Protein AF-A0A0N0V1V0-F1 (afdb_monomer)

Sequence (811 aa):
MKNLFIVLCIFFNFVTFIEAGSESVPLTETTQGQFPNLLEAMMISNRNMGEEIRNDLLNPNKITVVVCGSNSPFPSVSDAENTPAQACTAVFVNGQFLLFDAGDGAERSLERLNFPMSDLSAVFITHFHNDHFADLGEVIDRSWTFERRHKLSVYGGVGITQIINGIKSSYEFDYAYRNEHHGKDFLPLEYVDVIPYPIEIGDGESIVVYEKEGVVVTAFDVNHPPVEPALGFTVTFGGKKIVISGDTTFTETLLQQSKDADVLVSDAMNKEMVAQMEAISSKNGWSYNETIFHDIQEYHIGVNELGQLAHSAGVKTLLLMHMIPSGNPNQMQTSFVDPISKYFDGEIIIAHDGSRVTIPTNPSYQYEIVKDYYKSGALRSEVSYVNGIKDGISRTWYENGTLKNETAWIMGSGRAKNYNENGIFIPFVIHPEYTGKEYCLKKARALIITTSVSTLGEDGAATGVFASEMTTPYYEFFDAGMDVDIASIEGGKIPIDPMSFAPGLISSYDQRYLADEVFLKKTNNSLKIDNIDFTDYDIVFLSGGWGAAYDLGFSEVLGKKITAAYRESIPLGAVCHGSLGFLRAKDKNGNPLVTGKRITGVTDKQVRELGIEITPQHPETELKAAGAIYESNTATLDILANYIVADGIIITGQNQNAGAEVAHELMALVAGNQGYTSIDNCNQSSSSFDFDNDQKLSLGDIIHGLKILSTQDNTPSDSQLLPVTPDGTGKQCKTDNDCSGNIANKCLKNGGEFGFCTHEGCKANECQEPYVCCHDCSNFVSSMLPFEGSACLPGGQVGQLTASPVSCTCD

pLDDT: mean 76.27, std 26.18, range [21.98, 98.88]

Radius of gyration: 34.16 Å; Cα contacts (8 Å, |Δi|>4): 1533; chains: 1; bounding box: 86×91×83 Å

Structure (mmCIF, N/CA/C/O backbone):
data_AF-A0A0N0V1V0-F1
#
_entry.id   AF-A0A0N0V1V0-F1
#
loop_
_atom_site.group_PDB
_atom_site.id
_atom_site.type_symbol
_atom_site.label_atom_id
_atom_site.label_alt_id
_atom_site.label_comp_id
_atom_site.label_asym_id
_atom_site.label_entity_id
_atom_site.label_seq_id
_atom_site.pdbx_PDB_ins_code
_atom_site.Cartn_x
_atom_site.Cartn_y
_atom_site.Cartn_z
_atom_site.occupancy
_atom_site.B_iso_or_equiv
_atom_site.auth_seq_id
_atom_site.auth_comp_id
_atom_site.auth_asym_id
_atom_site.auth_atom_id
_atom_site.pdbx_PDB_model_num
ATOM 1 N N . MET A 1 1 ? 28.784 3.336 23.263 1.00 31.80 1 MET A N 1
ATOM 2 C CA . MET A 1 1 ? 27.361 3.633 23.547 1.00 31.80 1 MET A CA 1
ATOM 3 C C . MET A 1 1 ? 26.853 4.851 22.778 1.00 31.80 1 MET A C 1
ATOM 5 O O . MET A 1 1 ? 25.903 4.666 22.040 1.00 31.80 1 MET A O 1
ATOM 9 N N . LYS A 1 2 ? 27.499 6.033 22.810 1.00 21.98 2 LYS A N 1
ATOM 10 C CA . LYS A 1 2 ? 27.081 7.180 21.963 1.00 21.98 2 LYS A CA 1
ATOM 11 C C . LYS A 1 2 ? 27.167 6.934 20.441 1.00 21.98 2 LYS A C 1
ATOM 13 O O . LYS A 1 2 ? 26.282 7.367 19.724 1.00 21.98 2 LYS A O 1
ATOM 18 N N . ASN A 1 3 ? 28.136 6.146 19.966 1.00 25.52 3 ASN A N 1
ATOM 19 C CA . ASN A 1 3 ? 28.248 5.808 18.533 1.00 25.52 3 ASN A CA 1
ATOM 20 C C . ASN A 1 3 ? 27.304 4.678 18.075 1.00 25.52 3 ASN A C 1
ATOM 22 O O . ASN A 1 3 ? 27.173 4.449 16.883 1.00 25.52 3 ASN A O 1
ATOM 26 N N . LEU A 1 4 ? 26.643 3.975 19.006 1.00 27.98 4 LEU A N 1
ATOM 27 C CA . LEU A 1 4 ? 25.669 2.925 18.674 1.00 27.98 4 LEU A CA 1
ATOM 28 C C . LEU A 1 4 ? 24.274 3.525 18.419 1.00 27.98 4 LEU A C 1
ATOM 30 O O . LEU A 1 4 ? 23.496 2.973 17.658 1.00 27.98 4 LEU A O 1
ATOM 34 N N . PHE A 1 5 ? 23.992 4.690 19.011 1.00 27.06 5 PHE A N 1
ATOM 35 C CA . PHE A 1 5 ? 22.710 5.389 18.893 1.00 27.06 5 PHE A CA 1
ATOM 36 C C . PHE A 1 5 ? 22.488 6.008 17.503 1.00 27.06 5 PHE A C 1
ATOM 38 O O . PHE A 1 5 ? 21.362 6.055 17.033 1.00 27.06 5 PHE A O 1
ATOM 45 N N . ILE A 1 6 ? 23.560 6.425 16.818 1.00 28.97 6 ILE A N 1
ATOM 46 C CA . ILE A 1 6 ? 23.475 7.071 15.495 1.00 28.97 6 ILE A CA 1
ATOM 47 C C . ILE A 1 6 ? 23.241 6.040 14.377 1.00 28.97 6 ILE A C 1
ATOM 49 O O . ILE A 1 6 ? 22.536 6.323 13.416 1.00 28.97 6 ILE A O 1
ATOM 53 N N . VAL A 1 7 ? 23.754 4.814 14.532 1.00 29.20 7 VAL A N 1
ATOM 54 C CA . VAL A 1 7 ? 23.528 3.711 13.576 1.00 29.20 7 VAL A CA 1
ATOM 55 C C . VAL A 1 7 ? 22.092 3.169 13.668 1.00 29.20 7 VAL A C 1
ATOM 57 O O . VAL A 1 7 ? 21.550 2.689 12.679 1.00 29.20 7 VAL A O 1
ATOM 60 N N . LEU A 1 8 ? 21.440 3.296 14.830 1.00 31.81 8 LEU A N 1
ATOM 61 C CA . LEU A 1 8 ? 20.068 2.828 15.057 1.00 31.81 8 LEU A CA 1
ATOM 62 C C . LEU A 1 8 ? 18.990 3.720 14.413 1.00 31.81 8 LEU A C 1
ATOM 64 O O . LEU A 1 8 ? 17.932 3.206 14.067 1.00 31.81 8 LEU A O 1
ATOM 68 N N . CYS A 1 9 ? 19.255 5.009 14.177 1.00 28.30 9 CYS A N 1
ATOM 69 C CA . CYS A 1 9 ? 18.288 5.906 13.526 1.00 28.30 9 CYS A CA 1
ATOM 70 C C . CYS A 1 9 ? 18.110 5.638 12.018 1.00 28.30 9 CYS A C 1
ATOM 72 O O . CYS A 1 9 ? 17.142 6.108 11.436 1.00 28.30 9 CYS A O 1
ATOM 74 N N . ILE A 1 10 ? 19.007 4.870 11.388 1.00 31.11 10 ILE A N 1
ATOM 75 C CA . ILE A 1 10 ? 18.964 4.562 9.944 1.00 31.11 10 ILE A CA 1
ATOM 76 C C . ILE A 1 10 ? 18.096 3.317 9.646 1.00 31.11 10 ILE A C 1
ATOM 78 O O . ILE A 1 10 ? 17.679 3.110 8.510 1.00 31.11 10 ILE A O 1
ATOM 82 N N . PHE A 1 11 ? 17.785 2.500 10.662 1.00 29.25 11 PHE A N 1
ATOM 83 C CA . PHE A 1 11 ? 17.059 1.229 10.505 1.00 29.25 11 PHE A CA 1
ATOM 84 C C . PHE A 1 11 ? 15.559 1.295 10.827 1.00 29.25 11 PHE A C 1
ATOM 86 O O . PHE A 1 11 ? 14.840 0.336 10.560 1.00 29.25 11 PHE A O 1
ATOM 93 N N . PHE A 1 12 ? 15.067 2.398 11.395 1.00 33.34 12 PHE A N 1
ATOM 94 C CA . PHE A 1 12 ? 13.674 2.524 11.819 1.00 33.34 12 PHE A CA 1
ATOM 95 C C . PHE A 1 12 ? 13.024 3.736 11.156 1.00 33.34 12 PHE A C 1
ATOM 97 O O . PHE A 1 12 ? 13.184 4.867 11.605 1.00 33.34 12 PHE A O 1
ATOM 104 N N . ASN A 1 13 ? 12.233 3.483 10.115 1.00 30.12 13 ASN A N 1
ATOM 105 C CA . ASN A 1 13 ? 11.350 4.462 9.477 1.00 30.12 13 ASN A CA 1
ATOM 106 C C . ASN A 1 13 ? 10.132 4.791 10.372 1.00 30.12 13 ASN A C 1
ATOM 108 O O . ASN A 1 13 ? 8.994 4.652 9.946 1.00 30.12 13 ASN A O 1
ATOM 112 N N . PHE A 1 14 ? 10.360 5.150 11.643 1.00 29.98 14 PHE A N 1
ATOM 113 C CA . PHE A 1 14 ? 9.331 5.626 12.580 1.00 29.98 14 PHE A CA 1
ATOM 114 C C . PHE A 1 14 ? 9.945 6.328 13.809 1.00 29.98 14 PHE A C 1
ATOM 116 O O . PHE A 1 14 ? 9.695 5.915 14.931 1.00 29.98 14 PHE A O 1
ATOM 123 N N . VAL A 1 15 ? 10.742 7.392 13.631 1.00 33.09 15 VAL A N 1
ATOM 124 C CA . VAL A 1 15 ? 10.851 8.486 14.627 1.00 33.09 15 VAL A CA 1
ATOM 125 C C . VAL A 1 15 ? 11.260 9.793 13.927 1.00 33.09 15 VAL A C 1
ATOM 127 O O . VAL A 1 15 ? 12.440 10.063 13.730 1.00 33.09 15 VAL A O 1
ATOM 130 N N . THR A 1 16 ? 10.288 10.651 13.633 1.00 27.08 16 THR A N 1
ATOM 131 C CA . THR A 1 16 ? 10.452 12.112 13.519 1.00 27.08 16 THR A CA 1
ATOM 132 C C . THR A 1 16 ? 9.241 12.703 14.245 1.00 27.08 16 THR A C 1
ATOM 134 O O . THR A 1 16 ? 8.107 12.516 13.835 1.00 27.08 16 THR A O 1
ATOM 137 N N . PHE A 1 17 ? 9.372 13.135 15.497 1.00 24.38 17 PHE A N 1
ATOM 138 C CA . PHE A 1 17 ? 9.679 14.515 15.866 1.00 24.38 17 PHE A CA 1
ATOM 139 C C . PHE A 1 17 ? 10.266 14.540 17.283 1.00 24.38 17 PHE A C 1
ATOM 141 O O . PHE A 1 17 ? 9.507 14.437 18.238 1.00 24.38 17 PHE A O 1
ATOM 148 N N . ILE A 1 18 ? 11.577 14.741 17.433 1.00 26.84 18 ILE A N 1
ATOM 149 C CA . ILE A 1 18 ? 12.144 15.586 18.497 1.00 26.84 18 ILE A CA 1
ATOM 150 C C . ILE A 1 18 ? 13.444 16.169 17.942 1.00 26.84 18 ILE A C 1
ATOM 152 O O . ILE A 1 18 ? 14.447 15.471 17.903 1.00 26.84 18 ILE A O 1
ATOM 156 N N . GLU A 1 19 ? 13.432 17.441 17.545 1.00 26.34 19 GLU A N 1
ATOM 157 C CA . GLU A 1 19 ? 14.526 18.367 17.863 1.00 26.34 19 GLU A CA 1
ATOM 158 C C . GLU A 1 19 ? 14.122 19.810 17.533 1.00 26.34 19 GLU A C 1
ATOM 160 O O . GLU A 1 19 ? 13.996 20.188 16.374 1.00 26.34 19 GLU A O 1
ATOM 165 N N . ALA A 1 20 ? 13.912 20.618 18.576 1.00 26.30 20 ALA A N 1
ATOM 166 C CA . ALA A 1 20 ? 14.753 21.786 18.844 1.00 26.30 20 ALA A CA 1
ATOM 167 C C . ALA A 1 20 ? 14.295 22.484 20.140 1.00 26.30 20 ALA A C 1
ATOM 169 O O . ALA A 1 20 ? 13.324 23.234 20.151 1.00 26.30 20 ALA A O 1
ATOM 170 N N . GLY A 1 21 ? 15.056 22.280 21.222 1.00 29.81 21 GLY A N 1
ATOM 171 C CA . GLY A 1 21 ? 15.175 23.270 22.296 1.00 29.81 21 GLY A CA 1
ATOM 172 C C . GLY A 1 21 ? 14.466 22.985 23.621 1.00 29.81 21 GLY A C 1
ATOM 173 O O . GLY A 1 21 ? 13.589 23.745 24.004 1.00 29.81 21 GLY A O 1
ATOM 174 N N . SER A 1 22 ? 14.921 21.993 24.389 1.00 28.89 22 SER A N 1
ATOM 175 C CA . SER A 1 22 ? 14.994 22.092 25.859 1.00 28.89 22 SER A CA 1
ATOM 176 C C . SER A 1 22 ? 15.827 20.944 26.438 1.00 28.89 22 SER A C 1
ATOM 178 O O . SER A 1 22 ? 16.035 19.913 25.803 1.00 28.89 22 SER A O 1
ATOM 180 N N . GLU A 1 23 ? 16.419 21.196 27.601 1.00 31.42 23 GLU A N 1
ATOM 181 C CA . GLU A 1 23 ? 17.442 20.387 28.262 1.00 31.42 23 GLU A CA 1
ATOM 182 C C . GLU A 1 23 ? 17.053 18.910 28.442 1.00 31.42 23 GLU A C 1
ATOM 184 O O . GLU A 1 23 ? 15.920 18.565 28.768 1.00 31.42 23 GLU A O 1
ATOM 189 N N . SER A 1 24 ? 18.037 18.024 28.269 1.00 27.94 24 SER A N 1
ATOM 190 C CA . SER A 1 24 ? 17.903 16.578 28.450 1.00 27.94 24 SER A CA 1
ATOM 191 C C . SER A 1 24 ? 17.368 16.220 29.843 1.00 27.94 24 SER A C 1
ATOM 193 O O . SER A 1 24 ? 18.102 16.314 30.831 1.00 27.94 24 SER A O 1
ATOM 195 N N . VAL A 1 25 ? 16.125 15.744 29.918 1.00 30.06 25 VAL A N 1
ATOM 196 C CA . VAL A 1 25 ? 15.572 15.105 31.119 1.00 30.06 25 VAL A CA 1
ATOM 197 C C . VAL A 1 25 ? 16.159 13.689 31.229 1.00 30.06 25 VAL A C 1
ATOM 199 O O . VAL A 1 25 ? 16.039 12.908 30.282 1.00 30.06 25 VAL A O 1
ATOM 202 N N . PRO A 1 26 ? 16.827 13.316 32.335 1.00 31.70 26 PRO A N 1
ATOM 203 C CA . PRO A 1 26 ? 17.353 11.967 32.497 1.00 31.70 26 PRO A CA 1
ATOM 204 C C . PRO A 1 26 ? 16.211 10.973 32.767 1.00 31.70 26 PRO A C 1
ATOM 206 O O . PRO A 1 26 ? 15.382 11.191 33.649 1.00 31.70 26 PRO A O 1
ATOM 209 N N . LEU A 1 27 ? 16.196 9.863 32.023 1.00 28.80 27 LEU A N 1
ATOM 210 C CA . LEU A 1 27 ? 15.314 8.715 32.263 1.00 28.80 27 LEU A CA 1
ATOM 211 C C . LEU A 1 27 ? 15.539 8.161 33.685 1.00 28.80 27 LEU A C 1
ATOM 213 O O . LEU A 1 27 ? 16.681 7.955 34.100 1.00 28.80 27 LEU A O 1
ATOM 217 N N . THR A 1 28 ? 14.462 7.923 34.435 1.00 34.09 28 THR A N 1
ATOM 218 C CA . THR A 1 28 ? 14.504 7.391 35.808 1.00 34.09 28 THR A CA 1
ATOM 219 C C . THR A 1 28 ? 14.836 5.888 35.841 1.00 34.09 28 THR A C 1
ATOM 221 O O . THR A 1 28 ? 14.487 5.133 34.930 1.00 34.09 28 THR A O 1
ATOM 224 N N . GLU A 1 29 ? 15.504 5.440 36.916 1.00 36.19 29 GLU A N 1
ATOM 225 C CA . GLU A 1 29 ? 16.127 4.106 37.088 1.00 36.19 29 GLU A CA 1
ATOM 226 C C . GLU A 1 29 ? 15.201 2.884 36.879 1.00 36.19 29 GLU A C 1
ATOM 228 O O . GLU A 1 29 ? 15.689 1.775 36.666 1.00 36.19 29 GLU A O 1
ATOM 233 N N . THR A 1 30 ? 13.874 3.035 36.888 1.00 36.06 30 THR A N 1
ATOM 234 C CA . THR A 1 30 ? 12.922 1.919 36.719 1.00 36.06 30 THR A CA 1
ATOM 235 C C . THR A 1 30 ? 12.726 1.469 35.266 1.00 36.06 30 THR A C 1
ATOM 237 O O . THR A 1 30 ? 12.376 0.313 35.035 1.00 36.06 30 THR A O 1
ATOM 240 N N . THR A 1 31 ? 13.011 2.320 34.274 1.00 38.12 31 THR A N 1
ATOM 241 C CA . THR A 1 31 ? 12.883 1.985 32.834 1.00 38.12 31 THR A CA 1
ATOM 242 C C . THR A 1 31 ? 14.128 1.308 32.246 1.00 38.12 31 THR A C 1
ATOM 244 O O . THR A 1 31 ? 14.079 0.706 31.172 1.00 38.12 31 THR A O 1
ATOM 247 N N . GLN A 1 32 ? 15.245 1.321 32.980 1.00 40.12 32 GLN A N 1
ATOM 248 C CA . GLN A 1 32 ? 16.546 0.834 32.512 1.00 40.12 32 GLN A CA 1
ATOM 249 C C . GLN A 1 32 ? 16.633 -0.702 32.389 1.00 40.12 32 GLN A C 1
ATOM 251 O O . GLN A 1 32 ? 17.491 -1.210 31.670 1.00 40.12 32 GLN A O 1
ATOM 256 N N . GLY A 1 33 ? 15.747 -1.449 33.062 1.00 37.31 33 GLY A N 1
ATOM 257 C CA . GLY A 1 33 ? 15.777 -2.919 33.101 1.00 37.31 33 GLY A CA 1
ATOM 258 C C . GLY A 1 33 ? 14.891 -3.647 32.080 1.00 37.31 33 GLY A C 1
ATOM 259 O O . GLY A 1 33 ? 15.087 -4.841 31.870 1.00 37.31 33 GLY A O 1
ATOM 260 N N . GLN A 1 34 ? 13.919 -2.971 31.455 1.00 41.69 34 GLN A N 1
ATOM 261 C CA . GLN A 1 34 ? 12.941 -3.607 30.549 1.00 41.69 34 GLN A CA 1
ATOM 262 C C . GLN A 1 34 ? 13.136 -3.237 29.074 1.00 41.69 34 GLN A C 1
ATOM 264 O O . GLN A 1 34 ? 12.875 -4.067 28.203 1.00 41.69 34 GLN A O 1
ATOM 269 N N . PHE A 1 35 ? 13.652 -2.039 28.788 1.00 41.44 35 PHE A N 1
ATOM 270 C CA . PHE A 1 35 ? 13.894 -1.575 27.420 1.00 41.44 35 PHE A CA 1
ATOM 271 C C . PHE A 1 35 ? 14.866 -2.469 26.621 1.00 41.44 35 PHE A C 1
ATOM 273 O O . PHE A 1 35 ? 14.550 -2.785 25.475 1.00 41.44 35 PHE A O 1
ATOM 280 N N . PRO A 1 36 ? 15.988 -2.966 27.192 1.00 46.78 36 PRO A N 1
ATOM 281 C CA . PRO A 1 36 ? 16.894 -3.852 26.457 1.00 46.78 36 PRO A CA 1
ATOM 282 C C . PRO A 1 36 ? 16.240 -5.173 26.033 1.00 46.78 36 PRO A C 1
ATOM 284 O O . PRO A 1 36 ? 16.492 -5.637 24.929 1.00 46.78 36 PRO A O 1
ATOM 287 N N . ASN A 1 37 ? 15.360 -5.739 26.866 1.00 45.31 37 ASN A N 1
ATOM 288 C CA . ASN A 1 37 ? 14.702 -7.020 26.585 1.00 45.31 37 ASN A CA 1
ATOM 289 C C . ASN A 1 37 ? 13.596 -6.881 25.528 1.00 45.31 37 ASN A C 1
ATOM 291 O O . ASN A 1 37 ? 13.435 -7.762 24.688 1.00 45.31 37 ASN A O 1
ATOM 295 N N . LEU A 1 38 ? 12.835 -5.778 25.558 1.00 41.00 38 LEU A N 1
ATOM 296 C CA . LEU A 1 38 ? 11.829 -5.485 24.533 1.00 41.00 38 LEU A CA 1
ATOM 297 C C . LEU A 1 38 ? 12.495 -5.185 23.186 1.00 41.00 38 LEU A C 1
ATOM 299 O O . LEU A 1 38 ? 12.068 -5.713 22.164 1.00 41.00 38 LEU A O 1
ATOM 303 N N . LEU A 1 39 ? 13.572 -4.395 23.199 1.00 44.38 39 LEU A N 1
ATOM 304 C CA . LEU A 1 39 ? 14.356 -4.094 22.006 1.00 44.38 39 LEU A CA 1
ATOM 305 C C . LEU A 1 39 ? 14.999 -5.360 21.424 1.00 44.38 39 LEU A C 1
ATOM 307 O O . LEU A 1 39 ? 14.907 -5.583 20.223 1.00 44.38 39 LEU A O 1
ATOM 311 N N . GLU A 1 40 ? 15.586 -6.225 22.256 1.00 49.75 40 GLU A N 1
ATOM 312 C CA . GLU A 1 40 ? 16.129 -7.517 21.820 1.00 49.75 40 GLU A CA 1
ATOM 313 C C . GLU A 1 40 ? 15.041 -8.407 21.204 1.00 49.75 40 GLU A C 1
ATOM 315 O O . GLU A 1 40 ? 15.234 -8.944 20.113 1.00 49.75 40 GLU A O 1
ATOM 320 N N . ALA A 1 41 ? 13.870 -8.513 21.840 1.00 45.47 41 ALA A N 1
ATOM 321 C CA . ALA A 1 41 ? 12.746 -9.278 21.305 1.00 45.47 41 ALA A CA 1
ATOM 322 C C . ALA A 1 41 ? 12.248 -8.720 19.960 1.00 45.47 41 ALA A C 1
ATOM 324 O O . ALA A 1 41 ? 12.008 -9.493 19.033 1.00 45.47 41 ALA A O 1
ATOM 325 N N . MET A 1 42 ? 12.146 -7.394 19.823 1.00 47.34 42 MET A N 1
ATOM 326 C CA . MET A 1 42 ? 11.789 -6.730 18.564 1.00 47.34 42 MET A CA 1
ATOM 327 C C . MET A 1 42 ? 12.838 -6.976 17.476 1.00 47.34 42 MET A C 1
ATOM 329 O O . MET A 1 42 ? 12.483 -7.322 16.353 1.00 47.34 42 MET A O 1
ATOM 333 N N . MET A 1 43 ? 14.129 -6.866 17.801 1.00 55.09 43 MET A N 1
ATOM 334 C CA . MET A 1 43 ? 15.220 -7.124 16.857 1.00 55.09 43 MET A CA 1
ATOM 335 C C . MET A 1 43 ? 15.242 -8.583 16.390 1.00 55.09 43 MET A C 1
ATOM 337 O O . MET A 1 43 ? 15.401 -8.840 15.198 1.00 55.09 43 MET A O 1
ATOM 341 N N . ILE A 1 44 ? 15.049 -9.542 17.302 1.00 59.56 44 ILE A N 1
ATOM 342 C CA . ILE A 1 44 ? 14.951 -10.968 16.961 1.00 59.56 44 ILE A CA 1
ATOM 343 C C . ILE A 1 44 ? 13.712 -11.223 16.099 1.00 59.56 44 ILE A C 1
ATOM 345 O O . ILE A 1 44 ? 13.813 -11.913 15.089 1.00 59.56 44 ILE A O 1
ATOM 349 N N . SER A 1 45 ? 12.562 -10.649 16.460 1.00 51.41 45 SER A N 1
ATOM 350 C CA . SER A 1 45 ? 11.318 -10.799 15.701 1.00 51.41 45 SER A CA 1
ATOM 351 C C . SER A 1 45 ? 11.451 -10.248 14.282 1.00 51.41 45 SER A C 1
ATOM 353 O O . SER A 1 45 ? 11.128 -10.950 13.328 1.00 51.41 45 SER A O 1
ATOM 355 N N . ASN A 1 46 ? 11.980 -9.032 14.126 1.00 56.94 46 ASN A N 1
ATOM 356 C CA . ASN A 1 46 ? 12.181 -8.408 12.817 1.00 56.94 46 ASN A CA 1
ATOM 357 C C . ASN A 1 46 ? 13.172 -9.203 11.964 1.00 56.94 46 ASN A C 1
ATOM 359 O O . ASN A 1 46 ? 12.922 -9.426 10.782 1.00 56.94 46 ASN A O 1
ATOM 363 N N . ARG A 1 47 ? 14.264 -9.692 12.566 1.00 69.81 47 ARG A N 1
ATOM 364 C CA . ARG A 1 47 ? 15.226 -10.555 11.873 1.00 69.81 47 ARG A CA 1
ATOM 365 C C . ARG A 1 47 ? 14.585 -11.862 11.410 1.00 69.81 47 ARG A C 1
ATOM 367 O O . ARG A 1 47 ? 14.776 -12.247 10.263 1.00 69.81 47 ARG A O 1
ATOM 374 N N . ASN A 1 48 ? 13.837 -12.535 12.283 1.00 64.50 48 ASN A N 1
ATOM 375 C CA . ASN A 1 48 ? 13.166 -13.790 11.941 1.00 64.50 48 ASN A CA 1
ATOM 376 C C . ASN A 1 48 ? 12.136 -13.576 10.826 1.00 64.50 48 ASN A C 1
ATOM 378 O O . ASN A 1 48 ? 12.116 -14.345 9.873 1.00 64.50 48 ASN A O 1
ATOM 382 N N . MET A 1 49 ? 11.348 -12.499 10.901 1.00 64.56 49 MET A N 1
ATOM 383 C CA . MET A 1 49 ? 10.391 -12.132 9.857 1.00 64.56 49 MET A CA 1
ATOM 384 C C . MET A 1 49 ? 11.088 -11.867 8.515 1.00 64.56 49 MET A C 1
ATOM 386 O O . MET A 1 49 ? 10.644 -12.373 7.488 1.00 64.56 49 MET A O 1
ATOM 390 N N . GLY A 1 50 ? 12.203 -11.128 8.515 1.00 69.00 50 GLY A N 1
ATOM 391 C CA . GLY A 1 50 ? 13.004 -10.894 7.311 1.00 69.00 50 GLY A CA 1
ATOM 392 C C . GLY A 1 50 ? 13.539 -12.191 6.693 1.00 69.00 50 GLY A C 1
ATOM 393 O O . GLY A 1 50 ? 13.438 -12.381 5.485 1.00 69.00 50 GLY A O 1
ATOM 394 N N . GLU A 1 51 ? 14.040 -13.120 7.513 1.00 76.38 51 GLU A N 1
ATOM 395 C CA . GLU A 1 51 ? 14.498 -14.440 7.055 1.00 76.38 51 GLU A CA 1
ATOM 396 C C . GLU A 1 51 ? 13.355 -15.302 6.503 1.00 76.38 51 GLU A C 1
ATOM 398 O O . GLU A 1 51 ? 13.524 -15.974 5.488 1.00 76.38 51 GLU A O 1
ATOM 403 N N . GLU A 1 52 ? 12.180 -15.293 7.133 1.00 71.19 52 GLU A N 1
ATOM 404 C CA . GLU A 1 52 ? 11.008 -16.013 6.629 1.00 71.19 52 GLU A CA 1
ATOM 405 C C . GLU A 1 52 ? 10.571 -15.464 5.264 1.00 71.19 52 GLU A C 1
ATOM 407 O O . GLU A 1 52 ? 10.403 -16.242 4.324 1.00 71.19 52 GLU A O 1
ATOM 412 N N . ILE A 1 53 ? 10.449 -14.136 5.127 1.00 76.50 53 ILE A N 1
ATOM 413 C CA . ILE A 1 53 ? 10.067 -13.480 3.865 1.00 76.50 53 ILE A CA 1
ATOM 414 C C . ILE A 1 53 ? 11.100 -13.783 2.779 1.00 76.50 53 ILE A C 1
ATOM 416 O O . ILE A 1 53 ? 10.737 -14.170 1.669 1.00 76.50 53 ILE A O 1
ATOM 420 N N . ARG A 1 54 ? 12.390 -13.674 3.109 1.00 87.19 54 ARG A N 1
ATOM 421 C CA . ARG A 1 54 ? 13.494 -14.035 2.218 1.00 87.19 54 ARG A CA 1
ATOM 422 C C . ARG A 1 54 ? 13.384 -15.485 1.740 1.00 87.19 54 ARG A C 1
ATOM 424 O O . ARG A 1 54 ? 13.476 -15.736 0.541 1.00 87.19 54 ARG A O 1
ATOM 431 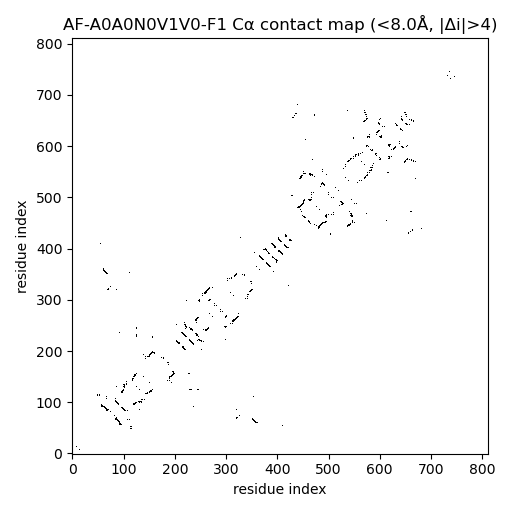N N . ASN A 1 55 ? 13.181 -16.433 2.655 1.00 82.69 55 ASN A N 1
ATOM 432 C CA . ASN A 1 55 ? 13.089 -17.860 2.332 1.00 82.69 55 ASN A CA 1
ATOM 433 C C . ASN A 1 55 ? 11.867 -18.193 1.468 1.00 82.69 55 ASN A C 1
ATOM 435 O O . ASN A 1 55 ? 11.940 -19.086 0.623 1.00 82.69 55 ASN A O 1
ATOM 439 N N . ASP A 1 56 ? 10.755 -17.489 1.667 1.00 83.50 56 ASP A N 1
ATOM 440 C CA . ASP A 1 56 ? 9.562 -17.646 0.845 1.00 83.50 56 ASP A CA 1
ATOM 441 C C . ASP A 1 56 ? 9.738 -17.055 -0.553 1.00 83.50 56 ASP A C 1
ATOM 443 O O . ASP A 1 56 ? 9.513 -17.760 -1.539 1.00 83.50 56 ASP A O 1
ATOM 447 N N . LEU A 1 57 ? 10.189 -15.803 -0.659 1.00 88.44 57 LEU A N 1
ATOM 448 C CA . LEU A 1 57 ? 10.398 -15.146 -1.949 1.00 88.44 57 LEU A CA 1
ATOM 449 C C . LEU A 1 57 ? 11.422 -15.914 -2.794 1.00 88.44 57 LEU A C 1
ATOM 451 O O . LEU A 1 57 ? 11.165 -16.190 -3.962 1.00 88.44 57 LEU A O 1
ATOM 455 N N . LEU A 1 58 ? 12.529 -16.356 -2.193 1.00 93.06 58 LEU A N 1
ATOM 456 C CA . LEU A 1 58 ? 13.589 -17.109 -2.874 1.00 93.06 58 LEU A CA 1
ATOM 457 C C . LEU A 1 58 ? 13.308 -18.621 -2.980 1.00 93.06 58 LEU A C 1
ATOM 459 O O . LEU A 1 58 ? 14.197 -19.391 -3.348 1.00 93.06 58 LEU A O 1
ATOM 463 N N . ASN A 1 59 ? 12.090 -19.086 -2.684 1.00 88.06 59 ASN A N 1
ATOM 464 C CA . ASN A 1 59 ? 11.757 -20.506 -2.764 1.00 88.06 59 ASN A CA 1
ATOM 465 C C . ASN A 1 59 ? 11.822 -21.015 -4.221 1.00 88.06 59 ASN A C 1
ATOM 467 O O . ASN A 1 59 ? 11.052 -20.558 -5.067 1.00 88.06 59 ASN A O 1
ATOM 471 N N . PRO A 1 60 ? 12.656 -22.024 -4.540 1.00 88.19 60 PRO A N 1
ATOM 472 C CA . PRO A 1 60 ? 12.848 -22.481 -5.918 1.00 88.19 60 PRO A CA 1
ATOM 473 C C . PRO A 1 60 ? 11.638 -23.223 -6.517 1.00 88.19 60 PRO A C 1
ATOM 475 O O . PRO A 1 60 ? 11.591 -23.462 -7.724 1.00 88.19 60 PRO A O 1
ATOM 478 N N . ASN A 1 61 ? 10.649 -23.595 -5.696 1.00 86.19 61 ASN A N 1
ATOM 479 C CA . ASN A 1 61 ? 9.444 -24.313 -6.133 1.00 86.19 61 ASN A CA 1
ATOM 480 C C . ASN A 1 61 ? 8.323 -23.397 -6.652 1.00 86.19 61 ASN A C 1
ATOM 482 O O . ASN A 1 61 ? 7.244 -23.887 -7.009 1.00 86.19 61 ASN A O 1
ATOM 486 N N . LYS A 1 62 ? 8.559 -22.084 -6.695 1.00 88.56 62 LYS A N 1
ATOM 487 C CA . LYS A 1 62 ? 7.632 -21.098 -7.244 1.00 88.56 62 LYS A CA 1
ATOM 488 C C . LYS A 1 62 ? 8.378 -19.978 -7.965 1.00 88.56 62 LYS A C 1
ATOM 490 O O . LYS A 1 62 ? 9.581 -19.801 -7.795 1.00 88.56 62 LYS A O 1
ATOM 495 N N . ILE A 1 63 ? 7.638 -19.239 -8.777 1.00 95.19 63 ILE A N 1
ATOM 496 C CA . ILE A 1 63 ? 8.015 -17.922 -9.275 1.00 95.19 63 ILE A CA 1
ATOM 497 C C . ILE A 1 63 ? 7.071 -16.924 -8.626 1.00 95.19 63 ILE A C 1
ATOM 499 O O . ILE A 1 63 ? 5.863 -17.155 -8.618 1.00 95.19 63 ILE A O 1
ATOM 503 N N . THR A 1 64 ? 7.605 -15.830 -8.100 1.00 95.06 64 THR A N 1
ATOM 504 C CA . THR A 1 64 ? 6.795 -14.742 -7.545 1.00 95.06 64 THR A CA 1
ATOM 505 C C . THR A 1 64 ? 7.087 -13.476 -8.333 1.00 95.06 64 THR A C 1
ATOM 507 O O . THR A 1 64 ? 8.218 -12.997 -8.321 1.00 95.06 64 THR A O 1
ATOM 510 N N . VAL A 1 65 ? 6.081 -12.947 -9.023 1.00 97.62 65 VAL A N 1
ATOM 511 C CA . VAL A 1 65 ? 6.135 -11.633 -9.676 1.00 97.62 65 VAL A CA 1
ATOM 512 C C . VAL A 1 65 ? 5.505 -10.636 -8.720 1.00 97.62 65 VAL A C 1
ATOM 514 O O . VAL A 1 65 ? 4.387 -10.874 -8.275 1.00 97.62 65 VAL A O 1
ATOM 517 N N . VAL A 1 66 ? 6.195 -9.550 -8.383 1.00 95.31 66 VAL A N 1
ATOM 518 C CA . VAL A 1 66 ? 5.690 -8.508 -7.483 1.00 95.31 66 VAL A CA 1
ATOM 519 C C . VAL A 1 66 ? 5.868 -7.146 -8.132 1.00 95.31 66 VAL A C 1
ATOM 521 O O . VAL A 1 66 ? 6.978 -6.794 -8.512 1.00 95.31 66 VAL A O 1
ATOM 524 N N . VAL A 1 67 ? 4.809 -6.349 -8.205 1.00 94.38 67 VAL A N 1
ATOM 525 C CA . VAL A 1 67 ? 4.925 -4.931 -8.558 1.00 94.38 67 VAL A CA 1
ATOM 526 C C . VAL A 1 67 ? 5.350 -4.176 -7.313 1.00 94.38 67 VAL A C 1
ATOM 528 O O . VAL A 1 67 ? 4.585 -4.049 -6.360 1.00 94.38 67 VAL A O 1
ATOM 531 N N . CYS A 1 68 ? 6.598 -3.722 -7.294 1.00 92.12 68 CYS A N 1
ATOM 532 C CA . CYS A 1 68 ? 7.136 -2.861 -6.245 1.00 92.12 68 CYS A CA 1
ATOM 533 C C . CYS A 1 68 ? 6.813 -1.389 -6.501 1.00 92.12 68 CYS A C 1
ATOM 535 O O . CYS A 1 68 ? 6.855 -0.606 -5.561 1.00 92.12 68 CYS A O 1
ATOM 537 N N . GLY A 1 69 ? 6.407 -1.021 -7.711 1.00 91.19 69 GLY A N 1
ATOM 538 C CA . GLY A 1 69 ? 5.994 0.333 -8.032 1.00 91.19 69 GLY A CA 1
ATOM 539 C C . GLY A 1 69 ? 5.092 0.346 -9.255 1.00 91.19 69 GLY A C 1
ATOM 540 O O . GLY A 1 69 ? 5.405 -0.241 -10.289 1.00 91.19 69 GLY A O 1
ATOM 541 N N . SER A 1 70 ? 3.911 0.921 -9.069 1.00 88.12 70 SER A N 1
ATOM 542 C CA . SER A 1 70 ? 2.768 0.809 -9.981 1.00 88.12 70 SER A CA 1
ATOM 543 C C . SER A 1 70 ? 2.430 2.104 -10.718 1.00 88.12 70 SER A C 1
ATOM 545 O O . SER A 1 70 ? 1.581 2.093 -11.611 1.00 88.12 70 SER A O 1
ATOM 547 N N . ASN A 1 71 ? 3.047 3.218 -10.327 1.00 86.62 71 ASN A N 1
ATOM 548 C CA . ASN A 1 71 ? 2.667 4.552 -10.766 1.00 86.62 71 ASN A CA 1
ATOM 549 C C . ASN A 1 71 ? 3.323 4.955 -12.092 1.00 86.62 71 ASN A C 1
ATOM 551 O O . ASN A 1 71 ? 4.367 4.433 -12.467 1.00 86.62 71 ASN A O 1
ATOM 555 N N . SER A 1 72 ? 2.702 5.932 -12.746 1.00 83.38 72 SER A N 1
ATOM 556 C CA . SER A 1 72 ? 3.214 6.626 -13.936 1.00 83.38 72 SER A CA 1
ATOM 557 C C . SER A 1 72 ? 4.047 7.865 -13.522 1.00 83.38 72 SER A C 1
ATOM 559 O O . SER A 1 72 ? 4.093 8.184 -12.323 1.00 83.38 72 SER A O 1
ATOM 561 N N . PRO A 1 73 ? 4.645 8.645 -14.449 1.00 79.44 73 PRO A N 1
ATOM 562 C CA . PRO A 1 73 ? 5.407 9.841 -14.086 1.00 79.44 73 PRO A CA 1
ATOM 563 C C . PRO A 1 73 ? 4.526 10.946 -13.480 1.00 79.44 73 PRO A C 1
ATOM 565 O O . PRO A 1 73 ? 5.034 11.851 -12.817 1.00 79.44 73 PRO A O 1
ATOM 568 N N . PHE A 1 74 ? 3.201 10.862 -13.650 1.00 68.12 74 PHE A N 1
ATOM 569 C CA . PHE A 1 74 ? 2.233 11.766 -13.034 1.00 68.12 74 PHE A CA 1
ATOM 570 C C . PHE A 1 74 ? 1.656 11.149 -11.750 1.00 68.12 74 PHE A C 1
ATOM 572 O O . PHE A 1 74 ? 0.816 10.242 -11.826 1.00 68.12 74 PHE A O 1
ATOM 579 N N . PRO A 1 75 ? 2.053 11.627 -10.556 1.00 54.38 75 PRO A N 1
ATOM 580 C CA . PRO A 1 75 ? 1.572 11.055 -9.309 1.00 54.38 75 PRO A CA 1
ATOM 581 C C . PRO A 1 75 ? 0.075 11.337 -9.120 1.00 54.38 75 PRO A C 1
ATOM 583 O O . PRO A 1 75 ? -0.326 12.486 -8.936 1.00 54.38 75 PRO A O 1
ATOM 586 N N . SER A 1 76 ? -0.770 10.298 -9.100 1.00 52.06 76 SER A N 1
ATOM 587 C CA . SER A 1 76 ? -2.131 10.428 -8.562 1.00 52.06 76 SER A CA 1
ATOM 588 C C . SER A 1 76 ? -2.127 10.199 -7.056 1.00 52.06 76 SER A C 1
ATOM 590 O O . SER A 1 76 ? -2.301 9.066 -6.627 1.00 52.06 76 SER A O 1
ATOM 592 N N . VAL A 1 77 ? -1.944 11.245 -6.253 1.00 50.00 77 VAL A N 1
ATOM 593 C CA . VAL A 1 77 ? -2.634 11.447 -4.961 1.00 50.00 77 VAL A CA 1
ATOM 594 C C . VAL A 1 77 ? -2.166 12.752 -4.313 1.00 50.00 77 VAL A C 1
ATOM 596 O O . VAL A 1 77 ? -1.031 13.181 -4.477 1.00 50.00 77 VAL A O 1
ATOM 599 N N . SER A 1 78 ? -3.056 13.364 -3.532 1.00 38.81 78 SER A N 1
ATOM 600 C CA . SER A 1 78 ? -2.812 14.549 -2.699 1.00 38.81 78 SER A CA 1
ATOM 601 C C . SER A 1 78 ? -2.071 14.254 -1.381 1.00 38.81 78 SER A C 1
ATOM 603 O O . SER A 1 78 ? -2.006 15.131 -0.524 1.00 38.81 78 SER A O 1
ATOM 605 N N . ASP A 1 79 ? -1.573 13.029 -1.186 1.00 44.47 79 ASP A N 1
ATOM 606 C CA . ASP A 1 79 ? -0.932 12.566 0.051 1.00 44.47 79 ASP A CA 1
ATOM 607 C C . ASP A 1 79 ? 0.514 12.131 -0.233 1.00 44.47 79 ASP A C 1
ATOM 609 O O . ASP A 1 79 ? 0.763 11.027 -0.719 1.00 44.47 79 ASP A O 1
ATOM 613 N N . ALA A 1 80 ? 1.462 13.023 0.067 1.00 42.09 80 ALA A N 1
ATOM 614 C CA . ALA A 1 80 ? 2.889 12.830 -0.179 1.00 42.09 80 ALA A CA 1
ATOM 615 C C . ALA A 1 80 ? 3.500 11.646 0.599 1.00 42.09 80 ALA A C 1
ATOM 617 O O . ALA A 1 80 ? 4.560 11.157 0.209 1.00 42.09 80 ALA A O 1
ATOM 618 N N . GLU A 1 81 ? 2.854 11.161 1.667 1.00 41.22 81 GLU A N 1
ATOM 619 C CA . GLU A 1 81 ? 3.368 10.058 2.491 1.00 41.22 81 GLU A CA 1
ATOM 620 C C . GLU A 1 81 ? 2.962 8.668 1.963 1.00 41.22 81 GLU A C 1
ATOM 622 O O . GLU A 1 81 ? 3.603 7.668 2.295 1.00 41.22 81 GLU A O 1
ATOM 627 N N . ASN A 1 82 ? 1.947 8.586 1.091 1.00 55.31 82 ASN A N 1
ATOM 628 C CA . ASN A 1 82 ? 1.432 7.331 0.521 1.00 55.31 82 ASN A CA 1
ATOM 629 C C . ASN A 1 82 ? 1.492 7.266 -1.015 1.00 55.31 82 ASN A C 1
ATOM 631 O O . ASN A 1 82 ? 0.853 6.393 -1.610 1.00 55.31 82 ASN A O 1
ATOM 635 N N . THR A 1 83 ? 2.261 8.145 -1.664 1.00 68.38 83 THR A N 1
ATOM 636 C CA . THR A 1 83 ? 2.469 8.104 -3.118 1.00 68.38 83 THR A CA 1
ATOM 637 C C . THR A 1 83 ? 3.056 6.745 -3.530 1.00 68.38 83 THR A C 1
ATOM 639 O O . THR A 1 83 ? 4.138 6.385 -3.044 1.00 68.38 83 THR A O 1
ATOM 642 N N . PRO A 1 84 ? 2.367 5.974 -4.397 1.00 77.44 84 PRO A N 1
ATOM 643 C CA . PRO A 1 84 ? 2.908 4.731 -4.934 1.00 77.44 84 PRO A CA 1
ATOM 644 C C . PRO A 1 84 ? 4.200 5.001 -5.705 1.00 77.44 84 PRO A C 1
ATOM 646 O O . PRO A 1 84 ? 4.306 6.024 -6.389 1.00 77.44 84 PRO A O 1
ATOM 649 N N . ALA A 1 85 ? 5.159 4.087 -5.591 1.00 88.81 85 ALA A N 1
ATOM 650 C CA . ALA A 1 85 ? 6.393 4.138 -6.358 1.00 88.81 85 ALA A CA 1
ATOM 651 C C . ALA A 1 85 ? 6.095 4.040 -7.860 1.00 88.81 85 ALA A C 1
ATOM 653 O O . ALA A 1 85 ? 5.094 3.444 -8.273 1.00 88.81 85 ALA A O 1
ATOM 654 N N . GLN A 1 86 ? 6.963 4.638 -8.667 1.00 92.94 86 GLN A N 1
ATOM 655 C CA . GLN A 1 86 ? 6.921 4.538 -10.126 1.00 92.94 86 GLN A CA 1
ATOM 656 C C . GLN A 1 86 ? 7.408 3.160 -10.602 1.00 92.94 86 GLN A C 1
ATOM 658 O O . GLN A 1 86 ? 7.710 2.307 -9.769 1.00 92.94 86 GLN A O 1
ATOM 663 N N . ALA A 1 87 ? 7.437 2.909 -11.913 1.00 95.56 87 ALA A N 1
ATOM 664 C CA . ALA A 1 87 ? 7.621 1.580 -12.493 1.00 95.56 87 ALA A CA 1
ATOM 665 C C . ALA A 1 87 ? 8.736 0.759 -11.813 1.00 95.56 87 ALA A C 1
ATOM 667 O O . ALA A 1 87 ? 9.916 1.120 -11.794 1.00 95.56 87 ALA A O 1
ATOM 668 N N . CYS A 1 88 ? 8.324 -0.357 -11.209 1.00 97.62 88 CYS A N 1
ATOM 669 C CA . CYS A 1 88 ? 9.207 -1.305 -10.543 1.00 97.62 88 CYS A CA 1
ATOM 670 C C . CYS A 1 88 ? 8.513 -2.667 -10.462 1.00 97.62 88 CYS A C 1
ATOM 672 O O . CYS A 1 88 ? 7.442 -2.810 -9.861 1.00 97.62 88 CYS A O 1
ATOM 674 N N . THR A 1 89 ? 9.146 -3.694 -11.023 1.00 98.62 89 THR A N 1
ATOM 675 C CA . THR A 1 89 ? 8.687 -5.085 -10.965 1.00 98.62 89 THR A CA 1
ATOM 676 C C . THR A 1 89 ? 9.813 -5.999 -10.497 1.00 98.62 89 THR A C 1
ATOM 678 O O . THR A 1 89 ? 10.873 -6.072 -11.103 1.00 98.62 89 THR A O 1
ATOM 681 N N . ALA A 1 90 ? 9.580 -6.765 -9.439 1.00 98.62 90 ALA A N 1
ATOM 682 C CA . ALA A 1 90 ? 10.482 -7.806 -8.972 1.00 98.62 90 ALA A CA 1
ATOM 683 C C . ALA A 1 90 ? 10.010 -9.187 -9.431 1.00 98.62 90 ALA A C 1
ATOM 685 O O . ALA A 1 90 ? 8.836 -9.534 -9.304 1.00 98.62 90 ALA A O 1
ATOM 686 N N . VAL A 1 91 ? 10.941 -10.010 -9.903 1.00 98.69 91 VAL A N 1
ATOM 687 C CA . VAL A 1 91 ? 10.712 -11.422 -10.208 1.00 98.69 91 VAL A CA 1
ATOM 688 C C . VAL A 1 91 ? 11.650 -12.261 -9.355 1.00 98.69 91 VAL A C 1
ATOM 690 O O . VAL A 1 91 ? 12.871 -12.230 -9.521 1.00 98.69 91 VAL A O 1
ATOM 693 N N . PHE A 1 92 ? 11.063 -13.044 -8.457 1.00 98.31 92 PHE A N 1
ATOM 694 C CA . PHE A 1 92 ? 11.775 -14.050 -7.687 1.00 98.31 92 PHE A CA 1
ATOM 695 C C . PHE A 1 92 ? 11.611 -15.411 -8.347 1.00 98.31 92 PHE A C 1
ATOM 697 O O . PHE A 1 92 ? 10.490 -15.898 -8.504 1.00 98.31 92 PHE A O 1
ATOM 704 N N . VAL A 1 93 ? 12.717 -16.024 -8.758 1.00 97.69 93 VAL A N 1
ATOM 705 C CA . VAL A 1 93 ? 12.704 -17.263 -9.541 1.00 97.69 93 VAL A CA 1
ATOM 706 C C . VAL A 1 93 ? 13.943 -18.096 -9.246 1.00 97.69 93 VAL A C 1
ATOM 708 O O . VAL A 1 93 ? 15.064 -17.610 -9.334 1.00 97.69 93 VAL A O 1
ATOM 711 N N . ASN A 1 94 ? 13.743 -19.369 -8.897 1.00 95.25 94 ASN A N 1
ATOM 712 C CA . ASN A 1 94 ? 14.824 -20.328 -8.644 1.00 95.25 94 ASN A CA 1
ATOM 713 C C . ASN A 1 94 ? 15.915 -19.816 -7.673 1.00 95.25 94 ASN A C 1
ATOM 715 O O . ASN A 1 94 ? 17.104 -19.995 -7.919 1.00 95.25 94 ASN A O 1
ATOM 719 N N . GLY A 1 95 ? 15.516 -19.140 -6.589 1.00 94.69 95 GLY A N 1
ATOM 720 C CA . GLY A 1 95 ? 16.451 -18.563 -5.614 1.00 94.69 95 GLY A CA 1
ATOM 721 C C . GLY A 1 95 ? 17.125 -17.255 -6.039 1.00 94.69 95 GLY A C 1
ATOM 722 O O . GLY A 1 95 ? 18.005 -16.780 -5.329 1.00 94.69 95 GLY A O 1
ATOM 723 N N . GLN A 1 96 ? 16.726 -16.668 -7.168 1.00 97.88 96 GLN A N 1
ATOM 724 C CA . GLN A 1 96 ? 17.249 -15.399 -7.674 1.00 97.88 96 GLN A CA 1
ATOM 725 C C . GLN A 1 96 ? 16.219 -14.286 -7.484 1.00 97.88 96 GLN A C 1
ATOM 727 O O . GLN A 1 96 ? 15.021 -14.516 -7.650 1.00 97.88 96 GLN A O 1
ATOM 732 N N . PHE A 1 97 ? 16.698 -13.079 -7.186 1.00 98.38 97 PHE A N 1
ATOM 733 C CA . PHE A 1 97 ? 15.908 -11.847 -7.167 1.00 98.38 97 PHE A CA 1
ATOM 734 C C . PHE A 1 97 ? 16.323 -10.972 -8.358 1.00 98.38 97 PHE A C 1
ATOM 736 O O . PHE A 1 97 ? 17.430 -10.431 -8.380 1.00 98.38 97 PHE A O 1
ATOM 743 N N . LEU A 1 98 ? 15.447 -10.864 -9.359 1.00 98.88 98 LEU A N 1
ATOM 744 C CA . LEU A 1 98 ? 15.625 -10.025 -10.544 1.00 98.88 98 LEU A CA 1
ATOM 745 C C . LEU A 1 98 ? 14.714 -8.799 -10.438 1.00 98.88 98 LEU A C 1
ATOM 747 O O . LEU A 1 98 ? 13.522 -8.952 -10.174 1.00 98.88 98 LEU A O 1
ATOM 751 N N . LEU A 1 99 ? 15.258 -7.602 -10.644 1.00 98.81 99 LEU A N 1
ATOM 752 C CA . LEU A 1 99 ? 14.495 -6.354 -10.609 1.00 98.81 99 LEU A CA 1
ATOM 753 C C . LEU A 1 99 ? 14.375 -5.767 -12.019 1.00 98.81 99 LEU A C 1
ATOM 755 O O . LEU A 1 99 ? 15.370 -5.690 -12.733 1.00 98.81 99 LEU A O 1
ATOM 759 N N . PHE A 1 100 ? 13.175 -5.361 -12.408 1.00 98.88 100 PHE A N 1
ATOM 760 C CA . PHE A 1 100 ? 12.855 -4.716 -13.676 1.00 98.88 100 PHE A CA 1
ATOM 761 C C . PHE A 1 100 ? 12.363 -3.306 -13.372 1.00 98.88 100 PHE A C 1
ATOM 763 O O . PHE A 1 100 ? 11.338 -3.153 -12.708 1.00 98.88 100 PHE A O 1
ATOM 770 N N . ASP A 1 101 ? 13.114 -2.319 -13.847 1.00 98.75 101 ASP A N 1
ATOM 771 C CA . ASP A 1 101 ? 12.980 -0.898 -13.534 1.00 98.75 101 ASP A CA 1
ATOM 772 C C . ASP A 1 101 ? 13.177 -0.542 -12.046 1.00 98.75 101 ASP A C 1
ATOM 774 O O . ASP A 1 101 ? 13.117 -1.375 -11.138 1.00 98.75 101 ASP A O 1
ATOM 778 N N . ALA A 1 102 ? 13.514 0.723 -11.815 1.00 98.06 102 ALA A N 1
ATOM 779 C CA . ALA A 1 102 ? 13.749 1.342 -10.517 1.00 98.06 102 ALA A CA 1
ATOM 780 C C . ALA A 1 102 ? 13.319 2.819 -10.574 1.00 98.06 102 ALA A C 1
ATOM 782 O O . ALA A 1 102 ? 14.144 3.726 -10.438 1.00 98.06 102 ALA A O 1
ATOM 783 N N . GLY A 1 103 ? 12.036 3.056 -10.858 1.00 96.56 103 GLY A N 1
ATOM 784 C CA . GLY A 1 103 ? 11.427 4.389 -10.847 1.00 96.56 103 GLY A CA 1
ATOM 785 C C . GLY A 1 103 ? 11.466 5.082 -9.484 1.00 96.56 103 GLY A C 1
ATOM 786 O O . GLY A 1 103 ? 11.802 4.458 -8.479 1.00 96.56 103 GLY A O 1
ATOM 787 N N . ASP A 1 104 ? 11.095 6.366 -9.426 1.00 93.31 104 ASP A N 1
ATOM 788 C CA . ASP A 1 104 ? 11.074 7.133 -8.170 1.00 93.31 104 ASP A CA 1
ATOM 789 C C . ASP A 1 104 ? 10.299 6.408 -7.054 1.00 93.31 104 ASP A C 1
ATOM 791 O O . ASP A 1 104 ? 9.157 5.965 -7.229 1.00 93.31 104 ASP A O 1
ATOM 795 N N . GLY A 1 105 ? 10.937 6.284 -5.889 1.00 91.75 105 GLY A N 1
ATOM 796 C CA . GLY A 1 105 ? 10.402 5.599 -4.715 1.00 91.75 105 GLY A CA 1
ATOM 797 C C . GLY A 1 105 ? 10.458 4.067 -4.755 1.00 91.75 105 GLY A C 1
ATOM 798 O O . GLY A 1 105 ? 9.930 3.441 -3.827 1.00 91.75 105 GLY A O 1
ATOM 799 N N . ALA A 1 106 ? 11.062 3.455 -5.779 1.00 94.75 106 ALA A N 1
ATOM 800 C CA . ALA A 1 106 ? 11.218 2.007 -5.878 1.00 94.75 106 ALA A CA 1
ATOM 801 C C . ALA A 1 106 ? 11.959 1.421 -4.668 1.00 94.75 106 ALA A C 1
ATOM 803 O O . ALA A 1 106 ? 11.447 0.484 -4.058 1.00 94.75 106 ALA A O 1
ATOM 804 N N . GLU A 1 107 ? 13.102 1.982 -4.264 1.00 95.00 107 GLU A N 1
ATOM 805 C CA . GLU A 1 107 ? 13.881 1.526 -3.105 1.00 95.00 107 GLU A CA 1
ATOM 806 C C . GLU A 1 107 ? 13.031 1.545 -1.832 1.00 95.00 107 GLU A C 1
ATOM 808 O O . GLU A 1 107 ? 12.865 0.506 -1.184 1.00 95.00 107 GLU A O 1
ATOM 813 N N . ARG A 1 108 ? 12.368 2.674 -1.554 1.00 88.94 108 ARG A N 1
ATOM 814 C CA . ARG A 1 108 ? 11.489 2.828 -0.385 1.00 88.94 108 ARG A CA 1
ATOM 815 C C . ARG A 1 108 ? 10.383 1.776 -0.375 1.00 88.94 108 ARG A C 1
ATOM 817 O O . ARG A 1 108 ? 9.989 1.277 0.683 1.00 88.94 108 ARG A O 1
ATOM 824 N N . SER A 1 109 ? 9.849 1.446 -1.548 1.00 86.50 109 SER A N 1
ATOM 825 C CA . SER A 1 109 ? 8.831 0.410 -1.677 1.00 86.50 109 SER A CA 1
ATOM 826 C C . SER A 1 109 ? 9.394 -0.993 -1.434 1.00 86.50 109 SER A C 1
ATOM 828 O O . SER A 1 109 ? 8.773 -1.768 -0.705 1.00 86.50 109 SER A O 1
ATOM 830 N N . LEU A 1 110 ? 10.579 -1.309 -1.967 1.00 90.88 110 LEU A N 1
ATOM 831 C CA . LEU A 1 110 ? 11.272 -2.581 -1.732 1.00 90.88 110 LEU A CA 1
ATOM 832 C C . LEU A 1 110 ? 11.541 -2.802 -0.233 1.00 90.88 110 LEU A C 1
ATOM 834 O O . LEU A 1 110 ? 11.266 -3.888 0.286 1.00 90.88 110 LEU A O 1
ATOM 838 N N . GLU A 1 111 ? 11.994 -1.768 0.484 1.00 84.75 111 GLU A N 1
ATOM 839 C CA . GLU A 1 111 ? 12.198 -1.826 1.938 1.00 84.75 111 GLU A CA 1
ATOM 840 C C . GLU A 1 111 ? 10.894 -2.039 2.703 1.00 84.75 111 GLU A C 1
ATOM 842 O O . GLU A 1 111 ? 10.798 -2.917 3.561 1.00 84.75 111 GLU A O 1
ATOM 847 N N . ARG A 1 112 ? 9.855 -1.264 2.370 1.00 79.94 112 ARG A N 1
ATOM 848 C CA . ARG A 1 112 ? 8.526 -1.372 2.990 1.00 79.94 112 ARG A CA 1
ATOM 849 C C . ARG A 1 112 ? 7.920 -2.765 2.805 1.00 79.94 112 ARG A C 1
ATOM 851 O O . ARG A 1 112 ? 7.157 -3.221 3.656 1.00 79.94 112 ARG A O 1
ATOM 858 N N . LEU A 1 113 ? 8.252 -3.435 1.703 1.00 77.81 113 LEU A N 1
ATOM 859 C CA . LEU A 1 113 ? 7.839 -4.805 1.402 1.00 77.81 113 LEU A CA 1
ATOM 860 C C . LEU A 1 113 ? 8.775 -5.873 2.005 1.00 77.81 113 LEU A C 1
ATOM 862 O O . LEU A 1 113 ? 8.512 -7.062 1.827 1.00 77.81 113 LEU A O 1
ATOM 866 N N . ASN A 1 114 ? 9.813 -5.471 2.752 1.00 78.88 114 ASN A N 1
ATOM 867 C CA . ASN A 1 114 ? 10.838 -6.328 3.360 1.00 78.88 114 ASN A CA 1
ATOM 868 C C . ASN A 1 114 ? 11.542 -7.246 2.349 1.00 78.88 114 ASN A C 1
ATOM 870 O O . ASN A 1 114 ? 11.757 -8.432 2.613 1.00 78.88 114 ASN A O 1
ATOM 874 N N . PHE A 1 115 ? 11.879 -6.728 1.166 1.00 90.88 115 PHE A N 1
ATOM 875 C CA . PHE A 1 115 ? 12.580 -7.533 0.171 1.00 90.88 115 PHE A CA 1
ATOM 876 C C . PHE A 1 115 ? 14.022 -7.836 0.604 1.00 90.88 115 PHE A C 1
ATOM 878 O O . PHE A 1 115 ? 14.675 -6.999 1.234 1.00 90.88 115 PHE A O 1
ATOM 885 N N . PRO A 1 116 ? 14.559 -9.019 0.250 1.00 93.06 116 PRO A N 1
ATOM 886 C CA . PRO A 1 116 ? 15.917 -9.408 0.602 1.00 93.06 116 PRO A CA 1
ATOM 887 C C . PRO A 1 116 ? 16.938 -8.698 -0.302 1.00 93.06 116 PRO A C 1
ATOM 889 O O . PRO A 1 116 ? 17.493 -9.283 -1.230 1.00 93.06 116 PRO A O 1
ATOM 892 N N . MET A 1 117 ? 17.176 -7.409 -0.045 1.00 94.31 117 MET A N 1
ATOM 893 C CA . MET A 1 117 ? 18.007 -6.540 -0.895 1.00 94.31 117 MET A CA 1
ATOM 894 C C . MET A 1 117 ? 19.440 -7.059 -1.091 1.00 94.31 117 MET A C 1
ATOM 896 O O . MET A 1 117 ? 20.042 -6.832 -2.140 1.00 94.31 117 MET A O 1
ATOM 900 N N . SER A 1 118 ? 19.980 -7.801 -0.123 1.00 93.81 118 SER A N 1
ATOM 901 C CA . SER A 1 118 ? 21.304 -8.429 -0.205 1.00 93.81 118 SER A CA 1
ATOM 902 C C . SER A 1 118 ? 21.403 -9.537 -1.263 1.00 93.81 118 SER A C 1
ATOM 904 O O . SER A 1 118 ? 22.494 -9.790 -1.781 1.00 93.81 118 SER A O 1
ATOM 906 N N . ASP A 1 119 ? 20.276 -10.159 -1.627 1.00 96.44 119 ASP A N 1
ATOM 907 C CA . ASP A 1 119 ? 20.172 -11.236 -2.620 1.00 96.44 119 ASP A CA 1
ATOM 908 C C . ASP A 1 119 ? 19.855 -10.724 -4.040 1.00 96.44 119 ASP A C 1
ATOM 910 O O . ASP A 1 119 ? 19.703 -11.524 -4.973 1.00 96.44 119 ASP A O 1
ATOM 914 N N . LEU A 1 120 ? 19.782 -9.399 -4.239 1.00 97.88 120 LEU A N 1
ATOM 915 C CA . LEU A 1 120 ? 19.530 -8.791 -5.547 1.00 97.88 120 LEU A CA 1
ATOM 916 C C . LEU A 1 120 ? 20.566 -9.275 -6.572 1.00 97.88 120 LEU A C 1
ATOM 918 O O . LEU A 1 120 ? 21.766 -9.004 -6.473 1.00 97.88 120 LEU A O 1
ATOM 922 N N . SER A 1 121 ? 20.093 -10.029 -7.562 1.00 97.56 121 SER A N 1
ATOM 923 C CA . SER A 1 121 ? 20.933 -10.786 -8.489 1.00 97.56 121 SER A CA 1
ATOM 924 C C . SER A 1 121 ? 21.276 -9.990 -9.748 1.00 97.56 121 SER A C 1
ATOM 926 O O . SER A 1 121 ? 22.418 -10.047 -10.210 1.00 97.56 121 SER A O 1
ATOM 928 N N . ALA A 1 122 ? 20.310 -9.249 -10.295 1.00 98.50 122 ALA A N 1
ATOM 929 C CA . ALA A 1 122 ? 20.480 -8.367 -11.449 1.00 98.50 122 ALA A CA 1
ATOM 930 C C . ALA A 1 122 ? 19.342 -7.337 -11.526 1.00 98.50 122 ALA A C 1
ATOM 932 O O . ALA A 1 122 ? 18.249 -7.589 -11.014 1.00 98.50 122 ALA A O 1
ATOM 933 N N . VAL A 1 123 ? 19.603 -6.212 -12.196 1.00 98.81 123 VAL A N 1
ATOM 934 C CA . VAL A 1 123 ? 18.592 -5.197 -12.537 1.00 98.81 123 VAL A CA 1
ATOM 935 C C . VAL A 1 123 ? 18.507 -5.054 -14.055 1.00 98.81 123 VAL A C 1
ATOM 937 O O . VAL A 1 123 ? 19.534 -5.076 -14.733 1.00 98.81 123 VAL A O 1
ATOM 940 N N . PHE A 1 124 ? 17.302 -4.898 -14.583 1.00 98.88 124 PHE A N 1
ATOM 941 C CA . PHE A 1 124 ? 17.003 -4.721 -16.000 1.00 98.88 124 PHE A CA 1
ATOM 942 C C . PHE A 1 124 ? 16.193 -3.436 -16.161 1.00 98.88 124 PHE A C 1
ATOM 944 O O . PHE A 1 124 ? 15.157 -3.296 -15.527 1.00 98.88 124 PHE A O 1
ATOM 951 N N . ILE A 1 125 ? 16.665 -2.500 -16.975 1.00 98.81 125 ILE A N 1
ATOM 952 C CA . ILE A 1 125 ? 16.001 -1.219 -17.223 1.00 98.81 125 ILE A CA 1
ATOM 953 C C . ILE A 1 125 ? 15.374 -1.263 -18.613 1.00 98.81 125 ILE A C 1
ATOM 955 O O . ILE A 1 125 ? 16.080 -1.509 -19.596 1.00 98.81 125 ILE A O 1
ATOM 959 N N . THR A 1 126 ? 14.062 -1.048 -18.684 1.00 98.56 126 THR A N 1
ATOM 960 C CA . THR A 1 126 ? 13.276 -1.062 -19.926 1.00 98.56 126 THR A CA 1
ATOM 961 C C . THR A 1 126 ? 13.651 0.116 -20.808 1.00 98.56 126 THR A C 1
ATOM 963 O O . THR A 1 126 ? 13.948 -0.064 -21.988 1.00 98.56 126 THR A O 1
ATOM 966 N N . HIS A 1 127 ? 13.718 1.317 -20.234 1.00 98.00 127 HIS A N 1
ATOM 967 C CA . HIS A 1 127 ? 14.103 2.531 -20.939 1.00 98.00 127 HIS A CA 1
ATOM 968 C C . HIS A 1 127 ? 14.506 3.660 -19.969 1.00 98.00 127 HIS A C 1
ATOM 970 O O . HIS A 1 127 ? 14.503 3.484 -18.753 1.00 98.00 127 HIS A O 1
ATOM 976 N N . PHE A 1 128 ? 14.915 4.821 -20.496 1.00 96.50 128 PHE A N 1
ATOM 977 C CA . PHE A 1 128 ? 15.516 5.906 -19.702 1.00 96.50 128 PHE A CA 1
ATOM 978 C C . PHE A 1 128 ? 14.604 7.123 -19.484 1.00 96.50 128 PHE A C 1
ATOM 980 O O . PHE A 1 128 ? 15.084 8.259 -19.497 1.00 96.50 128 PHE A O 1
ATOM 987 N N . HIS A 1 129 ? 13.313 6.905 -19.226 1.00 96.00 129 HIS A N 1
ATOM 988 C CA . HIS A 1 129 ? 12.507 7.900 -18.515 1.00 96.00 129 HIS A CA 1
ATOM 989 C C . HIS A 1 129 ? 12.720 7.786 -17.004 1.00 96.00 129 HIS A C 1
ATOM 991 O O . HIS A 1 129 ? 13.001 6.710 -16.480 1.00 96.00 129 HIS A O 1
ATOM 997 N N . ASN A 1 130 ? 12.651 8.913 -16.293 1.00 93.44 130 ASN A N 1
ATOM 998 C CA . ASN A 1 130 ? 13.001 8.969 -14.871 1.00 93.44 130 ASN A CA 1
ATOM 999 C C . ASN A 1 130 ? 12.149 8.014 -14.024 1.00 93.44 130 ASN A C 1
ATOM 1001 O O . ASN A 1 130 ? 12.663 7.400 -13.095 1.00 93.44 130 ASN A O 1
ATOM 1005 N N . ASP A 1 131 ? 10.893 7.812 -14.392 1.00 94.00 131 ASP A N 1
ATOM 1006 C CA . ASP A 1 131 ? 9.968 6.890 -13.747 1.00 94.00 131 ASP A CA 1
ATOM 1007 C C . ASP A 1 131 ? 10.286 5.402 -13.935 1.00 94.00 131 ASP A C 1
ATOM 1009 O O . ASP A 1 131 ? 9.625 4.572 -13.321 1.00 94.00 131 ASP A O 1
ATOM 1013 N N . HIS A 1 132 ? 11.360 5.066 -14.656 1.00 97.62 132 HIS A N 1
ATOM 1014 C CA . HIS A 1 132 ? 11.878 3.702 -14.795 1.00 97.62 132 HIS A CA 1
ATOM 1015 C C . HIS A 1 132 ? 13.289 3.503 -14.220 1.00 97.62 132 HIS A C 1
ATOM 1017 O O . HIS A 1 132 ? 13.723 2.362 -14.067 1.00 97.62 132 HIS A O 1
ATOM 1023 N N . PHE A 1 133 ? 14.040 4.561 -13.880 1.00 97.25 133 PHE A N 1
ATOM 1024 C CA . PHE A 1 133 ? 15.417 4.394 -13.371 1.00 97.25 133 PHE A CA 1
ATOM 1025 C C . PHE A 1 133 ? 15.888 5.409 -12.320 1.00 97.25 133 PHE A C 1
ATOM 1027 O O . PHE A 1 133 ? 17.024 5.284 -11.856 1.00 97.25 133 PHE A O 1
ATOM 1034 N N . ALA A 1 134 ? 15.087 6.418 -11.957 1.00 96.62 134 ALA A N 1
ATOM 1035 C CA . ALA A 1 134 ? 15.527 7.509 -11.079 1.00 96.62 134 ALA A CA 1
ATOM 1036 C C . ALA A 1 134 ? 16.104 7.025 -9.741 1.00 96.62 134 ALA A C 1
ATOM 1038 O O . ALA A 1 134 ? 17.048 7.630 -9.236 1.00 96.62 134 ALA A O 1
ATOM 1039 N N . ASP A 1 135 ? 15.589 5.917 -9.210 1.00 96.81 135 ASP A N 1
ATOM 1040 C CA . ASP A 1 135 ? 15.952 5.374 -7.900 1.00 96.81 135 ASP A CA 1
ATOM 1041 C C . ASP A 1 135 ? 16.989 4.237 -7.991 1.00 96.81 135 ASP A C 1
ATOM 1043 O O . ASP A 1 135 ? 17.330 3.586 -7.004 1.00 96.81 135 ASP A O 1
ATOM 1047 N N . LEU A 1 136 ? 17.548 3.990 -9.184 1.00 98.00 136 LEU A N 1
ATOM 1048 C CA . LEU A 1 136 ? 18.559 2.952 -9.410 1.00 98.00 136 LEU A CA 1
ATOM 1049 C C . LEU A 1 136 ? 19.800 3.142 -8.521 1.00 98.00 136 LEU A C 1
ATOM 1051 O O . LEU A 1 136 ? 20.399 2.158 -8.085 1.00 98.00 136 LEU A O 1
ATOM 1055 N N . GLY A 1 137 ? 20.191 4.391 -8.248 1.00 96.81 137 GLY A N 1
ATOM 1056 C CA . GLY A 1 137 ? 21.311 4.706 -7.357 1.00 96.81 137 GLY A CA 1
ATOM 1057 C C . GLY A 1 137 ? 21.073 4.240 -5.924 1.00 96.81 137 GLY A C 1
ATOM 1058 O O . GLY A 1 137 ? 21.929 3.551 -5.364 1.00 96.81 137 GLY A O 1
ATOM 1059 N N . GLU A 1 138 ? 19.885 4.521 -5.386 1.00 96.38 138 GLU A N 1
ATOM 1060 C CA . GLU A 1 138 ? 19.466 4.072 -4.057 1.00 96.38 138 GLU A CA 1
ATOM 1061 C C . GLU A 1 138 ? 19.338 2.547 -4.003 1.00 96.38 138 GLU A C 1
ATOM 1063 O O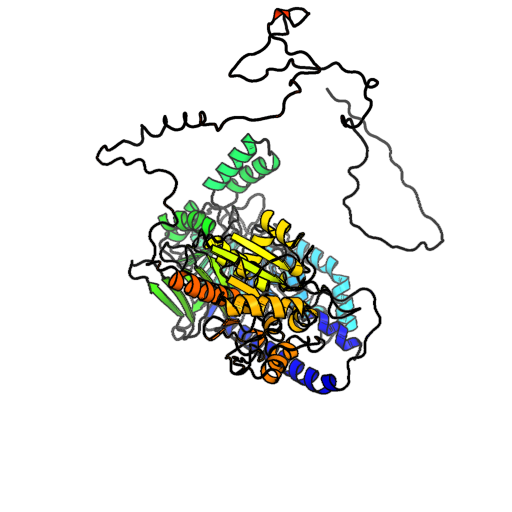 . GLU A 1 138 ? 19.847 1.925 -3.079 1.00 96.38 138 GLU A O 1
ATOM 1068 N N . VAL A 1 139 ? 18.790 1.886 -5.029 1.00 97.38 139 VAL A N 1
ATOM 1069 C CA . VAL A 1 139 ? 18.749 0.409 -5.083 1.00 97.38 139 VAL A CA 1
ATOM 1070 C C . VAL A 1 139 ? 20.161 -0.209 -5.034 1.00 97.38 139 VAL A C 1
ATOM 1072 O O . VAL A 1 139 ? 20.398 -1.213 -4.343 1.00 97.38 139 VAL A O 1
ATOM 1075 N N . ILE A 1 140 ? 21.124 0.374 -5.758 1.00 96.62 140 ILE A N 1
ATOM 1076 C CA . ILE A 1 140 ? 22.524 -0.081 -5.764 1.00 96.62 140 ILE A CA 1
ATOM 1077 C C . ILE A 1 140 ? 23.163 0.115 -4.387 1.00 96.62 140 ILE A C 1
ATOM 1079 O O . ILE A 1 140 ? 23.769 -0.835 -3.870 1.00 96.62 140 ILE A O 1
ATOM 1083 N N . ASP A 1 141 ? 23.033 1.313 -3.811 1.00 95.19 141 ASP A N 1
ATOM 1084 C CA . ASP A 1 141 ? 23.596 1.644 -2.501 1.00 95.19 141 ASP A CA 1
ATOM 1085 C C . ASP A 1 141 ? 22.955 0.802 -1.399 1.00 95.19 141 ASP A C 1
ATOM 1087 O O . ASP A 1 141 ? 23.652 0.146 -0.621 1.00 95.19 141 ASP A O 1
ATOM 1091 N N . ARG A 1 142 ? 21.625 0.719 -1.380 1.00 94.19 142 ARG A N 1
ATOM 1092 C CA . ARG A 1 142 ? 20.892 0.013 -0.338 1.00 94.19 142 ARG A CA 1
ATOM 1093 C C . ARG A 1 142 ? 21.165 -1.477 -0.332 1.00 94.19 142 ARG A C 1
ATOM 1095 O O . ARG A 1 142 ? 21.430 -2.052 0.720 1.00 94.19 142 ARG A O 1
ATOM 1102 N N . SER A 1 143 ? 21.201 -2.114 -1.502 1.00 95.44 143 SER A N 1
ATOM 1103 C CA . SER A 1 143 ? 21.599 -3.525 -1.579 1.00 95.44 143 SER A CA 1
ATOM 1104 C C . SER A 1 143 ? 23.023 -3.756 -1.054 1.00 95.44 143 SER A C 1
ATOM 1106 O O . SER A 1 143 ? 23.272 -4.752 -0.375 1.00 95.44 143 SER A O 1
ATOM 1108 N N . TRP A 1 144 ? 23.962 -2.837 -1.309 1.00 95.44 144 TRP A N 1
ATOM 1109 C CA . TRP A 1 144 ? 25.329 -2.919 -0.784 1.00 95.44 144 TRP A CA 1
ATOM 1110 C C . TRP A 1 144 ? 25.398 -2.697 0.730 1.00 95.44 144 TRP A C 1
ATOM 1112 O O . TRP A 1 144 ? 26.036 -3.487 1.433 1.00 95.44 144 TRP A O 1
ATOM 1122 N N . THR A 1 145 ? 24.724 -1.665 1.240 1.00 93.69 145 THR A N 1
ATOM 1123 C CA . THR A 1 145 ? 24.686 -1.365 2.677 1.00 93.69 145 THR A CA 1
ATOM 1124 C C . THR A 1 145 ? 23.964 -2.447 3.474 1.00 93.69 145 THR A C 1
ATOM 1126 O O . THR A 1 145 ? 24.287 -2.655 4.643 1.00 93.69 145 THR A O 1
ATOM 1129 N N . PHE A 1 146 ? 23.077 -3.210 2.829 1.00 89.56 146 PHE A N 1
ATOM 1130 C CA . PHE A 1 146 ? 22.432 -4.402 3.383 1.00 89.56 146 PHE A CA 1
ATOM 1131 C C . PHE A 1 146 ? 23.236 -5.687 3.139 1.00 89.56 146 PHE A C 1
ATOM 1133 O O . PHE A 1 146 ? 22.705 -6.786 3.221 1.00 89.56 146 PHE A O 1
ATOM 1140 N N . GLU A 1 147 ? 24.544 -5.568 2.905 1.00 89.88 147 GLU A N 1
ATOM 1141 C CA . GLU A 1 147 ? 25.496 -6.676 2.817 1.00 89.88 147 GLU A CA 1
ATOM 1142 C C . GLU A 1 147 ? 25.427 -7.542 1.549 1.00 89.88 147 GLU A C 1
ATOM 1144 O O . GLU A 1 147 ? 25.825 -8.708 1.579 1.00 89.88 147 GLU A O 1
ATOM 1149 N N . ARG A 1 148 ? 25.032 -6.999 0.392 1.00 94.25 148 ARG A N 1
ATOM 1150 C CA . ARG A 1 148 ? 25.280 -7.684 -0.891 1.00 94.25 148 ARG A CA 1
ATOM 1151 C C . ARG A 1 148 ? 26.778 -7.993 -1.056 1.00 94.25 148 ARG A C 1
ATOM 1153 O O . ARG A 1 148 ? 27.627 -7.102 -0.950 1.00 94.25 148 ARG A O 1
ATOM 1160 N N . ARG A 1 149 ? 27.118 -9.265 -1.323 1.00 93.25 149 ARG A N 1
ATOM 1161 C CA . ARG A 1 149 ? 28.509 -9.780 -1.407 1.00 93.25 149 ARG A CA 1
ATOM 1162 C C . ARG A 1 149 ? 28.951 -10.203 -2.812 1.00 93.25 149 ARG A C 1
ATOM 1164 O O . ARG A 1 149 ? 29.807 -11.069 -2.977 1.00 93.25 149 ARG A O 1
ATOM 1171 N N . HIS A 1 150 ? 28.370 -9.596 -3.837 1.00 93.38 150 HIS A N 1
ATOM 1172 C CA . HIS A 1 150 ? 28.724 -9.818 -5.239 1.00 93.38 150 HIS A CA 1
ATOM 1173 C C . HIS A 1 150 ? 28.547 -8.534 -6.039 1.00 93.38 150 HIS A C 1
ATOM 1175 O O . HIS A 1 150 ? 27.782 -7.655 -5.648 1.00 93.38 150 HIS A O 1
ATOM 1181 N N . LYS A 1 151 ? 29.225 -8.431 -7.185 1.00 94.25 151 LYS A N 1
ATOM 1182 C CA . LYS A 1 151 ? 29.011 -7.324 -8.124 1.00 94.25 151 LYS A CA 1
ATOM 1183 C C . LYS A 1 151 ? 27.628 -7.428 -8.751 1.00 94.25 151 LYS A C 1
ATOM 1185 O O . LYS A 1 151 ? 27.268 -8.486 -9.268 1.00 94.25 151 LYS A O 1
ATOM 1190 N N . LEU A 1 152 ? 26.880 -6.331 -8.722 1.00 97.19 152 LEU A N 1
ATOM 1191 C CA . LEU A 1 152 ? 25.565 -6.269 -9.344 1.00 97.19 152 LEU A CA 1
ATOM 1192 C C . LEU A 1 152 ? 25.718 -6.101 -10.858 1.00 97.19 152 LEU A C 1
ATOM 1194 O O . LEU A 1 152 ? 26.565 -5.338 -11.318 1.00 97.19 152 LEU A O 1
ATOM 1198 N N . SER A 1 153 ? 24.913 -6.829 -11.625 1.00 98.00 153 SER A N 1
ATOM 1199 C CA . SER A 1 153 ? 24.820 -6.670 -13.079 1.00 98.00 153 SER A CA 1
ATOM 1200 C C . SER A 1 153 ? 23.592 -5.830 -13.403 1.00 98.00 153 SER A C 1
ATOM 1202 O O . SER A 1 153 ? 22.509 -6.139 -12.905 1.00 98.00 153 SER A O 1
ATOM 1204 N N . VAL A 1 154 ? 23.761 -4.781 -14.208 1.00 98.62 154 VAL A N 1
ATOM 1205 C CA . VAL A 1 154 ? 22.658 -3.910 -14.633 1.00 98.62 154 VAL A CA 1
ATOM 1206 C C . VAL A 1 154 ? 22.585 -3.893 -16.151 1.00 98.62 154 VAL A C 1
ATOM 1208 O O . VAL A 1 154 ? 23.547 -3.525 -16.822 1.00 98.62 154 VAL A O 1
ATOM 1211 N N . TYR A 1 155 ? 21.439 -4.299 -16.675 1.00 98.75 155 TYR A N 1
ATOM 1212 C CA . TYR A 1 155 ? 21.143 -4.417 -18.094 1.00 98.75 155 TYR A CA 1
ATOM 1213 C C . TYR A 1 155 ? 20.223 -3.276 -18.516 1.00 98.75 155 TYR A C 1
ATOM 1215 O O . TYR A 1 155 ? 19.305 -2.927 -17.783 1.00 98.75 155 TYR A O 1
ATOM 1223 N N . GLY A 1 156 ? 20.442 -2.700 -19.691 1.00 98.25 156 GLY A N 1
ATOM 1224 C CA . GLY A 1 156 ? 19.571 -1.658 -20.236 1.00 98.25 156 GLY A CA 1
ATOM 1225 C C . GLY A 1 156 ? 20.027 -1.232 -21.622 1.00 98.25 156 GLY A C 1
ATOM 1226 O O . GLY A 1 156 ? 21.071 -1.689 -22.087 1.00 98.25 156 GLY A O 1
ATOM 1227 N N . GLY A 1 157 ? 19.264 -0.359 -22.276 1.00 97.31 157 GLY A N 1
ATOM 1228 C CA . GLY A 1 157 ? 19.579 0.131 -23.619 1.00 97.31 157 GLY A CA 1
ATOM 1229 C C . GLY A 1 157 ? 20.939 0.833 -23.737 1.00 97.31 157 GLY A C 1
ATOM 1230 O O . GLY A 1 157 ? 21.658 1.075 -22.755 1.00 97.31 157 GLY A O 1
ATOM 1231 N N . VAL A 1 158 ? 21.299 1.187 -24.972 1.00 93.69 158 VAL A N 1
ATOM 1232 C CA . VAL A 1 158 ? 22.511 1.960 -25.281 1.00 93.69 158 VAL A CA 1
ATOM 1233 C C . VAL A 1 158 ? 22.494 3.273 -24.491 1.00 93.69 158 VAL A C 1
ATOM 1235 O O . VAL A 1 158 ? 21.709 4.171 -24.762 1.00 93.69 158 VAL A O 1
ATOM 1238 N N . GLY A 1 159 ? 23.347 3.368 -23.468 1.00 94.94 159 GLY A N 1
ATOM 1239 C CA . GLY A 1 159 ? 23.361 4.488 -22.517 1.00 94.94 159 GLY A CA 1
ATOM 1240 C C . GLY A 1 159 ? 23.487 4.061 -21.054 1.00 94.94 159 GLY A C 1
ATOM 1241 O O . GLY A 1 159 ? 23.969 4.844 -20.235 1.00 94.94 159 GLY A O 1
ATOM 1242 N N . ILE A 1 160 ? 23.187 2.797 -20.722 1.00 97.75 160 ILE A N 1
ATOM 1243 C CA . ILE A 1 160 ? 23.250 2.311 -19.332 1.00 97.75 160 ILE A CA 1
ATOM 1244 C C . ILE A 1 160 ? 24.629 2.515 -18.684 1.00 97.75 160 ILE A C 1
ATOM 1246 O O . ILE A 1 160 ? 24.728 2.915 -17.527 1.00 97.75 160 ILE A O 1
ATOM 1250 N N . THR A 1 161 ? 25.717 2.347 -19.443 1.00 97.81 161 THR A N 1
ATOM 1251 C CA . THR A 1 161 ? 27.084 2.609 -18.964 1.00 97.81 161 THR A CA 1
ATOM 1252 C C . THR A 1 161 ? 27.277 4.063 -18.524 1.00 97.81 161 THR A C 1
ATOM 1254 O O . THR A 1 161 ? 27.953 4.321 -17.529 1.00 97.81 161 THR A O 1
ATOM 1257 N N . GLN A 1 162 ? 26.687 5.025 -19.240 1.00 97.56 162 GLN A N 1
ATOM 1258 C CA . GLN A 1 162 ? 26.759 6.441 -18.879 1.00 97.56 162 GLN A CA 1
ATOM 1259 C C . GLN A 1 162 ? 25.977 6.719 -17.591 1.00 97.56 162 GLN A C 1
ATOM 1261 O O . GLN A 1 162 ? 26.501 7.405 -16.715 1.00 97.56 162 GLN A O 1
ATOM 1266 N N . ILE A 1 163 ? 24.774 6.154 -17.456 1.00 96.94 163 ILE A N 1
ATOM 1267 C CA . ILE A 1 163 ? 23.941 6.287 -16.252 1.00 96.94 163 ILE A CA 1
ATOM 1268 C C . ILE A 1 163 ? 24.671 5.722 -15.030 1.00 96.94 163 ILE A C 1
ATOM 1270 O O . ILE A 1 163 ? 24.834 6.429 -14.039 1.00 96.94 163 ILE A O 1
ATOM 1274 N N . ILE A 1 164 ? 25.201 4.497 -15.119 1.00 97.50 164 ILE A N 1
ATOM 1275 C CA . ILE A 1 164 ? 25.941 3.862 -14.018 1.00 97.50 164 ILE A CA 1
ATOM 1276 C C . ILE A 1 164 ? 27.179 4.675 -13.620 1.00 97.50 164 ILE A C 1
ATOM 1278 O O . ILE A 1 164 ? 27.440 4.854 -12.432 1.00 97.50 164 ILE A O 1
ATOM 1282 N N . ASN A 1 165 ? 27.923 5.225 -14.584 1.00 97.00 165 ASN A N 1
ATOM 1283 C CA . ASN A 1 165 ? 29.062 6.095 -14.281 1.00 97.00 165 ASN A CA 1
ATOM 1284 C C . ASN A 1 165 ? 28.629 7.399 -13.590 1.00 97.00 165 ASN A C 1
ATOM 1286 O O . ASN A 1 165 ? 29.325 7.868 -12.686 1.00 97.00 165 ASN A O 1
ATOM 1290 N N . GLY A 1 166 ? 27.492 7.972 -13.994 1.00 97.00 166 GLY A N 1
ATOM 1291 C CA . GLY A 1 166 ? 26.897 9.146 -13.356 1.00 97.00 166 GLY A CA 1
ATOM 1292 C C . GLY A 1 166 ? 26.500 8.870 -11.905 1.00 97.00 166 GLY A C 1
ATOM 1293 O O . GLY A 1 166 ? 26.961 9.576 -11.010 1.00 97.00 166 GLY A O 1
ATOM 1294 N N . ILE A 1 167 ? 25.748 7.789 -11.670 1.00 96.06 167 ILE A N 1
ATOM 1295 C CA . ILE A 1 167 ? 25.358 7.322 -10.330 1.00 96.06 167 ILE A CA 1
ATOM 1296 C C . ILE A 1 167 ? 26.600 7.110 -9.464 1.00 96.06 167 ILE A C 1
ATOM 1298 O O . ILE A 1 167 ? 26.728 7.712 -8.400 1.00 96.06 167 ILE A O 1
ATOM 1302 N N . LYS A 1 168 ? 27.577 6.339 -9.952 1.00 94.12 168 LYS A N 1
ATOM 1303 C CA . LYS A 1 168 ? 28.820 6.082 -9.216 1.00 94.12 168 LYS A CA 1
ATOM 1304 C C . LYS A 1 168 ? 29.533 7.375 -8.811 1.00 94.12 168 LYS A C 1
ATOM 1306 O O . LYS A 1 168 ? 30.014 7.474 -7.688 1.00 94.12 168 LYS A O 1
ATOM 1311 N N . SER A 1 169 ? 29.584 8.358 -9.709 1.00 95.81 169 SER A N 1
ATOM 1312 C CA . SER A 1 169 ? 30.202 9.657 -9.424 1.00 95.81 169 SER A CA 1
ATOM 1313 C C . SER A 1 169 ? 29.411 10.453 -8.379 1.00 95.81 169 SER A C 1
ATOM 1315 O O . SER A 1 169 ? 30.009 11.129 -7.550 1.00 95.81 169 SER A O 1
ATOM 1317 N N . SER A 1 170 ? 28.076 10.368 -8.387 1.00 95.81 170 SER A N 1
ATOM 1318 C CA . SER A 1 170 ? 27.233 11.068 -7.407 1.00 95.81 170 SER A CA 1
ATOM 1319 C C . SER A 1 170 ? 27.317 10.493 -5.985 1.00 95.81 170 SER A C 1
ATOM 1321 O O . SER A 1 170 ? 27.256 11.265 -5.032 1.00 95.81 170 SER A O 1
ATOM 1323 N N . TYR A 1 171 ? 27.535 9.181 -5.832 1.00 94.56 171 TYR A N 1
ATOM 1324 C CA . TYR A 1 171 ? 27.609 8.508 -4.523 1.00 94.56 171 TYR A CA 1
ATOM 1325 C C . TYR A 1 171 ? 29.046 8.262 -4.027 1.00 94.56 171 TYR A C 1
ATOM 1327 O O . TYR A 1 171 ? 29.235 7.742 -2.929 1.00 94.56 171 TYR A O 1
ATOM 1335 N N . GLU A 1 172 ? 30.081 8.652 -4.786 1.00 93.94 172 GLU A N 1
ATOM 1336 C CA . GLU A 1 172 ? 31.489 8.344 -4.472 1.00 93.94 172 GLU A CA 1
ATOM 1337 C C . GLU A 1 172 ? 31.892 8.730 -3.037 1.00 93.94 172 GLU A C 1
ATOM 1339 O O . GLU A 1 172 ? 32.590 7.973 -2.356 1.00 93.94 172 GLU A O 1
ATOM 1344 N N . PHE A 1 173 ? 31.422 9.885 -2.557 1.00 95.19 173 PHE A N 1
ATOM 1345 C CA . PHE A 1 173 ? 31.689 10.337 -1.193 1.00 95.19 173 PHE A CA 1
ATOM 1346 C C . PHE A 1 173 ? 31.006 9.466 -0.136 1.00 95.19 173 PHE A C 1
ATOM 1348 O O . PHE A 1 173 ? 31.657 9.098 0.839 1.00 95.19 173 PHE A O 1
ATOM 1355 N N . ASP A 1 174 ? 29.734 9.107 -0.327 1.00 94.00 174 ASP A N 1
ATOM 1356 C CA . ASP A 1 174 ? 29.002 8.258 0.618 1.00 94.00 174 ASP A CA 1
ATOM 1357 C C . ASP A 1 174 ? 29.667 6.878 0.737 1.00 94.00 174 ASP A C 1
ATOM 1359 O O . ASP A 1 174 ? 29.993 6.436 1.845 1.00 94.00 174 ASP A O 1
ATOM 1363 N N . TYR A 1 175 ? 30.020 6.272 -0.400 1.00 93.19 175 TYR A N 1
ATOM 1364 C CA . TYR A 1 175 ? 30.734 4.999 -0.438 1.00 93.19 175 TYR A CA 1
ATOM 1365 C C . TYR A 1 175 ? 32.043 5.050 0.358 1.00 93.19 175 TYR A C 1
ATOM 1367 O O . TYR A 1 175 ? 32.331 4.152 1.159 1.00 93.19 175 TYR A O 1
ATOM 1375 N N . ALA A 1 176 ? 32.831 6.115 0.174 1.00 92.25 176 ALA A N 1
ATOM 1376 C CA . ALA A 1 176 ? 34.078 6.316 0.901 1.00 92.25 176 ALA A CA 1
ATOM 1377 C C . ALA A 1 176 ? 33.839 6.494 2.408 1.00 92.25 176 ALA A C 1
ATOM 1379 O O . ALA A 1 176 ? 34.491 5.823 3.211 1.00 92.25 176 ALA A O 1
ATOM 1380 N N . TYR A 1 177 ? 32.883 7.342 2.799 1.00 94.25 177 TYR A N 1
ATOM 1381 C CA . TYR A 1 177 ? 32.586 7.624 4.204 1.00 94.25 177 TYR A CA 1
ATOM 1382 C C . TYR A 1 177 ? 32.100 6.381 4.947 1.00 94.25 177 TYR A C 1
ATOM 1384 O O . TYR A 1 177 ? 32.582 6.090 6.044 1.00 94.25 177 TYR A O 1
ATOM 1392 N N . ARG A 1 178 ? 31.196 5.602 4.346 1.00 93.00 178 ARG A N 1
ATOM 1393 C CA . ARG A 1 178 ? 30.697 4.361 4.948 1.00 93.00 178 ARG A CA 1
ATOM 1394 C C . ARG A 1 178 ? 31.787 3.304 5.058 1.00 93.00 178 ARG A C 1
ATOM 1396 O O . ARG A 1 178 ? 31.906 2.667 6.105 1.00 93.00 178 ARG A O 1
ATOM 1403 N N . ASN A 1 179 ? 32.605 3.133 4.018 1.00 92.62 179 ASN A N 1
ATOM 1404 C CA . ASN A 1 179 ? 33.721 2.191 4.053 1.00 92.62 179 ASN A CA 1
ATOM 1405 C C . ASN A 1 179 ? 34.764 2.568 5.118 1.00 92.62 179 ASN A C 1
ATOM 1407 O O . ASN A 1 179 ? 35.199 1.695 5.868 1.00 92.62 179 ASN A O 1
ATOM 1411 N N . GLU A 1 180 ? 35.140 3.845 5.220 1.00 93.25 180 GLU A N 1
ATOM 1412 C CA . GLU A 1 180 ? 36.095 4.324 6.227 1.00 93.25 180 GLU A CA 1
ATOM 1413 C C . GLU A 1 180 ? 35.540 4.163 7.650 1.00 93.25 180 GLU A C 1
ATOM 1415 O O . GLU A 1 180 ? 36.268 3.757 8.557 1.00 93.25 180 GLU A O 1
ATOM 1420 N N . HIS A 1 181 ? 34.241 4.416 7.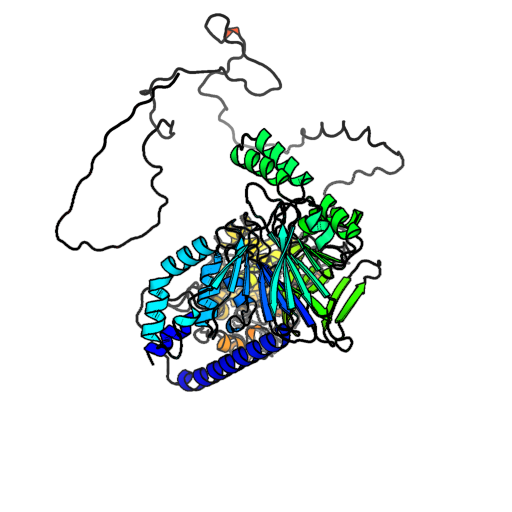841 1.00 92.62 181 HIS A N 1
ATOM 1421 C CA . HIS A 1 181 ? 33.596 4.327 9.149 1.00 92.62 181 HIS A CA 1
ATOM 1422 C C . HIS A 1 181 ? 33.365 2.883 9.621 1.00 92.62 181 HIS A C 1
ATOM 1424 O O . HIS A 1 181 ? 33.633 2.562 10.780 1.00 92.62 181 HIS A O 1
ATOM 1430 N N . HIS A 1 182 ? 32.862 2.007 8.745 1.00 89.69 182 HIS A N 1
ATOM 1431 C CA . HIS A 1 182 ? 32.466 0.638 9.104 1.00 89.69 182 HIS A CA 1
ATOM 1432 C C . HIS A 1 182 ? 33.529 -0.423 8.785 1.00 89.69 182 HIS A C 1
ATOM 1434 O O . HIS A 1 182 ? 33.471 -1.537 9.305 1.00 89.69 182 HIS A O 1
ATOM 1440 N N . GLY A 1 183 ? 34.526 -0.077 7.972 1.00 89.06 183 GLY A N 1
ATOM 1441 C CA . GLY A 1 183 ? 35.623 -0.949 7.584 1.00 89.06 183 GLY A CA 1
ATOM 1442 C C . GLY A 1 183 ? 35.340 -1.783 6.332 1.00 89.06 183 GLY A C 1
ATOM 1443 O O . GLY A 1 183 ? 34.215 -2.182 6.027 1.00 89.06 183 GLY A O 1
ATOM 1444 N N . LYS A 1 184 ? 36.427 -2.106 5.624 1.00 88.06 184 LYS A N 1
ATOM 1445 C CA . LYS A 1 184 ? 36.425 -2.856 4.358 1.00 88.06 184 LYS A CA 1
ATOM 1446 C C . LYS A 1 184 ? 35.846 -4.269 4.429 1.00 88.06 184 LYS A C 1
ATOM 1448 O O . LYS A 1 184 ? 35.462 -4.790 3.393 1.00 88.06 184 LYS A O 1
ATOM 1453 N N . ASP A 1 185 ? 35.806 -4.880 5.610 1.00 85.81 185 ASP A N 1
ATOM 1454 C CA . ASP A 1 185 ? 35.265 -6.232 5.772 1.00 85.81 185 ASP A CA 1
ATOM 1455 C C . ASP A 1 185 ? 33.728 -6.204 5.858 1.00 85.81 185 ASP A C 1
ATOM 1457 O O . ASP A 1 185 ? 33.073 -7.159 5.452 1.00 85.81 185 ASP A O 1
ATOM 1461 N N . PHE A 1 186 ? 33.150 -5.098 6.350 1.00 84.62 186 PHE A N 1
ATOM 1462 C CA . PHE A 1 186 ? 31.702 -4.928 6.484 1.00 84.62 186 PHE A CA 1
ATOM 1463 C C . PHE A 1 186 ? 31.074 -4.311 5.229 1.00 84.62 186 PHE A C 1
ATOM 1465 O O . PHE A 1 186 ? 30.045 -4.791 4.757 1.00 84.62 186 PHE A O 1
ATOM 1472 N N . LEU A 1 187 ? 31.716 -3.293 4.647 1.00 89.38 187 LEU A N 1
ATOM 1473 C CA . LEU A 1 187 ? 31.251 -2.594 3.443 1.00 89.38 187 LEU A CA 1
ATOM 1474 C C . LEU A 1 187 ? 32.361 -2.519 2.389 1.00 89.38 187 LEU A C 1
ATOM 1476 O O . LEU A 1 187 ? 32.926 -1.452 2.154 1.00 89.38 187 LEU A O 1
ATOM 1480 N N . PRO A 1 188 ? 32.737 -3.643 1.761 1.00 91.56 188 PRO A N 1
ATOM 1481 C CA . PRO A 1 188 ? 33.801 -3.666 0.767 1.00 91.56 188 PRO A CA 1
ATOM 1482 C C . PRO A 1 188 ? 33.395 -2.873 -0.484 1.00 91.56 188 PRO A C 1
ATOM 1484 O O . PRO A 1 188 ? 32.350 -3.126 -1.085 1.00 91.56 188 PRO A O 1
ATOM 1487 N N . LEU A 1 189 ? 34.251 -1.937 -0.907 1.00 91.75 189 LEU A N 1
ATOM 1488 C CA . LEU A 1 189 ? 34.007 -1.087 -2.082 1.00 91.75 189 LEU A CA 1
ATOM 1489 C C . LEU A 1 189 ? 33.919 -1.880 -3.396 1.00 91.75 189 LEU A C 1
ATOM 1491 O O . LEU A 1 189 ? 33.333 -1.408 -4.363 1.00 91.75 189 LEU A O 1
ATOM 1495 N N . GLU A 1 190 ? 34.458 -3.103 -3.449 1.00 90.31 190 GLU A N 1
ATOM 1496 C CA . GLU A 1 190 ? 34.412 -3.928 -4.664 1.00 90.31 190 GLU A CA 1
ATOM 1497 C C . GLU A 1 190 ? 32.993 -4.345 -5.086 1.00 90.31 190 GLU A C 1
ATOM 1499 O O . GLU A 1 190 ? 32.806 -4.712 -6.246 1.00 90.31 190 GLU A O 1
ATOM 1504 N N . TYR A 1 191 ? 32.010 -4.293 -4.175 1.00 91.06 191 TYR A N 1
ATOM 1505 C CA . TYR A 1 191 ? 30.604 -4.614 -4.464 1.00 91.06 191 TYR A CA 1
ATOM 1506 C C . TYR A 1 191 ? 29.733 -3.378 -4.703 1.00 91.06 191 TYR A C 1
ATOM 1508 O O . TYR A 1 191 ? 28.594 -3.524 -5.146 1.00 91.06 191 TYR A O 1
ATOM 1516 N N . VAL A 1 192 ? 30.263 -2.176 -4.474 1.00 88.12 192 VAL A N 1
ATOM 1517 C CA . VAL A 1 192 ? 29.644 -0.931 -4.946 1.00 88.12 192 VAL A CA 1
ATOM 1518 C C . VAL A 1 192 ? 29.738 -0.839 -6.467 1.00 88.12 192 VAL A C 1
ATOM 1520 O O . VAL A 1 192 ? 28.813 -0.384 -7.130 1.00 88.12 192 VAL A O 1
ATOM 1523 N N . ASP A 1 193 ? 30.852 -1.315 -7.030 1.00 86.12 193 ASP A N 1
ATOM 1524 C CA . ASP A 1 193 ? 31.041 -1.359 -8.474 1.00 86.12 193 ASP A CA 1
ATOM 1525 C C . ASP A 1 193 ? 30.021 -2.291 -9.143 1.00 86.12 193 ASP A C 1
ATOM 1527 O O . ASP A 1 193 ? 29.992 -3.507 -8.923 1.00 86.12 193 ASP A O 1
ATOM 1531 N N . VAL A 1 194 ? 29.220 -1.694 -10.021 1.00 91.88 194 VAL A N 1
ATOM 1532 C CA . VAL A 1 194 ? 28.219 -2.357 -10.856 1.00 91.88 194 VAL A CA 1
ATOM 1533 C C . VAL A 1 194 ? 28.804 -2.667 -12.233 1.00 91.88 194 VAL A C 1
ATOM 1535 O O . VAL A 1 194 ? 29.638 -1.923 -12.750 1.00 91.88 194 VAL A O 1
ATOM 1538 N N . ILE A 1 195 ? 28.368 -3.768 -12.842 1.00 96.81 195 ILE A N 1
ATOM 1539 C CA . ILE A 1 195 ? 28.733 -4.154 -14.207 1.00 96.81 195 ILE A CA 1
ATOM 1540 C C . ILE A 1 195 ? 27.582 -3.759 -15.147 1.00 96.81 195 ILE A C 1
ATOM 1542 O O . ILE A 1 195 ? 26.549 -4.434 -15.129 1.00 96.81 195 ILE A O 1
ATOM 1546 N N . PRO A 1 196 ? 27.721 -2.682 -15.948 1.00 98.00 196 PRO A N 1
ATOM 1547 C CA . PRO A 1 196 ? 26.718 -2.316 -16.939 1.00 98.00 196 PRO A CA 1
ATOM 1548 C C . PRO A 1 196 ? 26.799 -3.232 -18.169 1.00 98.00 196 PRO A C 1
ATOM 1550 O O . PRO A 1 196 ? 27.885 -3.482 -18.697 1.00 98.00 196 PRO A O 1
ATOM 1553 N N . TYR A 1 197 ? 25.643 -3.672 -18.655 1.00 98.31 197 TYR A N 1
ATOM 1554 C CA . TYR A 1 197 ? 25.474 -4.452 -19.878 1.00 98.31 197 TYR A CA 1
ATOM 1555 C C . TYR A 1 197 ? 24.566 -3.683 -20.847 1.00 98.31 197 TYR A C 1
ATOM 1557 O O . TYR A 1 197 ? 23.341 -3.782 -20.737 1.00 98.31 197 TYR A O 1
ATOM 1565 N N . PRO A 1 198 ? 25.140 -2.886 -21.769 1.00 98.12 198 PRO A N 1
ATOM 1566 C CA . PRO A 1 198 ? 24.361 -2.210 -22.796 1.00 98.12 198 PRO A CA 1
ATOM 1567 C C . PRO A 1 198 ? 23.754 -3.229 -23.762 1.00 98.12 198 PRO A C 1
ATOM 1569 O O . PRO A 1 198 ? 24.432 -4.146 -24.227 1.00 98.12 198 PRO A O 1
ATOM 1572 N N . ILE A 1 199 ? 22.473 -3.044 -24.054 1.00 98.06 199 ILE A N 1
ATOM 1573 C CA . ILE A 1 199 ? 21.684 -3.849 -24.977 1.00 98.06 199 ILE A CA 1
ATOM 1574 C C . ILE A 1 199 ? 21.519 -3.045 -26.262 1.00 98.06 199 ILE A C 1
ATOM 1576 O O . ILE A 1 199 ? 20.906 -1.978 -26.272 1.00 98.06 199 ILE A O 1
ATOM 1580 N N . GLU A 1 200 ? 22.083 -3.580 -27.337 1.00 95.12 200 GLU A N 1
ATOM 1581 C CA . GLU A 1 200 ? 21.849 -3.136 -28.707 1.00 95.12 200 GLU A CA 1
ATOM 1582 C C . GLU A 1 200 ? 20.920 -4.151 -29.365 1.00 95.12 200 GLU A C 1
ATOM 1584 O O . GLU A 1 200 ? 21.229 -5.345 -29.395 1.00 95.12 200 GLU A O 1
ATOM 1589 N N . ILE A 1 201 ? 19.775 -3.684 -29.852 1.00 93.94 201 ILE A N 1
ATOM 1590 C CA . ILE A 1 201 ? 18.756 -4.519 -30.480 1.00 93.94 201 ILE A CA 1
ATOM 1591 C C . ILE A 1 201 ? 18.094 -3.736 -31.611 1.00 93.94 201 ILE A C 1
ATOM 1593 O O . ILE A 1 201 ? 17.924 -2.524 -31.485 1.00 93.94 201 ILE A O 1
ATOM 1597 N N . GLY A 1 202 ? 17.804 -4.399 -32.731 1.00 90.44 202 GLY A N 1
ATOM 1598 C CA . GLY A 1 202 ? 17.068 -3.794 -33.840 1.00 90.44 202 GLY A CA 1
ATOM 1599 C C . GLY A 1 202 ? 15.560 -4.025 -33.753 1.00 90.44 202 GLY A C 1
ATOM 1600 O O . GLY A 1 202 ? 15.092 -4.895 -33.015 1.00 90.44 202 GLY A O 1
ATOM 1601 N N . ASP A 1 203 ? 14.814 -3.284 -34.570 1.00 89.88 203 ASP A N 1
ATOM 1602 C CA . ASP A 1 203 ? 13.361 -3.401 -34.696 1.00 89.88 203 ASP A CA 1
ATOM 1603 C C . ASP A 1 203 ? 12.929 -4.857 -34.913 1.00 89.88 203 ASP A C 1
ATOM 1605 O O . ASP A 1 203 ? 13.393 -5.542 -35.835 1.00 89.88 203 ASP A O 1
ATOM 1609 N N . GLY A 1 204 ? 11.996 -5.335 -34.092 1.00 91.00 204 GLY A N 1
ATOM 1610 C CA . GLY A 1 204 ? 11.474 -6.697 -34.231 1.00 91.00 204 GLY A CA 1
ATOM 1611 C C . GLY A 1 204 ? 12.382 -7.812 -33.701 1.00 91.00 204 GLY A C 1
ATOM 1612 O O . GLY A 1 204 ? 12.044 -8.989 -33.857 1.00 91.00 204 GLY A O 1
ATOM 1613 N N . GLU A 1 205 ? 13.531 -7.489 -33.103 1.00 94.50 205 GLU A N 1
ATOM 1614 C CA . GLU A 1 205 ? 14.477 -8.484 -32.599 1.00 94.50 205 GLU A CA 1
ATOM 1615 C C . GLU A 1 205 ? 14.255 -8.829 -31.113 1.00 94.50 205 GLU A C 1
ATOM 1617 O O . GLU A 1 205 ? 13.609 -8.118 -30.341 1.00 94.50 205 GLU A O 1
ATOM 1622 N N . SER A 1 206 ? 14.822 -9.966 -30.698 1.00 97.31 206 SER A N 1
ATOM 1623 C CA . SER A 1 206 ? 14.902 -10.403 -29.299 1.00 97.31 206 SER A CA 1
ATOM 1624 C C . SER A 1 206 ? 16.240 -11.099 -29.048 1.00 97.31 206 SER A C 1
ATOM 1626 O O . SER A 1 206 ? 16.643 -11.932 -29.866 1.00 97.31 206 SER A O 1
ATOM 1628 N N . ILE A 1 207 ? 16.907 -10.820 -27.927 1.00 97.69 207 ILE A N 1
ATOM 1629 C CA . ILE A 1 207 ? 18.208 -11.401 -27.571 1.00 97.69 207 ILE A CA 1
ATOM 1630 C C . ILE A 1 207 ? 18.236 -11.882 -26.116 1.00 97.69 207 ILE A C 1
ATOM 1632 O O . ILE A 1 207 ? 17.689 -11.245 -25.219 1.00 97.69 207 ILE A O 1
ATOM 1636 N N . VAL A 1 208 ? 18.903 -13.008 -25.856 1.00 98.44 208 VAL A N 1
ATOM 1637 C CA . VAL A 1 208 ? 19.143 -13.481 -24.484 1.00 98.44 208 VAL A CA 1
ATOM 1638 C C . VAL A 1 208 ? 20.228 -12.616 -23.846 1.00 98.44 208 VAL A C 1
ATOM 1640 O O . VAL A 1 208 ? 21.349 -12.565 -24.347 1.00 98.44 208 VAL A O 1
ATOM 1643 N N . VAL A 1 209 ? 19.898 -11.954 -22.736 1.00 98.38 209 VAL A N 1
ATOM 1644 C CA . VAL A 1 209 ? 20.804 -11.036 -22.020 1.00 98.38 209 VAL A CA 1
ATOM 1645 C C . VAL A 1 209 ? 21.294 -11.608 -20.692 1.00 98.38 209 VAL A C 1
ATOM 1647 O O . VAL A 1 209 ? 22.353 -11.227 -20.200 1.00 98.38 209 VAL A O 1
ATOM 1650 N N . TYR A 1 210 ? 20.556 -12.563 -20.130 1.00 98.44 210 TYR A N 1
ATOM 1651 C CA . TYR A 1 210 ? 20.889 -13.218 -18.872 1.00 98.44 210 TYR A CA 1
ATOM 1652 C C . TYR A 1 210 ? 20.540 -14.699 -18.948 1.00 98.44 210 TYR A C 1
ATOM 1654 O O . TYR A 1 210 ? 19.423 -15.059 -19.312 1.00 98.44 210 TYR A O 1
ATOM 1662 N N . GLU A 1 211 ? 21.479 -15.555 -18.557 1.00 97.88 211 GLU A N 1
ATOM 1663 C CA . GLU A 1 211 ? 21.244 -16.985 -18.392 1.00 97.88 211 GLU A CA 1
ATOM 1664 C C . GLU A 1 211 ? 22.036 -17.491 -17.187 1.00 97.88 211 GLU A C 1
ATOM 1666 O O . GLU A 1 211 ? 23.270 -17.490 -17.183 1.00 97.88 211 GLU A O 1
ATOM 1671 N N . LYS A 1 212 ? 21.325 -17.914 -16.140 1.00 95.56 212 LYS A N 1
ATOM 1672 C CA . LYS A 1 212 ? 21.942 -18.445 -14.923 1.00 95.56 212 LYS A CA 1
ATOM 1673 C C . LYS A 1 212 ? 21.034 -19.471 -14.266 1.00 95.56 212 LYS A C 1
ATOM 1675 O O . LYS A 1 212 ? 19.869 -19.201 -13.997 1.00 95.56 212 LYS A O 1
ATOM 1680 N N . GLU A 1 213 ? 21.583 -20.655 -13.990 1.00 94.50 213 GLU A N 1
ATOM 1681 C CA . GLU A 1 213 ? 20.883 -21.736 -13.271 1.00 94.50 213 GLU A CA 1
ATOM 1682 C C . GLU A 1 213 ? 19.515 -22.085 -13.892 1.00 94.50 213 GLU A C 1
ATOM 1684 O O . GLU A 1 213 ? 18.541 -22.363 -13.197 1.00 94.50 213 GLU A O 1
ATOM 1689 N N . GLY A 1 214 ? 19.441 -22.057 -15.227 1.00 94.06 214 GLY A N 1
ATOM 1690 C CA . GLY A 1 214 ? 18.229 -22.354 -15.994 1.00 94.06 214 GLY A CA 1
ATOM 1691 C C . GLY A 1 214 ? 17.204 -21.217 -16.063 1.00 94.06 214 GLY A C 1
ATOM 1692 O O . GLY A 1 214 ? 16.205 -21.375 -16.760 1.00 94.06 214 GLY A O 1
ATOM 1693 N N . VAL A 1 215 ? 17.434 -20.094 -15.374 1.00 98.25 215 VAL A N 1
ATOM 1694 C CA . VAL A 1 215 ? 16.665 -18.855 -15.546 1.00 98.25 215 VAL A CA 1
ATOM 1695 C C . VAL A 1 215 ? 17.225 -18.106 -16.746 1.00 98.25 215 VAL A C 1
ATOM 1697 O O . VAL A 1 215 ? 18.426 -17.836 -16.793 1.00 98.25 215 VAL A O 1
ATOM 1700 N N . VAL A 1 216 ? 16.359 -17.772 -17.702 1.00 98.75 216 VAL A N 1
ATOM 1701 C CA . VAL A 1 216 ? 16.730 -17.051 -18.926 1.00 98.75 216 VAL A CA 1
ATOM 1702 C C . VAL A 1 216 ? 15.934 -15.754 -19.009 1.00 98.75 216 VAL A C 1
ATOM 1704 O O . VAL A 1 216 ? 14.703 -15.803 -18.980 1.00 98.75 216 VAL A O 1
ATOM 1707 N N . VAL A 1 217 ? 16.623 -14.617 -19.153 1.00 98.88 217 VAL A N 1
ATOM 1708 C CA . VAL A 1 217 ? 16.013 -13.318 -19.480 1.00 98.88 217 VAL A CA 1
ATOM 1709 C C . VAL A 1 217 ? 16.361 -12.944 -20.915 1.00 98.88 217 VAL A C 1
ATOM 1711 O O . VAL A 1 217 ? 17.534 -12.879 -21.291 1.00 98.88 217 VAL A O 1
ATOM 1714 N N . THR A 1 218 ? 15.327 -12.702 -21.711 1.00 98.88 218 THR A N 1
ATOM 1715 C CA . THR A 1 218 ? 15.418 -12.256 -23.105 1.00 98.88 218 THR A CA 1
ATOM 1716 C C . THR A 1 218 ? 14.927 -10.819 -23.190 1.00 98.88 218 THR A C 1
ATOM 1718 O O . THR A 1 218 ? 13.783 -10.563 -22.828 1.00 98.88 218 THR A O 1
ATOM 1721 N N . ALA A 1 219 ? 15.772 -9.900 -23.648 1.00 98.81 219 ALA A N 1
ATOM 1722 C CA . ALA A 1 219 ? 15.362 -8.545 -24.001 1.00 98.81 219 ALA A CA 1
ATOM 1723 C C . ALA A 1 219 ? 14.769 -8.546 -25.413 1.00 98.81 219 ALA A C 1
ATOM 1725 O O . ALA A 1 219 ? 15.235 -9.298 -26.272 1.00 98.81 219 ALA A O 1
ATOM 1726 N N . PHE A 1 220 ? 13.759 -7.726 -25.665 1.00 98.62 220 PHE A N 1
ATOM 1727 C CA . PHE A 1 220 ? 13.148 -7.582 -26.981 1.00 98.62 220 PHE A CA 1
ATOM 1728 C C . PHE A 1 220 ? 12.749 -6.136 -27.248 1.00 98.62 220 PHE A C 1
ATOM 1730 O O . PHE A 1 220 ? 12.495 -5.377 -26.317 1.00 98.62 220 PHE A O 1
ATOM 1737 N N . ASP A 1 221 ? 12.716 -5.780 -28.525 1.00 97.50 221 ASP A N 1
ATOM 1738 C CA . ASP A 1 221 ? 12.340 -4.448 -28.985 1.00 97.50 221 ASP A CA 1
ATOM 1739 C C . ASP A 1 221 ? 10.848 -4.159 -28.741 1.00 97.50 221 ASP A C 1
ATOM 1741 O O . ASP A 1 221 ? 9.975 -4.989 -29.032 1.00 97.50 221 ASP A O 1
ATOM 1745 N N . VAL A 1 222 ? 10.565 -2.971 -28.207 1.00 97.12 222 VAL A N 1
ATOM 1746 C CA . VAL A 1 222 ? 9.218 -2.414 -28.051 1.00 97.12 222 VAL A CA 1
ATOM 1747 C C . VAL A 1 222 ? 9.199 -0.966 -28.545 1.00 97.12 222 VAL A C 1
ATOM 1749 O O . VAL A 1 222 ? 10.225 -0.300 -28.601 1.00 97.12 222 VAL A O 1
ATOM 1752 N N . ASN A 1 223 ? 8.023 -0.455 -28.912 1.00 96.12 223 ASN A N 1
ATOM 1753 C CA . ASN A 1 223 ? 7.901 0.865 -29.531 1.00 96.12 223 ASN A CA 1
ATOM 1754 C C . ASN A 1 223 ? 7.408 1.916 -28.525 1.00 96.12 223 ASN A C 1
ATOM 1756 O O . ASN A 1 223 ? 6.238 1.865 -28.130 1.00 96.12 223 ASN A O 1
ATOM 1760 N N . HIS A 1 224 ? 8.285 2.851 -28.146 1.00 95.88 224 HIS A N 1
ATOM 1761 C CA . HIS A 1 224 ? 8.005 3.978 -27.243 1.00 95.88 224 HIS A CA 1
ATOM 1762 C C . HIS A 1 224 ? 8.820 5.230 -27.642 1.00 95.88 224 HIS A C 1
ATOM 1764 O O . HIS A 1 224 ? 9.775 5.617 -26.963 1.00 95.88 224 HIS A O 1
ATOM 1770 N N . PRO A 1 225 ? 8.511 5.851 -28.795 1.00 92.94 225 PRO A N 1
ATOM 1771 C CA . PRO A 1 225 ? 9.265 6.995 -29.293 1.00 92.94 225 PRO A CA 1
ATOM 1772 C C . PRO A 1 225 ? 9.148 8.207 -28.350 1.00 92.94 225 PRO A C 1
ATOM 1774 O O . PRO A 1 225 ? 8.102 8.407 -27.738 1.00 92.94 225 PRO A O 1
ATOM 1777 N N . PRO A 1 226 ? 10.189 9.055 -28.257 1.00 92.56 226 PRO A N 1
ATOM 1778 C CA . PRO A 1 226 ? 11.441 9.017 -29.019 1.00 92.56 226 PRO A CA 1
ATOM 1779 C C . PRO A 1 226 ? 12.529 8.124 -28.390 1.00 92.56 226 PRO A C 1
ATOM 1781 O O . PRO A 1 226 ? 13.707 8.282 -28.716 1.00 92.56 226 PRO A O 1
ATOM 1784 N N . VAL A 1 227 ? 12.182 7.244 -27.445 1.00 91.69 227 VAL A N 1
ATOM 1785 C CA . VAL A 1 227 ? 13.164 6.422 -26.737 1.00 91.69 227 VAL A CA 1
ATOM 1786 C C . VAL A 1 227 ? 13.591 5.234 -27.597 1.00 91.69 227 VAL A C 1
ATOM 1788 O O . VAL A 1 227 ? 12.785 4.367 -27.918 1.00 91.69 227 VAL A O 1
ATOM 1791 N N . GLU A 1 228 ? 14.879 5.185 -27.948 1.00 89.38 228 GLU A N 1
ATOM 1792 C CA . GLU A 1 228 ? 15.465 4.122 -28.770 1.00 89.38 228 GLU A CA 1
ATOM 1793 C C . GLU A 1 228 ? 16.817 3.642 -28.189 1.00 89.38 228 GLU A C 1
ATOM 1795 O O . GLU A 1 228 ? 17.743 4.449 -28.041 1.00 89.38 228 GLU A O 1
ATOM 1800 N N . PRO A 1 229 ? 16.981 2.339 -27.881 1.00 91.94 229 PRO A N 1
ATOM 1801 C CA . PRO A 1 229 ? 15.932 1.320 -27.857 1.00 91.94 229 PRO A CA 1
ATOM 1802 C C . PRO A 1 229 ? 15.041 1.462 -26.610 1.00 91.94 229 PRO A C 1
ATOM 1804 O O . PRO A 1 229 ? 15.542 1.734 -25.515 1.00 91.94 229 PRO A O 1
ATOM 1807 N N . ALA A 1 230 ? 13.742 1.206 -26.765 1.00 96.56 230 ALA A N 1
ATOM 1808 C CA . ALA A 1 230 ? 12.867 0.839 -25.657 1.00 96.56 230 ALA A CA 1
ATOM 1809 C C . ALA A 1 230 ? 12.778 -0.693 -25.597 1.00 96.56 230 ALA A C 1
ATOM 1811 O O . ALA A 1 230 ? 12.707 -1.365 -26.629 1.00 96.56 230 ALA A O 1
ATOM 1812 N N . LEU A 1 231 ? 12.853 -1.262 -24.393 1.00 98.56 231 LEU A N 1
ATOM 1813 C CA . LEU A 1 231 ? 13.009 -2.703 -24.198 1.00 98.56 231 LEU A CA 1
ATOM 1814 C C . LEU A 1 231 ? 11.858 -3.297 -23.390 1.00 98.56 231 LEU A C 1
ATOM 1816 O O . LEU A 1 231 ? 11.538 -2.822 -22.304 1.00 98.56 231 LEU A O 1
ATOM 1820 N N . GLY A 1 232 ? 11.338 -4.422 -23.870 1.00 98.62 232 GLY A N 1
ATOM 1821 C CA . GLY A 1 232 ? 10.612 -5.387 -23.056 1.00 98.62 232 GLY A CA 1
ATOM 1822 C C . GLY A 1 232 ? 11.524 -6.540 -22.625 1.00 98.62 232 GLY A C 1
ATOM 1823 O O . GLY A 1 232 ? 12.569 -6.800 -23.229 1.00 98.62 232 GLY A O 1
ATOM 1824 N N . PHE A 1 233 ? 11.123 -7.276 -21.588 1.00 98.88 233 PHE A N 1
ATOM 1825 C CA . PHE A 1 233 ? 11.851 -8.445 -21.094 1.00 98.88 233 PHE A CA 1
ATOM 1826 C C . PHE A 1 233 ? 10.948 -9.658 -20.906 1.00 98.88 233 PHE A C 1
ATOM 1828 O O . PHE A 1 233 ? 9.840 -9.569 -20.389 1.00 98.88 233 PHE A O 1
ATOM 1835 N N . THR A 1 234 ? 11.450 -10.829 -21.286 1.00 98.81 234 THR A N 1
ATOM 1836 C CA . THR A 1 234 ? 10.821 -12.120 -21.002 1.00 98.81 234 THR A CA 1
ATOM 1837 C C . THR A 1 234 ? 11.698 -12.921 -20.053 1.00 98.81 234 THR A C 1
ATOM 1839 O O . THR A 1 234 ? 12.861 -13.170 -20.363 1.00 98.81 234 THR A O 1
ATOM 1842 N N . VAL A 1 235 ? 11.132 -13.392 -18.942 1.00 98.88 235 VAL A N 1
ATOM 1843 C CA . VAL A 1 235 ? 11.765 -14.335 -18.012 1.00 98.88 235 VAL A CA 1
ATOM 1844 C C . VAL A 1 235 ? 11.174 -15.723 -18.229 1.00 98.88 235 VAL A C 1
ATOM 1846 O O . VAL A 1 235 ? 9.957 -15.901 -18.164 1.00 98.88 235 VAL A O 1
ATOM 1849 N N . THR A 1 236 ? 12.023 -16.727 -18.454 1.00 98.38 236 THR A N 1
ATOM 1850 C CA . THR A 1 236 ? 11.592 -18.128 -18.555 1.00 98.38 236 THR A CA 1
ATOM 1851 C C . THR A 1 236 ? 12.327 -19.028 -17.574 1.00 98.38 236 THR A C 1
ATOM 1853 O O . THR A 1 236 ? 13.537 -18.911 -17.378 1.00 98.38 236 THR A O 1
ATOM 1856 N N . PHE A 1 237 ? 11.576 -19.938 -16.952 1.00 96.69 237 PHE A N 1
ATOM 1857 C CA . PHE A 1 237 ? 12.104 -20.970 -16.062 1.00 96.69 237 PHE A CA 1
ATOM 1858 C C . PHE A 1 237 ? 11.079 -22.094 -15.884 1.00 96.69 237 PHE A C 1
ATOM 1860 O O . PHE A 1 237 ? 9.892 -21.833 -15.712 1.00 96.69 237 PHE A O 1
ATOM 1867 N N . GLY A 1 238 ? 11.507 -23.361 -15.916 1.00 90.69 238 GLY A N 1
ATOM 1868 C CA . GLY A 1 238 ? 10.620 -24.497 -15.609 1.00 90.69 238 GLY A CA 1
ATOM 1869 C C . GLY A 1 238 ? 9.366 -24.593 -16.496 1.00 90.69 238 GLY A C 1
ATOM 1870 O O . GLY A 1 238 ? 8.304 -25.012 -16.030 1.00 90.69 238 GLY A O 1
ATOM 1871 N N . GLY A 1 239 ? 9.463 -24.157 -17.759 1.00 91.75 239 GLY A N 1
ATOM 1872 C CA . GLY A 1 239 ? 8.330 -24.088 -18.690 1.00 91.75 239 GLY A CA 1
ATOM 1873 C C . GLY A 1 239 ? 7.289 -23.018 -18.340 1.00 91.75 239 GLY A C 1
ATOM 1874 O O . GLY A 1 239 ? 6.167 -23.098 -18.832 1.00 91.75 239 GLY A O 1
ATOM 1875 N N . LYS A 1 240 ? 7.638 -22.069 -17.466 1.00 96.12 240 LYS A N 1
ATOM 1876 C CA . LYS A 1 240 ? 6.859 -20.870 -17.152 1.00 96.12 240 LYS A CA 1
ATOM 1877 C C . LYS A 1 240 ? 7.464 -19.647 -17.822 1.00 96.12 240 LYS A C 1
ATOM 1879 O O . LYS A 1 240 ? 8.669 -19.631 -18.093 1.00 96.12 240 LYS A O 1
ATOM 1884 N N . LYS A 1 241 ? 6.625 -18.647 -18.079 1.00 98.38 241 LYS A N 1
ATOM 1885 C CA . LYS A 1 241 ? 6.982 -17.450 -18.839 1.00 98.38 241 LYS A CA 1
ATOM 1886 C C . LYS A 1 241 ? 6.322 -16.199 -18.261 1.00 98.38 241 LYS A C 1
ATOM 1888 O O . LYS A 1 241 ? 5.100 -16.143 -18.150 1.00 98.38 241 LYS A O 1
ATOM 1893 N N . ILE A 1 242 ? 7.144 -15.207 -17.932 1.00 98.81 242 ILE A N 1
ATOM 1894 C CA . ILE A 1 242 ? 6.740 -13.875 -17.467 1.00 98.81 242 ILE A CA 1
ATOM 1895 C C . ILE A 1 242 ? 7.221 -12.862 -18.495 1.00 98.81 242 ILE A C 1
ATOM 1897 O O . ILE A 1 242 ? 8.370 -12.945 -18.927 1.00 98.81 242 ILE A O 1
ATOM 1901 N N . VAL A 1 243 ? 6.368 -11.921 -18.873 1.00 98.88 243 VAL A N 1
ATOM 1902 C CA . VAL A 1 243 ? 6.703 -10.837 -19.798 1.00 98.88 243 VAL A CA 1
ATOM 1903 C C . VAL A 1 243 ? 6.497 -9.507 -19.088 1.00 98.88 243 VAL A C 1
ATOM 1905 O O . VAL A 1 243 ? 5.461 -9.306 -18.465 1.00 98.88 243 VAL A O 1
ATOM 1908 N N . ILE A 1 244 ? 7.487 -8.625 -19.171 1.00 98.88 244 ILE A N 1
ATOM 1909 C CA . ILE A 1 244 ? 7.433 -7.232 -18.731 1.00 98.88 244 ILE A CA 1
ATOM 1910 C C . ILE A 1 244 ? 7.560 -6.382 -19.994 1.00 98.88 244 ILE A C 1
ATOM 1912 O O . ILE A 1 244 ? 8.585 -6.465 -20.669 1.00 98.88 244 ILE A O 1
ATOM 1916 N N . SER A 1 245 ? 6.530 -5.616 -20.352 1.00 98.44 245 SER A N 1
ATOM 1917 C CA . SER A 1 245 ? 6.544 -4.837 -21.599 1.00 98.44 245 SER A CA 1
ATOM 1918 C C . SER A 1 245 ? 7.391 -3.569 -21.523 1.00 98.44 245 SER A C 1
ATOM 1920 O O . SER A 1 245 ? 7.856 -3.115 -22.562 1.00 98.44 245 SER A O 1
ATOM 1922 N N . GLY A 1 246 ? 7.567 -3.002 -20.323 1.00 97.06 246 GLY A N 1
ATOM 1923 C CA . GLY A 1 246 ? 7.889 -1.580 -20.188 1.00 97.06 246 GLY A CA 1
ATOM 1924 C C . GLY A 1 246 ? 6.714 -0.723 -20.665 1.00 97.06 246 GLY A C 1
ATOM 1925 O O . GLY A 1 246 ? 5.578 -1.203 -20.703 1.00 97.06 246 GLY A O 1
ATOM 1926 N N . ASP A 1 247 ? 7.001 0.504 -21.075 1.00 97.31 247 ASP A N 1
ATOM 1927 C CA . ASP A 1 247 ? 6.019 1.374 -21.718 1.00 97.31 247 ASP A CA 1
ATOM 1928 C C . ASP A 1 247 ? 6.077 1.154 -23.219 1.00 97.31 247 ASP A C 1
ATOM 1930 O O . ASP A 1 247 ? 7.161 1.173 -23.807 1.00 97.31 247 ASP A O 1
ATOM 1934 N N . THR A 1 248 ? 4.935 0.907 -23.860 1.00 97.50 248 THR A N 1
ATOM 1935 C CA . THR A 1 248 ? 4.939 0.676 -25.303 1.00 97.50 248 THR A CA 1
ATOM 1936 C C . THR A 1 248 ? 3.568 0.791 -25.947 1.00 97.50 248 THR A C 1
ATOM 1938 O O . THR A 1 248 ? 2.539 0.753 -25.293 1.00 97.50 248 THR A O 1
ATOM 1941 N N . THR A 1 249 ? 3.545 0.877 -27.274 1.00 96.94 249 THR A N 1
ATOM 1942 C CA . THR A 1 249 ? 2.371 0.607 -28.113 1.00 96.94 249 THR A CA 1
ATOM 1943 C C . THR A 1 249 ? 2.239 -0.882 -28.445 1.00 96.94 249 THR A C 1
ATOM 1945 O O . THR A 1 249 ? 3.104 -1.702 -28.148 1.00 96.94 249 THR A O 1
ATOM 1948 N N . PHE A 1 250 ? 1.155 -1.262 -29.126 1.00 96.69 250 PHE A N 1
ATOM 1949 C CA . PHE A 1 250 ? 1.085 -2.592 -29.724 1.00 96.69 250 PHE A CA 1
ATOM 1950 C C . PHE A 1 250 ? 2.243 -2.799 -30.718 1.00 96.69 250 PHE A C 1
ATOM 1952 O O . PHE A 1 250 ? 2.371 -2.059 -31.694 1.00 96.69 250 PHE A O 1
ATOM 1959 N N . THR A 1 251 ? 3.023 -3.864 -30.524 1.00 96.00 251 THR A N 1
ATOM 1960 C CA . THR A 1 251 ? 4.012 -4.338 -31.498 1.00 96.00 251 THR A CA 1
ATOM 1961 C C . THR A 1 251 ? 3.843 -5.831 -31.762 1.00 96.00 251 THR A C 1
ATOM 1963 O O . THR A 1 251 ? 3.406 -6.603 -30.904 1.00 96.00 251 THR A O 1
ATOM 1966 N N . GLU A 1 252 ? 4.223 -6.263 -32.965 1.00 96.75 252 GLU A N 1
ATOM 1967 C CA . GLU A 1 252 ? 4.248 -7.687 -33.312 1.00 96.75 252 GLU A CA 1
ATOM 1968 C C . GLU A 1 252 ? 5.250 -8.453 -32.428 1.00 96.75 252 GLU A C 1
ATOM 1970 O O . GLU A 1 252 ? 4.983 -9.584 -32.023 1.00 96.75 252 GLU A O 1
ATOM 1975 N N . THR A 1 253 ? 6.366 -7.819 -32.052 1.00 97.38 253 THR A N 1
ATOM 1976 C CA . THR A 1 253 ? 7.348 -8.374 -31.110 1.00 97.38 253 THR A CA 1
ATOM 1977 C C . THR A 1 253 ? 6.717 -8.641 -29.751 1.00 97.38 253 THR A C 1
ATOM 1979 O O . THR A 1 253 ? 6.841 -9.751 -29.237 1.00 97.38 253 THR A O 1
ATOM 1982 N N . LEU A 1 254 ? 5.981 -7.674 -29.187 1.00 98.50 254 LEU A N 1
ATOM 1983 C CA . LEU A 1 254 ? 5.294 -7.848 -27.908 1.00 98.50 254 LEU A CA 1
ATOM 1984 C C . LEU A 1 254 ? 4.268 -8.981 -27.983 1.00 98.50 254 LEU A C 1
ATOM 1986 O O . LEU A 1 254 ? 4.211 -9.804 -27.070 1.00 98.50 254 LEU A O 1
ATOM 1990 N N . LEU A 1 255 ? 3.499 -9.082 -29.072 1.00 98.50 255 LEU A N 1
ATOM 1991 C CA . LEU A 1 255 ? 2.556 -10.185 -29.281 1.00 98.50 255 LEU A CA 1
ATOM 1992 C C . LEU A 1 255 ? 3.274 -11.547 -29.301 1.00 98.50 255 LEU A C 1
ATOM 1994 O O . LEU A 1 255 ? 2.862 -12.484 -28.613 1.00 98.50 255 LEU A O 1
ATOM 1998 N N . GLN A 1 256 ? 4.370 -11.664 -30.053 1.00 98.12 256 GLN A N 1
ATOM 1999 C CA . GLN A 1 256 ? 5.150 -12.901 -30.157 1.00 98.12 256 GLN A CA 1
ATOM 2000 C C . GLN A 1 256 ? 5.796 -13.289 -28.825 1.00 98.12 256 GLN A C 1
ATOM 2002 O O . GLN A 1 256 ? 5.735 -14.453 -28.410 1.00 98.12 256 GLN A O 1
ATOM 2007 N N . GLN A 1 257 ? 6.374 -12.316 -28.124 1.00 98.38 257 GLN A N 1
ATOM 2008 C CA . GLN A 1 257 ? 6.982 -12.525 -26.816 1.00 98.38 257 GLN A CA 1
ATOM 2009 C C . GLN A 1 257 ? 5.930 -12.787 -25.739 1.00 98.38 257 GLN A C 1
ATOM 2011 O O . GLN A 1 257 ? 6.205 -13.559 -24.833 1.00 98.38 257 GLN A O 1
ATOM 2016 N N . SER A 1 258 ? 4.695 -12.309 -25.881 1.00 98.69 258 SER A N 1
ATOM 2017 C CA . SER A 1 258 ? 3.593 -12.597 -24.946 1.00 98.69 258 SER A CA 1
ATOM 2018 C C . SER A 1 258 ? 2.920 -13.950 -25.165 1.00 98.69 258 SER A C 1
ATOM 2020 O O . SER A 1 258 ? 2.094 -14.366 -24.352 1.00 98.69 258 SER A O 1
ATOM 2022 N N . LYS A 1 259 ? 3.277 -14.676 -26.233 1.00 98.50 259 LYS A N 1
ATOM 2023 C CA . LYS A 1 259 ? 2.649 -15.959 -26.549 1.00 98.50 259 LYS A CA 1
ATOM 2024 C C . LYS A 1 259 ? 2.793 -16.972 -25.407 1.00 98.50 259 LYS A C 1
ATOM 2026 O O . LYS A 1 259 ? 3.918 -17.256 -24.977 1.00 98.50 259 LYS A O 1
ATOM 2031 N N . ASP A 1 260 ? 1.652 -17.514 -24.980 1.00 97.88 260 ASP A N 1
ATOM 2032 C CA . ASP A 1 260 ? 1.444 -18.475 -23.894 1.00 97.88 260 ASP A CA 1
ATOM 2033 C C . ASP A 1 260 ? 2.040 -18.024 -22.542 1.00 97.88 260 ASP A C 1
ATOM 2035 O O . ASP A 1 260 ? 2.407 -18.860 -21.710 1.00 97.88 260 ASP A O 1
ATOM 2039 N N . ALA A 1 261 ? 2.178 -16.710 -22.321 1.00 98.50 261 ALA A N 1
ATOM 2040 C CA . ALA A 1 261 ? 2.721 -16.172 -21.078 1.00 98.50 261 ALA A CA 1
ATOM 2041 C C . ALA A 1 261 ? 1.815 -16.504 -19.881 1.00 98.50 261 ALA A C 1
ATOM 2043 O O . ALA A 1 261 ? 0.590 -16.362 -19.934 1.00 98.50 261 ALA A O 1
ATOM 2044 N N . ASP A 1 262 ? 2.426 -16.925 -18.773 1.00 98.12 262 ASP A N 1
ATOM 2045 C CA . ASP A 1 262 ? 1.711 -17.087 -17.510 1.00 98.12 262 ASP A CA 1
ATOM 2046 C C . ASP A 1 262 ? 1.321 -15.719 -16.943 1.00 98.12 262 ASP A C 1
ATOM 2048 O O . ASP A 1 262 ? 0.202 -15.554 -16.464 1.00 98.12 262 ASP A O 1
ATOM 2052 N N . VAL A 1 263 ? 2.223 -14.738 -17.039 1.00 98.31 263 VAL A N 1
ATOM 2053 C CA . VAL A 1 263 ? 1.986 -13.355 -16.609 1.00 98.31 263 VAL A CA 1
ATOM 2054 C C . VAL A 1 263 ? 2.517 -12.386 -17.660 1.00 98.31 263 VAL A C 1
ATOM 2056 O O . VAL A 1 263 ? 3.667 -12.511 -18.081 1.00 98.31 263 VAL A O 1
ATOM 2059 N N . LEU A 1 264 ? 1.697 -11.408 -18.042 1.00 98.75 264 LEU A N 1
ATOM 2060 C CA . LEU A 1 264 ? 2.112 -10.207 -18.769 1.00 98.75 264 LEU A CA 1
ATOM 2061 C C . LEU A 1 264 ? 1.938 -8.997 -17.845 1.00 98.75 264 LEU A C 1
ATOM 2063 O O . LEU A 1 264 ? 0.818 -8.699 -17.440 1.00 98.75 264 LEU A O 1
ATOM 2067 N N . VAL A 1 265 ? 3.035 -8.323 -17.506 1.00 98.62 265 VAL A N 1
ATOM 2068 C CA . VAL A 1 265 ? 3.050 -7.038 -16.797 1.00 98.62 265 VAL A CA 1
ATOM 2069 C C . VAL A 1 265 ? 3.126 -5.936 -17.846 1.00 98.62 265 VAL A C 1
ATOM 2071 O O . VAL A 1 265 ? 4.092 -5.911 -18.612 1.00 98.62 265 VAL A O 1
ATOM 2074 N N . SER A 1 266 ? 2.107 -5.077 -17.904 1.00 98.06 266 SER A N 1
ATOM 2075 C CA . SER A 1 266 ? 1.951 -4.088 -18.976 1.00 98.06 266 SER A CA 1
ATOM 2076 C C . SER A 1 266 ? 1.557 -2.710 -18.468 1.00 98.06 266 SER A C 1
ATOM 2078 O O . SER A 1 266 ? 0.777 -2.612 -17.513 1.00 98.06 266 SER A O 1
ATOM 2080 N N . ASP A 1 267 ? 2.040 -1.671 -19.156 1.00 95.56 267 ASP A N 1
ATOM 2081 C CA . ASP A 1 267 ? 1.406 -0.354 -19.137 1.00 95.56 267 ASP A CA 1
ATOM 2082 C C . ASP A 1 267 ? 0.006 -0.434 -19.766 1.00 95.56 267 ASP A C 1
ATOM 2084 O O . ASP A 1 267 ? -0.325 -1.381 -20.494 1.00 95.56 267 ASP A O 1
ATOM 2088 N N . ALA A 1 268 ? -0.853 0.533 -19.448 1.00 94.81 268 ALA A N 1
ATOM 2089 C CA . ALA A 1 268 ? -2.184 0.602 -20.034 1.00 94.81 268 ALA A CA 1
ATOM 2090 C C . ALA A 1 268 ? -2.684 2.041 -20.120 1.00 94.81 268 ALA A C 1
ATOM 2092 O O . ALA A 1 268 ? -2.680 2.775 -19.133 1.00 94.81 268 ALA A O 1
ATOM 2093 N N . MET A 1 269 ? -3.226 2.418 -21.279 1.00 94.69 269 MET A N 1
ATOM 2094 C CA . MET A 1 269 ? -3.838 3.726 -21.488 1.00 94.69 269 MET A CA 1
ATOM 2095 C C . MET A 1 269 ? -5.315 3.623 -21.866 1.00 94.69 269 MET A C 1
ATOM 2097 O O . MET A 1 269 ? -5.695 2.967 -22.842 1.00 94.69 269 MET A O 1
ATOM 2101 N N . ASN A 1 270 ? -6.172 4.365 -21.169 1.00 93.94 270 ASN A N 1
ATOM 2102 C CA . ASN A 1 270 ? -7.512 4.651 -21.664 1.00 93.94 270 ASN A CA 1
ATOM 2103 C C . ASN A 1 270 ? -7.462 5.831 -22.651 1.00 93.94 270 ASN A C 1
ATOM 2105 O O . ASN A 1 270 ? -7.679 6.988 -22.287 1.00 93.94 270 ASN A O 1
ATOM 2109 N N . LYS A 1 271 ? -7.193 5.518 -23.926 1.00 94.12 271 LYS A N 1
ATOM 2110 C CA . LYS A 1 271 ? -7.096 6.511 -25.012 1.00 94.12 271 LYS A CA 1
ATOM 2111 C C . LYS A 1 271 ? -8.377 7.339 -25.186 1.00 94.12 271 LYS A C 1
ATOM 2113 O O . LYS A 1 271 ? -8.296 8.519 -25.504 1.00 94.12 271 LYS A O 1
ATOM 2118 N N . GLU A 1 272 ? -9.556 6.766 -24.926 1.00 92.31 272 GLU A N 1
ATOM 2119 C CA . GLU A 1 272 ? -10.827 7.504 -25.015 1.00 92.31 272 GLU A CA 1
ATOM 2120 C C . GLU A 1 272 ? -10.920 8.609 -23.953 1.00 92.31 272 GLU A C 1
ATOM 2122 O O . GLU A 1 272 ? -11.360 9.719 -24.253 1.00 92.31 272 GLU A O 1
ATOM 2127 N N . MET A 1 273 ? -10.485 8.330 -22.721 1.00 90.75 273 MET A N 1
ATOM 2128 C CA . MET A 1 273 ? -10.429 9.330 -21.653 1.00 90.75 273 MET A CA 1
ATOM 2129 C C . MET A 1 273 ? -9.358 10.383 -21.919 1.00 90.75 273 MET A C 1
ATOM 2131 O O . MET A 1 273 ? -9.634 11.571 -21.763 1.00 90.75 273 MET A O 1
ATOM 2135 N N . VAL A 1 274 ? -8.164 9.974 -22.353 1.00 92.06 274 VAL A N 1
ATOM 2136 C CA . VAL A 1 274 ? -7.073 10.910 -22.668 1.00 92.06 274 VAL A CA 1
ATOM 2137 C C . VAL A 1 274 ? -7.485 11.878 -23.783 1.00 92.06 274 VAL A C 1
ATOM 2139 O O . VAL A 1 274 ? -7.331 13.086 -23.617 1.00 92.06 274 VAL A O 1
ATOM 2142 N N . ALA A 1 275 ? -8.134 11.395 -24.847 1.00 94.44 275 ALA A N 1
ATOM 2143 C CA . ALA A 1 275 ? -8.666 12.251 -25.909 1.00 94.44 275 ALA A CA 1
ATOM 2144 C C . ALA A 1 275 ? -9.720 13.259 -25.398 1.00 94.44 275 ALA A C 1
ATOM 2146 O O . ALA A 1 275 ? -9.816 14.389 -25.884 1.00 94.44 275 ALA A O 1
ATOM 2147 N N . GLN A 1 276 ? -10.515 12.893 -24.384 1.00 92.88 276 GLN A N 1
ATOM 2148 C CA . GLN A 1 276 ? -11.427 13.841 -23.731 1.00 92.88 276 GLN A CA 1
ATOM 2149 C C . GLN A 1 276 ? -10.668 14.888 -22.905 1.00 92.88 276 GLN A C 1
ATOM 2151 O O . GLN A 1 276 ? -11.040 16.063 -22.930 1.00 92.88 276 GLN A O 1
ATOM 2156 N N . MET A 1 277 ? -9.608 14.491 -22.196 1.00 91.56 277 MET A N 1
ATOM 2157 C CA . MET A 1 277 ? -8.753 15.407 -21.432 1.00 91.56 277 MET A CA 1
ATOM 2158 C C . MET A 1 277 ? -8.020 16.397 -22.349 1.00 91.56 277 MET A C 1
ATOM 2160 O O . MET A 1 277 ? -7.957 17.587 -22.027 1.00 91.56 277 MET A O 1
ATOM 2164 N N . GLU A 1 278 ? -7.551 15.945 -23.514 1.00 94.12 278 GLU A N 1
ATOM 2165 C CA . GLU A 1 278 ? -7.003 16.786 -24.587 1.00 94.12 278 GLU A CA 1
ATOM 2166 C C . GLU A 1 278 ? -8.040 17.822 -25.047 1.00 94.12 278 GLU A C 1
ATOM 2168 O O . GLU A 1 278 ? -7.802 19.028 -24.962 1.00 94.12 278 GLU A O 1
ATOM 2173 N N . ALA A 1 279 ? -9.241 17.376 -25.434 1.00 95.31 279 ALA A N 1
ATOM 2174 C CA . ALA A 1 279 ? -10.305 18.260 -25.913 1.00 95.31 279 ALA A CA 1
ATOM 2175 C C . ALA A 1 279 ? -10.749 19.293 -24.857 1.00 95.31 279 ALA A C 1
ATOM 2177 O O . ALA A 1 279 ? -11.026 20.454 -25.183 1.00 95.31 279 ALA A O 1
ATOM 2178 N N . ILE A 1 280 ? -10.811 18.895 -23.581 1.00 92.88 280 ILE A N 1
ATOM 2179 C CA . ILE A 1 280 ? -11.102 19.799 -22.460 1.00 92.88 280 ILE A CA 1
ATOM 2180 C C . ILE A 1 280 ? -9.971 20.816 -22.282 1.00 92.88 280 ILE A C 1
ATOM 2182 O O . ILE A 1 280 ? -10.25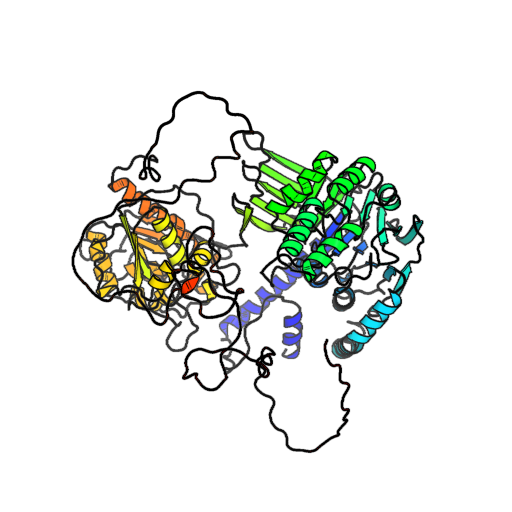2 22.002 -22.103 1.00 92.88 280 ILE A O 1
ATOM 2186 N N . SER A 1 281 ? -8.713 20.382 -22.351 1.00 93.62 281 SER A N 1
ATOM 2187 C CA . SER A 1 281 ? -7.547 21.260 -22.206 1.00 93.62 281 SER A CA 1
ATOM 2188 C C . SER A 1 281 ? -7.491 22.299 -23.324 1.00 93.62 281 SER A C 1
ATOM 2190 O O . SER A 1 281 ? -7.383 23.492 -23.037 1.00 93.62 281 SER A O 1
ATOM 2192 N N . SER A 1 282 ? -7.707 21.870 -24.571 1.00 94.38 282 SER A N 1
ATOM 2193 C CA . SER A 1 282 ? -7.791 22.741 -25.748 1.00 94.38 282 SER A CA 1
ATOM 2194 C C . SER A 1 282 ? -8.890 23.799 -25.592 1.00 94.38 282 SER A C 1
ATOM 2196 O O . SER A 1 282 ? -8.654 25.002 -25.723 1.00 94.38 282 SER A O 1
ATOM 2198 N N . LYS A 1 283 ? -10.096 23.383 -25.174 1.00 96.12 283 LYS A N 1
ATOM 2199 C CA . LYS A 1 283 ? -11.236 24.289 -24.947 1.00 96.12 283 LYS A CA 1
ATOM 2200 C C . LYS A 1 283 ? -10.961 25.365 -23.886 1.00 96.12 283 LYS A C 1
ATOM 2202 O O . LYS A 1 283 ? -11.540 26.448 -23.966 1.00 96.12 283 LYS A O 1
ATOM 2207 N N . ASN A 1 284 ? -10.124 25.068 -22.894 1.00 94.44 284 ASN A N 1
ATOM 2208 C CA . ASN A 1 284 ? -9.787 25.985 -21.801 1.00 94.44 284 ASN A CA 1
ATOM 2209 C C . ASN A 1 284 ? -8.466 26.744 -22.022 1.00 94.44 284 ASN A C 1
ATOM 2211 O O . ASN A 1 284 ? -8.071 27.529 -21.160 1.00 94.44 284 ASN A O 1
ATOM 2215 N N . GLY A 1 285 ? -7.788 26.543 -23.159 1.00 94.19 285 GLY A N 1
ATOM 2216 C CA . GLY A 1 285 ? -6.505 27.184 -23.458 1.00 94.19 285 GLY A CA 1
ATOM 2217 C C . GLY A 1 285 ? -5.338 26.672 -22.604 1.00 94.19 285 GLY A C 1
ATOM 2218 O O . GLY A 1 285 ? -4.365 27.395 -22.400 1.00 94.19 285 GLY A O 1
ATOM 2219 N N . TRP A 1 286 ? -5.423 25.446 -22.079 1.00 94.44 286 TRP A N 1
ATOM 2220 C CA . TRP A 1 286 ? -4.360 24.808 -21.296 1.00 94.44 286 TRP A CA 1
ATOM 2221 C C . TRP A 1 286 ? -3.356 24.111 -22.217 1.00 94.44 286 TRP A C 1
ATOM 2223 O O . TRP A 1 286 ? -3.279 22.884 -22.251 1.00 94.44 286 TRP A O 1
ATOM 2233 N N . SER A 1 287 ? -2.584 24.904 -22.958 1.00 92.25 287 SER A N 1
ATOM 2234 C CA . SER A 1 287 ? -1.703 24.417 -24.031 1.00 92.25 287 SER A CA 1
ATOM 2235 C C . SER A 1 287 ? -0.693 23.350 -23.590 1.00 92.25 287 SER A C 1
ATOM 2237 O O . SER A 1 287 ? -0.426 22.419 -24.345 1.00 92.25 287 SER A O 1
ATOM 2239 N N . TYR A 1 288 ? -0.155 23.440 -22.366 1.00 90.00 288 TYR A N 1
ATOM 2240 C CA . TYR A 1 288 ? 0.748 22.418 -21.818 1.00 90.00 288 TYR A CA 1
ATOM 2241 C C . TYR A 1 288 ? 0.057 21.052 -21.698 1.00 90.00 288 TYR A C 1
ATOM 2243 O O . TYR A 1 288 ? 0.553 20.063 -22.226 1.00 90.00 288 TYR A O 1
ATOM 2251 N N . ASN A 1 289 ? -1.115 21.013 -21.059 1.00 88.81 289 ASN A N 1
ATOM 2252 C CA . ASN A 1 289 ? -1.878 19.779 -20.868 1.00 88.81 289 ASN A CA 1
ATOM 2253 C C . ASN A 1 289 ? -2.384 19.219 -22.202 1.00 88.81 289 ASN A C 1
ATOM 2255 O O . ASN A 1 289 ? -2.323 18.017 -22.418 1.00 88.81 289 ASN A O 1
ATOM 2259 N N . GLU A 1 290 ? -2.857 20.088 -23.100 1.00 92.25 290 GLU A N 1
ATOM 2260 C CA . GLU A 1 290 ? -3.269 19.708 -24.457 1.00 92.25 290 GLU A CA 1
ATOM 2261 C C . GLU A 1 290 ? -2.138 18.989 -25.198 1.00 92.25 290 GLU A C 1
ATOM 2263 O O . GLU A 1 290 ? -2.358 17.898 -25.710 1.00 92.25 290 GLU A O 1
ATOM 2268 N N . THR A 1 291 ? -0.927 19.554 -25.181 1.00 92.56 291 THR A N 1
ATOM 2269 C CA . THR A 1 291 ? 0.245 18.954 -25.841 1.00 92.56 291 THR A CA 1
ATOM 2270 C C . THR A 1 291 ? 0.587 17.593 -25.233 1.00 92.56 291 THR A C 1
ATOM 2272 O O . THR A 1 291 ? 0.703 16.612 -25.956 1.00 92.56 291 THR A O 1
ATOM 2275 N N . ILE A 1 292 ? 0.665 17.498 -23.900 1.00 89.94 292 ILE A N 1
ATOM 2276 C CA . ILE A 1 292 ? 0.975 16.229 -23.223 1.00 89.94 292 ILE A CA 1
ATOM 2277 C C . ILE A 1 292 ? -0.071 15.153 -23.536 1.00 89.94 292 ILE A C 1
ATOM 2279 O O . ILE A 1 292 ? 0.297 14.026 -23.853 1.00 89.94 292 ILE A O 1
ATOM 2283 N N . PHE A 1 293 ? -1.367 15.473 -23.460 1.00 92.75 293 PHE A N 1
ATOM 2284 C CA . PHE A 1 293 ? -2.422 14.497 -23.749 1.00 92.75 293 PHE A CA 1
ATOM 2285 C C . PHE A 1 293 ? -2.469 14.097 -25.223 1.00 92.75 293 PHE A C 1
ATOM 2287 O O . PHE A 1 293 ? -2.844 12.964 -25.514 1.00 92.75 293 PHE A O 1
ATOM 2294 N N . HIS A 1 294 ? -2.080 14.987 -26.135 1.00 92.94 294 HIS A N 1
ATOM 2295 C CA . HIS A 1 294 ? -1.926 14.661 -27.546 1.00 92.94 294 HIS A CA 1
ATOM 2296 C C . HIS A 1 294 ? -0.801 13.638 -27.754 1.00 92.94 294 HIS A C 1
ATOM 2298 O O . HIS A 1 294 ? -1.046 12.550 -28.274 1.00 92.94 294 HIS A O 1
ATOM 2304 N N . ASP A 1 295 ? 0.400 13.954 -27.267 1.00 92.44 295 ASP A N 1
ATOM 2305 C CA . ASP A 1 295 ? 1.614 13.189 -27.554 1.00 92.44 295 ASP A CA 1
ATOM 2306 C C . ASP A 1 295 ? 1.557 11.769 -26.959 1.00 92.44 295 ASP A C 1
ATOM 2308 O O . ASP A 1 295 ? 1.844 10.792 -27.651 1.00 92.44 295 ASP A O 1
ATOM 2312 N N . ILE A 1 296 ? 1.105 11.618 -25.703 1.00 91.12 296 ILE A N 1
ATOM 2313 C CA . ILE A 1 296 ? 1.108 10.315 -25.003 1.00 91.12 296 ILE A CA 1
ATOM 2314 C C . ILE A 1 296 ? 0.276 9.235 -25.710 1.00 91.12 296 ILE A C 1
ATOM 2316 O O . ILE A 1 296 ? 0.553 8.044 -25.567 1.00 91.12 296 ILE A O 1
ATOM 2320 N N . GLN A 1 297 ? -0.728 9.617 -26.504 1.00 92.06 297 GLN A N 1
ATOM 2321 C CA . GLN A 1 297 ? -1.567 8.662 -27.234 1.00 92.06 297 GLN A CA 1
ATOM 2322 C C . GLN A 1 297 ? -0.794 7.887 -28.316 1.00 92.06 297 GLN A C 1
ATOM 2324 O O . GLN A 1 297 ? -1.244 6.808 -28.722 1.00 92.06 297 GLN A O 1
ATOM 2329 N N . GLU A 1 298 ? 0.351 8.408 -28.771 1.00 91.44 298 GLU A N 1
ATOM 2330 C CA . GLU A 1 298 ? 1.154 7.832 -29.853 1.00 91.44 298 GLU A CA 1
ATOM 2331 C C . GLU A 1 298 ? 2.140 6.753 -29.386 1.00 91.44 298 GLU A C 1
ATOM 2333 O O . GLU A 1 298 ? 2.593 5.957 -30.209 1.00 91.44 298 GLU A O 1
ATOM 2338 N N . TYR A 1 299 ? 2.458 6.692 -28.088 1.00 92.75 299 TYR A N 1
ATOM 2339 C CA . TYR A 1 299 ? 3.535 5.843 -27.562 1.00 92.75 299 TYR A CA 1
ATOM 2340 C C . TYR A 1 299 ? 3.151 4.958 -26.359 1.00 92.75 299 TYR A C 1
ATOM 2342 O O . TYR A 1 299 ? 4.028 4.346 -25.751 1.00 92.75 299 TYR A O 1
ATOM 2350 N N . HIS A 1 300 ? 1.849 4.813 -26.081 1.00 96.44 300 HIS A N 1
ATOM 2351 C CA . HIS A 1 300 ? 1.295 3.872 -25.095 1.00 96.44 300 HIS A CA 1
ATOM 2352 C C . HIS A 1 300 ? 0.191 2.977 -25.679 1.00 96.44 300 HIS A C 1
ATOM 2354 O O . HIS A 1 300 ? -0.548 3.354 -26.604 1.00 96.44 300 HIS A O 1
ATOM 2360 N N . ILE A 1 301 ? 0.039 1.775 -25.123 1.00 97.25 301 ILE A N 1
ATOM 2361 C CA . ILE A 1 301 ? -0.919 0.776 -25.589 1.00 97.25 301 ILE A CA 1
ATOM 2362 C C . ILE A 1 301 ? -2.313 1.081 -25.040 1.00 97.25 301 ILE A C 1
ATOM 2364 O O . ILE A 1 301 ? -2.523 1.299 -23.845 1.00 97.25 301 ILE A O 1
ATOM 2368 N N . GLY A 1 302 ? -3.312 1.111 -25.925 1.00 97.25 302 GLY A N 1
ATOM 2369 C CA . GLY A 1 302 ? -4.694 1.326 -25.518 1.00 97.25 302 GLY A CA 1
ATOM 2370 C C . GLY A 1 302 ? -5.278 0.096 -24.819 1.00 97.25 302 GLY A C 1
ATOM 2371 O O . GLY A 1 302 ? -5.040 -1.028 -25.249 1.00 97.25 302 GLY A O 1
ATOM 2372 N N . VAL A 1 303 ? -6.140 0.286 -23.817 1.00 96.81 303 VAL A N 1
ATOM 2373 C CA . VAL A 1 303 ? -6.831 -0.808 -23.094 1.00 96.81 303 VAL A CA 1
ATOM 2374 C C . VAL A 1 303 ? -7.546 -1.813 -24.016 1.00 96.81 303 VAL A C 1
ATOM 2376 O O . VAL A 1 303 ? -7.540 -3.014 -23.759 1.00 96.81 303 VAL A O 1
ATOM 2379 N N . ASN A 1 304 ? -8.115 -1.360 -25.138 1.00 96.06 304 ASN A N 1
ATOM 2380 C CA . ASN A 1 304 ? -8.732 -2.256 -26.125 1.00 96.06 304 ASN A CA 1
ATOM 2381 C C . ASN A 1 304 ? -7.682 -3.091 -26.886 1.00 96.06 304 ASN A C 1
ATOM 2383 O O . ASN A 1 304 ? -7.875 -4.288 -27.091 1.00 96.06 304 ASN A O 1
ATOM 2387 N N . GLU A 1 305 ? -6.578 -2.462 -27.300 1.00 97.81 305 GLU A N 1
ATOM 2388 C CA . GLU A 1 305 ? -5.474 -3.102 -28.031 1.00 97.81 305 GLU A CA 1
ATOM 2389 C C . GLU A 1 305 ? -4.760 -4.121 -27.136 1.00 97.81 305 GLU A C 1
ATOM 2391 O O . GLU A 1 305 ? -4.476 -5.238 -27.567 1.00 97.81 305 GLU A O 1
ATOM 2396 N N . LEU A 1 306 ? -4.558 -3.773 -25.863 1.00 98.38 306 LEU A N 1
ATOM 2397 C CA . LEU A 1 306 ? -3.973 -4.650 -24.857 1.00 98.38 306 LEU A CA 1
ATOM 2398 C C . LEU A 1 306 ? -4.834 -5.897 -24.618 1.00 98.38 306 LEU A C 1
ATOM 2400 O O . LEU A 1 306 ? -4.307 -7.008 -24.606 1.00 98.38 306 LEU A O 1
ATOM 2404 N N . GLY A 1 307 ? -6.159 -5.747 -24.498 1.00 98.12 307 GLY A N 1
ATOM 2405 C CA . GLY A 1 307 ? -7.070 -6.890 -24.375 1.00 98.12 307 GLY A CA 1
ATOM 2406 C C . GLY A 1 307 ? -7.019 -7.825 -25.589 1.00 98.12 307 GLY A C 1
ATOM 2407 O O . GLY A 1 307 ? -6.988 -9.047 -25.437 1.00 98.12 307 GLY A O 1
ATOM 2408 N N . GLN A 1 308 ? -6.942 -7.269 -26.801 1.00 98.44 308 GLN A N 1
ATOM 2409 C CA . GLN A 1 308 ? -6.795 -8.055 -28.031 1.00 98.44 308 GLN A CA 1
ATOM 2410 C C . GLN A 1 308 ? -5.444 -8.771 -28.109 1.00 98.44 308 GLN A C 1
ATOM 2412 O O . GLN A 1 308 ? -5.400 -9.938 -28.511 1.00 98.44 308 GLN A O 1
ATOM 2417 N N . LEU A 1 309 ? -4.357 -8.105 -27.710 1.00 98.62 309 LEU A N 1
ATOM 2418 C CA . LEU A 1 309 ? -3.022 -8.695 -27.642 1.00 98.62 309 LEU A CA 1
ATOM 2419 C C . LEU A 1 309 ? -2.995 -9.846 -26.636 1.00 98.62 309 LEU A C 1
ATOM 2421 O O . LEU A 1 309 ? -2.609 -10.953 -27.005 1.00 98.62 309 LEU A O 1
ATOM 2425 N N . ALA A 1 310 ? -3.462 -9.620 -25.405 1.00 98.50 310 ALA A N 1
ATOM 2426 C CA . ALA A 1 310 ? -3.477 -10.629 -24.347 1.00 98.50 310 ALA A CA 1
ATOM 2427 C C . ALA A 1 310 ? -4.296 -11.867 -24.747 1.00 98.50 310 ALA A C 1
ATOM 2429 O O . ALA A 1 310 ? -3.842 -13.000 -24.569 1.00 98.50 310 ALA A O 1
ATOM 2430 N N . HIS A 1 311 ? -5.463 -11.657 -25.367 1.00 98.31 311 HIS A N 1
ATOM 2431 C CA . HIS A 1 311 ? -6.279 -12.734 -25.927 1.00 98.31 311 HIS A CA 1
ATOM 2432 C C . HIS A 1 311 ? -5.541 -13.504 -27.025 1.00 98.31 311 HIS A C 1
ATOM 2434 O O . HIS A 1 311 ? -5.434 -14.728 -26.968 1.00 98.31 311 HIS A O 1
ATOM 2440 N N . SER A 1 312 ? -5.004 -12.789 -28.016 1.00 98.25 312 SER A N 1
ATOM 2441 C CA . SER A 1 312 ? -4.352 -13.395 -29.183 1.00 98.25 312 SER A CA 1
ATOM 2442 C C . SER A 1 312 ? -3.082 -14.157 -28.809 1.00 98.25 312 SER A C 1
ATOM 2444 O O . SER A 1 312 ? -2.767 -15.171 -29.432 1.00 98.25 312 SER A O 1
ATOM 2446 N N . ALA A 1 313 ? -2.367 -13.691 -27.784 1.00 98.38 313 ALA A N 1
ATOM 2447 C CA . ALA A 1 313 ? -1.176 -14.354 -27.278 1.00 98.38 313 ALA A CA 1
ATOM 2448 C C . ALA A 1 313 ? -1.499 -15.526 -26.335 1.00 98.38 313 ALA A C 1
ATOM 2450 O O . ALA A 1 313 ? -0.611 -16.324 -26.058 1.00 98.38 313 ALA A O 1
ATOM 2451 N N . GLY A 1 314 ? -2.738 -15.672 -25.851 1.00 97.81 314 GLY A N 1
ATOM 2452 C CA . GLY A 1 314 ? -3.092 -16.710 -24.879 1.00 97.81 314 GLY A CA 1
ATOM 2453 C C . GLY A 1 314 ? -2.484 -16.468 -23.493 1.00 97.81 314 GLY A C 1
ATOM 2454 O O . GLY A 1 314 ? -2.078 -17.420 -22.825 1.00 97.81 314 GLY A O 1
ATOM 2455 N N . VAL A 1 315 ? -2.390 -15.200 -23.075 1.00 98.56 315 VAL A N 1
ATOM 2456 C CA . VAL A 1 315 ? -1.928 -14.813 -21.732 1.00 98.56 315 VAL A CA 1
ATOM 2457 C C . VAL A 1 315 ? -2.872 -15.389 -20.670 1.00 98.56 315 VAL A C 1
ATOM 2459 O O . VAL A 1 315 ? -4.084 -15.427 -20.870 1.00 98.56 315 VAL A O 1
ATOM 2462 N N . LYS A 1 316 ? -2.344 -15.836 -19.524 1.00 96.56 316 LYS A N 1
ATOM 2463 C CA . LYS A 1 316 ? -3.183 -16.334 -18.414 1.00 96.56 316 LYS A CA 1
ATOM 2464 C C . LYS A 1 316 ? -3.593 -15.224 -17.451 1.00 96.56 316 LYS A C 1
ATOM 2466 O O . LYS A 1 316 ? -4.784 -15.077 -17.178 1.00 96.56 316 LYS A O 1
ATOM 2471 N N . THR A 1 317 ? -2.617 -14.441 -16.993 1.00 96.69 317 THR A N 1
ATOM 2472 C CA . THR A 1 317 ? -2.824 -13.308 -16.087 1.00 96.69 317 THR A CA 1
ATOM 2473 C C . THR A 1 317 ? -2.201 -12.043 -16.680 1.00 96.69 317 THR A C 1
ATOM 2475 O O . THR A 1 317 ? -1.014 -12.010 -17.003 1.00 96.69 317 THR A O 1
ATOM 2478 N N . LEU A 1 318 ? -3.005 -10.994 -16.823 1.00 97.62 318 LEU A N 1
ATOM 2479 C CA . LEU A 1 318 ? -2.595 -9.659 -17.242 1.00 97.62 318 LEU A CA 1
ATOM 2480 C C . LEU A 1 318 ? -2.536 -8.748 -16.014 1.00 97.62 318 LEU A C 1
ATOM 2482 O O . LEU A 1 318 ? -3.533 -8.568 -15.316 1.00 97.62 318 LEU A O 1
ATOM 2486 N N . LEU A 1 319 ? -1.369 -8.171 -15.753 1.00 95.25 319 LEU A N 1
ATOM 2487 C CA . LEU A 1 319 ? -1.103 -7.344 -14.587 1.00 95.25 319 LEU A CA 1
ATOM 2488 C C . LEU A 1 319 ? -0.814 -5.906 -15.033 1.00 95.25 319 LEU A C 1
ATOM 2490 O O . LEU A 1 319 ? 0.196 -5.637 -15.677 1.00 95.25 319 LEU A O 1
ATOM 2494 N N . LEU A 1 320 ? -1.745 -5.003 -14.729 1.00 93.75 320 LEU A N 1
ATOM 2495 C CA . LEU A 1 320 ? -1.762 -3.622 -15.204 1.00 93.75 320 LEU A CA 1
ATOM 2496 C C . LEU A 1 320 ? -1.026 -2.716 -14.222 1.00 93.75 320 LEU A C 1
ATOM 2498 O O . LEU A 1 320 ? -1.446 -2.591 -13.073 1.00 93.75 320 LEU A O 1
ATOM 2502 N N . MET A 1 321 ? 0.026 -2.055 -14.679 1.00 90.75 321 MET A N 1
ATOM 2503 C CA . MET A 1 321 ? 0.701 -0.964 -13.970 1.00 90.75 321 MET A CA 1
ATOM 2504 C C . MET A 1 321 ? 0.775 0.258 -14.890 1.00 90.75 321 MET A C 1
ATOM 2506 O O . MET A 1 321 ? 0.237 0.201 -15.991 1.00 90.75 321 MET A O 1
ATOM 2510 N N . HIS A 1 322 ? 1.393 1.357 -14.442 1.00 90.94 322 HIS A N 1
ATOM 2511 C CA . HIS A 1 322 ? 1.646 2.539 -15.283 1.00 90.94 322 HIS A CA 1
ATOM 2512 C C . HIS A 1 322 ? 0.392 2.976 -16.062 1.00 90.94 322 HIS A C 1
ATOM 2514 O O . HIS A 1 322 ? 0.328 3.014 -17.289 1.00 90.94 322 HIS A O 1
ATOM 2520 N N . MET A 1 323 ? -0.696 3.162 -15.312 1.00 88.56 323 MET A N 1
ATOM 2521 C CA . MET A 1 323 ? -2.015 3.364 -15.903 1.00 88.56 323 MET A CA 1
ATOM 2522 C C . MET A 1 323 ? -2.266 4.840 -16.200 1.00 88.56 323 MET A C 1
ATOM 2524 O O . MET A 1 323 ? -2.102 5.691 -15.321 1.00 88.56 323 MET A O 1
ATOM 2528 N N . ILE A 1 324 ? -2.732 5.127 -17.417 1.00 88.88 324 ILE A N 1
ATOM 2529 C CA . ILE A 1 324 ? -2.932 6.492 -17.911 1.00 88.88 324 ILE A CA 1
ATOM 2530 C C . ILE A 1 324 ? -4.388 6.700 -18.378 1.00 88.88 324 ILE A C 1
ATOM 2532 O O . ILE A 1 324 ? -4.840 6.011 -19.296 1.00 88.88 324 ILE A O 1
ATOM 2536 N N . PRO A 1 325 ? -5.146 7.654 -17.803 1.00 84.50 325 PRO A N 1
ATOM 2537 C CA . PRO A 1 325 ? -4.784 8.489 -16.658 1.00 84.50 325 PRO A CA 1
ATOM 2538 C C . PRO A 1 325 ? -4.761 7.690 -15.347 1.00 84.50 325 PRO A C 1
ATOM 2540 O O . PRO A 1 325 ? -5.458 6.685 -15.198 1.00 84.50 325 PRO A O 1
ATOM 2543 N N . SER A 1 326 ? -3.998 8.184 -14.379 1.00 75.06 326 SER A N 1
ATOM 2544 C CA . SER A 1 326 ? -3.985 7.668 -13.014 1.00 75.06 326 SER A CA 1
ATOM 2545 C C . SER A 1 326 ? -5.229 8.151 -12.238 1.00 75.06 326 SER A C 1
ATOM 2547 O O . SER A 1 326 ? -5.758 9.236 -12.496 1.00 75.06 326 SER A O 1
ATOM 2549 N N . GLY A 1 327 ? -5.763 7.343 -11.311 1.00 64.00 327 GLY A N 1
ATOM 2550 C CA . GLY A 1 327 ? -7.053 7.636 -10.667 1.00 64.00 327 GLY A CA 1
ATOM 2551 C C . GLY A 1 327 ? -7.427 6.719 -9.496 1.00 64.00 327 GLY A C 1
ATOM 2552 O O . GLY A 1 327 ? -6.700 5.790 -9.147 1.00 64.00 327 GLY A O 1
ATOM 2553 N N . ASN A 1 328 ? -8.579 6.985 -8.860 1.00 58.56 328 ASN A N 1
ATOM 2554 C CA . ASN A 1 328 ? -9.100 6.148 -7.766 1.00 58.56 328 ASN A CA 1
ATOM 2555 C C . ASN A 1 328 ? -9.409 4.723 -8.292 1.00 58.56 328 ASN A C 1
ATOM 2557 O O . ASN A 1 328 ? -10.045 4.617 -9.343 1.00 58.56 328 ASN A O 1
ATOM 2561 N N . PRO A 1 329 ? -9.056 3.642 -7.560 1.00 53.12 329 PRO A N 1
ATOM 2562 C CA . PRO A 1 329 ? -9.375 2.245 -7.891 1.00 53.12 329 PRO A CA 1
ATOM 2563 C C . PRO A 1 329 ? -10.762 1.972 -8.505 1.00 53.12 329 PRO A C 1
ATOM 2565 O O . PRO A 1 329 ? -10.868 1.190 -9.447 1.00 53.12 329 PRO A O 1
ATOM 2568 N N . ASN A 1 330 ? -11.821 2.648 -8.050 1.00 49.62 330 ASN A N 1
ATOM 2569 C CA . ASN A 1 330 ? -13.168 2.492 -8.613 1.00 49.62 330 ASN A CA 1
ATOM 2570 C C . ASN A 1 330 ? -13.316 3.024 -10.046 1.00 49.62 330 ASN A C 1
ATOM 2572 O O . ASN A 1 330 ? -14.025 2.435 -10.862 1.00 49.62 330 ASN A O 1
ATOM 2576 N N . GLN A 1 331 ? -12.657 4.141 -10.356 1.00 63.72 331 GLN A N 1
ATOM 2577 C CA . GLN A 1 331 ? -12.585 4.656 -11.724 1.00 63.72 331 GLN A CA 1
ATOM 2578 C C . GLN A 1 331 ? -11.690 3.759 -12.580 1.00 63.72 331 GLN A C 1
ATOM 2580 O O . GLN A 1 331 ? -11.986 3.552 -13.754 1.00 63.72 331 GLN A O 1
ATOM 2585 N N . MET A 1 332 ? -10.643 3.176 -11.987 1.00 72.00 332 MET A N 1
ATOM 2586 C CA . MET A 1 332 ? -9.721 2.288 -12.696 1.00 72.00 332 MET A CA 1
ATOM 2587 C C . MET A 1 332 ? -10.396 0.984 -13.133 1.00 72.00 332 MET A C 1
ATOM 2589 O O . MET A 1 332 ? -10.183 0.536 -14.257 1.00 72.00 332 MET A O 1
ATOM 2593 N N . GLN A 1 333 ? -11.271 0.409 -12.303 1.00 74.38 333 GLN A N 1
ATOM 2594 C CA . GLN A 1 333 ? -12.008 -0.806 -12.662 1.00 74.38 333 GLN A CA 1
ATOM 2595 C C . GLN A 1 333 ? -12.833 -0.614 -13.946 1.00 74.38 333 GLN A C 1
ATOM 2597 O O . GLN A 1 333 ? -12.651 -1.346 -14.918 1.00 74.38 333 GLN A O 1
ATOM 2602 N N . THR A 1 334 ? -13.695 0.405 -13.987 1.00 77.62 334 THR A N 1
ATOM 2603 C CA . THR A 1 334 ? -14.573 0.657 -15.144 1.00 77.62 334 THR A CA 1
ATOM 2604 C C . THR A 1 334 ? -13.822 1.196 -16.359 1.00 77.62 334 THR A C 1
ATOM 2606 O O . THR A 1 334 ? -14.207 0.933 -17.496 1.00 77.62 334 THR A O 1
ATOM 2609 N N . SER A 1 335 ? -12.732 1.934 -16.142 1.00 83.38 335 SER A N 1
ATOM 2610 C CA . SER A 1 335 ? -11.991 2.586 -17.226 1.00 83.38 335 SER A CA 1
ATOM 2611 C C . SER A 1 335 ? -10.915 1.699 -17.852 1.00 83.38 335 SER A C 1
ATOM 2613 O O . SER A 1 335 ? -10.517 1.961 -18.983 1.00 83.38 335 SER A O 1
ATOM 2615 N N . PHE A 1 336 ? -10.446 0.655 -17.165 1.00 90.06 336 PHE A N 1
ATOM 2616 C CA . PHE A 1 336 ? -9.374 -0.213 -17.667 1.00 90.06 336 PHE A CA 1
ATOM 2617 C C . PHE A 1 336 ? -9.823 -1.662 -17.799 1.00 90.06 336 PHE A C 1
ATOM 2619 O O . PHE A 1 336 ? -9.724 -2.236 -18.884 1.00 90.06 336 PHE A O 1
ATOM 2626 N N . VAL A 1 337 ? -10.373 -2.248 -16.733 1.00 89.25 337 VAL A N 1
ATOM 2627 C CA . VAL A 1 337 ? -10.708 -3.678 -16.720 1.00 89.25 337 VAL A CA 1
ATOM 2628 C C . VAL A 1 337 ? -11.902 -3.977 -17.620 1.00 89.25 337 VAL A C 1
ATOM 2630 O O . VAL A 1 337 ? -11.824 -4.912 -18.417 1.00 89.25 337 VAL A O 1
ATOM 2633 N N . ASP A 1 338 ? -12.976 -3.186 -17.561 1.00 88.06 338 ASP A N 1
ATOM 2634 C CA . ASP A 1 338 ? -14.171 -3.443 -18.379 1.00 88.06 338 ASP A CA 1
ATOM 2635 C C . ASP A 1 338 ? -13.881 -3.387 -19.896 1.00 88.06 338 ASP A C 1
ATOM 2637 O O . ASP A 1 338 ? -14.335 -4.280 -20.617 1.00 88.06 338 ASP A O 1
ATOM 2641 N N . PRO A 1 339 ? -13.114 -2.410 -20.432 1.00 92.62 339 PRO A N 1
ATOM 2642 C CA . PRO A 1 339 ? -12.695 -2.424 -21.834 1.00 92.62 339 PRO A CA 1
ATOM 2643 C C . PRO A 1 339 ? -11.835 -3.634 -22.219 1.00 92.62 339 PRO A C 1
ATOM 2645 O O . PRO A 1 339 ? -12.096 -4.242 -23.257 1.00 92.62 339 PRO A O 1
ATOM 2648 N N . ILE A 1 340 ? -10.856 -4.011 -21.388 1.00 96.12 340 ILE A N 1
ATOM 2649 C CA . ILE A 1 340 ? -9.979 -5.170 -21.636 1.00 96.12 340 ILE A CA 1
ATOM 2650 C C . ILE A 1 340 ? -10.802 -6.468 -21.659 1.00 96.12 340 ILE A C 1
ATOM 2652 O O . ILE A 1 340 ? -10.649 -7.290 -22.567 1.00 96.12 340 ILE A O 1
ATOM 2656 N N . SER A 1 341 ? -11.735 -6.615 -20.714 1.00 93.69 341 SER A N 1
ATOM 2657 C CA . SER A 1 341 ? -12.577 -7.809 -20.535 1.00 93.69 341 SER A CA 1
ATOM 2658 C C . SER A 1 341 ? -13.526 -8.079 -21.708 1.00 93.69 341 SER A C 1
ATOM 2660 O O . SER A 1 341 ? -14.098 -9.158 -21.809 1.00 93.69 341 SER A O 1
ATOM 2662 N N . LYS A 1 342 ? -13.709 -7.121 -22.629 1.00 94.69 342 LYS A N 1
ATOM 2663 C CA . LYS A 1 342 ? -14.462 -7.348 -23.878 1.00 94.69 342 LYS A CA 1
ATOM 2664 C C . LYS A 1 342 ? -13.741 -8.294 -24.839 1.00 94.69 342 LYS A C 1
ATOM 2666 O O . LYS A 1 342 ? -14.386 -8.850 -25.726 1.00 94.69 342 LYS A O 1
ATOM 2671 N N . TYR A 1 343 ? -12.421 -8.419 -24.703 1.00 96.88 343 TYR A N 1
ATOM 2672 C CA . TYR A 1 343 ? -11.568 -9.210 -25.590 1.00 96.88 343 TYR A CA 1
ATOM 2673 C C . TYR A 1 343 ? -10.837 -10.328 -24.845 1.00 96.88 343 TYR A C 1
ATOM 2675 O O . TYR A 1 343 ? -10.592 -11.383 -25.425 1.00 96.88 343 TYR A O 1
ATOM 2683 N N . PHE A 1 344 ? -10.481 -10.104 -23.580 1.00 96.62 344 PHE A N 1
ATOM 2684 C CA . PHE A 1 344 ? -9.659 -11.009 -22.791 1.00 96.62 344 PHE A CA 1
ATOM 2685 C C . PHE A 1 344 ? -10.448 -11.635 -21.639 1.00 96.62 344 PHE A C 1
ATOM 2687 O O . PHE A 1 344 ? -10.919 -10.929 -20.753 1.00 96.62 344 PHE A O 1
ATOM 2694 N N . ASP A 1 345 ? -10.534 -12.967 -21.637 1.00 91.62 345 ASP A N 1
ATOM 2695 C CA . ASP A 1 345 ? -11.256 -13.744 -20.617 1.00 91.62 345 ASP A CA 1
ATOM 2696 C C . ASP A 1 345 ? -10.341 -14.248 -19.480 1.00 91.62 345 ASP A C 1
ATOM 2698 O O . ASP A 1 345 ? -10.795 -14.963 -18.583 1.00 91.62 345 ASP A O 1
ATOM 2702 N N . GLY A 1 346 ? -9.037 -13.951 -19.549 1.00 90.12 346 GLY A N 1
ATOM 2703 C CA . GLY A 1 346 ? -8.075 -14.327 -18.516 1.00 90.12 346 GLY A CA 1
ATOM 2704 C C . GLY A 1 346 ? -8.156 -13.428 -17.282 1.00 90.12 346 GLY A C 1
ATOM 2705 O O . GLY A 1 346 ? -8.985 -12.526 -17.180 1.00 90.12 346 GLY A O 1
ATOM 2706 N N . GLU A 1 347 ? -7.288 -13.686 -16.310 1.00 90.75 347 GLU A N 1
ATOM 2707 C CA . GLU A 1 347 ? -7.265 -12.906 -15.075 1.00 90.75 347 GLU A CA 1
ATOM 2708 C C . GLU A 1 347 ? -6.669 -11.517 -15.331 1.00 90.75 347 GLU A C 1
ATOM 2710 O O . GLU A 1 347 ? -5.583 -11.408 -15.895 1.00 90.75 347 GLU A O 1
ATOM 2715 N N . ILE A 1 348 ? -7.357 -10.455 -14.905 1.00 91.38 348 ILE A N 1
ATOM 2716 C CA . ILE A 1 348 ? -6.879 -9.071 -15.014 1.00 91.38 348 ILE A CA 1
ATOM 2717 C C . ILE A 1 348 ? -6.683 -8.520 -13.605 1.00 91.38 348 ILE A C 1
ATOM 2719 O O . ILE A 1 348 ? -7.607 -8.519 -12.791 1.00 91.38 348 ILE A O 1
ATOM 2723 N N . ILE A 1 349 ? -5.481 -8.034 -13.320 1.00 84.62 349 ILE A N 1
ATOM 2724 C CA . ILE A 1 349 ? -5.100 -7.481 -12.024 1.00 84.62 349 ILE A CA 1
ATOM 2725 C C . ILE A 1 349 ? -4.683 -6.031 -12.234 1.00 84.62 349 ILE A C 1
ATOM 2727 O O . ILE A 1 349 ? -3.665 -5.774 -12.865 1.00 84.62 349 ILE A O 1
ATOM 2731 N N . ILE A 1 350 ? -5.429 -5.085 -11.662 1.00 85.31 350 ILE A N 1
ATOM 2732 C CA . ILE A 1 350 ? -4.917 -3.725 -11.459 1.00 85.31 350 ILE A CA 1
ATOM 2733 C C . ILE A 1 350 ? -3.856 -3.799 -10.361 1.00 85.31 350 ILE A C 1
ATOM 2735 O O . ILE A 1 350 ? -4.156 -4.214 -9.239 1.00 85.31 350 ILE A O 1
ATOM 2739 N N . ALA A 1 351 ? -2.618 -3.448 -10.690 1.00 84.81 351 ALA A N 1
ATOM 2740 C CA . ALA A 1 351 ? -1.507 -3.515 -9.764 1.00 84.81 351 ALA A CA 1
ATOM 2741 C C . ALA A 1 351 ? -1.404 -2.249 -8.911 1.00 84.81 351 ALA A C 1
ATOM 2743 O O . ALA A 1 351 ? -1.550 -1.116 -9.365 1.00 84.81 351 ALA A O 1
ATOM 2744 N N . HIS A 1 352 ? -1.071 -2.482 -7.654 1.00 81.31 352 HIS A N 1
ATOM 2745 C CA . HIS A 1 352 ? -0.574 -1.508 -6.695 1.00 81.31 352 HIS A CA 1
ATOM 2746 C C . HIS A 1 352 ? 0.767 -1.994 -6.148 1.00 81.31 352 HIS A C 1
ATOM 2748 O O . HIS A 1 352 ? 1.039 -3.195 -6.191 1.00 81.31 352 HIS A O 1
ATOM 2754 N N . ASP A 1 353 ? 1.557 -1.112 -5.543 1.00 83.00 353 ASP A N 1
ATOM 2755 C CA . ASP A 1 353 ? 2.772 -1.509 -4.829 1.00 83.00 353 ASP A CA 1
ATOM 2756 C C . ASP A 1 353 ? 2.482 -2.664 -3.846 1.00 83.00 353 ASP A C 1
ATOM 2758 O O . ASP A 1 353 ? 1.593 -2.575 -2.993 1.00 83.00 353 ASP A O 1
ATOM 2762 N N . GLY A 1 354 ? 3.221 -3.765 -3.982 1.00 78.88 354 GLY A N 1
ATOM 2763 C CA . GLY A 1 354 ? 3.054 -5.011 -3.229 1.00 78.88 354 GLY A CA 1
ATOM 2764 C C . GLY A 1 354 ? 2.140 -6.057 -3.878 1.00 78.88 354 GLY A C 1
ATOM 2765 O O . GLY A 1 354 ? 2.083 -7.190 -3.388 1.00 78.88 354 GLY A O 1
ATOM 2766 N N . SER A 1 355 ? 1.452 -5.722 -4.974 1.00 80.25 355 SER A N 1
ATOM 2767 C CA . SER A 1 355 ? 0.655 -6.677 -5.758 1.00 80.25 355 SER A CA 1
ATOM 2768 C C . SER A 1 355 ? 1.547 -7.789 -6.278 1.00 80.25 355 SER A C 1
ATOM 2770 O O . SER A 1 355 ? 2.594 -7.509 -6.855 1.00 80.25 355 SER A O 1
ATOM 2772 N N . ARG A 1 356 ? 1.144 -9.048 -6.084 1.00 86.56 356 ARG A N 1
ATOM 2773 C CA . ARG A 1 356 ? 1.949 -10.203 -6.488 1.00 86.56 356 ARG A CA 1
ATOM 2774 C C . ARG A 1 356 ? 1.136 -11.294 -7.167 1.00 86.56 356 ARG A C 1
ATOM 2776 O O . ARG A 1 356 ? -0.014 -11.524 -6.794 1.00 86.56 356 ARG A O 1
ATOM 2783 N N . VAL A 1 357 ? 1.790 -12.018 -8.069 1.00 87.69 357 VAL A N 1
ATOM 2784 C CA . VAL A 1 357 ? 1.306 -13.261 -8.676 1.00 87.69 357 VAL A CA 1
ATOM 2785 C C . VAL A 1 357 ? 2.315 -14.366 -8.392 1.00 87.69 357 VAL A C 1
ATOM 2787 O O . VAL A 1 357 ? 3.508 -14.217 -8.664 1.00 87.69 357 VAL A O 1
ATOM 2790 N N . THR A 1 358 ? 1.829 -15.484 -7.854 1.00 87.44 358 THR A N 1
ATOM 2791 C CA . THR A 1 358 ? 2.645 -16.654 -7.517 1.00 87.44 358 THR A CA 1
ATOM 2792 C C . THR A 1 358 ? 2.345 -17.793 -8.485 1.00 87.44 358 THR A C 1
ATOM 2794 O O . THR A 1 358 ? 1.217 -18.265 -8.579 1.00 87.44 358 THR A O 1
ATOM 2797 N N . ILE A 1 359 ? 3.376 -18.277 -9.173 1.00 90.38 359 ILE A N 1
ATOM 2798 C CA . ILE A 1 359 ? 3.283 -19.336 -10.176 1.00 90.38 359 ILE A CA 1
ATOM 2799 C C . ILE A 1 359 ? 4.049 -20.562 -9.660 1.00 90.38 359 ILE A C 1
ATOM 2801 O O . ILE A 1 359 ? 5.276 -20.511 -9.542 1.00 90.38 359 ILE A O 1
ATOM 2805 N N . PRO A 1 360 ? 3.390 -21.691 -9.358 1.00 84.06 360 PRO A N 1
ATOM 2806 C CA . PRO A 1 360 ? 4.091 -22.891 -8.912 1.00 84.06 360 PRO A CA 1
ATOM 2807 C C . PRO A 1 360 ? 4.949 -23.486 -10.043 1.00 84.06 360 PRO A C 1
ATOM 2809 O O . PRO A 1 360 ? 4.478 -23.699 -11.165 1.00 84.06 360 PRO A O 1
ATOM 2812 N N . THR A 1 361 ? 6.214 -23.798 -9.745 1.00 82.25 361 THR A N 1
ATOM 2813 C CA . THR A 1 361 ? 7.122 -24.528 -10.657 1.00 82.25 361 THR A CA 1
ATOM 2814 C C . THR A 1 361 ? 7.148 -26.027 -10.348 1.00 82.25 361 THR A C 1
ATOM 2816 O O . THR A 1 361 ? 7.512 -26.826 -11.210 1.00 82.25 361 THR A O 1
ATOM 2819 N N . ASN A 1 362 ? 6.686 -26.423 -9.155 1.00 70.12 362 ASN A N 1
ATOM 2820 C CA . ASN A 1 362 ? 6.529 -27.808 -8.714 1.00 70.12 362 ASN A CA 1
ATOM 2821 C C . ASN A 1 362 ? 5.036 -28.157 -8.491 1.00 70.12 362 ASN A C 1
ATOM 2823 O O . ASN A 1 362 ? 4.373 -27.458 -7.724 1.00 70.12 362 ASN A O 1
ATOM 2827 N N . PRO A 1 363 ? 4.497 -29.252 -9.075 1.00 57.62 363 PRO A N 1
ATOM 2828 C CA . PRO A 1 363 ? 3.097 -29.665 -8.901 1.00 57.62 363 PRO A CA 1
ATOM 2829 C C . PRO A 1 363 ? 2.660 -29.941 -7.453 1.00 57.62 363 PRO A C 1
ATOM 2831 O O . PRO A 1 363 ? 1.464 -29.944 -7.169 1.00 57.62 363 PRO A O 1
ATOM 2834 N N . SER A 1 364 ? 3.594 -30.205 -6.530 1.00 55.31 364 SER A N 1
ATOM 2835 C CA . SER A 1 364 ? 3.265 -30.396 -5.109 1.00 55.31 364 SER A CA 1
ATOM 2836 C C . SER A 1 364 ? 2.949 -29.089 -4.374 1.00 55.31 364 SER A C 1
ATOM 2838 O O . SER A 1 364 ? 2.499 -29.140 -3.234 1.00 55.31 364 SER A O 1
ATOM 2840 N N . TYR A 1 365 ? 3.200 -27.936 -4.999 1.00 56.66 365 TYR A N 1
ATOM 2841 C CA . TYR A 1 365 ? 2.916 -26.613 -4.454 1.00 56.66 365 TYR A CA 1
ATOM 2842 C C . TYR A 1 365 ? 1.473 -26.228 -4.815 1.00 56.66 365 TYR A C 1
ATOM 2844 O O . TYR A 1 365 ? 1.151 -26.058 -5.991 1.00 56.66 365 TYR A O 1
ATOM 2852 N N . GLN A 1 366 ? 0.583 -26.172 -3.822 1.00 62.16 366 GLN A N 1
ATOM 2853 C CA . GLN A 1 366 ? -0.846 -25.940 -4.049 1.00 62.16 366 GLN A CA 1
ATOM 2854 C C . GLN A 1 366 ? -1.131 -24.438 -4.011 1.00 62.16 366 GLN A C 1
ATOM 2856 O O . GLN A 1 366 ? -1.108 -23.834 -2.940 1.00 62.16 366 GLN A O 1
ATOM 2861 N N . TYR A 1 367 ? -1.374 -23.843 -5.178 1.00 66.31 367 TYR A N 1
ATOM 2862 C CA . TYR A 1 367 ? -1.951 -22.506 -5.290 1.00 66.31 367 TYR A CA 1
ATOM 2863 C C . TYR A 1 367 ? -3.458 -22.643 -5.497 1.00 66.31 367 TYR A C 1
ATOM 2865 O O . TYR A 1 367 ? -3.892 -23.363 -6.399 1.00 66.31 367 TYR A O 1
ATOM 2873 N N . GLU A 1 368 ? -4.247 -21.972 -4.667 1.00 77.38 368 GLU A N 1
ATOM 2874 C CA . GLU A 1 368 ? -5.701 -21.938 -4.801 1.00 77.38 368 GLU A CA 1
ATOM 2875 C C . GLU A 1 368 ? -6.218 -20.511 -4.631 1.00 77.38 368 GLU A C 1
ATOM 2877 O O . GLU A 1 368 ? -5.762 -19.764 -3.768 1.00 77.38 368 GLU A O 1
ATOM 2882 N N . ILE A 1 369 ? -7.196 -20.141 -5.455 1.00 76.38 369 ILE A N 1
ATOM 2883 C CA . ILE A 1 369 ? -7.994 -18.934 -5.260 1.00 76.38 369 ILE A CA 1
ATOM 2884 C C . ILE A 1 369 ? -9.368 -19.390 -4.788 1.00 76.38 369 ILE A C 1
ATOM 2886 O O . ILE A 1 369 ? -10.095 -20.068 -5.518 1.00 76.38 369 ILE A O 1
ATOM 2890 N N . VAL A 1 370 ? -9.730 -19.016 -3.566 1.00 82.25 370 VAL A N 1
ATOM 2891 C CA . VAL A 1 370 ? -11.043 -19.317 -2.995 1.00 82.25 370 VAL A CA 1
ATOM 2892 C C . VAL A 1 370 ? -11.956 -18.123 -3.229 1.00 82.25 370 VAL A C 1
ATOM 2894 O O . VAL A 1 370 ? -11.647 -17.014 -2.789 1.00 82.25 370 VAL A O 1
ATOM 2897 N N . LYS A 1 371 ? -13.077 -18.349 -3.922 1.00 88.62 371 LYS A N 1
ATOM 2898 C CA . LYS A 1 371 ? -14.097 -17.331 -4.194 1.00 88.62 371 LYS A CA 1
ATOM 2899 C C . LYS A 1 371 ? -15.378 -17.626 -3.419 1.00 88.62 371 LYS A C 1
ATOM 2901 O O . LYS A 1 371 ? -15.890 -18.740 -3.495 1.00 88.62 371 LYS A O 1
ATOM 2906 N N . ASP A 1 372 ? -15.918 -16.611 -2.753 1.00 85.94 372 ASP A N 1
ATOM 2907 C CA . ASP A 1 372 ? -17.239 -16.648 -2.119 1.00 85.94 372 ASP A CA 1
ATOM 2908 C C . ASP A 1 372 ? -18.182 -15.662 -2.806 1.00 85.94 372 ASP A C 1
ATOM 2910 O O . ASP A 1 372 ? -17.758 -14.607 -3.279 1.00 85.94 372 ASP A O 1
ATOM 2914 N N . TYR A 1 373 ? -19.478 -15.978 -2.816 1.00 88.94 373 TYR A N 1
ATOM 2915 C CA . TYR A 1 373 ? -20.512 -15.201 -3.503 1.00 88.94 373 TYR A CA 1
ATOM 2916 C C . TYR A 1 373 ? -21.665 -14.832 -2.562 1.00 88.94 373 TYR A C 1
ATOM 2918 O O . TYR A 1 373 ? -21.986 -15.556 -1.614 1.00 88.94 373 TYR A O 1
ATOM 2926 N N . TYR A 1 374 ? -22.314 -13.702 -2.834 1.00 78.25 374 TYR A N 1
ATOM 2927 C CA . TYR A 1 374 ? -23.579 -13.308 -2.221 1.00 78.25 374 TYR A CA 1
ATOM 2928 C C . TYR A 1 374 ? -24.736 -14.193 -2.703 1.00 78.25 374 TYR A C 1
ATOM 2930 O O . TYR A 1 374 ? -24.640 -14.887 -3.716 1.00 78.25 374 TYR A O 1
ATOM 2938 N N . LYS A 1 375 ? -25.883 -14.138 -2.008 1.00 83.12 375 LYS A N 1
ATOM 2939 C CA . LYS A 1 375 ? -27.100 -14.856 -2.438 1.00 83.12 375 LYS A CA 1
ATOM 2940 C C . LYS A 1 375 ? -27.604 -14.396 -3.809 1.00 83.12 375 LYS A C 1
ATOM 2942 O O . LYS A 1 375 ? -28.230 -15.189 -4.505 1.00 83.12 375 LYS A O 1
ATOM 2947 N N . SER A 1 376 ? -27.333 -13.147 -4.182 1.00 79.75 376 SER A N 1
ATOM 2948 C CA . SER A 1 376 ? -27.601 -12.599 -5.516 1.00 79.75 376 SER A CA 1
ATOM 2949 C C . SER A 1 376 ? -26.746 -13.220 -6.624 1.00 79.75 376 SER A C 1
ATOM 2951 O O . SER A 1 376 ? -27.089 -13.079 -7.794 1.00 79.75 376 SER A O 1
ATOM 2953 N N . GLY A 1 377 ? -25.652 -13.907 -6.279 1.00 80.06 377 GLY A N 1
ATOM 2954 C CA . GLY A 1 377 ? -24.647 -14.398 -7.222 1.00 80.06 377 GLY A CA 1
ATOM 2955 C C . GLY A 1 377 ? -23.492 -13.422 -7.472 1.00 80.06 377 GLY A C 1
ATOM 2956 O O . GLY A 1 377 ? -22.549 -13.792 -8.165 1.00 80.06 377 GLY A O 1
ATOM 2957 N N . ALA A 1 378 ? -23.523 -12.212 -6.898 1.00 74.25 378 ALA A N 1
ATOM 2958 C CA . ALA A 1 378 ? -22.400 -11.275 -6.956 1.00 74.25 378 ALA A CA 1
ATOM 2959 C C . ALA A 1 378 ? -21.173 -11.822 -6.201 1.00 74.25 378 ALA A C 1
ATOM 2961 O O . ALA A 1 378 ? -21.320 -12.473 -5.162 1.00 74.25 378 ALA A O 1
ATOM 2962 N N . LEU A 1 379 ? -19.962 -11.566 -6.710 1.00 77.06 379 LEU A N 1
ATOM 2963 C CA . LEU A 1 379 ? -18.715 -11.970 -6.052 1.00 77.06 379 LEU A CA 1
ATOM 2964 C C . LEU A 1 379 ? -18.568 -11.209 -4.727 1.00 77.06 379 LEU A C 1
ATOM 2966 O O . LEU A 1 379 ? -18.653 -9.988 -4.698 1.00 77.06 379 LEU A O 1
ATOM 2970 N N . ARG A 1 380 ? -18.375 -11.935 -3.625 1.00 79.62 380 ARG A N 1
ATOM 2971 C CA . ARG A 1 380 ? -18.240 -11.380 -2.272 1.00 79.62 380 ARG A CA 1
ATOM 2972 C C . ARG A 1 380 ? -16.787 -11.282 -1.845 1.00 79.62 380 ARG A C 1
ATOM 2974 O O . ARG A 1 380 ? -16.387 -10.281 -1.256 1.00 79.62 380 ARG A O 1
ATOM 2981 N N . SER A 1 381 ? -16.004 -12.319 -2.106 1.00 85.81 381 SER A N 1
ATOM 2982 C CA . SER A 1 381 ? -14.581 -12.319 -1.790 1.00 85.81 381 SER A CA 1
ATOM 2983 C C . SER A 1 381 ? -13.796 -13.273 -2.662 1.00 85.81 381 SER A C 1
ATOM 2985 O O . SER A 1 381 ? -14.331 -14.248 -3.177 1.00 85.81 381 SER A O 1
ATOM 2987 N N . GLU A 1 382 ? -12.514 -12.978 -2.785 1.00 87.06 382 GLU A N 1
ATOM 2988 C CA . GLU A 1 382 ? -11.510 -13.748 -3.491 1.00 87.06 382 GLU A CA 1
ATOM 2989 C C . GLU A 1 382 ? -10.255 -13.731 -2.629 1.00 87.06 382 GLU A C 1
ATOM 2991 O O . GLU A 1 382 ? -9.783 -12.664 -2.239 1.00 87.06 382 GLU A O 1
ATOM 2996 N N . VAL A 1 383 ? -9.738 -14.898 -2.269 1.00 80.88 383 VAL A N 1
ATOM 2997 C CA . VAL A 1 383 ? -8.557 -15.005 -1.414 1.00 80.88 383 VAL A CA 1
ATOM 2998 C C . VAL A 1 383 ? -7.589 -15.984 -2.049 1.00 80.88 383 VAL A C 1
ATOM 3000 O O . VAL A 1 383 ? -7.938 -17.141 -2.280 1.00 80.88 383 VAL A O 1
ATOM 3003 N N . SER A 1 384 ? -6.377 -15.508 -2.313 1.00 77.00 384 SER A N 1
ATOM 3004 C CA . SER A 1 384 ? -5.278 -16.341 -2.788 1.00 77.00 384 SER A CA 1
ATOM 3005 C C . SER A 1 384 ? -4.608 -17.068 -1.623 1.00 77.00 384 SER A C 1
ATOM 3007 O O . SER A 1 384 ? -4.304 -16.462 -0.589 1.00 77.00 384 SER A O 1
ATOM 3009 N N . TYR A 1 385 ? -4.357 -18.361 -1.801 1.00 73.06 385 TYR A N 1
ATOM 3010 C CA . TYR A 1 385 ? -3.620 -19.194 -0.865 1.00 73.06 385 TYR A CA 1
ATOM 3011 C C . TYR A 1 385 ? -2.488 -19.932 -1.562 1.00 73.06 385 TYR A C 1
ATOM 3013 O O . TYR A 1 385 ? -2.598 -20.396 -2.697 1.00 73.06 385 TYR A O 1
ATOM 3021 N N . VAL A 1 386 ? -1.417 -20.119 -0.806 1.00 68.06 386 VAL A N 1
ATOM 3022 C CA . VAL A 1 386 ? -0.285 -20.966 -1.140 1.00 68.06 386 VAL A CA 1
ATOM 3023 C C . VAL A 1 386 ? -0.106 -21.966 -0.003 1.00 68.06 386 VAL A C 1
ATOM 3025 O O . VAL A 1 386 ? 0.144 -21.586 1.139 1.00 68.06 386 VAL A O 1
ATOM 3028 N N . ASN A 1 387 ? -0.260 -23.259 -0.298 1.00 71.38 387 ASN A N 1
ATOM 3029 C CA . ASN A 1 387 ? -0.220 -24.355 0.680 1.00 71.38 387 ASN A CA 1
ATOM 3030 C C . ASN A 1 387 ? -1.131 -24.115 1.907 1.00 71.38 387 ASN A C 1
ATOM 3032 O O . ASN A 1 387 ? -0.767 -24.442 3.036 1.00 71.38 387 ASN A O 1
ATOM 3036 N N . GLY A 1 388 ? -2.312 -23.525 1.687 1.00 70.62 388 GLY A N 1
ATOM 3037 C CA . GLY A 1 388 ? -3.297 -23.222 2.733 1.00 70.62 388 GLY A CA 1
ATOM 3038 C C . GLY A 1 388 ? -3.003 -21.971 3.574 1.00 70.62 388 GLY A C 1
ATOM 3039 O O . GLY A 1 388 ? -3.780 -21.649 4.471 1.00 70.62 388 GLY A O 1
ATOM 3040 N N . ILE A 1 389 ? -1.921 -21.239 3.292 1.00 67.50 389 ILE A N 1
ATOM 3041 C CA . ILE A 1 389 ? -1.600 -19.945 3.912 1.00 67.50 389 ILE A CA 1
ATOM 3042 C C . ILE A 1 389 ? -1.998 -18.833 2.939 1.00 67.50 389 ILE A C 1
ATOM 3044 O O . ILE A 1 389 ? -1.732 -18.955 1.747 1.00 67.50 389 ILE A O 1
ATOM 3048 N N . LYS A 1 390 ? -2.633 -17.753 3.420 1.00 68.25 390 LYS A N 1
ATOM 3049 C CA . LYS A 1 390 ? -2.971 -16.606 2.560 1.00 68.25 390 LYS A CA 1
ATOM 3050 C C . LYS A 1 390 ? -1.696 -16.001 1.979 1.00 68.25 390 LYS A C 1
ATOM 3052 O O . LYS A 1 390 ? -0.830 -15.567 2.734 1.00 68.25 390 LYS A O 1
ATOM 3057 N N . ASP A 1 391 ? -1.593 -15.957 0.662 1.00 64.38 391 ASP A N 1
ATOM 3058 C CA . ASP A 1 391 ? -0.423 -15.442 -0.044 1.00 64.38 391 ASP A CA 1
ATOM 3059 C C . ASP A 1 391 ? -0.861 -14.973 -1.431 1.00 64.38 391 ASP A C 1
ATOM 3061 O O . ASP A 1 391 ? -1.540 -15.713 -2.145 1.00 64.38 391 ASP A O 1
ATOM 3065 N N . GLY A 1 392 ? -0.537 -13.729 -1.788 1.00 69.56 392 GLY A N 1
ATOM 3066 C CA . GLY A 1 392 ? -1.114 -13.066 -2.959 1.00 69.56 392 GLY A CA 1
ATOM 3067 C C . GLY A 1 392 ? -2.131 -11.992 -2.589 1.00 69.56 392 GLY A C 1
ATOM 3068 O O . GLY A 1 392 ? -2.180 -11.518 -1.454 1.00 69.56 392 GLY A O 1
ATOM 3069 N N . ILE A 1 393 ? -2.948 -11.580 -3.554 1.00 68.88 393 ILE A N 1
ATOM 3070 C CA . ILE A 1 393 ? -3.996 -10.588 -3.308 1.00 68.88 393 ILE A CA 1
ATOM 3071 C C . ILE A 1 393 ? -5.247 -11.296 -2.782 1.00 68.88 393 ILE A C 1
ATOM 3073 O O . ILE A 1 393 ? -5.652 -12.347 -3.288 1.00 68.88 393 ILE A O 1
ATOM 3077 N N . SER A 1 394 ? -5.869 -10.713 -1.758 1.00 79.25 394 SER A N 1
ATOM 3078 C CA . SER A 1 394 ? -7.265 -10.987 -1.438 1.00 79.25 394 SER A CA 1
ATOM 3079 C C . SER A 1 394 ? -8.107 -9.745 -1.621 1.00 79.25 394 SER A C 1
ATOM 3081 O O . SER A 1 394 ? -7.709 -8.670 -1.172 1.00 79.25 394 SER A O 1
ATOM 3083 N N . ARG A 1 395 ? -9.304 -9.914 -2.158 1.00 84.19 395 ARG A N 1
ATOM 3084 C CA . ARG A 1 395 ? -10.285 -8.852 -2.318 1.00 84.19 395 ARG A CA 1
ATOM 3085 C C . ARG A 1 395 ? -11.609 -9.263 -1.711 1.00 84.19 395 ARG A C 1
ATOM 3087 O O . ARG A 1 395 ? -11.976 -10.435 -1.695 1.00 84.19 395 ARG A O 1
ATOM 3094 N N . THR A 1 396 ? -12.338 -8.283 -1.212 1.00 82.25 396 THR A N 1
ATOM 3095 C CA . THR A 1 396 ? -13.756 -8.426 -0.901 1.00 82.25 396 THR A CA 1
ATOM 3096 C C . THR A 1 396 ? -14.508 -7.288 -1.557 1.00 82.25 396 THR A C 1
ATOM 3098 O O . THR A 1 396 ? -13.952 -6.201 -1.704 1.00 82.25 396 THR A O 1
ATOM 3101 N N . TRP A 1 397 ? -15.754 -7.531 -1.934 1.00 85.69 397 TRP A N 1
ATOM 3102 C CA . TRP A 1 397 ? -16.611 -6.567 -2.614 1.00 85.69 397 TRP A CA 1
ATOM 3103 C C . TRP A 1 397 ? -17.934 -6.431 -1.873 1.00 85.69 397 TRP A C 1
ATOM 3105 O O . TRP A 1 397 ? -18.366 -7.356 -1.184 1.00 85.69 397 TRP A O 1
ATOM 3115 N N . TYR A 1 398 ? -18.570 -5.276 -2.015 1.00 79.75 398 TYR A N 1
ATOM 3116 C CA . TYR A 1 398 ? -19.974 -5.079 -1.680 1.00 79.75 398 TYR A CA 1
ATOM 3117 C C . TYR A 1 398 ? -20.868 -5.772 -2.714 1.00 79.75 398 TYR A C 1
ATOM 3119 O O . TYR A 1 398 ? -20.439 -6.095 -3.821 1.00 79.75 398 TYR A O 1
ATOM 3127 N N . GLU A 1 399 ? -22.141 -5.988 -2.376 1.00 83.75 399 GLU A N 1
ATOM 3128 C CA . GLU A 1 399 ? -23.081 -6.678 -3.273 1.00 83.75 399 GLU A CA 1
ATOM 3129 C C . GLU A 1 399 ? -23.358 -5.890 -4.569 1.00 83.75 399 GLU A C 1
ATOM 3131 O O . GLU A 1 399 ? -23.700 -6.483 -5.589 1.00 83.75 399 GLU A O 1
ATOM 3136 N N . ASN A 1 400 ? -23.134 -4.570 -4.558 1.00 75.94 400 ASN A N 1
ATOM 3137 C CA . ASN A 1 400 ? -23.186 -3.712 -5.746 1.00 75.94 400 ASN A CA 1
ATOM 3138 C C . ASN A 1 400 ? -21.955 -3.850 -6.673 1.00 75.94 400 ASN A C 1
ATOM 3140 O O . ASN A 1 400 ? -21.919 -3.206 -7.718 1.00 75.94 400 ASN A O 1
ATOM 3144 N N . GLY A 1 401 ? -20.964 -4.673 -6.310 1.00 73.56 401 GLY A N 1
ATOM 3145 C CA . GLY A 1 401 ? -19.737 -4.899 -7.077 1.00 73.56 401 GLY A CA 1
ATOM 3146 C C . GLY A 1 401 ? -18.580 -3.951 -6.743 1.00 73.56 401 GLY A C 1
ATOM 3147 O O . GLY A 1 401 ? -17.482 -4.151 -7.256 1.00 73.56 401 GLY A O 1
ATOM 3148 N N . THR A 1 402 ? -18.777 -2.956 -5.871 1.00 74.56 402 THR A N 1
ATOM 3149 C CA . THR A 1 402 ? -17.706 -2.049 -5.432 1.00 74.56 402 THR A CA 1
ATOM 3150 C C . THR A 1 402 ? -16.687 -2.790 -4.563 1.00 74.56 402 THR A C 1
ATOM 3152 O O . THR A 1 402 ? -17.070 -3.543 -3.664 1.00 74.56 402 THR A O 1
ATOM 3155 N N . LEU A 1 403 ? -15.386 -2.571 -4.790 1.00 68.88 403 LEU A N 1
ATOM 3156 C CA . LEU A 1 403 ? -14.323 -3.135 -3.952 1.00 68.88 403 LEU A CA 1
ATOM 3157 C C . LEU A 1 403 ? -14.474 -2.613 -2.517 1.00 68.88 403 LEU A C 1
ATOM 3159 O O . LEU A 1 403 ? -14.569 -1.412 -2.301 1.00 68.88 403 LEU A O 1
ATOM 3163 N N . LYS A 1 404 ? -14.513 -3.521 -1.543 1.00 74.62 404 LYS A N 1
ATOM 3164 C CA . LYS A 1 404 ? -14.672 -3.236 -0.110 1.00 74.62 404 LYS A CA 1
ATOM 3165 C C . LYS A 1 404 ? -13.347 -3.273 0.635 1.00 74.62 404 LYS A C 1
ATOM 3167 O O . LYS A 1 404 ? -13.073 -2.443 1.495 1.00 74.62 404 LYS A O 1
ATOM 3172 N N . ASN A 1 405 ? -12.532 -4.271 0.334 1.00 77.94 405 ASN A N 1
ATOM 3173 C CA . ASN A 1 405 ? -11.232 -4.454 0.956 1.00 77.94 405 ASN A CA 1
ATOM 3174 C C . ASN A 1 405 ? -10.296 -5.116 -0.042 1.00 77.94 405 ASN A C 1
ATOM 3176 O O . ASN A 1 405 ? -10.709 -6.038 -0.741 1.00 77.94 405 ASN A O 1
ATOM 3180 N N . GLU A 1 406 ? -9.044 -4.686 -0.052 1.00 77.31 406 GLU A N 1
ATOM 3181 C CA . GLU A 1 406 ? -7.955 -5.393 -0.705 1.00 77.31 406 GLU A CA 1
ATOM 3182 C C . GLU A 1 406 ? -6.808 -5.573 0.283 1.00 77.31 406 GLU A C 1
ATOM 3184 O O . GLU A 1 406 ? -6.426 -4.641 0.982 1.00 77.31 406 GLU A O 1
ATOM 3189 N N . THR A 1 407 ? -6.246 -6.771 0.353 1.00 66.94 407 THR A N 1
ATOM 3190 C CA . THR A 1 407 ? -5.078 -7.056 1.185 1.00 66.94 407 THR A CA 1
ATOM 3191 C C . THR A 1 407 ? -4.041 -7.784 0.345 1.00 66.94 407 THR A C 1
ATOM 3193 O O . THR A 1 407 ? -4.332 -8.841 -0.217 1.00 66.94 407 THR A O 1
ATOM 3196 N N . ALA A 1 408 ? -2.829 -7.235 0.279 1.00 57.91 408 ALA A N 1
ATOM 3197 C CA . ALA A 1 408 ? -1.668 -7.936 -0.258 1.00 57.91 408 ALA A CA 1
ATOM 3198 C C . ALA A 1 408 ? -1.051 -8.787 0.862 1.00 57.91 408 ALA A C 1
ATOM 3200 O O . ALA A 1 408 ? -0.507 -8.245 1.826 1.00 57.91 408 ALA A O 1
ATOM 3201 N N . TRP A 1 409 ? -1.181 -10.111 0.763 1.00 59.22 409 TRP A N 1
ATOM 3202 C CA . TRP A 1 409 ? -0.673 -11.069 1.742 1.00 59.22 409 TRP A CA 1
ATOM 3203 C C . TRP A 1 409 ? 0.724 -11.571 1.376 1.00 59.22 409 TRP A C 1
ATOM 3205 O O . TRP A 1 409 ? 1.005 -11.918 0.227 1.00 59.22 409 TRP A O 1
ATOM 3215 N N . ILE A 1 410 ? 1.562 -11.670 2.401 1.00 54.84 410 ILE A N 1
ATOM 3216 C CA . ILE A 1 410 ? 2.891 -12.273 2.437 1.00 54.84 410 ILE A CA 1
ATOM 3217 C C . ILE A 1 410 ? 2.845 -13.320 3.549 1.00 54.84 410 ILE A C 1
ATOM 3219 O O . ILE A 1 410 ? 2.832 -12.951 4.724 1.00 54.84 410 ILE A O 1
ATOM 3223 N N . MET A 1 411 ? 2.754 -14.609 3.209 1.00 56.81 411 MET A N 1
ATOM 3224 C CA . MET A 1 411 ? 2.722 -15.699 4.199 1.00 56.81 411 MET A CA 1
ATOM 3225 C C . MET A 1 411 ? 1.759 -15.464 5.384 1.00 56.81 411 MET A C 1
ATOM 3227 O O . MET A 1 411 ? 2.110 -15.613 6.554 1.00 56.81 411 MET A O 1
ATOM 3231 N N . GLY A 1 412 ? 0.523 -15.059 5.103 1.00 49.41 412 GLY A N 1
ATOM 3232 C CA . GLY A 1 412 ? -0.499 -14.828 6.126 1.00 49.41 412 GLY A CA 1
ATOM 3233 C C . GLY A 1 412 ? -0.419 -13.474 6.833 1.00 49.41 412 GLY A C 1
ATOM 3234 O O . GLY A 1 412 ? -1.316 -13.165 7.615 1.00 49.41 412 GLY A O 1
ATOM 3235 N N . SER A 1 413 ? 0.572 -12.638 6.515 1.00 45.09 413 SER A N 1
ATOM 3236 C CA . SER A 1 413 ? 0.661 -11.245 6.963 1.00 45.09 413 SER A CA 1
ATOM 3237 C C . SER A 1 413 ? 0.340 -10.305 5.810 1.00 45.09 413 SER A C 1
ATOM 3239 O O . SER A 1 413 ? 0.933 -10.410 4.745 1.00 45.09 413 SER A O 1
ATOM 3241 N N . GLY A 1 414 ? -0.598 -9.381 5.980 1.00 46.34 414 GLY A N 1
ATOM 3242 C CA . GLY A 1 414 ? -0.963 -8.453 4.914 1.00 46.34 414 GLY A CA 1
ATOM 3243 C C . GLY A 1 414 ? -1.509 -7.148 5.461 1.00 46.34 414 GLY A C 1
ATOM 3244 O O . GLY A 1 414 ? -2.100 -7.120 6.541 1.00 46.34 414 GLY A O 1
ATOM 3245 N N . ARG A 1 415 ? -1.301 -6.057 4.718 1.00 47.44 415 ARG A N 1
ATOM 3246 C CA . ARG A 1 415 ? -1.870 -4.747 5.049 1.00 47.44 415 ARG A CA 1
ATOM 3247 C C . ARG A 1 415 ? -3.108 -4.514 4.196 1.00 47.44 415 ARG A C 1
ATOM 3249 O O . ARG A 1 415 ? -3.035 -4.506 2.970 1.00 47.44 415 ARG A O 1
ATOM 3256 N N . ALA A 1 416 ? -4.235 -4.351 4.873 1.00 54.75 416 ALA A N 1
ATOM 3257 C CA . ALA A 1 416 ? -5.521 -4.095 4.252 1.00 54.75 416 ALA A CA 1
ATOM 3258 C C . ALA A 1 416 ? -5.645 -2.631 3.806 1.00 54.75 416 ALA A C 1
ATOM 3260 O O . ALA A 1 416 ? -5.371 -1.713 4.581 1.00 54.75 416 ALA A O 1
ATOM 3261 N N . LYS A 1 417 ? -6.129 -2.430 2.583 1.00 55.03 417 LYS A N 1
ATOM 3262 C CA . LYS A 1 417 ? -6.755 -1.201 2.103 1.00 55.03 417 LYS A CA 1
ATOM 3263 C C . LYS A 1 417 ? -8.263 -1.392 2.178 1.00 55.03 417 LYS A C 1
ATOM 3265 O O . LYS A 1 417 ? -8.784 -2.373 1.650 1.00 55.03 417 LYS A O 1
ATOM 3270 N N . ASN A 1 418 ? -8.956 -0.485 2.852 1.00 62.34 418 ASN A N 1
ATOM 3271 C CA . ASN A 1 418 ? -10.408 -0.540 2.991 1.00 62.34 418 ASN A CA 1
ATOM 3272 C C . ASN A 1 418 ? -11.052 0.530 2.118 1.00 62.34 418 ASN A C 1
ATOM 3274 O O . ASN A 1 418 ? -10.433 1.549 1.824 1.00 62.34 418 ASN A O 1
ATOM 3278 N N . TYR A 1 419 ? -12.290 0.289 1.708 1.00 62.00 419 TYR A N 1
ATOM 3279 C CA . TYR A 1 419 ? -13.055 1.165 0.836 1.00 62.00 419 TYR A CA 1
ATOM 3280 C C . TYR A 1 419 ? -14.530 1.145 1.265 1.00 62.00 419 TYR A C 1
ATOM 3282 O O . TYR A 1 419 ? -15.061 0.094 1.640 1.00 62.00 419 TYR A O 1
ATOM 3290 N N . ASN A 1 420 ? -15.213 2.290 1.214 1.00 63.22 420 ASN A N 1
ATOM 3291 C CA . ASN A 1 420 ? -16.660 2.349 1.470 1.00 63.22 420 ASN A CA 1
ATOM 3292 C C . ASN A 1 420 ? -17.481 1.884 0.244 1.00 63.22 420 ASN A C 1
ATOM 3294 O O . ASN A 1 420 ? -16.916 1.573 -0.800 1.00 63.22 420 ASN A O 1
ATOM 3298 N N . GLU A 1 421 ? -18.816 1.842 0.335 1.00 68.25 421 GLU A N 1
ATOM 3299 C CA . GLU A 1 421 ? -19.697 1.380 -0.764 1.00 68.25 421 GLU A CA 1
ATOM 3300 C C . GLU A 1 421 ? -19.613 2.219 -2.050 1.00 68.25 421 GLU A C 1
ATOM 3302 O O . GLU A 1 421 ? -19.954 1.735 -3.134 1.00 68.25 421 GLU A O 1
ATOM 3307 N N . ASN A 1 422 ? -19.102 3.449 -1.935 1.00 55.44 422 ASN A N 1
ATOM 3308 C CA . ASN A 1 422 ? -18.813 4.359 -3.046 1.00 55.44 422 ASN A CA 1
ATOM 3309 C C . ASN A 1 422 ? -17.360 4.218 -3.562 1.00 55.44 422 ASN A C 1
ATOM 3311 O O . ASN A 1 422 ? -16.949 4.936 -4.473 1.00 55.44 422 ASN A O 1
ATOM 3315 N N . GLY A 1 423 ? -16.586 3.305 -2.961 1.00 46.59 423 GLY A N 1
ATOM 3316 C CA . GLY A 1 423 ? -15.164 2.996 -3.151 1.00 46.59 423 GLY A CA 1
ATOM 3317 C C . GLY A 1 423 ? -14.214 4.167 -2.965 1.00 46.59 423 GLY A C 1
ATOM 3318 O O . GLY A 1 423 ? -13.231 4.338 -3.684 1.00 46.59 423 GLY A O 1
ATOM 3319 N N . ILE A 1 424 ? -14.502 4.977 -1.955 1.00 48.59 424 ILE A N 1
ATOM 3320 C CA . ILE A 1 424 ? -13.542 5.919 -1.388 1.00 48.59 424 ILE A CA 1
ATOM 3321 C C . ILE A 1 424 ? -12.653 5.139 -0.418 1.00 48.59 424 ILE A C 1
ATOM 3323 O O . ILE A 1 424 ? -13.169 4.411 0.432 1.00 48.59 424 ILE A O 1
ATOM 3327 N N . PHE A 1 425 ? -11.331 5.280 -0.564 1.00 47.09 425 PHE A N 1
ATOM 3328 C CA . PHE A 1 425 ? -10.344 4.655 0.317 1.00 47.09 425 PHE A CA 1
ATOM 3329 C C . PHE A 1 425 ? -10.515 5.134 1.760 1.00 47.09 425 PHE A C 1
ATOM 3331 O O . PHE A 1 425 ? -10.595 6.332 2.029 1.00 47.09 425 PHE A O 1
ATOM 3338 N N . ILE A 1 426 ? -10.527 4.175 2.676 1.00 50.19 426 ILE A N 1
ATOM 3339 C CA . ILE A 1 426 ? -10.546 4.373 4.115 1.00 50.19 426 ILE A CA 1
ATOM 3340 C C . ILE A 1 426 ? -9.140 3.993 4.606 1.00 50.19 426 ILE A C 1
ATOM 3342 O O . ILE A 1 426 ? -8.803 2.799 4.603 1.00 50.19 426 ILE A O 1
ATOM 3346 N N . PRO A 1 427 ? -8.282 4.964 4.977 1.00 42.78 427 PRO A N 1
ATOM 3347 C CA . PRO A 1 427 ? -6.974 4.660 5.553 1.00 42.78 427 PRO A CA 1
ATOM 3348 C C . PRO A 1 427 ? -7.128 3.779 6.796 1.00 42.78 427 PRO A C 1
ATOM 3350 O O . PRO A 1 427 ? -8.195 3.719 7.389 1.00 42.78 427 PRO A O 1
ATOM 3353 N N . PHE A 1 428 ? -6.086 3.040 7.178 1.00 43.22 428 PHE A N 1
ATOM 3354 C CA . PHE A 1 428 ? -6.120 2.206 8.384 1.00 43.22 428 PHE A CA 1
ATOM 3355 C C . PHE A 1 428 ? -6.459 3.083 9.598 1.00 43.22 428 PHE A C 1
ATOM 3357 O O . PHE A 1 428 ? -5.619 3.861 10.039 1.00 43.22 428 PHE A O 1
ATOM 3364 N N . VAL A 1 429 ? -7.693 2.985 10.090 1.00 47.06 429 VAL A N 1
ATOM 3365 C CA . VAL A 1 429 ? -8.206 3.756 11.221 1.00 47.06 429 VAL A CA 1
ATOM 3366 C C . VAL A 1 429 ? -8.366 2.793 12.400 1.00 47.06 429 VAL A C 1
ATOM 3368 O O . VAL A 1 429 ? -8.951 1.723 12.244 1.00 47.06 429 VAL A O 1
ATOM 3371 N N . ILE A 1 430 ? -7.835 3.144 13.578 1.00 56.41 430 ILE A N 1
ATOM 3372 C CA . ILE A 1 430 ? -8.006 2.342 14.813 1.00 56.41 430 ILE A CA 1
ATOM 3373 C C . ILE A 1 430 ? -9.476 2.340 15.291 1.00 56.41 430 ILE A C 1
ATOM 3375 O O . ILE A 1 430 ? -9.877 1.478 16.072 1.00 56.41 430 ILE A O 1
ATOM 3379 N N . HIS A 1 431 ? -10.288 3.261 14.768 1.00 61.28 431 HIS A N 1
ATOM 3380 C CA . HIS A 1 431 ? -11.727 3.358 14.998 1.00 61.28 431 HIS A CA 1
ATOM 3381 C C . HIS A 1 431 ? -12.478 2.249 14.250 1.00 61.28 431 HIS A C 1
ATOM 3383 O O . HIS A 1 431 ? -12.474 2.238 13.016 1.00 61.28 431 HIS A O 1
ATOM 3389 N N . PRO A 1 432 ? -13.140 1.319 14.957 1.00 65.62 432 PRO A N 1
ATOM 3390 C CA . PRO A 1 432 ? -14.013 0.350 14.315 1.00 65.62 432 PRO A CA 1
ATOM 3391 C C . PRO A 1 432 ? -15.226 1.064 13.701 1.00 65.62 432 PRO A C 1
ATOM 3393 O O . PRO A 1 432 ? -15.817 1.941 14.329 1.00 65.62 432 PRO A O 1
ATOM 3396 N N . GLU A 1 433 ? -15.639 0.662 12.498 1.00 58.66 433 GLU A N 1
ATOM 3397 C CA . GLU A 1 433 ? -16.944 1.074 11.973 1.00 58.66 433 GLU A CA 1
ATOM 3398 C C . GLU A 1 433 ? -18.059 0.411 12.788 1.00 58.66 433 GLU A C 1
ATOM 3400 O O . GLU A 1 433 ? -18.105 -0.817 12.930 1.00 58.66 433 GLU A O 1
ATOM 3405 N N . TYR A 1 434 ? -18.982 1.220 13.307 1.00 66.81 434 TYR A N 1
ATOM 3406 C CA . TYR A 1 434 ? -20.186 0.724 13.957 1.00 66.81 434 TYR A CA 1
ATOM 3407 C C . TYR A 1 434 ? -21.317 0.612 12.930 1.00 66.81 434 TYR A C 1
ATOM 3409 O O . TYR A 1 434 ? -21.680 1.583 12.279 1.00 66.81 434 TYR A O 1
ATOM 3417 N N . THR A 1 435 ? -21.881 -0.587 12.778 1.00 57.69 435 THR A N 1
ATOM 3418 C CA . THR A 1 435 ? -22.936 -0.900 11.788 1.00 57.69 435 THR A CA 1
ATOM 3419 C C . THR A 1 435 ? -24.294 -1.135 12.456 1.00 57.69 435 THR A C 1
ATOM 3421 O O . THR A 1 435 ? -25.063 -2.014 12.060 1.00 57.69 435 THR A O 1
ATOM 3424 N N . GLY A 1 436 ? -24.567 -0.403 13.540 1.00 62.09 436 GLY A N 1
ATOM 3425 C CA . GLY A 1 436 ? -25.813 -0.526 14.292 1.00 62.09 436 GLY A CA 1
ATOM 3426 C C . GLY A 1 436 ? -27.025 0.096 13.600 1.00 62.09 436 GLY A C 1
ATOM 3427 O O . GLY A 1 436 ? -27.012 0.430 12.419 1.00 62.09 436 GLY A O 1
ATOM 3428 N N . LYS A 1 437 ? -28.128 0.194 14.346 1.00 68.12 437 LYS A N 1
ATOM 3429 C CA . LYS A 1 437 ? -29.409 0.677 13.818 1.00 68.12 437 LYS A CA 1
ATOM 3430 C C . LYS A 1 437 ? -29.376 2.184 13.608 1.00 68.12 437 LYS A C 1
ATOM 3432 O O . LYS A 1 437 ? -29.110 2.921 14.542 1.00 68.12 437 LYS A O 1
ATOM 3437 N N . GLU A 1 438 ? -29.781 2.642 12.436 1.00 72.44 438 GLU A N 1
ATOM 3438 C CA . GLU A 1 438 ? -30.017 4.066 12.206 1.00 72.44 438 GLU A CA 1
ATOM 3439 C C . GLU A 1 438 ? -31.290 4.544 12.925 1.00 72.44 438 GLU A C 1
ATOM 3441 O O . GLU A 1 438 ? -32.304 3.837 12.987 1.00 72.44 438 GLU A O 1
ATOM 3446 N N . TYR A 1 439 ? -31.245 5.769 13.451 1.00 77.81 439 TYR A N 1
ATOM 3447 C CA . TYR A 1 439 ? -32.361 6.419 14.137 1.00 77.81 439 TYR A CA 1
ATOM 3448 C C . TYR A 1 439 ? -32.803 7.681 13.391 1.00 77.81 439 TYR A C 1
ATOM 3450 O O . TYR A 1 439 ? -32.030 8.298 12.671 1.00 77.81 439 TYR A O 1
ATOM 3458 N N . CYS A 1 440 ? -34.062 8.081 13.580 1.00 82.88 440 CYS A N 1
ATOM 3459 C CA . CYS A 1 440 ? -34.605 9.337 13.063 1.00 82.88 440 CYS A CA 1
ATOM 3460 C C . CYS A 1 440 ? -35.305 10.088 14.207 1.00 82.88 440 CYS A C 1
ATOM 3462 O O . CYS A 1 440 ? -36.441 9.782 14.566 1.00 82.88 440 CYS A O 1
ATOM 3464 N N . LEU A 1 441 ? -34.615 11.061 14.796 1.00 86.69 441 LEU A N 1
ATOM 3465 C CA . LEU A 1 441 ? -34.959 11.781 16.022 1.00 86.69 441 LEU A CA 1
ATOM 3466 C C . LEU A 1 441 ? -35.028 13.305 15.788 1.00 86.69 441 LEU A C 1
ATOM 3468 O O . LEU A 1 441 ? -34.549 14.087 16.602 1.00 86.69 441 LEU A O 1
ATOM 3472 N N . LYS A 1 442 ? -35.690 13.744 14.703 1.00 78.88 442 LYS A N 1
ATOM 3473 C CA . LYS A 1 442 ? -35.769 15.151 14.221 1.00 78.88 442 LYS A CA 1
ATOM 3474 C C . LYS A 1 442 ? -36.228 16.230 15.220 1.00 78.88 442 LYS A C 1
ATOM 3476 O O . LYS A 1 442 ? -36.229 17.413 14.891 1.00 78.88 442 LYS A O 1
ATOM 3481 N N . LYS A 1 443 ? -36.727 15.840 16.391 1.00 82.19 443 LYS A N 1
ATOM 3482 C CA . LYS A 1 443 ? -37.222 16.750 17.439 1.00 82.19 443 LYS A CA 1
ATOM 3483 C C . LYS A 1 443 ? -36.428 16.662 18.737 1.00 82.19 443 LYS A C 1
ATOM 3485 O O . LYS A 1 443 ? -36.761 17.387 19.668 1.00 82.19 443 LYS A O 1
ATOM 3490 N N . ALA A 1 444 ? -35.454 15.763 18.807 1.00 93.12 444 ALA A N 1
ATOM 3491 C CA . ALA A 1 444 ? -34.678 15.549 20.009 1.00 93.12 444 ALA A CA 1
ATOM 3492 C C . ALA A 1 444 ? -33.424 16.429 20.009 1.00 93.12 444 ALA A C 1
ATOM 3494 O O . ALA A 1 444 ? -32.907 16.800 18.950 1.00 93.12 444 ALA A O 1
ATOM 3495 N N . ARG A 1 445 ? -32.944 16.761 21.205 1.00 97.69 445 ARG A N 1
ATOM 3496 C CA . ARG A 1 445 ? -31.750 17.578 21.423 1.00 97.69 445 ARG A CA 1
ATOM 3497 C C . ARG A 1 445 ? -30.674 16.770 22.133 1.00 97.69 445 ARG A C 1
ATOM 3499 O O . ARG A 1 445 ? -30.955 16.119 23.138 1.00 97.69 445 ARG A O 1
ATOM 3506 N N . ALA A 1 446 ? -29.440 16.857 21.654 1.00 98.44 446 ALA A N 1
ATOM 3507 C CA . ALA A 1 446 ? -28.276 16.272 22.309 1.00 98.44 446 ALA A CA 1
ATOM 3508 C C . ALA A 1 446 ? -27.313 17.370 22.778 1.00 98.44 446 ALA A C 1
ATOM 3510 O O . ALA A 1 446 ? -27.098 18.360 22.080 1.00 98.44 446 ALA A O 1
ATOM 3511 N N . LEU A 1 447 ? -26.721 17.182 23.955 1.00 98.75 447 LEU A N 1
ATOM 3512 C CA . LEU A 1 447 ? -25.662 18.032 24.490 1.00 98.75 447 LEU A CA 1
ATOM 3513 C C . LEU A 1 447 ? -24.374 17.223 24.616 1.00 98.75 447 LEU A C 1
ATOM 3515 O O . LEU A 1 447 ? -24.334 16.252 25.369 1.00 98.75 447 LEU A O 1
ATOM 3519 N N . ILE A 1 448 ? -23.312 17.649 23.936 1.00 98.88 448 ILE A N 1
ATOM 3520 C CA . ILE A 1 448 ? -21.970 17.074 24.088 1.00 98.88 448 ILE A CA 1
ATOM 3521 C C . ILE A 1 448 ? -21.112 18.028 24.915 1.00 98.88 448 ILE A C 1
ATOM 3523 O O . ILE A 1 448 ? -21.020 19.219 24.616 1.00 98.88 448 ILE A O 1
ATOM 3527 N N . ILE A 1 449 ? -20.481 17.494 25.958 1.00 98.81 449 ILE A N 1
ATOM 3528 C CA . ILE A 1 449 ? -19.665 18.244 26.914 1.00 98.81 449 ILE A CA 1
ATOM 3529 C C . ILE A 1 449 ? -18.212 17.801 26.795 1.00 98.81 449 ILE A C 1
ATOM 3531 O O . ILE A 1 449 ? -17.923 16.602 26.812 1.00 98.81 449 ILE A O 1
ATOM 3535 N N . THR A 1 450 ? -17.301 18.769 26.726 1.00 98.75 450 THR A N 1
ATOM 3536 C CA . THR A 1 450 ? -15.854 18.546 26.646 1.00 98.75 450 THR A CA 1
ATOM 3537 C C . THR A 1 450 ? -15.103 19.233 27.789 1.00 98.75 450 THR A C 1
ATOM 3539 O O . THR A 1 450 ? -15.632 20.094 28.497 1.00 98.75 450 THR A O 1
ATOM 3542 N N . THR A 1 451 ? -13.827 18.883 27.931 1.00 98.62 451 THR A N 1
ATOM 3543 C CA . THR A 1 451 ? -12.860 19.627 28.749 1.00 98.62 451 THR A CA 1
ATOM 3544 C C . THR A 1 451 ? -12.616 21.046 28.209 1.00 98.62 451 THR A C 1
ATOM 3546 O O . THR A 1 451 ? -12.878 21.332 27.034 1.00 98.62 451 THR A O 1
ATOM 3549 N N . SER A 1 452 ? -12.092 21.924 29.066 1.00 98.44 452 SER A N 1
ATOM 3550 C CA . SER A 1 452 ? -11.512 23.228 28.710 1.00 98.44 452 SER A CA 1
ATOM 3551 C C . SER A 1 452 ? -10.004 23.309 29.003 1.00 98.44 452 SER A C 1
ATOM 3553 O O . SER A 1 452 ? -9.414 24.379 28.859 1.00 98.44 452 SER A O 1
ATOM 3555 N N . VAL A 1 453 ? -9.364 22.203 29.400 1.00 97.44 453 VAL A N 1
ATOM 3556 C CA . VAL A 1 453 ? -7.925 22.141 29.707 1.00 97.44 453 VAL A CA 1
ATOM 3557 C C . VAL A 1 453 ? -7.119 21.811 28.453 1.00 97.44 453 VAL A C 1
ATOM 3559 O O . VAL A 1 453 ? -7.415 20.844 27.758 1.00 97.44 453 VAL A O 1
ATOM 3562 N N . SER A 1 454 ? -6.089 22.613 28.170 1.00 94.88 454 SER A N 1
ATOM 3563 C CA . SER A 1 454 ? -5.301 22.534 26.932 1.00 94.88 454 SER A CA 1
ATOM 3564 C C . SER A 1 454 ? -3.883 21.979 27.092 1.00 94.88 454 SER A C 1
ATOM 3566 O O . SER A 1 454 ? -3.155 21.898 26.105 1.00 94.88 454 SER A O 1
ATOM 3568 N N . THR A 1 455 ? -3.451 21.649 28.311 1.00 91.94 455 THR A N 1
ATOM 3569 C CA . THR A 1 455 ? -2.084 21.182 28.611 1.00 91.94 455 THR A CA 1
ATOM 3570 C C . THR A 1 455 ? -2.082 20.095 29.687 1.00 91.94 455 THR A C 1
ATOM 3572 O O . THR A 1 455 ? -2.923 20.095 30.587 1.00 91.94 455 THR A O 1
ATOM 3575 N N . LEU A 1 456 ? -1.124 19.164 29.618 1.00 87.06 456 LEU A N 1
ATOM 3576 C CA . LEU A 1 456 ? -0.899 18.135 30.644 1.00 87.06 456 LEU A CA 1
ATOM 3577 C C . LEU A 1 456 ? -0.220 18.721 31.899 1.00 87.06 456 LEU A C 1
ATOM 3579 O O . LEU A 1 456 ? 0.959 18.487 32.158 1.00 87.06 456 LEU A O 1
ATOM 3583 N N . GLY A 1 457 ? -0.963 19.502 32.684 1.00 83.12 457 GLY A N 1
ATOM 3584 C CA . GLY A 1 457 ? -0.424 20.287 33.802 1.00 83.12 457 GLY A CA 1
ATOM 3585 C C . GLY A 1 457 ? 0.055 21.678 33.369 1.00 83.12 457 GLY A C 1
ATOM 3586 O O . GLY A 1 457 ? -0.165 22.084 32.228 1.00 83.12 457 GLY A O 1
ATOM 3587 N N . GLU A 1 458 ? 0.679 22.427 34.285 1.00 74.62 458 GLU A N 1
ATOM 3588 C CA . GLU A 1 458 ? 1.023 23.847 34.063 1.00 74.62 458 GLU A CA 1
ATOM 3589 C C . GLU A 1 458 ? 2.042 24.063 32.924 1.00 74.62 458 GLU A C 1
ATOM 3591 O O . GLU A 1 458 ? 1.897 25.025 32.178 1.00 74.62 458 GLU A O 1
ATOM 3596 N N . ASP A 1 459 ? 2.982 23.128 32.721 1.00 76.19 459 ASP A N 1
ATOM 3597 C CA . ASP A 1 459 ? 4.048 23.205 31.698 1.00 76.19 459 ASP A CA 1
ATOM 3598 C C . ASP A 1 459 ? 4.091 21.969 30.764 1.00 76.19 459 ASP A C 1
ATOM 3600 O O . ASP A 1 459 ? 5.123 21.643 30.173 1.00 76.19 459 ASP A O 1
ATOM 3604 N N . GLY A 1 460 ? 2.992 21.214 30.674 1.00 80.50 460 GLY A N 1
ATOM 3605 C CA . GLY A 1 460 ? 2.934 19.958 29.917 1.00 80.50 460 GLY A CA 1
ATOM 3606 C C . GLY A 1 460 ? 2.687 20.115 28.414 1.00 80.50 460 GLY A C 1
ATOM 3607 O O . GLY A 1 460 ? 2.405 21.201 27.910 1.00 80.50 460 GLY A O 1
ATOM 3608 N N . ALA A 1 461 ? 2.734 18.991 27.692 1.00 82.88 461 ALA A N 1
ATOM 3609 C CA . ALA A 1 461 ? 2.375 18.940 26.275 1.00 82.88 461 ALA A CA 1
ATOM 3610 C C . ALA A 1 461 ? 0.923 19.395 26.037 1.00 82.88 461 ALA A C 1
ATOM 3612 O O . ALA A 1 461 ? 0.061 19.236 26.909 1.00 82.88 461 ALA A O 1
ATOM 3613 N N . ALA A 1 462 ? 0.661 19.944 24.846 1.00 88.75 462 ALA A N 1
ATOM 3614 C CA . ALA A 1 462 ? -0.684 20.321 24.428 1.00 88.75 462 ALA A CA 1
ATOM 3615 C C . ALA A 1 462 ? -1.608 19.095 24.423 1.00 88.75 462 ALA A C 1
ATOM 3617 O O . ALA A 1 462 ? -1.231 18.031 23.939 1.00 88.75 462 ALA A O 1
ATOM 3618 N N . THR A 1 463 ? -2.815 19.259 24.949 1.00 93.06 463 THR A N 1
ATOM 3619 C CA . THR A 1 463 ? -3.847 18.219 24.997 1.00 93.06 463 THR A CA 1
ATOM 3620 C C . THR A 1 463 ? -5.235 18.864 24.943 1.00 93.06 463 THR A C 1
ATOM 3622 O O . THR A 1 463 ? -5.366 20.066 24.706 1.00 93.06 463 THR A O 1
ATOM 3625 N N . GLY A 1 464 ? -6.279 18.073 25.149 1.00 97.12 464 GLY A N 1
ATOM 3626 C CA . GLY A 1 464 ? -7.654 18.532 25.213 1.00 97.12 464 GLY A CA 1
ATOM 3627 C C . GLY A 1 464 ? -8.624 17.367 25.137 1.00 97.12 464 GLY A C 1
ATOM 3628 O O . GLY A 1 464 ? -8.345 16.277 25.646 1.00 97.12 464 GLY A O 1
ATOM 3629 N N . VAL A 1 465 ? -9.759 17.599 24.480 1.00 98.19 465 VAL A N 1
ATOM 3630 C CA . VAL A 1 465 ? -10.640 16.513 24.047 1.00 98.19 465 VAL A CA 1
ATOM 3631 C C . VAL A 1 465 ? -9.957 15.723 22.931 1.00 98.19 465 VAL A C 1
ATOM 3633 O O . VAL A 1 465 ? -9.331 16.311 22.050 1.00 98.19 465 VAL A O 1
ATOM 3636 N N . PHE A 1 466 ? -10.063 14.396 22.944 1.00 97.25 466 PHE A N 1
ATOM 3637 C CA . PHE A 1 466 ? -9.617 13.585 21.811 1.00 97.25 466 PHE A CA 1
ATOM 3638 C C . PHE A 1 466 ? -10.683 13.685 20.711 1.00 97.25 466 PHE A C 1
ATOM 3640 O O . PHE A 1 466 ? -11.839 13.372 20.984 1.00 97.25 466 PHE A O 1
ATOM 3647 N N . ALA A 1 467 ? -10.343 14.163 19.505 1.00 97.00 467 ALA A N 1
ATOM 3648 C CA . ALA A 1 467 ? -11.332 14.619 18.516 1.00 97.00 467 ALA A CA 1
ATOM 3649 C C . ALA A 1 467 ? -12.474 13.618 18.270 1.00 97.00 467 ALA A C 1
ATOM 3651 O O . ALA A 1 467 ? -13.636 13.973 18.467 1.00 97.00 467 ALA A O 1
ATOM 3652 N N . SER A 1 468 ? -12.149 12.356 17.978 1.00 95.19 468 SER A N 1
ATOM 3653 C CA . SER A 1 468 ? -13.132 11.285 17.735 1.00 95.19 468 SER A CA 1
ATOM 3654 C C . SER A 1 468 ? -14.089 11.010 18.899 1.00 95.19 468 SER A C 1
ATOM 3656 O O . SER A 1 468 ? -15.205 10.554 18.658 1.00 95.19 468 SER A O 1
ATOM 3658 N N . GLU A 1 469 ? -13.723 11.329 20.143 1.00 97.56 469 GLU A N 1
ATOM 3659 C CA . GLU A 1 469 ? -14.612 11.192 21.307 1.00 97.56 469 GLU A CA 1
ATOM 3660 C C . GLU A 1 469 ? -15.707 12.265 21.352 1.00 97.56 469 GLU A C 1
ATOM 3662 O O . GLU A 1 469 ? -16.696 12.093 22.059 1.00 97.56 469 GLU A O 1
ATOM 3667 N N . MET A 1 470 ? -15.547 13.347 20.586 1.00 98.12 470 MET A N 1
ATOM 3668 C CA . MET A 1 470 ? -16.519 14.429 20.414 1.00 98.12 470 MET A CA 1
ATOM 3669 C C . MET A 1 470 ? -17.185 14.375 19.032 1.00 98.12 470 MET A C 1
ATOM 3671 O O . MET A 1 470 ? -18.400 14.534 18.928 1.00 98.12 470 MET A O 1
ATOM 3675 N N . THR A 1 471 ? -16.412 14.174 17.962 1.00 97.69 471 THR A N 1
ATOM 3676 C CA . THR A 1 471 ? -16.908 14.236 16.578 1.00 97.69 471 THR A CA 1
ATOM 3677 C C . THR A 1 471 ? -17.792 13.044 16.234 1.00 97.69 471 THR A C 1
ATOM 3679 O O . THR A 1 471 ? -18.843 13.237 15.628 1.00 97.69 471 THR A O 1
ATOM 3682 N N . THR A 1 472 ? -17.427 11.837 16.677 1.00 95.50 472 THR A N 1
ATOM 3683 C CA . THR A 1 472 ? -18.222 10.621 16.463 1.00 95.50 472 THR A CA 1
ATOM 3684 C C . THR A 1 472 ? -19.631 10.766 17.044 1.00 95.50 472 THR A C 1
ATOM 3686 O O . THR A 1 472 ? -20.580 10.769 16.265 1.00 95.50 472 THR A O 1
ATOM 3689 N N . PRO A 1 473 ? -19.828 10.973 18.365 1.00 96.62 473 PRO A N 1
ATOM 3690 C CA . PRO A 1 473 ? -21.177 11.130 18.907 1.00 96.62 473 PRO A CA 1
ATOM 3691 C C . PRO A 1 473 ? -21.913 12.344 18.322 1.00 96.62 473 PRO A C 1
ATOM 3693 O O . PRO A 1 473 ? -23.127 12.276 18.151 1.00 96.62 473 PRO A O 1
ATOM 3696 N N . TYR A 1 474 ? -21.214 13.433 17.964 1.00 98.19 474 TYR A N 1
ATOM 3697 C CA . TYR A 1 474 ? -21.849 14.581 17.309 1.00 98.19 474 TYR A CA 1
ATOM 3698 C C . TYR A 1 474 ? -22.536 14.179 16.012 1.00 98.19 474 TYR A C 1
ATOM 3700 O O . TYR A 1 474 ? -23.716 14.479 15.838 1.00 98.19 474 TYR A O 1
ATOM 3708 N N . TYR A 1 475 ? -21.817 13.501 15.118 1.00 95.81 475 TYR A N 1
ATOM 3709 C CA . TYR A 1 475 ? -22.376 13.122 13.829 1.00 95.81 475 TYR A CA 1
ATOM 3710 C C . TYR A 1 475 ? -23.394 11.996 13.938 1.00 95.81 475 TYR A C 1
ATOM 3712 O O . TYR A 1 475 ? -24.388 12.055 13.230 1.00 95.81 475 TYR A O 1
ATOM 3720 N N . GLU A 1 476 ? -23.243 11.061 14.877 1.00 93.62 476 GLU A N 1
ATOM 3721 C CA . GLU A 1 476 ? -24.277 10.047 15.126 1.00 93.62 476 GLU A CA 1
ATOM 3722 C C . GLU A 1 476 ? -25.616 10.686 15.536 1.00 93.62 476 GLU A C 1
ATOM 3724 O O . GLU A 1 476 ? -26.670 10.345 14.999 1.00 93.62 476 GLU A O 1
ATOM 3729 N N . PHE A 1 477 ? -25.597 11.673 16.440 1.00 96.06 477 PHE A N 1
ATOM 3730 C CA . PHE A 1 477 ? -26.812 12.402 16.823 1.00 96.06 477 PHE A CA 1
ATOM 3731 C C . PHE A 1 477 ? -27.323 13.313 15.700 1.00 96.06 477 PHE A C 1
ATOM 3733 O O . PHE A 1 477 ? -28.528 13.379 15.441 1.00 96.06 477 PHE A O 1
ATOM 3740 N N . PHE A 1 478 ? -26.416 14.026 15.031 1.00 94.50 478 PHE A N 1
ATOM 3741 C CA . PHE A 1 478 ? -26.753 14.970 13.971 1.00 94.50 478 PHE A CA 1
ATOM 3742 C C . PHE A 1 478 ? -27.367 14.268 12.755 1.00 94.50 478 PHE A C 1
ATOM 3744 O O . PHE A 1 478 ? -28.388 14.720 12.239 1.00 94.50 478 PHE A O 1
ATOM 3751 N N . ASP A 1 479 ? -26.800 13.140 12.327 1.00 89.12 479 ASP A N 1
ATOM 3752 C CA . ASP A 1 479 ? -27.290 12.365 11.184 1.00 89.12 479 ASP A CA 1
ATOM 3753 C C . ASP A 1 479 ? -28.602 11.640 11.517 1.00 89.12 479 ASP A C 1
ATOM 3755 O O . ASP A 1 479 ? -29.457 11.478 10.644 1.00 89.12 479 ASP A O 1
ATOM 3759 N N . ALA A 1 480 ? -28.850 11.336 12.798 1.00 86.44 480 ALA A N 1
ATOM 3760 C CA . ALA A 1 480 ? -30.177 10.948 13.271 1.00 86.44 480 ALA A CA 1
ATOM 3761 C C . ALA A 1 480 ? -31.196 12.108 13.249 1.00 86.44 480 ALA A C 1
ATOM 3763 O O . ALA A 1 480 ? -32.379 11.910 13.528 1.00 86.44 480 ALA A O 1
ATOM 3764 N N . GLY A 1 481 ? -30.784 13.329 12.904 1.00 84.44 481 GLY A N 1
ATOM 3765 C CA . GLY A 1 481 ? -31.633 14.512 12.785 1.00 84.44 481 GLY A CA 1
ATOM 3766 C C . GLY A 1 481 ? -31.809 15.309 14.078 1.00 84.44 481 GLY A C 1
ATOM 3767 O O . GLY A 1 481 ? -32.665 16.192 14.113 1.00 84.44 481 GLY A O 1
ATOM 3768 N N . MET A 1 482 ? -31.053 15.012 15.137 1.00 95.38 482 MET A N 1
ATOM 3769 C CA . MET A 1 482 ? -31.122 15.764 16.392 1.00 95.38 482 MET A CA 1
ATOM 3770 C C . MET A 1 482 ? -30.500 17.160 16.250 1.00 95.38 482 MET A C 1
ATOM 3772 O O . MET A 1 482 ? -29.580 17.373 15.459 1.00 95.38 482 MET A O 1
ATOM 3776 N N . ASP A 1 483 ? -30.953 18.106 17.074 1.00 95.94 483 ASP A N 1
ATOM 3777 C CA . ASP A 1 483 ? -30.224 19.360 17.289 1.00 95.94 483 ASP A CA 1
ATOM 3778 C C . ASP A 1 483 ? -29.118 19.125 18.327 1.00 95.94 483 ASP A C 1
ATOM 3780 O O . ASP A 1 483 ? -29.400 18.698 19.450 1.00 95.94 483 ASP A O 1
ATOM 3784 N N . VAL A 1 484 ? -27.858 19.351 17.949 1.00 98.25 484 VAL A N 1
ATOM 3785 C CA . VAL A 1 484 ? -26.695 18.987 18.773 1.00 98.25 484 VAL A CA 1
ATOM 3786 C C . VAL A 1 484 ? -25.943 20.232 19.226 1.00 98.25 484 VAL A C 1
ATOM 3788 O O . VAL A 1 484 ? -25.316 20.918 18.413 1.00 98.25 484 VAL A O 1
ATOM 3791 N N . ASP A 1 485 ? -25.956 20.503 20.527 1.00 98.50 485 ASP A N 1
ATOM 3792 C CA . ASP A 1 485 ? -25.167 21.567 21.145 1.00 98.50 485 ASP A CA 1
ATOM 3793 C C . ASP A 1 485 ? -23.829 21.039 21.668 1.00 98.50 485 ASP A C 1
ATOM 3795 O O . ASP A 1 485 ? -23.712 19.903 22.132 1.00 98.50 485 ASP A O 1
ATOM 3799 N N . ILE A 1 486 ? -22.817 21.906 21.624 1.00 98.38 486 ILE A N 1
ATOM 3800 C CA . ILE A 1 486 ? -21.468 21.627 22.114 1.00 98.38 486 ILE A CA 1
ATOM 3801 C C . ILE A 1 486 ? -21.133 22.607 23.236 1.00 98.38 486 ILE A C 1
ATOM 3803 O O . ILE A 1 486 ? -21.197 23.830 23.055 1.00 98.38 486 ILE A O 1
ATOM 3807 N N . ALA A 1 487 ? -20.746 22.067 24.385 1.00 98.62 487 ALA A N 1
ATOM 3808 C CA . ALA A 1 487 ? -20.380 22.827 25.567 1.00 98.62 487 ALA A CA 1
ATOM 3809 C C . ALA A 1 487 ? -19.037 22.377 26.141 1.00 98.62 487 ALA A C 1
ATOM 3811 O O . ALA A 1 487 ? -18.616 21.237 25.970 1.00 98.62 487 ALA A O 1
ATOM 3812 N N . SER A 1 488 ? -18.387 23.266 26.881 1.00 98.75 488 SER A N 1
ATOM 3813 C CA . SER A 1 488 ? -17.199 22.940 27.669 1.00 98.75 488 SER A CA 1
ATOM 3814 C C . SER A 1 488 ? -17.282 23.559 29.061 1.00 98.75 488 SER A C 1
ATOM 3816 O O . SER A 1 488 ? -18.145 24.408 29.322 1.00 98.75 488 SER A O 1
ATOM 3818 N N . ILE A 1 489 ? -16.410 23.117 29.971 1.00 98.38 489 ILE A N 1
ATOM 3819 C CA . ILE A 1 489 ? -16.406 23.562 31.373 1.00 98.38 489 ILE A CA 1
ATOM 3820 C C . ILE A 1 489 ? -16.382 25.095 31.479 1.00 98.38 489 ILE A C 1
ATOM 3822 O O . ILE A 1 489 ? -17.209 25.684 32.172 1.00 98.38 489 ILE A O 1
ATOM 3826 N N . GLU A 1 490 ? -15.496 25.754 30.735 1.00 98.19 490 GLU A N 1
ATOM 3827 C CA . GLU A 1 490 ? -15.340 27.212 30.755 1.00 98.19 490 GLU A CA 1
ATOM 3828 C C . GLU A 1 490 ? -15.999 27.930 29.565 1.00 98.19 490 GLU A C 1
ATOM 3830 O O . GLU A 1 490 ? -16.132 29.158 29.592 1.00 98.19 490 GLU A O 1
ATOM 3835 N N . GLY A 1 491 ? -16.485 27.189 28.563 1.00 97.19 491 GLY A N 1
ATOM 3836 C CA . GLY A 1 491 ? -16.973 27.737 27.296 1.00 97.19 491 GLY A CA 1
ATOM 3837 C C . GLY A 1 491 ? -15.848 28.301 26.419 1.00 97.19 491 GLY A C 1
ATOM 3838 O O . GLY A 1 491 ? -14.668 28.257 26.762 1.00 97.19 491 GLY A O 1
ATOM 3839 N N . GLY A 1 492 ? -16.208 28.859 25.262 1.00 97.69 492 GLY A N 1
ATOM 3840 C CA . GLY A 1 492 ? -15.231 29.402 24.312 1.00 97.69 492 GLY A CA 1
ATOM 3841 C C . GLY A 1 492 ? -14.562 28.313 23.472 1.00 97.69 492 GLY A C 1
ATOM 3842 O O . GLY A 1 492 ? -15.209 27.329 23.111 1.00 97.69 492 GLY A O 1
ATOM 3843 N N . LYS A 1 493 ? -13.290 28.496 23.107 1.00 98.06 493 LYS A N 1
ATOM 3844 C CA . LYS A 1 493 ? -12.590 27.563 22.216 1.00 98.06 493 LYS A CA 1
ATOM 3845 C C . LYS A 1 493 ? -12.266 26.260 22.942 1.00 98.06 493 LYS A C 1
ATOM 3847 O O . LYS A 1 493 ? -11.505 26.267 23.905 1.00 98.06 493 LYS A O 1
ATOM 3852 N N . ILE A 1 494 ? -12.789 25.151 22.431 1.00 98.44 494 ILE A N 1
ATOM 3853 C CA . ILE A 1 494 ? -12.469 23.812 22.923 1.00 98.44 494 ILE A CA 1
ATOM 3854 C C . ILE A 1 494 ? -11.028 23.462 22.529 1.00 98.44 494 ILE A C 1
ATOM 3856 O O . ILE A 1 494 ? -10.702 23.498 21.336 1.00 98.44 494 ILE A O 1
ATOM 3860 N N . PRO A 1 495 ? -10.155 23.119 23.492 1.00 97.88 495 PRO A N 1
ATOM 3861 C CA . PRO A 1 495 ? -8.860 22.543 23.178 1.00 97.88 495 PRO A CA 1
ATOM 3862 C C . PRO A 1 495 ? -9.045 21.104 22.694 1.00 97.88 495 PRO A C 1
ATOM 3864 O O . PRO A 1 495 ? -9.716 20.305 23.347 1.00 97.88 495 PRO A O 1
ATOM 3867 N N . ILE A 1 496 ? -8.448 20.781 21.550 1.00 97.62 496 ILE A N 1
ATOM 3868 C CA . ILE A 1 496 ? -8.458 19.439 20.964 1.00 97.62 496 ILE A CA 1
ATOM 3869 C C . ILE A 1 496 ? -7.034 18.903 21.023 1.00 97.62 496 ILE A C 1
ATOM 3871 O O . ILE A 1 496 ? -6.097 19.618 20.664 1.00 97.62 496 ILE A O 1
ATOM 3875 N N . ASP A 1 497 ? -6.882 17.660 21.469 1.00 94.75 497 ASP A N 1
ATOM 3876 C CA . ASP A 1 497 ? -5.589 16.993 21.518 1.00 94.75 497 ASP A CA 1
ATOM 3877 C C . ASP A 1 497 ? -5.021 16.835 20.094 1.00 94.75 497 ASP A C 1
ATOM 3879 O O . ASP A 1 497 ? -5.642 16.147 19.275 1.00 94.75 497 ASP A O 1
ATOM 3883 N N . PRO A 1 498 ? -3.863 17.437 19.759 1.00 86.31 498 PRO A N 1
ATOM 3884 C CA . PRO A 1 498 ? -3.311 17.376 18.405 1.00 86.31 498 PRO A CA 1
ATOM 3885 C C . PRO A 1 498 ? -3.049 15.948 17.913 1.00 86.31 498 PRO A C 1
ATOM 3887 O O . PRO A 1 498 ? -3.165 15.686 16.716 1.00 86.31 498 PRO A O 1
ATOM 3890 N N . MET A 1 499 ? -2.749 15.013 18.825 1.00 82.50 499 MET A N 1
ATOM 3891 C CA . MET A 1 499 ? -2.497 13.609 18.491 1.00 82.50 499 MET A CA 1
ATOM 3892 C C . MET A 1 499 ? -3.729 12.939 17.872 1.00 82.50 499 MET A C 1
ATOM 3894 O O . MET A 1 499 ? -3.597 12.015 17.073 1.00 82.50 499 MET A O 1
ATOM 3898 N N . SER A 1 500 ? -4.934 13.424 18.183 1.00 86.38 500 SER A N 1
ATOM 3899 C CA . SER A 1 500 ? -6.175 12.862 17.637 1.00 86.38 500 SER A CA 1
ATOM 3900 C C . SER A 1 500 ? -6.328 13.029 16.121 1.00 86.38 500 SER A C 1
ATOM 3902 O O . SER A 1 500 ? -7.111 12.305 15.513 1.00 86.38 500 SER A O 1
ATOM 3904 N N . PHE A 1 501 ? -5.544 13.915 15.495 1.00 83.50 501 PHE A N 1
ATOM 3905 C CA . PHE A 1 501 ? -5.514 14.094 14.041 1.00 83.50 501 PHE A CA 1
ATOM 3906 C C . PHE A 1 501 ? -4.321 13.414 13.358 1.00 83.50 501 PHE A C 1
ATOM 3908 O O . PHE A 1 501 ? -4.167 13.538 12.143 1.00 83.50 501 PHE A O 1
ATOM 3915 N N . ALA A 1 502 ? -3.470 12.704 14.106 1.00 71.50 502 ALA A N 1
ATOM 3916 C CA . ALA A 1 502 ? -2.325 12.020 13.522 1.00 71.50 502 ALA A CA 1
ATOM 3917 C C . ALA A 1 502 ? -2.773 10.912 12.542 1.00 71.50 502 ALA A C 1
ATOM 3919 O O . ALA A 1 502 ? -3.820 10.279 12.756 1.00 71.50 502 ALA A O 1
ATOM 3920 N N . PRO A 1 503 ? -1.990 10.631 11.482 1.00 61.72 503 PRO A N 1
ATOM 3921 C CA . PRO A 1 503 ? -2.261 9.522 10.574 1.00 61.72 503 PRO A CA 1
ATOM 3922 C C . PRO A 1 503 ? -2.460 8.202 11.332 1.00 61.72 503 PRO A C 1
ATOM 3924 O O . PRO A 1 503 ? -1.644 7.811 12.164 1.00 61.72 503 PRO A O 1
ATOM 3927 N N . GLY A 1 504 ? -3.575 7.521 11.063 1.00 63.94 504 GLY A N 1
ATOM 3928 C CA . GLY A 1 504 ? -3.979 6.290 11.753 1.00 63.94 504 GLY A CA 1
ATOM 3929 C C . GLY A 1 504 ? -4.854 6.484 13.001 1.00 63.94 504 GLY A C 1
ATOM 3930 O O . GLY A 1 504 ? -5.528 5.538 13.413 1.00 63.94 504 GLY A O 1
ATOM 3931 N N . LEU A 1 505 ? -4.900 7.696 13.568 1.00 72.19 505 LEU A N 1
ATOM 3932 C CA . LEU A 1 505 ? -5.771 8.069 14.694 1.00 72.19 505 LEU A CA 1
ATOM 3933 C C . LEU A 1 505 ? -6.957 8.941 14.274 1.00 72.19 505 LEU A C 1
ATOM 3935 O O . LEU A 1 505 ? -8.009 8.869 14.907 1.00 72.19 505 LEU A O 1
ATOM 3939 N N . ILE A 1 506 ? -6.804 9.724 13.206 1.00 82.44 506 ILE A N 1
ATOM 3940 C CA . ILE A 1 506 ? -7.888 10.529 12.642 1.00 82.44 506 ILE A CA 1
ATOM 3941 C C . ILE A 1 506 ? -9.017 9.636 12.097 1.00 82.44 506 ILE A C 1
ATOM 3943 O O . ILE A 1 506 ? -8.775 8.729 11.300 1.00 82.44 506 ILE A O 1
ATOM 3947 N N . SER A 1 507 ? -10.258 9.885 12.520 1.00 80.75 507 SER A N 1
ATOM 3948 C CA . SER A 1 507 ? -11.451 9.182 12.021 1.00 80.75 507 SER A CA 1
ATOM 3949 C C . SER A 1 507 ? -12.069 9.855 10.788 1.00 80.75 507 SER A C 1
ATOM 3951 O O . SER A 1 507 ? -11.777 11.009 10.467 1.00 80.75 507 SER A O 1
ATOM 3953 N N . SER A 1 508 ? -12.992 9.163 10.113 1.00 79.56 508 SER A N 1
ATOM 3954 C CA . SER A 1 508 ? -13.837 9.764 9.067 1.00 79.56 508 SER A CA 1
ATOM 3955 C C . SER A 1 508 ? -14.708 10.908 9.611 1.00 79.56 508 SER A C 1
ATOM 3957 O O . SER A 1 508 ? -14.905 11.916 8.930 1.00 79.56 508 SER A O 1
ATOM 3959 N N . TYR A 1 509 ? -15.175 10.800 10.858 1.00 85.19 509 TYR A N 1
ATOM 3960 C CA . TYR A 1 509 ? -15.900 11.863 11.555 1.00 85.19 509 TYR A CA 1
ATOM 3961 C C . TYR A 1 509 ? -15.012 13.084 11.825 1.00 85.19 509 TYR A C 1
ATOM 3963 O O . TYR A 1 509 ? -15.452 14.218 11.637 1.00 85.19 509 TYR A O 1
ATOM 3971 N N . ASP A 1 510 ? -13.743 12.880 12.173 1.00 89.88 510 ASP A N 1
ATOM 3972 C CA . ASP A 1 510 ? -12.777 13.969 12.353 1.00 89.88 510 ASP A CA 1
ATOM 3973 C C . ASP A 1 510 ? -12.490 14.691 11.034 1.00 89.88 510 ASP A C 1
ATOM 3975 O O . ASP A 1 510 ? -12.469 15.919 10.992 1.00 89.88 510 ASP A O 1
ATOM 3979 N N . GLN A 1 511 ? -12.346 13.949 9.934 1.00 77.88 511 GLN A N 1
ATOM 3980 C CA . GLN A 1 511 ? -12.193 14.537 8.600 1.00 77.88 511 GLN A CA 1
ATOM 3981 C C . GLN A 1 511 ? -13.420 15.364 8.201 1.00 77.88 511 GLN A C 1
ATOM 3983 O O . GLN A 1 511 ? -13.273 16.482 7.709 1.00 77.88 511 GLN A O 1
ATOM 3988 N N . ARG A 1 512 ? -14.633 14.858 8.469 1.00 87.38 512 ARG A N 1
ATOM 3989 C CA . ARG A 1 512 ? -15.876 15.613 8.252 1.00 87.38 512 ARG A CA 1
ATOM 3990 C C . ARG A 1 512 ? -15.900 16.886 9.097 1.00 87.38 512 ARG A C 1
ATOM 3992 O O . ARG A 1 512 ? -16.237 17.942 8.581 1.00 87.38 512 ARG A O 1
ATOM 3999 N N . TYR A 1 513 ? -15.501 16.807 10.368 1.00 93.81 513 TYR A N 1
ATOM 4000 C CA . TYR A 1 513 ? -15.362 17.966 11.256 1.00 93.81 513 TYR A CA 1
ATOM 4001 C C . TYR A 1 513 ? -14.405 19.029 10.709 1.00 93.81 513 TYR A C 1
ATOM 4003 O O . TYR A 1 513 ? -14.756 20.206 10.717 1.00 93.81 513 TYR A O 1
ATOM 4011 N N . LEU A 1 514 ? -13.245 18.641 10.176 1.00 82.81 514 LEU A N 1
ATOM 4012 C CA . LEU A 1 514 ? -12.286 19.588 9.593 1.00 82.81 514 LEU A CA 1
ATOM 4013 C C . LEU A 1 514 ? -12.838 20.340 8.368 1.00 82.81 514 LEU A C 1
ATOM 4015 O O . LEU A 1 514 ? -12.331 21.412 8.043 1.00 82.81 514 LEU A O 1
ATOM 4019 N N . ALA A 1 515 ? -13.877 19.809 7.718 1.00 78.12 515 ALA A N 1
ATOM 4020 C CA . ALA A 1 515 ? -14.567 20.434 6.591 1.00 78.12 515 ALA A CA 1
ATOM 4021 C C . ALA A 1 515 ? -15.918 21.092 6.961 1.00 78.12 515 ALA A C 1
ATOM 4023 O O . ALA A 1 515 ? -16.520 21.754 6.117 1.00 78.12 515 ALA A O 1
ATOM 4024 N N . ASP A 1 516 ? -16.413 20.926 8.193 1.00 87.25 516 ASP A N 1
ATOM 4025 C CA . ASP A 1 516 ? -17.715 21.434 8.644 1.00 87.25 516 ASP A CA 1
ATOM 4026 C C . ASP A 1 516 ? -17.558 22.787 9.358 1.00 87.25 516 ASP A C 1
ATOM 4028 O O . ASP A 1 516 ? -17.280 22.867 10.557 1.00 87.25 516 ASP A O 1
ATOM 4032 N N . GLU A 1 517 ? -17.780 23.881 8.625 1.00 90.75 517 GLU A N 1
ATOM 4033 C CA . GLU A 1 517 ? -17.698 25.244 9.169 1.00 90.75 517 GLU A CA 1
ATOM 4034 C C . GLU A 1 517 ? -18.665 25.498 10.340 1.00 90.75 517 GLU A C 1
ATOM 4036 O O . GLU A 1 517 ? -18.366 26.299 11.234 1.00 90.75 517 GLU A O 1
ATOM 4041 N N . VAL A 1 518 ? -19.823 24.830 10.366 1.00 94.00 518 VAL A N 1
ATOM 4042 C CA . VAL A 1 518 ? -20.820 24.999 11.431 1.00 94.00 518 VAL A CA 1
ATOM 4043 C C . VAL A 1 518 ? -20.303 24.369 12.713 1.00 94.00 518 VAL A C 1
ATOM 4045 O O . VAL A 1 518 ? -20.324 25.013 13.769 1.00 94.00 518 VAL A O 1
ATOM 4048 N N . PHE A 1 519 ? -19.806 23.138 12.633 1.00 97.38 519 PHE A N 1
ATOM 4049 C CA . PHE A 1 519 ? -19.262 22.453 13.795 1.00 97.38 519 PHE A CA 1
ATOM 4050 C C . PHE A 1 519 ? -17.951 23.107 14.263 1.00 97.38 519 PHE A C 1
ATOM 4052 O O . PHE A 1 519 ? -17.804 23.373 15.456 1.00 97.38 519 PHE A O 1
ATOM 4059 N N . LEU A 1 520 ? -17.066 23.524 13.350 1.00 94.88 520 LEU A N 1
ATOM 4060 C CA . LEU A 1 520 ? -15.880 24.327 13.682 1.00 94.88 520 LEU A CA 1
ATOM 4061 C C . LEU A 1 520 ? -16.242 25.624 14.419 1.00 94.88 520 LEU A C 1
ATOM 4063 O O . LEU A 1 520 ? -15.546 26.046 15.345 1.00 94.88 520 LEU A O 1
ATOM 4067 N N . LYS A 1 521 ? -17.340 26.288 14.046 1.00 97.06 521 LYS A N 1
ATOM 4068 C CA . LYS A 1 521 ? -17.801 27.485 14.760 1.00 97.06 521 LYS A CA 1
ATOM 4069 C C . LYS A 1 521 ? -18.304 27.152 16.164 1.00 97.06 521 LYS A C 1
ATOM 4071 O O . LYS A 1 521 ? -18.006 27.918 17.086 1.00 97.06 521 LYS A O 1
ATOM 4076 N N . LYS A 1 522 ? -19.029 26.038 16.330 1.00 97.44 522 LYS A N 1
ATOM 4077 C CA . LYS A 1 522 ? -19.489 25.542 17.639 1.00 97.44 522 LYS A CA 1
ATOM 4078 C C . LYS A 1 522 ? -18.310 25.193 18.550 1.00 97.44 522 LYS A C 1
ATOM 4080 O O . LYS A 1 522 ? -18.322 25.600 19.704 1.00 97.44 522 LYS A O 1
ATOM 4085 N N . THR A 1 523 ? -17.265 24.529 18.053 1.00 97.62 523 THR A N 1
ATOM 4086 C CA . THR A 1 523 ? -16.083 24.187 18.868 1.00 97.62 523 THR A CA 1
ATOM 4087 C C . THR A 1 523 ? -15.210 25.400 19.188 1.00 97.62 523 THR A C 1
ATOM 4089 O O . THR A 1 523 ? -14.667 25.490 20.286 1.00 97.62 523 THR A O 1
ATOM 4092 N N . ASN A 1 524 ? -15.118 26.384 18.287 1.00 97.38 524 ASN A N 1
ATOM 4093 C CA . ASN A 1 524 ? -14.426 27.648 18.565 1.00 97.38 524 ASN A CA 1
ATOM 4094 C C . ASN A 1 524 ? -15.185 28.563 19.542 1.00 97.38 524 ASN A C 1
ATOM 4096 O O . ASN A 1 524 ? -14.574 29.436 20.156 1.00 97.38 524 ASN A O 1
ATOM 4100 N N . ASN A 1 525 ? -16.502 28.386 19.682 1.00 97.50 525 ASN A N 1
ATOM 4101 C CA . ASN A 1 525 ? -17.374 29.223 20.510 1.00 97.50 525 ASN A CA 1
ATOM 4102 C C . ASN A 1 525 ? -18.338 28.360 21.336 1.00 97.50 525 ASN A C 1
ATOM 4104 O O . ASN A 1 525 ? -19.548 28.596 21.327 1.00 97.50 525 ASN A O 1
ATOM 4108 N N . SER A 1 526 ? -17.808 27.344 22.017 1.00 98.44 526 SER A N 1
ATOM 4109 C CA . SER A 1 526 ? -18.626 26.406 22.782 1.00 98.44 526 SER A CA 1
ATOM 4110 C C . SER A 1 526 ? -19.387 27.110 23.897 1.00 98.44 526 SER A C 1
ATOM 4112 O O . SER A 1 526 ? -18.935 28.110 24.473 1.00 98.44 526 SER A O 1
ATOM 4114 N N . LEU A 1 527 ? -20.558 26.571 24.214 1.00 98.56 527 LEU A N 1
ATOM 4115 C CA . LEU A 1 527 ? -21.355 27.054 25.328 1.00 98.56 527 LEU A CA 1
ATOM 4116 C C . LEU A 1 527 ? -20.637 26.748 26.654 1.00 98.56 527 LEU A C 1
ATOM 4118 O O . LEU A 1 527 ? -20.017 25.698 26.815 1.00 98.56 527 LEU A O 1
ATOM 4122 N N . LYS A 1 528 ? -20.741 27.652 27.631 1.00 98.56 528 LYS A N 1
ATOM 4123 C CA . LYS A 1 528 ? -20.263 27.401 28.998 1.00 98.56 528 LYS A CA 1
ATOM 4124 C C . LYS A 1 528 ? -21.322 26.631 29.784 1.00 98.56 528 LYS A C 1
ATOM 4126 O O . LYS A 1 528 ? -22.461 27.096 29.847 1.00 98.56 528 LYS A O 1
ATOM 4131 N N . ILE A 1 529 ? -20.955 25.523 30.434 1.00 98.31 529 ILE A N 1
ATOM 4132 C CA . ILE A 1 529 ? -21.917 24.660 31.155 1.00 98.31 529 ILE A CA 1
ATOM 4133 C C . ILE A 1 529 ? -22.725 25.380 32.249 1.00 98.31 529 ILE A C 1
ATOM 4135 O O . ILE A 1 529 ? -23.856 24.983 32.534 1.00 98.31 529 ILE A O 1
ATOM 4139 N N . ASP A 1 530 ? -22.202 26.455 32.848 1.00 97.81 530 ASP A N 1
ATOM 4140 C CA . ASP A 1 530 ? -22.929 27.278 33.825 1.00 97.81 530 ASP A CA 1
ATOM 4141 C C . ASP A 1 530 ? -24.256 27.810 33.269 1.00 97.81 530 ASP A C 1
ATOM 4143 O O . ASP A 1 530 ? -25.265 27.854 33.982 1.00 97.81 530 ASP A O 1
ATOM 4147 N N . ASN A 1 531 ? -24.258 28.160 31.981 1.00 96.44 531 ASN A N 1
ATOM 4148 C CA . ASN A 1 531 ? -25.343 28.867 31.308 1.00 96.44 531 ASN A CA 1
ATOM 4149 C C . ASN A 1 531 ? -26.347 27.932 30.618 1.00 96.44 531 ASN A C 1
ATOM 4151 O O . ASN A 1 531 ? -27.253 28.415 29.946 1.00 96.44 531 ASN A O 1
ATOM 4155 N N . ILE A 1 532 ? -26.186 26.617 30.766 1.00 96.38 532 ILE A N 1
ATOM 4156 C CA . ILE A 1 532 ? -26.993 25.606 30.078 1.00 96.38 532 ILE A CA 1
ATOM 4157 C C . ILE A 1 532 ? -27.777 24.810 31.115 1.00 96.38 532 ILE A C 1
ATOM 4159 O O . ILE A 1 532 ? -27.211 24.386 32.126 1.00 96.38 532 ILE A O 1
ATOM 4163 N N . ASP A 1 533 ? -29.068 24.585 30.895 1.00 97.81 533 ASP A N 1
ATOM 4164 C CA . ASP A 1 533 ? -29.825 23.605 31.671 1.00 97.81 533 ASP A CA 1
ATOM 4165 C C . ASP A 1 533 ? -29.767 22.246 30.968 1.00 97.81 533 ASP A C 1
ATOM 4167 O O . ASP A 1 533 ? -30.203 22.097 29.833 1.00 97.81 533 ASP A O 1
ATOM 4171 N N . PHE A 1 534 ? -29.196 21.240 31.630 1.00 98.31 534 PHE A N 1
ATOM 4172 C CA . PHE A 1 534 ? -29.051 19.912 31.026 1.00 98.31 534 PHE A CA 1
ATOM 4173 C C . PHE A 1 534 ? -30.396 19.184 30.926 1.00 98.31 534 PHE A C 1
ATOM 4175 O O . PHE A 1 534 ? -30.499 18.207 30.194 1.00 98.31 534 PHE A O 1
ATOM 4182 N N . THR A 1 535 ? -31.417 19.649 31.651 1.00 98.00 535 THR A N 1
ATOM 4183 C CA . THR A 1 535 ? -32.774 19.091 31.582 1.00 98.00 535 THR A CA 1
ATOM 4184 C C . THR A 1 535 ? -33.545 19.534 30.334 1.00 98.00 535 THR A C 1
ATOM 4186 O O . THR A 1 535 ? -34.581 18.948 30.038 1.00 98.00 535 THR A O 1
ATOM 4189 N N . ASP A 1 536 ? -33.011 20.491 29.563 1.00 97.62 536 ASP A N 1
ATOM 4190 C CA . ASP A 1 536 ? -33.561 20.913 28.264 1.00 97.62 536 ASP A CA 1
ATOM 4191 C C . ASP A 1 536 ? -33.179 19.965 27.105 1.00 97.62 536 ASP A C 1
ATOM 4193 O O . ASP A 1 536 ? -33.579 20.188 25.960 1.00 97.62 536 ASP A O 1
ATOM 4197 N N . TYR A 1 537 ? -32.385 18.924 27.378 1.00 98.31 537 TYR A N 1
ATOM 4198 C CA . TYR A 1 537 ? -31.869 17.984 26.383 1.00 98.31 537 TYR A CA 1
ATOM 4199 C C . TYR A 1 537 ? -32.419 16.578 26.595 1.00 98.31 537 TYR A C 1
ATOM 4201 O O . TYR A 1 537 ? -32.690 16.165 27.720 1.00 98.31 537 TYR A O 1
ATOM 4209 N N . ASP A 1 538 ? -32.516 15.819 25.507 1.00 98.19 538 ASP A N 1
ATOM 4210 C CA . ASP A 1 538 ? -32.922 14.413 25.526 1.00 98.19 538 ASP A CA 1
ATOM 4211 C C . ASP A 1 538 ? -31.730 13.469 25.727 1.00 98.19 538 ASP A C 1
ATOM 4213 O O . ASP A 1 538 ? -31.918 12.330 26.143 1.00 98.19 538 ASP A O 1
ATOM 4217 N N . ILE A 1 539 ? -30.505 13.919 25.430 1.00 98.56 539 ILE A N 1
ATOM 4218 C CA . ILE A 1 539 ? -29.258 13.177 25.658 1.00 98.56 539 ILE A CA 1
ATOM 4219 C C . ILE A 1 539 ? -28.188 14.142 26.166 1.00 98.56 539 ILE A C 1
ATOM 4221 O O . ILE A 1 539 ? -28.007 15.224 25.605 1.00 98.56 539 ILE A O 1
ATOM 4225 N N . VAL A 1 540 ? -27.425 13.724 27.178 1.00 98.81 540 VAL A N 1
ATOM 4226 C CA . VAL A 1 540 ? -26.180 14.395 27.582 1.00 98.81 540 VAL A CA 1
ATOM 4227 C C . VAL A 1 540 ? -25.016 13.423 27.436 1.00 98.81 540 VAL A C 1
ATOM 4229 O O . VAL A 1 540 ? -25.052 12.332 27.997 1.00 98.81 540 VAL A O 1
ATOM 4232 N N . PHE A 1 541 ? -23.971 13.818 26.714 1.00 98.88 541 PHE A N 1
ATOM 4233 C CA . PHE A 1 541 ? -22.797 12.997 26.431 1.00 98.88 541 PHE A CA 1
ATOM 4234 C C . PHE A 1 541 ? -21.508 13.685 26.902 1.00 98.88 541 PHE A C 1
ATOM 4236 O O . PHE A 1 541 ? -21.269 14.853 26.598 1.00 98.88 541 PHE A O 1
ATOM 4243 N N . LEU A 1 542 ? -20.658 12.957 27.625 1.00 98.81 542 LEU A N 1
ATOM 4244 C CA . LEU A 1 542 ? -19.378 13.429 28.155 1.00 98.81 542 LEU A CA 1
ATOM 4245 C C . LEU A 1 542 ? -18.216 12.873 27.320 1.00 98.81 542 LEU A C 1
ATOM 4247 O O . LEU A 1 542 ? -17.916 11.678 27.374 1.00 98.81 542 LEU A O 1
ATOM 4251 N N . SER A 1 543 ? -17.548 13.747 26.568 1.00 98.62 543 SER A N 1
ATOM 4252 C CA . SER A 1 543 ? -16.339 13.394 25.809 1.00 98.62 543 SER A CA 1
ATOM 4253 C C . SER A 1 543 ? -15.127 13.339 26.743 1.00 98.62 543 SER A C 1
ATOM 4255 O O . SER A 1 543 ? -15.048 14.118 27.696 1.00 98.62 543 SER A O 1
ATOM 4257 N N . GLY A 1 544 ? -14.180 12.441 26.484 1.00 97.00 544 GLY A N 1
ATOM 4258 C CA . GLY A 1 544 ? -12.929 12.349 27.233 1.00 97.00 544 GLY A CA 1
ATOM 4259 C C . GLY A 1 544 ? -11.788 13.122 26.569 1.00 97.00 544 GLY A C 1
ATOM 4260 O O . GLY A 1 544 ? -11.868 14.338 26.409 1.00 97.00 544 GLY A O 1
ATOM 4261 N N . GLY A 1 545 ? -10.691 12.434 26.250 1.00 95.56 545 GLY A N 1
ATOM 4262 C CA . GLY A 1 545 ? -9.365 13.034 26.052 1.00 95.56 545 GLY A CA 1
ATOM 4263 C C . GLY A 1 545 ? -8.647 13.354 27.366 1.00 95.56 545 GLY A C 1
ATOM 4264 O O . GLY A 1 545 ? -9.250 13.366 28.439 1.00 95.56 545 GLY A O 1
ATOM 4265 N N . TRP A 1 546 ? -7.332 13.571 27.320 1.00 95.31 546 TRP A N 1
ATOM 4266 C CA . TRP A 1 546 ? -6.534 13.651 28.551 1.00 95.31 546 TRP A CA 1
ATOM 4267 C C . TRP A 1 546 ? -6.791 14.932 29.348 1.00 95.31 546 TRP A C 1
ATOM 4269 O O . TRP A 1 546 ? -6.660 14.918 30.572 1.00 95.31 546 TRP A O 1
ATOM 4279 N N . GLY A 1 547 ? -7.242 16.011 28.696 1.00 96.75 547 GLY A N 1
ATOM 4280 C CA . GLY A 1 547 ? -7.662 17.233 29.389 1.00 96.75 547 GLY A CA 1
ATOM 4281 C C . GLY A 1 547 ? -8.809 16.986 30.378 1.00 96.75 547 GLY A C 1
ATOM 4282 O O . GLY A 1 547 ? -8.817 17.564 31.463 1.00 96.75 547 GLY A O 1
ATOM 4283 N N . ALA A 1 548 ? -9.710 16.039 30.081 1.00 97.88 548 ALA A N 1
ATOM 4284 C CA . ALA A 1 548 ? -10.835 15.703 30.956 1.00 97.88 548 ALA A CA 1
ATOM 4285 C C . ALA A 1 548 ? -10.409 15.175 32.334 1.00 97.88 548 ALA A C 1
ATOM 4287 O O . ALA A 1 548 ? -11.160 15.302 33.303 1.00 97.88 548 ALA A O 1
ATOM 4288 N N . ALA A 1 549 ? -9.196 14.626 32.450 1.00 97.38 549 ALA A N 1
ATOM 4289 C CA . ALA A 1 549 ? -8.650 14.202 33.732 1.00 97.38 549 ALA A CA 1
ATOM 4290 C C . ALA A 1 549 ? -8.424 15.371 34.706 1.00 97.38 549 ALA A C 1
ATOM 4292 O O . ALA A 1 549 ? -8.333 15.142 35.908 1.00 97.38 549 ALA A O 1
ATOM 4293 N N . TYR A 1 550 ? -8.338 16.609 34.210 1.00 97.56 550 TYR A N 1
ATOM 4294 C CA . TYR A 1 550 ? -7.988 17.792 34.998 1.00 97.56 550 TYR A CA 1
ATOM 4295 C C . TYR A 1 550 ? -9.190 18.626 35.449 1.00 97.56 550 TYR A C 1
ATOM 4297 O O . TYR A 1 550 ? -9.056 19.382 36.410 1.00 97.56 550 TYR A O 1
ATOM 4305 N N . ASP A 1 551 ? -10.351 18.518 34.796 1.00 97.81 551 ASP A N 1
ATOM 4306 C CA . ASP A 1 551 ? -11.490 19.403 35.078 1.00 97.81 551 ASP A CA 1
ATOM 4307 C C . ASP A 1 551 ? -12.843 18.696 35.251 1.00 97.81 551 ASP A C 1
ATOM 4309 O O . ASP A 1 551 ? -13.592 19.061 36.163 1.00 97.81 551 ASP A O 1
ATOM 4313 N N . LEU A 1 552 ? -13.168 17.666 34.461 1.00 98.31 552 LEU A N 1
ATOM 4314 C CA . LEU A 1 552 ? -14.494 17.031 34.501 1.00 98.31 552 LEU A CA 1
ATOM 4315 C C . LEU A 1 552 ? -14.822 16.451 35.889 1.00 98.31 552 LEU A C 1
ATOM 4317 O O . LEU A 1 552 ? -15.863 16.777 36.462 1.00 98.31 552 LEU A O 1
ATOM 4321 N N . GLY A 1 553 ? -13.930 15.639 36.466 1.00 97.12 553 GLY A N 1
ATOM 4322 C CA . GLY A 1 553 ? -14.150 15.003 37.777 1.00 97.12 553 GLY A CA 1
ATOM 4323 C C . GLY A 1 553 ? -14.044 15.944 38.986 1.00 97.12 553 GLY A C 1
ATOM 4324 O O . GLY A 1 553 ? -14.514 15.619 40.086 1.00 97.12 553 GLY A O 1
ATOM 4325 N N . PHE A 1 554 ? -13.494 17.142 38.784 1.00 97.69 554 PHE A N 1
ATOM 4326 C CA . PHE A 1 554 ? -13.378 18.181 39.809 1.00 97.69 554 PHE A CA 1
ATOM 4327 C C . PHE A 1 554 ? -14.526 19.199 39.772 1.00 97.69 554 PHE A C 1
ATOM 4329 O O . PHE A 1 554 ? -14.768 19.886 40.767 1.00 97.69 554 PHE A O 1
ATOM 4336 N N . SER A 1 555 ? -15.257 19.296 38.658 1.00 98.25 555 SER A N 1
ATOM 4337 C CA . SER A 1 555 ? -16.287 20.316 38.465 1.00 98.25 555 SER A CA 1
ATOM 4338 C C . SER A 1 555 ? -17.556 20.048 39.285 1.00 98.25 555 SER A C 1
ATOM 4340 O O . SER A 1 555 ? -18.396 19.202 38.970 1.00 98.25 555 SER A O 1
ATOM 4342 N N . GLU A 1 556 ? -17.753 20.849 40.334 1.00 98.00 556 GLU A N 1
ATOM 4343 C CA . GLU A 1 556 ? -18.985 20.855 41.136 1.00 98.00 556 GLU A CA 1
ATOM 4344 C C . GLU A 1 556 ? -20.207 21.336 40.330 1.00 98.00 556 GLU A C 1
ATOM 4346 O O . GLU A 1 556 ? -21.340 20.935 40.610 1.00 98.00 556 GLU A O 1
ATOM 4351 N N . VAL A 1 557 ? -20.000 22.199 39.327 1.00 98.44 557 VAL A N 1
ATOM 4352 C CA . VAL A 1 557 ? -21.070 22.655 38.424 1.00 98.44 557 VAL A CA 1
ATOM 4353 C C . VAL A 1 557 ? -21.535 21.494 37.554 1.00 98.44 557 VAL A C 1
ATOM 4355 O O . VAL A 1 557 ? -22.734 21.208 37.534 1.00 98.44 557 VAL A O 1
ATOM 4358 N N . LEU A 1 558 ? -20.600 20.775 36.922 1.00 98.69 558 LEU A N 1
ATOM 4359 C CA . LEU A 1 558 ? -20.916 19.598 36.116 1.00 98.69 558 LEU A CA 1
ATOM 4360 C C . LEU A 1 558 ? -21.653 18.545 36.953 1.00 98.69 558 LEU A C 1
ATOM 4362 O O . LEU A 1 558 ? -22.737 18.108 36.573 1.00 98.69 558 LEU A O 1
ATOM 4366 N N . GLY A 1 559 ? -21.146 18.229 38.151 1.00 98.50 559 GLY A N 1
ATOM 4367 C CA . GLY A 1 559 ? -21.793 17.287 39.068 1.00 98.50 559 GLY A CA 1
ATOM 4368 C C . GLY A 1 559 ? -23.243 17.656 39.403 1.00 98.50 559 GLY A C 1
ATOM 4369 O O . GLY A 1 559 ? -24.128 16.795 39.391 1.00 98.50 559 GLY A O 1
ATOM 4370 N N . LYS A 1 560 ? -23.534 18.941 39.649 1.00 98.50 560 LYS A N 1
ATOM 4371 C CA . LYS A 1 560 ? -24.906 19.421 39.901 1.00 98.50 560 LYS A CA 1
ATOM 4372 C C . LYS A 1 560 ? -25.807 19.301 38.673 1.00 98.50 560 LYS A C 1
ATOM 4374 O O . LYS A 1 560 ? -26.954 18.882 38.820 1.00 98.50 560 LYS A O 1
ATOM 4379 N N . LYS A 1 561 ? -25.309 19.656 37.487 1.00 98.62 561 LYS A N 1
ATOM 4380 C CA . LYS A 1 561 ? -26.081 19.605 36.236 1.00 98.62 561 LYS A CA 1
ATOM 4381 C C . LYS A 1 561 ? -26.397 18.160 35.835 1.00 98.62 561 LYS A C 1
ATOM 4383 O O . LYS A 1 561 ? -27.548 17.850 35.550 1.00 98.62 561 LYS A O 1
ATOM 4388 N N . ILE A 1 562 ? -25.430 17.251 35.966 1.00 98.69 562 ILE A N 1
ATOM 4389 C CA . ILE A 1 562 ? -25.638 15.809 35.766 1.00 98.69 562 ILE A CA 1
ATOM 4390 C C . ILE A 1 562 ? -26.604 15.227 36.808 1.00 98.69 562 ILE A C 1
ATOM 4392 O O . ILE A 1 562 ? -27.476 14.434 36.465 1.00 98.69 562 ILE A O 1
ATOM 4396 N N . THR A 1 563 ? -26.519 15.659 38.072 1.00 98.62 563 THR A N 1
ATOM 4397 C CA . THR A 1 563 ? -27.496 15.274 39.111 1.00 98.62 563 THR A CA 1
ATOM 4398 C C . THR A 1 563 ? -28.923 15.666 38.720 1.00 98.62 563 THR A C 1
ATOM 4400 O O . THR A 1 563 ? -29.854 14.896 38.956 1.00 98.62 563 THR A O 1
ATOM 4403 N N . ALA A 1 564 ? -29.114 16.860 38.151 1.00 98.31 564 ALA A N 1
ATOM 4404 C CA . ALA A 1 564 ? -30.421 17.321 37.689 1.00 98.31 564 ALA A CA 1
ATOM 4405 C C . ALA A 1 564 ? -30.920 16.484 36.500 1.00 98.31 564 ALA A C 1
ATOM 4407 O O . ALA A 1 564 ? -32.006 15.915 36.584 1.00 98.31 564 ALA A O 1
ATOM 4408 N N . ALA A 1 565 ? -30.092 16.309 35.466 1.00 98.19 565 ALA A N 1
ATOM 4409 C CA . ALA A 1 565 ? -30.414 15.491 34.295 1.00 98.19 565 ALA A CA 1
ATOM 4410 C C . ALA A 1 565 ? -30.776 14.039 34.672 1.00 98.19 565 ALA A C 1
ATOM 4412 O O . ALA A 1 565 ? -31.804 13.514 34.250 1.00 98.19 565 ALA A O 1
ATOM 4413 N N . TYR A 1 566 ? -30.002 13.413 35.566 1.00 97.94 566 TYR A N 1
ATOM 4414 C CA . TYR A 1 566 ? -30.281 12.057 36.048 1.00 97.94 566 TYR A CA 1
ATOM 4415 C C . TYR A 1 566 ? -31.628 11.946 36.781 1.00 97.94 566 TYR A C 1
ATOM 4417 O O . TYR A 1 566 ? -32.324 10.931 36.686 1.00 97.94 566 TYR A O 1
ATOM 4425 N N . ARG A 1 567 ? -32.025 12.976 37.540 1.00 97.00 567 ARG A N 1
ATOM 4426 C CA . ARG A 1 567 ? -33.308 12.980 38.265 1.00 97.00 567 ARG A CA 1
ATOM 4427 C C . ARG A 1 567 ? -34.499 13.016 37.318 1.00 97.00 567 ARG A C 1
ATOM 4429 O O . ARG A 1 567 ? -35.458 12.281 37.570 1.00 97.00 567 ARG A O 1
ATOM 4436 N N . GLU A 1 568 ? -34.367 13.767 36.230 1.00 96.25 568 GLU A N 1
ATOM 4437 C CA . GLU A 1 568 ? -35.327 13.831 35.122 1.00 96.25 568 GLU A CA 1
ATOM 4438 C C . GLU A 1 568 ? -35.228 12.629 34.170 1.00 96.25 568 GLU A C 1
ATOM 4440 O O . GLU A 1 568 ? -35.986 12.511 33.216 1.00 96.25 568 GLU A O 1
ATOM 4445 N N . SER A 1 569 ? -34.369 11.656 34.488 1.00 95.88 569 SER A N 1
ATOM 4446 C CA . SER A 1 569 ? -34.176 10.424 33.718 1.00 95.88 569 SER A CA 1
ATOM 4447 C C . SER A 1 569 ? -33.675 10.659 32.288 1.00 95.88 569 SER A C 1
ATOM 4449 O O . SER A 1 569 ? -33.936 9.836 31.412 1.00 95.88 569 SER A O 1
ATOM 4451 N N . ILE A 1 570 ? -32.936 11.751 32.072 1.00 97.81 570 ILE A N 1
ATOM 4452 C CA . ILE A 1 570 ? -32.253 12.032 30.807 1.00 97.81 570 ILE A CA 1
ATOM 4453 C C . ILE A 1 570 ? -31.118 11.010 30.615 1.00 97.81 570 ILE A C 1
ATOM 4455 O O . ILE A 1 570 ? -30.297 10.866 31.525 1.00 97.81 570 ILE A O 1
ATOM 4459 N N . PRO A 1 571 ? -31.057 10.292 29.477 1.00 98.38 571 PRO A N 1
ATOM 4460 C CA . PRO A 1 571 ? -29.924 9.450 29.098 1.00 98.38 571 PRO A CA 1
ATOM 4461 C C . PRO A 1 571 ? -28.567 10.163 29.195 1.00 98.38 571 PRO A C 1
ATOM 4463 O O . PRO A 1 571 ? -28.382 11.261 28.666 1.00 98.38 571 PRO A O 1
ATOM 4466 N N . LEU A 1 572 ? -27.610 9.512 29.862 1.00 98.69 572 LEU A N 1
ATOM 4467 C CA . LEU A 1 572 ? -26.265 10.017 30.131 1.00 98.69 572 LEU A CA 1
ATOM 4468 C C . LEU A 1 572 ? -25.206 9.107 29.499 1.00 98.69 572 LEU A C 1
ATOM 4470 O O . LEU A 1 572 ? -25.096 7.934 29.855 1.00 98.69 572 LEU A O 1
ATOM 4474 N N . GLY A 1 573 ? -24.412 9.669 28.595 1.00 98.56 573 GLY A N 1
ATOM 4475 C CA . GLY A 1 573 ? -23.305 9.020 27.900 1.00 98.56 573 GLY A CA 1
ATOM 4476 C C . GLY A 1 573 ? -21.940 9.465 28.402 1.00 98.56 573 GLY A C 1
ATOM 4477 O O . GLY A 1 573 ? -21.777 10.637 28.741 1.00 98.56 573 GLY A O 1
ATOM 4478 N N . ALA A 1 574 ? -20.940 8.585 28.387 1.00 98.69 574 ALA A N 1
ATOM 4479 C CA . ALA A 1 574 ? -19.539 8.998 28.496 1.00 98.69 574 ALA A CA 1
ATOM 4480 C C . ALA A 1 574 ? -18.574 8.012 27.828 1.00 98.69 574 ALA A C 1
ATOM 4482 O O . ALA A 1 574 ? -18.859 6.818 27.761 1.00 98.69 574 ALA A O 1
ATOM 4483 N N . VAL A 1 575 ? -17.406 8.486 27.395 1.00 98.12 575 VAL A N 1
ATOM 4484 C CA . VAL A 1 575 ? -16.317 7.626 26.897 1.00 98.12 575 VAL A CA 1
ATOM 4485 C C . VAL A 1 575 ? -14.973 7.992 27.518 1.00 98.12 575 VAL A C 1
ATOM 4487 O O . VAL A 1 575 ? -14.746 9.151 27.863 1.00 98.12 575 VAL A O 1
ATOM 4490 N N . CYS A 1 576 ? -14.065 7.017 27.640 1.00 97.06 576 CYS A N 1
ATOM 4491 C CA . CYS A 1 576 ? -12.668 7.240 28.032 1.00 97.06 576 CYS A CA 1
ATOM 4492 C C . CYS A 1 576 ? -12.545 7.966 29.392 1.00 97.06 576 CYS A C 1
ATOM 4494 O O . CYS A 1 576 ? -13.018 7.458 30.411 1.00 97.06 576 CYS A O 1
ATOM 4496 N N . HIS A 1 577 ? -11.917 9.146 29.428 1.00 98.25 577 HIS A N 1
ATOM 4497 C CA . HIS A 1 577 ? -11.834 10.006 30.615 1.00 98.25 577 HIS A CA 1
ATOM 4498 C C . HIS A 1 577 ? -13.127 10.782 30.904 1.00 98.25 577 HIS A C 1
ATOM 4500 O O . HIS A 1 577 ? -13.313 11.258 32.023 1.00 98.25 577 HIS A O 1
ATOM 4506 N N . GLY A 1 578 ? -14.056 10.866 29.947 1.00 98.38 578 GLY A N 1
ATOM 4507 C CA . GLY A 1 578 ? -15.339 11.552 30.106 1.00 98.38 578 GLY A CA 1
ATOM 4508 C C . GLY A 1 578 ? -16.168 10.998 31.269 1.00 98.38 578 GLY A C 1
ATOM 4509 O O . GLY A 1 578 ? -16.870 11.751 31.945 1.00 98.38 578 GLY A O 1
ATOM 4510 N N . SER A 1 579 ? -16.013 9.705 31.589 1.00 98.50 579 SER A N 1
ATOM 4511 C CA . SER A 1 579 ? -16.687 9.054 32.724 1.00 98.50 579 SER A CA 1
ATOM 4512 C C . SER A 1 579 ? -16.348 9.687 34.083 1.00 98.50 579 SER A C 1
ATOM 4514 O O . SER A 1 579 ? -17.127 9.554 35.029 1.00 98.50 579 SER A O 1
ATOM 4516 N N . LEU A 1 580 ? -15.239 10.432 34.196 1.00 98.69 580 LEU A N 1
ATOM 4517 C CA . LEU A 1 580 ? -14.904 11.202 35.401 1.00 98.69 580 LEU A CA 1
ATOM 4518 C C . LEU A 1 580 ? -15.961 12.264 35.729 1.00 98.69 580 LEU A C 1
ATOM 4520 O O . LEU A 1 580 ? -16.171 12.568 36.904 1.00 98.69 580 LEU A O 1
ATOM 4524 N N . GLY A 1 581 ? -16.693 12.776 34.733 1.00 98.31 581 GLY A N 1
ATOM 4525 C CA . GLY A 1 581 ? -17.750 13.769 34.949 1.00 98.31 581 GLY A CA 1
ATOM 4526 C C . GLY A 1 581 ? -18.913 13.274 35.823 1.00 98.31 581 GLY A C 1
ATOM 4527 O O . GLY A 1 581 ? -19.691 14.084 36.331 1.00 98.31 581 GLY A O 1
ATOM 4528 N N . PHE A 1 582 ? -19.014 11.965 36.083 1.00 98.56 582 PHE A N 1
ATOM 4529 C CA . PHE A 1 582 ? -19.998 11.405 37.012 1.00 98.56 582 PHE A CA 1
ATOM 4530 C C . PHE A 1 582 ? -19.587 11.472 38.491 1.00 98.56 582 PHE A C 1
ATOM 4532 O O . PHE A 1 582 ? -20.453 11.330 39.356 1.00 98.56 582 PHE A O 1
ATOM 4539 N N . LEU A 1 583 ? -18.310 11.717 38.819 1.00 98.06 583 LEU A N 1
ATOM 4540 C CA . LEU A 1 583 ? -17.785 11.597 40.192 1.00 98.06 583 LEU A CA 1
ATOM 4541 C C . LEU A 1 583 ? -18.469 12.525 41.204 1.00 98.06 583 LEU A C 1
ATOM 4543 O O . LEU A 1 583 ? -18.641 12.165 42.370 1.00 98.06 583 LEU A O 1
ATOM 4547 N N . ARG A 1 584 ? -18.875 13.722 40.768 1.00 98.00 584 ARG A N 1
ATOM 4548 C CA . ARG A 1 584 ? -19.540 14.730 41.616 1.00 98.00 584 ARG A CA 1
ATOM 4549 C C . ARG A 1 584 ? -21.065 14.683 41.535 1.00 98.00 584 ARG A C 1
ATOM 4551 O O . ARG A 1 584 ? -21.738 15.413 42.267 1.00 98.00 584 ARG A O 1
ATOM 4558 N N . ALA A 1 585 ? -21.621 13.841 40.666 1.00 98.25 585 ALA A N 1
ATOM 4559 C CA . ALA A 1 585 ? -23.059 13.689 40.525 1.00 98.25 585 ALA A CA 1
ATOM 4560 C C . ALA A 1 585 ? -23.650 12.844 41.661 1.00 98.25 585 ALA A C 1
ATOM 4562 O O . ALA A 1 585 ? -22.971 12.017 42.273 1.00 98.25 585 ALA A O 1
ATOM 4563 N N . LYS A 1 586 ? -24.937 13.049 41.950 1.00 98.12 586 LYS A N 1
ATOM 4564 C CA . LYS A 1 586 ? -25.660 12.362 43.022 1.00 98.12 586 LYS A CA 1
ATOM 4565 C C . LYS A 1 586 ? -26.922 11.676 42.518 1.00 98.12 586 LYS A C 1
ATOM 4567 O O . LYS A 1 586 ? -27.593 12.166 41.613 1.00 98.12 586 LYS A O 1
ATOM 4572 N N . ASP A 1 587 ? -27.279 10.569 43.157 1.00 93.69 587 ASP A N 1
ATOM 4573 C CA . ASP A 1 587 ? -28.536 9.870 42.917 1.00 93.69 587 ASP A CA 1
ATOM 4574 C C . ASP A 1 587 ? -29.744 10.610 43.547 1.00 93.69 587 ASP A C 1
ATOM 4576 O O . ASP A 1 587 ? -29.648 11.705 44.124 1.00 93.69 587 ASP A O 1
ATOM 4580 N N . LYS A 1 588 ? -30.930 9.996 43.445 1.00 91.19 588 LYS A N 1
ATOM 4581 C CA . LYS A 1 588 ? -32.181 10.524 44.020 1.00 91.19 588 LYS A CA 1
ATOM 4582 C C . LYS A 1 588 ? -32.169 10.562 45.559 1.00 91.19 588 LYS A C 1
ATOM 4584 O O . LYS A 1 588 ? -32.936 11.323 46.139 1.00 91.19 588 LYS A O 1
ATOM 4589 N N . ASN A 1 589 ? -31.285 9.803 46.207 1.00 92.69 589 ASN A N 1
ATOM 4590 C CA . ASN A 1 589 ? -31.126 9.736 47.662 1.00 92.69 589 ASN A CA 1
ATOM 4591 C C . ASN A 1 589 ? -30.003 10.653 48.184 1.00 92.69 589 ASN A C 1
ATOM 4593 O O . ASN A 1 589 ? -29.840 10.798 49.393 1.00 92.69 589 ASN A O 1
ATOM 4597 N N . GLY A 1 590 ? -29.240 11.288 47.288 1.00 93.31 590 GLY A N 1
ATOM 4598 C CA . GLY A 1 590 ? -28.107 12.147 47.627 1.00 93.31 590 GLY A CA 1
ATOM 4599 C C . GLY A 1 590 ? -26.768 11.416 47.780 1.00 93.31 590 GLY A C 1
ATOM 4600 O O . GLY A 1 590 ? -25.789 12.070 48.146 1.00 93.31 590 GLY A O 1
ATOM 4601 N N . ASN A 1 591 ? -26.706 10.113 47.486 1.00 95.31 591 ASN A N 1
ATOM 4602 C CA . ASN A 1 591 ? -25.459 9.343 47.419 1.00 95.31 591 ASN A CA 1
ATOM 4603 C C . ASN A 1 591 ? -24.704 9.662 46.119 1.00 95.31 591 ASN A C 1
ATOM 4605 O O . ASN A 1 591 ? -25.344 10.131 45.176 1.00 95.31 591 ASN A O 1
ATOM 4609 N N . PRO A 1 592 ? -23.385 9.402 46.020 1.00 97.50 592 PRO A N 1
ATOM 4610 C CA . PRO A 1 592 ? -22.676 9.485 44.744 1.00 97.50 592 PRO A CA 1
ATOM 4611 C C . PRO A 1 592 ? -23.385 8.659 43.664 1.00 97.50 592 PRO A C 1
ATOM 4613 O O . PRO A 1 592 ? -23.775 7.517 43.908 1.00 97.50 592 PRO A O 1
ATOM 4616 N N . LEU A 1 593 ? -23.570 9.242 42.478 1.00 97.81 593 LEU A N 1
ATOM 4617 C CA . LEU A 1 593 ? -24.376 8.657 41.400 1.00 97.81 593 LEU A CA 1
ATOM 4618 C C . LEU A 1 593 ? -23.885 7.262 40.995 1.00 97.81 593 LEU A C 1
ATOM 4620 O O . LEU A 1 593 ? -24.683 6.375 40.705 1.00 97.81 593 LEU A O 1
ATOM 4624 N N . VAL A 1 594 ? -22.566 7.084 40.988 1.00 97.56 594 VAL A N 1
ATOM 4625 C CA . VAL A 1 594 ? -21.906 5.876 40.492 1.00 97.56 594 VAL A CA 1
ATOM 4626 C C . VAL A 1 594 ? -21.908 4.719 41.495 1.00 97.56 594 VAL A C 1
ATOM 4628 O O . VAL A 1 594 ? -21.566 3.599 41.128 1.00 97.56 594 VAL A O 1
ATOM 4631 N N . THR A 1 595 ? -22.299 4.941 42.756 1.00 97.88 595 THR A N 1
ATOM 4632 C CA . THR A 1 595 ? -22.264 3.892 43.783 1.00 97.88 595 THR A CA 1
ATOM 4633 C C . THR A 1 595 ? -23.181 2.720 43.410 1.00 97.88 595 THR A C 1
ATOM 4635 O O . THR A 1 595 ? -24.395 2.871 43.283 1.00 97.88 595 THR A O 1
ATOM 4638 N N . GLY A 1 596 ? -22.595 1.528 43.260 1.00 96.31 596 GLY A N 1
ATOM 4639 C CA . GLY A 1 596 ? -23.289 0.297 42.875 1.00 96.31 596 GLY A CA 1
ATOM 4640 C C . GLY A 1 596 ? -23.709 0.226 41.403 1.00 96.31 596 GLY A C 1
ATOM 4641 O O . GLY A 1 596 ? -24.414 -0.712 41.037 1.00 96.31 596 GLY A O 1
ATOM 4642 N N . LYS A 1 597 ? -23.303 1.192 40.570 1.00 97.38 597 LYS A N 1
ATOM 4643 C CA . LYS A 1 597 ? -23.582 1.219 39.129 1.00 97.38 597 LYS A CA 1
ATOM 4644 C C . LYS A 1 597 ? -22.483 0.541 38.334 1.00 97.38 597 LYS A C 1
ATOM 4646 O O . LYS A 1 597 ? -21.308 0.707 38.655 1.00 97.38 597 LYS A O 1
ATOM 4651 N N . ARG A 1 598 ? -22.868 -0.198 37.294 1.00 98.50 598 ARG A N 1
ATOM 4652 C CA . ARG A 1 598 ? -21.925 -0.726 36.307 1.00 98.50 598 ARG A CA 1
ATOM 4653 C C . ARG A 1 598 ? -21.460 0.423 35.422 1.00 98.50 598 ARG A C 1
ATOM 4655 O O . ARG A 1 598 ? -22.295 1.105 34.834 1.00 98.50 598 ARG A O 1
ATOM 4662 N N . ILE A 1 599 ? -20.152 0.654 35.353 1.00 98.06 599 ILE A N 1
ATOM 4663 C CA . ILE A 1 599 ? -19.552 1.755 34.580 1.00 98.06 599 ILE A CA 1
ATOM 4664 C C . ILE A 1 599 ? -18.228 1.293 33.968 1.00 98.06 599 ILE A C 1
ATOM 4666 O O . ILE A 1 599 ? -17.537 0.457 34.544 1.00 98.06 599 ILE A O 1
ATOM 4670 N N . THR A 1 600 ? -17.855 1.862 32.825 1.00 98.38 600 THR A N 1
ATOM 4671 C CA . THR A 1 600 ? -16.502 1.771 32.269 1.00 98.38 600 THR A CA 1
ATOM 4672 C C . THR A 1 600 ? -15.939 3.160 31.921 1.00 98.38 600 THR A C 1
ATOM 4674 O O . THR A 1 600 ? -16.606 4.189 32.056 1.00 98.38 600 THR A O 1
ATOM 4677 N N . GLY A 1 601 ? -14.677 3.198 31.522 1.00 97.19 601 GLY A N 1
ATOM 4678 C CA . GLY A 1 601 ? -13.892 4.372 31.128 1.00 97.19 601 GLY A CA 1
ATOM 4679 C C . GLY A 1 601 ? -12.490 3.900 30.757 1.00 97.19 601 GLY A C 1
ATOM 4680 O O . GLY A 1 601 ? -12.272 2.694 30.731 1.00 97.19 601 GLY A O 1
ATOM 4681 N N . VAL A 1 602 ? -11.518 4.777 30.514 1.00 96.12 602 VAL A N 1
ATOM 4682 C CA . VAL A 1 602 ? -10.166 4.272 30.195 1.00 96.12 602 VAL A CA 1
ATOM 4683 C C . VAL A 1 602 ? -9.577 3.521 31.396 1.00 96.12 602 VAL A C 1
ATOM 4685 O O . VAL A 1 602 ? -9.786 3.921 32.547 1.00 96.12 602 VAL A O 1
ATOM 4688 N N . THR A 1 603 ? -8.900 2.400 31.138 1.00 96.44 603 THR A N 1
ATOM 4689 C CA . THR A 1 603 ? -8.349 1.539 32.196 1.00 96.44 603 THR A CA 1
ATOM 4690 C C . THR A 1 603 ? -7.028 2.091 32.725 1.00 96.44 603 THR A C 1
ATOM 4692 O O . THR A 1 603 ? -6.276 2.742 31.996 1.00 96.44 603 THR A O 1
ATOM 4695 N N . ASP A 1 604 ? -6.668 1.755 33.966 1.00 96.00 604 ASP A N 1
ATOM 4696 C CA . ASP A 1 604 ? -5.353 2.116 34.518 1.00 96.00 604 ASP A CA 1
ATOM 4697 C C . ASP A 1 604 ? -4.219 1.470 33.693 1.00 96.00 604 ASP A C 1
ATOM 4699 O O . ASP A 1 604 ? -3.090 1.960 33.652 1.00 96.00 604 ASP A O 1
ATOM 4703 N N . LYS A 1 605 ? -4.500 0.337 33.031 1.00 90.62 605 LYS A N 1
ATOM 4704 C CA . LYS A 1 605 ? -3.558 -0.324 32.121 1.00 90.62 605 LYS A CA 1
ATOM 4705 C C . LYS A 1 605 ? -3.353 0.483 30.838 1.00 90.62 605 LYS A C 1
ATOM 4707 O O . LYS A 1 605 ? -2.203 0.694 30.469 1.00 90.62 605 LYS A O 1
ATOM 4712 N N . GLN A 1 606 ? -4.421 0.979 30.216 1.00 87.69 606 GLN A N 1
ATOM 4713 C CA . GLN A 1 606 ? -4.334 1.865 29.054 1.00 87.69 606 GLN A CA 1
ATOM 4714 C C . GLN A 1 606 ? -3.613 3.171 29.404 1.00 87.69 606 GLN A C 1
ATOM 4716 O O . GLN A 1 606 ? -2.737 3.591 28.657 1.00 87.69 606 GLN A O 1
ATOM 4721 N N . VAL A 1 607 ? -3.896 3.769 30.566 1.00 90.38 607 VAL A N 1
ATOM 4722 C CA . VAL A 1 607 ? -3.184 4.969 31.051 1.00 90.38 607 VAL A CA 1
ATOM 4723 C C . VAL A 1 607 ? -1.672 4.717 31.163 1.00 90.38 607 VAL A C 1
ATOM 4725 O O . VAL A 1 607 ? -0.878 5.537 30.699 1.00 90.38 607 VAL A O 1
ATOM 4728 N N . ARG A 1 608 ? -1.262 3.562 31.711 1.00 90.50 608 ARG A N 1
ATOM 4729 C CA . ARG A 1 608 ? 0.152 3.148 31.783 1.00 90.50 608 ARG A CA 1
ATOM 4730 C C . ARG A 1 608 ? 0.789 2.938 30.415 1.00 90.50 608 ARG A C 1
ATOM 4732 O O . ARG A 1 608 ? 1.884 3.434 30.175 1.00 90.50 608 ARG A O 1
ATOM 4739 N N . GLU A 1 609 ? 0.128 2.202 29.527 1.00 80.88 609 GLU A N 1
ATOM 4740 C CA . GLU A 1 609 ? 0.657 1.892 28.190 1.00 80.88 609 GLU A CA 1
ATOM 4741 C C . GLU A 1 609 ? 0.779 3.134 27.302 1.00 80.88 609 GLU A C 1
ATOM 4743 O O . GLU A 1 609 ? 1.706 3.228 26.502 1.00 80.88 609 GLU A O 1
ATOM 4748 N N . LEU A 1 610 ? -0.119 4.104 27.480 1.00 79.81 610 LEU A N 1
ATOM 4749 C CA . LEU A 1 610 ? -0.078 5.399 26.804 1.00 79.81 610 LEU A CA 1
ATOM 4750 C C . LEU A 1 610 ? 0.925 6.379 27.438 1.00 79.81 610 LEU A C 1
ATOM 4752 O O . LEU A 1 610 ? 1.158 7.448 26.882 1.00 79.81 610 LEU A O 1
ATOM 4756 N N . GLY A 1 611 ? 1.517 6.043 28.590 1.00 82.31 611 GLY A N 1
ATOM 4757 C CA . GLY A 1 611 ? 2.496 6.892 29.273 1.00 82.31 611 GLY A CA 1
ATOM 4758 C C . GLY A 1 611 ? 1.911 8.174 29.879 1.00 82.31 611 GLY A C 1
ATOM 4759 O O . GLY A 1 611 ? 2.639 9.146 30.065 1.00 82.31 611 GLY A O 1
ATOM 4760 N N . ILE A 1 612 ? 0.613 8.193 30.199 1.00 82.88 612 ILE A N 1
ATOM 4761 C CA . ILE A 1 612 ? -0.118 9.386 30.674 1.00 82.88 612 ILE A CA 1
ATOM 4762 C C . ILE A 1 612 ? -0.514 9.324 32.152 1.00 82.88 612 ILE A C 1
ATOM 4764 O O . ILE A 1 612 ? -1.463 9.976 32.592 1.00 82.88 612 ILE A O 1
ATOM 4768 N N . GLU A 1 613 ? 0.243 8.580 32.954 1.00 89.56 613 GLU A N 1
ATOM 4769 C CA . GLU A 1 613 ? 0.025 8.469 34.404 1.00 89.56 613 GLU A CA 1
ATOM 4770 C C . GLU A 1 613 ? 0.132 9.813 35.144 1.00 89.56 613 GLU A C 1
ATOM 4772 O O . GLU A 1 613 ? -0.339 9.927 36.271 1.00 89.56 613 GLU A O 1
ATOM 4777 N N . ILE A 1 614 ? 0.714 10.840 34.511 1.00 86.31 614 ILE A N 1
ATOM 4778 C CA . ILE A 1 614 ? 0.805 12.208 35.044 1.00 86.31 614 ILE A CA 1
ATOM 4779 C C . ILE A 1 614 ? -0.560 12.896 35.210 1.00 86.31 614 ILE A C 1
ATOM 4781 O O . ILE A 1 614 ? -0.673 13.883 35.939 1.00 86.31 614 ILE A O 1
ATOM 4785 N N . THR A 1 615 ? -1.596 12.397 34.534 1.00 91.56 615 THR A N 1
ATOM 4786 C CA . THR A 1 615 ? -2.963 12.905 34.679 1.00 91.56 615 THR A CA 1
ATOM 4787 C C . THR A 1 615 ? -3.460 12.731 36.127 1.00 91.56 615 THR A C 1
ATOM 4789 O O . THR A 1 615 ? -3.179 11.709 36.753 1.00 91.56 615 THR A O 1
ATOM 4792 N N . PRO A 1 616 ? -4.183 13.711 36.706 1.00 94.25 616 PRO A N 1
ATOM 4793 C CA . PRO A 1 616 ? -4.457 13.733 38.147 1.00 94.25 616 PRO A CA 1
ATOM 4794 C C . PRO A 1 616 ? -5.627 12.841 38.588 1.00 94.25 616 PRO A C 1
ATOM 4796 O O . PRO A 1 616 ? -5.759 12.578 39.781 1.00 94.25 616 PRO A O 1
ATOM 4799 N N . GLN A 1 617 ? -6.477 12.391 37.660 1.00 96.62 617 GLN A N 1
ATOM 4800 C CA . GLN A 1 617 ? -7.567 11.446 37.917 1.00 96.62 617 GLN A CA 1
ATOM 4801 C C . GLN A 1 617 ? -7.604 10.367 36.836 1.00 96.62 617 GLN A C 1
ATOM 4803 O O . GLN A 1 617 ? -7.691 10.682 35.650 1.00 96.62 617 GLN A O 1
ATOM 4808 N N . HIS A 1 618 ? -7.585 9.093 37.244 1.00 97.62 618 HIS A N 1
ATOM 4809 C CA . HIS A 1 618 ? -7.682 7.939 36.339 1.00 97.62 618 HIS A CA 1
ATOM 4810 C C . HIS A 1 618 ? -9.067 7.287 36.489 1.00 97.62 618 HIS A C 1
ATOM 4812 O O . HIS A 1 618 ? -9.433 6.920 37.608 1.00 97.62 618 HIS A O 1
ATOM 4818 N N . PRO A 1 619 ? -9.868 7.134 35.415 1.00 97.94 619 PRO A N 1
ATOM 4819 C CA . PRO A 1 619 ? -11.264 6.703 35.522 1.00 97.94 619 PRO A CA 1
ATOM 4820 C C . PRO A 1 619 ? -11.468 5.393 36.277 1.00 97.94 619 PRO A C 1
ATOM 4822 O O . PRO A 1 619 ? -12.323 5.340 37.158 1.00 97.94 619 PRO A O 1
ATOM 4825 N N . GLU A 1 620 ? -10.690 4.352 35.973 1.00 97.94 620 GLU A N 1
ATOM 4826 C CA . GLU A 1 620 ? -10.798 3.063 36.663 1.00 97.94 620 GLU A CA 1
ATOM 4827 C C . GLU A 1 620 ? -10.590 3.202 38.174 1.00 97.94 620 GLU A C 1
ATOM 4829 O O . GLU A 1 620 ? -11.444 2.773 38.958 1.00 97.94 620 GLU A O 1
ATOM 4834 N N . THR A 1 621 ? -9.492 3.838 38.582 1.00 97.88 621 THR A N 1
ATOM 4835 C CA . THR A 1 621 ? -9.173 4.079 39.993 1.00 97.88 621 THR A CA 1
ATOM 4836 C C . THR A 1 621 ? -10.255 4.909 40.693 1.00 97.88 621 THR A C 1
ATOM 4838 O O . THR A 1 621 ? -10.791 4.499 41.728 1.00 97.88 621 THR A O 1
ATOM 4841 N N . GLU A 1 622 ? -10.622 6.056 40.123 1.00 98.38 622 GLU A N 1
ATOM 4842 C CA . GLU A 1 622 ? -11.516 7.026 40.763 1.00 98.38 622 GLU A CA 1
ATOM 4843 C C . GLU A 1 622 ? -12.965 6.523 40.843 1.00 98.38 622 GLU A C 1
ATOM 4845 O O . GLU A 1 622 ? -13.631 6.669 41.873 1.00 98.38 622 GLU A O 1
ATOM 4850 N N . LEU A 1 623 ? -13.468 5.872 39.788 1.00 98.38 623 LEU A N 1
ATOM 4851 C CA . LEU A 1 623 ? -14.836 5.346 39.763 1.00 98.38 623 LEU A CA 1
ATOM 4852 C C . LEU A 1 623 ? -14.993 4.160 40.720 1.00 98.38 623 LEU A C 1
ATOM 4854 O O . LEU A 1 623 ? -15.998 4.082 41.433 1.00 98.38 623 LEU A O 1
ATOM 4858 N N . LYS A 1 624 ? -13.987 3.277 40.816 1.00 98.19 624 LYS A N 1
ATOM 4859 C CA . LYS A 1 624 ? -13.958 2.217 41.839 1.00 98.19 624 LYS A CA 1
ATOM 4860 C C . LYS A 1 624 ? -13.955 2.810 43.246 1.00 98.19 624 LYS A C 1
ATOM 4862 O O . LYS A 1 624 ? -14.712 2.347 44.099 1.00 98.19 624 LYS A O 1
ATOM 4867 N N . ALA A 1 625 ? -13.161 3.855 43.488 1.00 98.00 625 ALA A N 1
ATOM 4868 C CA . ALA A 1 625 ? -13.116 4.541 44.780 1.00 98.00 625 ALA A CA 1
ATOM 4869 C C . ALA A 1 625 ? -14.464 5.190 45.154 1.00 98.00 625 ALA A C 1
ATOM 4871 O O . ALA A 1 625 ? -14.852 5.178 46.323 1.00 98.00 625 ALA A O 1
ATOM 4872 N N . ALA A 1 626 ? -15.219 5.680 44.167 1.00 96.44 626 ALA A N 1
ATOM 4873 C CA . ALA A 1 626 ? -16.579 6.199 44.337 1.00 96.44 626 ALA A CA 1
ATOM 4874 C C . ALA A 1 626 ? -17.666 5.101 44.468 1.00 96.44 626 ALA A C 1
ATOM 4876 O O . ALA A 1 626 ? -18.857 5.399 44.630 1.00 96.44 626 ALA A O 1
ATOM 4877 N N . GLY A 1 627 ? -17.272 3.823 44.439 1.00 97.31 627 GLY A N 1
ATOM 4878 C CA . GLY A 1 627 ? -18.144 2.671 44.658 1.00 97.31 627 GLY A CA 1
ATOM 4879 C C . GLY A 1 627 ? -18.809 2.118 43.398 1.00 97.31 627 GLY A C 1
ATOM 4880 O O . GLY A 1 627 ? -19.792 1.387 43.529 1.00 97.31 627 GLY A O 1
ATOM 4881 N N . ALA A 1 628 ? -18.322 2.456 42.201 1.00 98.00 628 ALA A N 1
ATOM 4882 C CA . ALA A 1 628 ? -18.800 1.862 40.956 1.00 98.00 628 ALA A CA 1
ATOM 4883 C C . ALA A 1 628 ? -18.389 0.387 40.832 1.00 98.00 628 ALA A C 1
ATOM 4885 O O . ALA A 1 628 ? -17.312 -0.028 41.266 1.00 98.00 628 ALA A O 1
ATOM 4886 N N . ILE A 1 629 ? -19.240 -0.402 40.179 1.00 98.31 629 ILE A N 1
ATOM 4887 C CA . ILE A 1 629 ? -18.901 -1.734 39.681 1.00 98.31 629 ILE A CA 1
ATOM 4888 C C . ILE A 1 629 ? -18.221 -1.521 38.329 1.00 98.31 629 ILE A C 1
ATOM 4890 O O . ILE A 1 629 ? -18.869 -1.477 37.288 1.00 98.31 629 ILE A O 1
ATOM 4894 N N . TYR A 1 630 ? -16.913 -1.291 38.362 1.00 98.12 630 TYR A N 1
ATOM 4895 C CA . TYR A 1 630 ? -16.170 -0.983 37.148 1.00 98.12 630 TYR A CA 1
ATOM 4896 C C . TYR A 1 630 ? -15.959 -2.243 36.294 1.00 98.12 630 TYR A C 1
ATOM 4898 O O . TYR A 1 630 ? -15.417 -3.236 36.785 1.00 98.12 630 TYR A O 1
ATOM 4906 N N . GLU A 1 631 ? -16.372 -2.194 35.028 1.00 97.25 631 GLU A N 1
ATOM 4907 C CA . GLU A 1 631 ? -16.188 -3.265 34.044 1.00 97.25 631 GLU A CA 1
ATOM 4908 C C . GLU A 1 631 ? -15.227 -2.806 32.944 1.00 97.25 631 GLU A C 1
ATOM 4910 O O . GLU A 1 631 ? -15.231 -1.644 32.536 1.00 97.25 631 GLU A O 1
ATOM 4915 N N . SER A 1 632 ? -14.405 -3.720 32.444 1.00 95.56 632 SER A N 1
ATOM 4916 C CA . SER A 1 632 ? -13.476 -3.449 31.352 1.00 95.56 632 SER A CA 1
ATOM 4917 C C . SER A 1 632 ? -13.139 -4.724 30.594 1.00 95.56 632 SER A C 1
ATOM 4919 O O . SER A 1 632 ? -13.342 -5.841 31.080 1.00 95.56 632 SER A O 1
ATOM 4921 N N . ASN A 1 633 ? -12.598 -4.540 29.398 1.00 90.25 633 ASN A N 1
ATOM 4922 C CA . ASN A 1 633 ? -11.957 -5.578 28.615 1.00 90.25 633 ASN A CA 1
ATOM 4923 C C . ASN A 1 633 ? -10.459 -5.275 28.487 1.00 90.25 633 ASN A C 1
ATOM 4925 O O . ASN A 1 633 ? -10.049 -4.115 28.536 1.00 90.25 633 ASN A O 1
ATOM 4929 N N . THR A 1 634 ? -9.645 -6.317 28.307 1.00 85.94 634 THR A N 1
ATOM 4930 C CA . THR A 1 634 ? -8.188 -6.179 28.164 1.00 85.94 634 THR A CA 1
ATOM 4931 C C . THR A 1 634 ? -7.661 -6.987 26.983 1.00 85.94 634 THR A C 1
ATOM 4933 O O . THR A 1 634 ? -8.239 -8.008 26.611 1.00 85.94 634 THR A O 1
ATOM 4936 N N . ALA A 1 635 ? -6.548 -6.544 26.401 1.00 72.88 635 ALA A N 1
ATOM 4937 C CA . ALA A 1 635 ? -5.867 -7.203 25.283 1.00 72.88 635 ALA A CA 1
ATOM 4938 C C . ALA A 1 635 ? -4.340 -7.215 25.487 1.00 72.88 635 ALA A C 1
ATOM 4940 O O . ALA A 1 635 ? -3.831 -6.633 26.440 1.00 72.88 635 ALA A O 1
ATOM 4941 N N . THR A 1 636 ? -3.574 -7.887 24.621 1.00 71.50 636 THR A N 1
ATOM 4942 C CA . THR A 1 636 ? -2.097 -7.880 24.713 1.00 71.50 636 THR A CA 1
ATOM 4943 C C . THR A 1 636 ? -1.514 -6.474 24.532 1.00 71.50 636 THR A C 1
ATOM 4945 O O . THR A 1 636 ? -0.578 -6.125 25.241 1.00 71.50 636 THR A O 1
ATOM 4948 N N . LEU A 1 637 ? -2.107 -5.673 23.640 1.00 61.53 637 LEU A N 1
ATOM 4949 C CA . LEU A 1 637 ? -1.959 -4.216 23.582 1.00 61.53 637 LEU A CA 1
ATOM 4950 C C . LEU A 1 637 ? -3.311 -3.617 23.971 1.00 61.53 637 LEU A C 1
ATOM 4952 O O . LEU A 1 637 ? -4.279 -3.763 23.224 1.00 61.53 637 LEU A O 1
ATOM 4956 N N . ASP A 1 638 ? -3.413 -3.004 25.146 1.00 73.38 638 ASP A N 1
ATOM 4957 C CA . ASP A 1 638 ? -4.699 -2.613 25.733 1.00 73.38 638 ASP A CA 1
ATOM 4958 C C . ASP A 1 638 ? -5.349 -1.443 24.995 1.00 73.38 638 ASP A C 1
ATOM 4960 O O . ASP A 1 638 ? -6.564 -1.283 25.048 1.00 73.38 638 ASP A O 1
ATOM 4964 N N . ILE A 1 639 ? -4.578 -0.676 24.220 1.00 68.31 639 ILE A N 1
ATOM 4965 C CA . ILE A 1 639 ? -5.105 0.324 23.277 1.00 68.31 639 ILE A CA 1
ATOM 4966 C C . ILE A 1 639 ? -6.048 -0.281 22.215 1.00 68.31 639 ILE A C 1
ATOM 4968 O O . ILE A 1 639 ? -6.847 0.445 21.633 1.00 68.31 639 ILE A O 1
ATOM 4972 N N . LEU A 1 640 ? -5.978 -1.599 21.976 1.00 69.62 640 LEU A N 1
ATOM 4973 C CA . LEU A 1 640 ? -6.868 -2.333 21.065 1.00 69.62 640 LEU A CA 1
ATOM 4974 C C . LEU A 1 640 ? -8.077 -2.958 21.779 1.00 69.62 640 LEU A C 1
ATOM 4976 O O . LEU A 1 640 ? -8.983 -3.467 21.120 1.00 69.62 640 LEU A O 1
ATOM 4980 N N . ALA A 1 641 ? -8.098 -2.966 23.115 1.00 81.38 641 ALA A N 1
ATOM 4981 C CA . ALA A 1 641 ? -9.248 -3.437 23.874 1.00 81.38 641 ALA A CA 1
ATOM 4982 C C . ALA A 1 641 ? -10.336 -2.361 23.870 1.00 81.38 641 ALA A C 1
ATOM 4984 O O . ALA A 1 641 ? -10.050 -1.191 24.094 1.00 81.38 641 ALA A O 1
ATOM 4985 N N . ASN A 1 642 ? -11.589 -2.749 23.648 1.00 88.56 642 ASN A N 1
ATOM 4986 C CA . ASN A 1 642 ? -12.746 -1.864 23.756 1.00 88.56 642 ASN A CA 1
ATOM 4987 C C . ASN A 1 642 ? -13.860 -2.564 24.544 1.00 88.56 642 ASN A C 1
ATOM 4989 O O . ASN A 1 642 ? -13.953 -3.798 24.528 1.00 88.56 642 ASN A O 1
ATOM 4993 N N . TYR A 1 643 ? -14.676 -1.784 25.249 1.00 93.12 643 TYR A N 1
ATOM 4994 C CA . TYR A 1 643 ? -15.787 -2.291 26.048 1.00 93.12 643 TYR A CA 1
ATOM 4995 C C . TYR A 1 643 ? -16.842 -1.213 26.280 1.00 93.12 643 TYR A C 1
ATOM 4997 O O . TYR A 1 643 ? -16.516 -0.028 26.355 1.00 93.12 643 TYR A O 1
ATOM 5005 N N . ILE A 1 644 ? -18.099 -1.632 26.415 1.00 94.81 644 ILE A N 1
ATOM 5006 C CA . ILE A 1 644 ? -19.243 -0.751 26.656 1.00 94.81 644 ILE A CA 1
ATOM 5007 C C . ILE A 1 644 ? -20.098 -1.323 27.774 1.00 94.81 644 ILE A C 1
ATOM 5009 O O . ILE A 1 644 ? -20.286 -2.534 27.895 1.00 94.81 644 ILE A O 1
ATOM 5013 N N . VAL A 1 645 ? -20.623 -0.425 28.598 1.00 96.69 645 VAL A N 1
ATOM 5014 C CA . VAL A 1 645 ? -21.460 -0.752 29.743 1.00 96.69 645 VAL A CA 1
ATOM 5015 C C . VAL A 1 645 ? -22.735 0.071 29.695 1.00 96.69 645 VAL A C 1
ATOM 5017 O O . VAL A 1 645 ? -22.691 1.296 29.784 1.00 96.69 645 VAL A O 1
ATOM 5020 N N . ALA A 1 646 ? -23.867 -0.626 29.627 1.00 96.00 646 ALA A N 1
ATOM 5021 C CA . ALA A 1 646 ? -25.197 -0.060 29.810 1.00 96.00 646 ALA A CA 1
ATOM 5022 C C . ALA A 1 646 ? -25.761 -0.429 31.197 1.00 96.00 646 ALA A C 1
ATOM 5024 O O . ALA A 1 646 ? -25.951 -1.614 31.504 1.00 96.00 646 ALA A O 1
ATOM 5025 N N . ASP A 1 647 ? -26.057 0.580 32.025 1.00 94.94 647 ASP A N 1
ATOM 5026 C CA . ASP A 1 647 ? -26.752 0.461 33.318 1.00 94.94 647 ASP A CA 1
ATOM 5027 C C . ASP A 1 647 ? -27.919 1.459 33.386 1.00 94.94 647 ASP A C 1
ATOM 5029 O O . ASP A 1 647 ? -27.794 2.613 33.810 1.00 94.94 647 ASP A O 1
ATOM 5033 N N . GLY A 1 648 ? -29.092 1.001 32.946 1.00 94.25 648 GLY A N 1
ATOM 5034 C CA . GLY A 1 648 ? -30.290 1.832 32.879 1.00 94.25 648 GLY A CA 1
ATOM 5035 C C . GLY A 1 648 ? -30.121 2.963 31.867 1.00 94.25 648 GLY A C 1
ATOM 5036 O O . GLY A 1 648 ? -30.004 2.703 30.677 1.00 94.25 648 GLY A O 1
ATOM 5037 N N . ILE A 1 649 ? -30.133 4.208 32.348 1.00 95.50 649 ILE A N 1
ATOM 5038 C CA . ILE A 1 649 ? -29.973 5.412 31.517 1.00 95.50 649 ILE A CA 1
ATOM 5039 C C . ILE A 1 649 ? -28.523 5.908 31.438 1.00 95.50 649 ILE A C 1
ATOM 5041 O O . ILE A 1 649 ? -28.284 6.961 30.860 1.00 95.50 649 ILE A O 1
ATOM 5045 N N . ILE A 1 650 ? -27.574 5.201 32.058 1.00 98.19 650 ILE A N 1
ATOM 5046 C CA . ILE A 1 650 ? -26.149 5.538 32.013 1.00 98.19 650 ILE A CA 1
ATOM 5047 C C . ILE A 1 650 ? -25.463 4.546 31.077 1.00 98.19 650 ILE A C 1
ATOM 5049 O O . ILE A 1 650 ? -25.438 3.346 31.362 1.00 98.19 650 ILE A O 1
ATOM 5053 N N . ILE A 1 651 ? -24.907 5.054 29.979 1.00 98.44 651 ILE A N 1
ATOM 5054 C CA . ILE A 1 651 ? -24.163 4.275 28.989 1.00 98.44 651 ILE A CA 1
ATOM 5055 C C . ILE A 1 651 ? -22.727 4.796 28.951 1.00 98.44 651 ILE A C 1
ATOM 5057 O O . ILE A 1 651 ? -22.497 5.990 28.774 1.00 98.44 651 ILE A O 1
ATOM 5061 N N . THR A 1 652 ? -21.747 3.915 29.135 1.00 98.62 652 THR A N 1
ATOM 5062 C CA . THR A 1 652 ? -20.329 4.302 29.153 1.00 98.62 652 THR A CA 1
ATOM 5063 C C . THR A 1 652 ? -19.479 3.425 28.253 1.00 98.62 652 THR A C 1
ATOM 5065 O O . THR A 1 652 ? -19.755 2.236 28.109 1.00 98.62 652 THR A O 1
ATOM 5068 N N . GLY A 1 653 ? -18.446 4.016 27.656 1.00 97.50 653 GLY A N 1
ATOM 5069 C CA . GLY A 1 653 ? -17.484 3.347 26.787 1.00 97.50 653 GLY A CA 1
ATOM 5070 C C . GLY A 1 653 ? -16.053 3.462 27.304 1.00 97.50 653 GLY A C 1
ATOM 5071 O O . GLY A 1 653 ? -15.651 4.487 27.857 1.00 97.50 653 GLY A O 1
ATOM 5072 N N . GLN A 1 654 ? -15.277 2.395 27.137 1.00 96.75 654 GLN A N 1
ATOM 5073 C CA . GLN A 1 654 ? -13.933 2.283 27.699 1.00 96.75 654 GLN A CA 1
ATOM 5074 C C . GLN A 1 654 ? -12.961 3.292 27.070 1.00 96.75 654 GLN A C 1
ATOM 5076 O O . GLN A 1 654 ? -12.128 3.860 27.763 1.00 96.75 654 GLN A O 1
ATOM 5081 N N . ASN A 1 655 ? -13.054 3.548 25.766 1.00 92.62 655 ASN A N 1
ATOM 5082 C CA . ASN A 1 655 ? -12.151 4.456 25.051 1.00 92.62 655 ASN A CA 1
ATOM 5083 C C . ASN A 1 655 ? -12.810 5.033 23.789 1.00 92.62 655 ASN A C 1
ATOM 5085 O O . ASN A 1 655 ? -14.004 4.825 23.567 1.00 92.62 655 ASN A O 1
ATOM 5089 N N . GLN A 1 656 ? -12.042 5.759 22.973 1.00 88.94 656 GLN A N 1
ATOM 5090 C CA . GLN A 1 656 ? -12.534 6.457 21.784 1.00 88.94 656 GLN A CA 1
ATOM 5091 C C . GLN A 1 656 ? -13.298 5.567 20.796 1.00 88.94 656 GLN A C 1
ATOM 5093 O O . GLN A 1 656 ? -14.273 6.010 20.192 1.00 88.94 656 GLN A O 1
ATOM 5098 N N . ASN A 1 657 ? -12.952 4.280 20.722 1.00 89.38 657 ASN A N 1
ATOM 5099 C CA . ASN A 1 657 ? -13.576 3.326 19.806 1.00 89.38 657 ASN A CA 1
ATOM 5100 C C . ASN A 1 657 ? -15.026 2.972 20.185 1.00 89.38 657 ASN A C 1
ATOM 5102 O O . ASN A 1 657 ? -15.727 2.329 19.409 1.00 89.38 657 ASN A O 1
ATOM 5106 N N . ALA A 1 658 ? -15.484 3.345 21.383 1.00 91.81 658 ALA A N 1
ATOM 5107 C CA . ALA A 1 658 ? -16.846 3.101 21.852 1.00 91.81 658 ALA A CA 1
ATOM 5108 C C . ALA A 1 658 ? -17.837 4.226 21.502 1.00 91.81 658 ALA A C 1
ATOM 5110 O O . ALA A 1 658 ? -19.033 4.060 21.735 1.00 91.81 658 ALA A O 1
ATOM 5111 N N . GLY A 1 659 ? -17.369 5.365 20.973 1.00 92.94 659 GLY A N 1
ATOM 5112 C CA . GLY A 1 659 ? -18.187 6.574 20.802 1.00 92.94 659 GLY A CA 1
ATOM 5113 C C . GLY A 1 659 ? -19.491 6.345 20.034 1.00 92.94 659 GLY A C 1
ATOM 5114 O O . GLY A 1 659 ? -20.555 6.737 20.515 1.00 92.94 659 GLY A O 1
ATOM 5115 N N . ALA A 1 660 ? -19.416 5.666 18.887 1.00 90.31 660 ALA A N 1
ATOM 5116 C CA . ALA A 1 660 ? -20.578 5.413 18.036 1.00 90.31 660 ALA A CA 1
ATOM 5117 C C . ALA A 1 660 ? -21.611 4.503 18.717 1.00 90.31 660 ALA A C 1
ATOM 5119 O O . ALA A 1 660 ? -22.786 4.847 18.814 1.00 90.31 660 ALA A O 1
ATOM 5120 N N . GLU A 1 661 ? -21.174 3.373 19.269 1.00 92.12 661 GLU A N 1
ATOM 5121 C CA . GLU A 1 661 ? -22.078 2.425 19.925 1.00 92.12 661 GLU A CA 1
ATOM 5122 C C . GLU A 1 661 ? -22.720 3.023 21.190 1.00 92.12 661 GLU A C 1
ATOM 5124 O O . GLU A 1 661 ? -23.919 2.855 21.403 1.00 92.12 661 GLU A O 1
ATOM 5129 N N . VAL A 1 662 ? -21.980 3.814 21.982 1.00 96.00 662 VAL A N 1
ATOM 5130 C CA . VAL A 1 662 ? -22.561 4.557 23.117 1.00 96.00 662 VAL A CA 1
ATOM 5131 C C . VAL A 1 662 ? -23.630 5.544 22.635 1.00 96.00 662 VAL A C 1
ATOM 5133 O O . VAL A 1 662 ? -24.708 5.601 23.228 1.00 96.00 662 VAL A O 1
ATOM 5136 N N . ALA A 1 663 ? -23.373 6.303 21.564 1.00 95.81 663 ALA A N 1
ATOM 5137 C CA . ALA A 1 663 ? -24.353 7.232 20.997 1.00 95.81 663 ALA A CA 1
ATOM 5138 C C . ALA A 1 663 ? -25.631 6.509 20.535 1.00 95.81 663 ALA A C 1
ATOM 5140 O O . ALA A 1 663 ? -26.742 6.950 20.836 1.00 95.81 663 ALA A O 1
ATOM 5141 N N . HIS A 1 664 ? -25.488 5.360 19.875 1.00 91.94 664 HIS A N 1
ATOM 5142 C CA . HIS A 1 664 ? -26.614 4.550 19.408 1.00 91.94 664 HIS A CA 1
ATOM 5143 C C . HIS A 1 664 ? -27.454 3.966 20.540 1.00 91.94 664 HIS A C 1
ATOM 5145 O O . HIS A 1 664 ? -28.681 4.001 20.464 1.00 91.94 664 HIS A O 1
ATOM 5151 N N . GLU A 1 665 ? -26.829 3.471 21.607 1.00 92.75 665 GLU A N 1
ATOM 5152 C CA . GLU A 1 665 ? -27.548 2.978 22.788 1.00 92.75 665 GLU A CA 1
ATOM 5153 C C . GLU A 1 665 ? -28.316 4.107 23.497 1.00 92.75 665 GLU A C 1
ATOM 5155 O O . GLU A 1 665 ? -29.452 3.917 23.938 1.00 92.75 665 GLU A O 1
ATOM 5160 N N . LEU A 1 666 ? -27.764 5.325 23.541 1.00 95.88 666 LEU A N 1
ATOM 5161 C CA . LEU A 1 666 ? -28.483 6.494 24.064 1.00 95.88 666 LEU A CA 1
ATOM 5162 C C . LEU A 1 666 ? -29.682 6.862 23.182 1.00 95.88 666 LEU A C 1
ATOM 5164 O O . LEU A 1 666 ? -30.780 7.090 23.694 1.00 95.88 666 LEU A O 1
ATOM 5168 N N . MET A 1 667 ? -29.505 6.866 21.859 1.00 94.69 667 MET A N 1
ATOM 5169 C CA . MET A 1 667 ? -30.602 7.094 20.914 1.00 94.69 667 MET A CA 1
ATOM 5170 C C . MET A 1 667 ? -31.682 6.012 21.016 1.00 94.69 667 MET A C 1
ATOM 5172 O O . MET A 1 667 ? -32.870 6.328 20.922 1.00 94.69 667 MET A O 1
ATOM 5176 N N . ALA A 1 668 ? -31.306 4.759 21.292 1.00 89.31 668 ALA A N 1
ATOM 5177 C CA . ALA A 1 668 ? -32.246 3.668 21.533 1.00 89.31 668 ALA A CA 1
ATOM 5178 C C . ALA A 1 668 ? -33.160 3.950 22.736 1.00 89.31 668 ALA A C 1
ATOM 5180 O O . ALA A 1 668 ? -34.371 3.716 22.664 1.00 89.31 668 ALA A O 1
ATOM 5181 N N . LEU A 1 669 ? -32.605 4.492 23.828 1.00 91.19 669 LEU A N 1
ATOM 5182 C CA . LEU A 1 669 ? -33.373 4.881 25.015 1.00 91.19 669 LEU A CA 1
ATOM 5183 C C . LEU A 1 669 ? -34.369 6.007 24.703 1.00 91.19 669 LEU A C 1
ATOM 5185 O O . LEU A 1 669 ? -35.527 5.940 25.125 1.00 91.19 669 LEU A O 1
ATOM 5189 N N . VAL A 1 670 ? -33.952 7.012 23.928 1.00 90.69 670 VAL A N 1
ATOM 5190 C CA . VAL A 1 670 ? -34.833 8.113 23.501 1.00 90.69 670 VAL A CA 1
ATOM 5191 C C . VAL A 1 670 ? -35.941 7.602 22.575 1.00 90.69 670 VAL A C 1
ATOM 5193 O O . VAL A 1 670 ? -37.119 7.895 22.799 1.00 90.69 670 VAL A O 1
ATOM 5196 N N . ALA A 1 671 ? -35.600 6.779 21.581 1.00 84.12 671 ALA A N 1
ATOM 5197 C CA . ALA A 1 671 ? -36.558 6.195 20.644 1.00 84.12 671 ALA A CA 1
ATOM 5198 C C . ALA A 1 671 ? -37.597 5.305 21.353 1.00 84.12 671 ALA A C 1
ATOM 5200 O O . ALA A 1 671 ? -38.795 5.386 21.060 1.00 84.12 671 ALA A O 1
ATOM 5201 N N . GLY A 1 672 ? -37.155 4.496 22.325 1.00 70.81 672 GLY A N 1
ATOM 5202 C CA . GLY A 1 672 ? -38.017 3.635 23.137 1.00 70.81 672 GLY A CA 1
ATOM 5203 C C . GLY A 1 672 ? -38.987 4.407 24.038 1.00 70.81 672 GLY A C 1
ATOM 5204 O O . GLY A 1 672 ? -40.134 3.990 24.198 1.00 70.81 672 GLY A O 1
ATOM 5205 N N . ASN A 1 673 ? -38.571 5.561 24.569 1.00 59.09 673 ASN A N 1
ATOM 5206 C CA . ASN A 1 673 ? -39.415 6.422 25.406 1.00 59.09 673 ASN A CA 1
ATOM 5207 C C . ASN A 1 673 ? -40.462 7.222 24.610 1.00 59.09 673 ASN A C 1
ATOM 5209 O O . ASN A 1 673 ? -41.475 7.629 25.180 1.00 59.09 673 ASN A O 1
ATOM 5213 N N . GLN A 1 674 ? -40.256 7.429 23.305 1.00 53.94 674 GLN A N 1
ATOM 5214 C CA . GLN A 1 674 ? -41.174 8.189 22.446 1.00 53.94 674 GLN A CA 1
ATOM 5215 C C . GLN A 1 674 ? -42.125 7.325 21.592 1.00 53.94 674 GLN A C 1
ATOM 5217 O O . GLN A 1 674 ? -42.907 7.865 20.812 1.00 53.94 674 GLN A O 1
ATOM 5222 N N . GLY A 1 675 ? -42.125 5.996 21.755 1.00 42.28 675 GLY A N 1
ATOM 5223 C CA . GLY A 1 675 ? -43.083 5.112 21.078 1.00 42.28 675 GLY A CA 1
ATOM 5224 C C . GLY A 1 675 ? -42.923 5.038 19.553 1.00 42.28 675 GLY A C 1
ATOM 5225 O O . GLY A 1 675 ? -43.908 4.806 18.853 1.00 42.28 675 GLY A O 1
ATOM 5226 N N . TYR A 1 676 ? -41.708 5.223 19.027 1.00 39.56 676 TYR A N 1
ATOM 5227 C CA . TYR A 1 676 ? -41.448 5.101 17.591 1.00 39.56 676 TYR A CA 1
ATOM 5228 C C . TYR A 1 676 ? -41.255 3.635 17.182 1.00 39.56 676 TYR A C 1
ATOM 5230 O O . TYR A 1 676 ? -40.307 2.968 17.593 1.00 39.56 676 TYR A O 1
ATOM 5238 N N . THR A 1 677 ? -42.156 3.128 16.341 1.00 32.81 677 THR A N 1
ATOM 5239 C CA . THR A 1 677 ? -41.934 1.914 15.548 1.00 32.81 677 THR A CA 1
ATOM 5240 C C . THR A 1 677 ? -41.046 2.233 14.343 1.00 32.81 677 THR A C 1
ATOM 5242 O O . THR A 1 677 ? -41.178 3.292 13.738 1.00 32.81 677 THR A O 1
ATOM 5245 N N . SER A 1 678 ? -40.144 1.303 14.030 1.00 34.94 678 SER A N 1
ATOM 5246 C CA . SER A 1 678 ? -39.149 1.302 12.948 1.00 34.94 678 SER A CA 1
ATOM 5247 C C . SER A 1 678 ? -39.558 1.983 11.633 1.00 34.94 678 SER A C 1
ATOM 5249 O O . SER A 1 678 ? -40.638 1.701 11.125 1.00 34.94 678 SER A O 1
ATOM 5251 N N . ILE A 1 679 ? -38.614 2.769 11.091 1.00 43.06 679 ILE A N 1
ATOM 5252 C CA . ILE A 1 679 ? -38.415 3.211 9.695 1.00 43.06 679 ILE A CA 1
ATOM 5253 C C . ILE A 1 679 ? -39.697 3.270 8.858 1.00 43.06 679 ILE A C 1
ATOM 5255 O O . ILE A 1 679 ? -40.006 2.354 8.112 1.00 43.06 679 ILE A O 1
ATOM 5259 N N . ASP A 1 680 ? -40.372 4.410 8.946 1.00 37.38 680 ASP A N 1
ATOM 5260 C CA . ASP A 1 680 ? -41.043 5.053 7.822 1.00 37.38 680 ASP A CA 1
ATOM 5261 C C . ASP A 1 680 ? -40.964 6.567 8.090 1.00 37.38 680 ASP A C 1
ATOM 5263 O O . ASP A 1 680 ? -41.373 7.035 9.151 1.00 37.38 680 ASP A O 1
ATOM 5267 N N . ASN A 1 681 ? -40.433 7.338 7.133 1.00 38.97 681 ASN A N 1
ATOM 5268 C CA . ASN A 1 681 ? -40.455 8.815 7.078 1.00 38.97 681 ASN A CA 1
ATOM 5269 C C . ASN A 1 681 ? -39.319 9.645 7.710 1.00 38.97 681 ASN A C 1
ATOM 5271 O O . ASN A 1 681 ? -39.583 10.734 8.222 1.00 38.97 681 ASN A O 1
ATOM 5275 N N . CYS A 1 682 ? -38.043 9.288 7.522 1.00 45.00 682 CYS A N 1
ATOM 5276 C CA . CYS A 1 682 ? -37.000 10.330 7.597 1.00 45.00 682 CYS A CA 1
ATOM 5277 C C . CYS A 1 682 ? -36.963 11.228 6.329 1.00 45.00 682 CYS A C 1
ATOM 5279 O O . CYS A 1 682 ? -36.506 12.369 6.406 1.00 45.00 682 CYS A O 1
ATOM 5281 N N . ASN A 1 683 ? -37.583 10.796 5.214 1.00 38.62 683 ASN A N 1
ATOM 5282 C CA . ASN A 1 683 ? -37.647 11.535 3.937 1.00 38.62 683 ASN A CA 1
ATOM 5283 C C . ASN A 1 683 ? -39.022 12.110 3.537 1.00 38.62 683 ASN A C 1
ATOM 5285 O O . ASN A 1 683 ? -39.147 12.664 2.449 1.00 38.62 683 ASN A O 1
ATOM 5289 N N . GLN A 1 684 ? -40.059 12.061 4.381 1.00 36.28 684 GLN A N 1
ATOM 5290 C CA . GLN A 1 684 ? -41.337 12.712 4.050 1.00 36.28 684 GLN A CA 1
ATOM 5291 C C . GLN A 1 684 ? -41.508 14.055 4.762 1.00 36.28 684 GLN A C 1
ATOM 5293 O O . GLN A 1 684 ? -42.217 14.166 5.756 1.00 36.28 684 GLN A O 1
ATOM 5298 N N . SER A 1 685 ? -40.883 15.094 4.200 1.00 29.45 685 SER A N 1
ATOM 5299 C CA . SER A 1 685 ? -41.464 16.443 4.162 1.00 29.45 685 SER A CA 1
ATOM 5300 C C . SER A 1 685 ? -40.789 17.327 3.101 1.00 29.45 685 SER A C 1
ATOM 5302 O O . SER A 1 685 ? -40.111 18.295 3.432 1.00 29.45 685 SER A O 1
ATOM 5304 N N . SER A 1 686 ? -41.026 17.019 1.824 1.00 28.34 686 SER A N 1
ATOM 5305 C CA . SER A 1 686 ? -41.246 18.027 0.773 1.00 28.34 686 SER A CA 1
ATOM 5306 C C . SER A 1 686 ? -41.984 17.391 -0.418 1.00 28.34 686 SER A C 1
ATOM 5308 O O . SER A 1 686 ? -41.394 16.877 -1.356 1.00 28.34 686 SER A O 1
ATOM 5310 N N . SER A 1 687 ? -43.320 17.408 -0.323 1.00 26.56 687 SER A N 1
ATOM 5311 C CA . SER A 1 687 ? -44.320 17.275 -1.403 1.00 26.56 687 SER A CA 1
ATOM 5312 C C . SER A 1 687 ? -44.167 16.152 -2.446 1.00 26.56 687 SER A C 1
ATOM 5314 O O . SER A 1 687 ? -43.454 16.276 -3.437 1.00 26.56 687 SER A O 1
ATOM 5316 N N . SER A 1 688 ? -45.010 15.131 -2.294 1.00 25.53 688 SER A N 1
ATOM 5317 C CA . SER A 1 688 ? -45.460 14.216 -3.344 1.00 25.53 688 SER A CA 1
ATOM 5318 C C . SER A 1 688 ? -46.134 14.954 -4.513 1.00 25.53 688 SER A C 1
ATOM 5320 O O . SER A 1 688 ? -47.133 15.647 -4.302 1.00 25.53 688 SER A O 1
ATOM 5322 N N . PHE A 1 689 ? -45.667 14.719 -5.740 1.00 26.03 689 PHE A N 1
ATOM 5323 C CA . PHE A 1 689 ? -46.528 14.692 -6.924 1.00 26.03 689 PHE A CA 1
ATOM 5324 C C . PHE A 1 689 ? -46.546 13.259 -7.450 1.00 26.03 689 PHE A C 1
ATOM 5326 O O . PHE A 1 689 ? -45.525 12.720 -7.866 1.00 26.03 689 PHE A O 1
ATOM 5333 N N . ASP A 1 690 ? -47.725 12.659 -7.357 1.00 26.50 690 ASP A N 1
ATOM 5334 C CA . ASP A 1 690 ? -48.074 11.345 -7.878 1.00 26.50 690 ASP A CA 1
ATOM 5335 C C . ASP A 1 690 ? -48.211 11.441 -9.407 1.00 26.50 690 ASP A C 1
ATOM 5337 O O . ASP A 1 690 ? -48.954 12.293 -9.902 1.00 26.50 690 ASP A O 1
ATOM 5341 N N . PHE A 1 691 ? -47.532 10.575 -10.158 1.00 27.66 691 PHE A N 1
ATOM 5342 C CA . PHE A 1 691 ? -47.922 10.251 -11.531 1.00 27.66 691 PHE A CA 1
ATOM 5343 C C . PHE A 1 691 ? -47.918 8.738 -11.691 1.00 27.66 691 PHE A C 1
ATOM 5345 O O . PHE A 1 691 ? -46.877 8.101 -11.840 1.00 27.66 691 PHE A O 1
ATOM 5352 N N . ASP A 1 692 ? -49.127 8.196 -11.660 1.00 26.47 692 ASP A N 1
ATOM 5353 C CA . ASP A 1 692 ? -49.429 6.819 -11.993 1.00 26.47 692 ASP A CA 1
ATOM 5354 C C . ASP A 1 692 ? -49.647 6.683 -13.517 1.00 26.47 692 ASP A C 1
ATOM 5356 O O . ASP A 1 692 ? -50.338 7.495 -14.138 1.00 26.47 692 ASP A O 1
ATOM 5360 N N . ASN A 1 693 ? -49.085 5.603 -14.063 1.00 27.83 693 ASN A N 1
ATOM 5361 C CA . ASN A 1 693 ? -49.325 4.925 -15.345 1.00 27.83 693 ASN A CA 1
ATOM 5362 C C . ASN A 1 693 ? -48.910 5.504 -16.722 1.00 27.83 693 ASN A C 1
ATOM 5364 O O . ASN A 1 693 ? -49.385 6.524 -17.214 1.00 27.83 693 ASN A O 1
ATOM 5368 N N . ASP A 1 694 ? -48.144 4.638 -17.404 1.00 34.31 694 ASP A N 1
ATOM 5369 C CA . ASP A 1 694 ? -48.203 4.286 -18.828 1.00 34.31 694 ASP A CA 1
ATOM 5370 C C . ASP A 1 694 ? -48.076 5.398 -19.875 1.00 34.31 694 ASP A C 1
ATOM 5372 O O . ASP A 1 694 ? -49.064 5.758 -20.504 1.00 34.31 694 ASP A O 1
ATOM 5376 N N . GLN A 1 695 ? -46.837 5.775 -20.224 1.00 27.42 695 GLN A N 1
ATOM 5377 C CA . GLN A 1 695 ? -46.426 5.963 -21.628 1.00 27.42 695 GLN A CA 1
ATOM 5378 C C . GLN A 1 695 ? -44.924 5.687 -21.818 1.00 27.42 695 GLN A C 1
ATOM 5380 O O . GLN A 1 695 ? -44.066 6.319 -21.209 1.00 27.42 695 GLN A O 1
ATOM 5385 N N . LYS A 1 696 ? -44.600 4.752 -22.723 1.00 37.78 696 LYS A N 1
ATOM 5386 C CA . LYS A 1 696 ? -43.255 4.595 -23.296 1.00 37.78 696 LYS A CA 1
ATOM 5387 C C . LYS A 1 696 ? -42.884 5.876 -24.046 1.00 37.78 696 LYS A C 1
ATOM 5389 O O . LYS A 1 696 ? -43.526 6.178 -25.050 1.00 37.78 696 LYS A O 1
ATOM 5394 N N . LEU A 1 697 ? -41.823 6.560 -23.625 1.00 29.39 697 LEU A N 1
ATOM 5395 C CA . LEU A 1 697 ? -41.201 7.636 -24.398 1.00 29.39 697 LEU A CA 1
ATOM 5396 C C . LEU A 1 697 ? -39.800 7.218 -24.848 1.00 29.39 697 LEU A C 1
ATOM 5398 O O . LEU A 1 697 ? -39.053 6.562 -24.124 1.00 29.39 697 LEU A O 1
ATOM 5402 N N . SER A 1 698 ? -39.504 7.524 -26.109 1.00 31.81 698 SER A N 1
ATOM 5403 C CA . SER A 1 698 ? -38.280 7.136 -26.807 1.00 31.81 698 SER A CA 1
ATOM 5404 C C . SER A 1 698 ? -37.140 8.117 -26.521 1.00 31.81 698 SER A C 1
ATOM 5406 O O . SER A 1 698 ? -37.378 9.265 -26.150 1.00 31.81 698 SER A O 1
ATOM 5408 N N . LEU A 1 699 ? -35.900 7.689 -26.777 1.00 29.77 699 LEU A N 1
ATOM 5409 C CA . LEU A 1 699 ? -34.654 8.448 -26.572 1.00 29.77 699 LEU A CA 1
ATOM 5410 C C . LEU A 1 699 ? -34.587 9.809 -27.319 1.00 29.77 699 LEU A C 1
ATOM 5412 O O . LEU A 1 699 ? -33.633 10.557 -27.140 1.00 29.77 699 LEU A O 1
ATOM 5416 N N . GLY A 1 700 ? -35.586 10.146 -28.144 1.00 35.94 700 GLY A N 1
ATOM 5417 C CA . GLY A 1 700 ? -35.707 11.431 -28.840 1.00 35.94 700 GLY A CA 1
ATOM 5418 C C . GLY A 1 700 ? -36.352 12.568 -28.033 1.00 35.94 700 GLY A C 1
ATOM 5419 O O . GLY A 1 700 ? -36.125 13.727 -28.368 1.00 35.94 700 GLY A O 1
ATOM 5420 N N . ASP A 1 701 ? -37.088 12.280 -26.953 1.00 32.84 701 ASP A N 1
ATOM 5421 C CA . ASP A 1 701 ? -37.823 13.308 -26.185 1.00 32.84 701 ASP A CA 1
ATOM 5422 C C . ASP A 1 701 ? -37.039 13.860 -24.972 1.00 32.84 701 ASP A C 1
ATOM 5424 O O . ASP A 1 701 ? -37.452 14.829 -24.337 1.00 32.84 701 ASP A O 1
ATOM 5428 N N . ILE A 1 702 ? -35.852 13.311 -24.681 1.00 34.84 702 ILE A N 1
ATOM 5429 C CA . ILE A 1 702 ? -34.989 13.717 -23.551 1.00 34.84 702 ILE A CA 1
ATOM 5430 C C . ILE A 1 702 ? -34.189 15.008 -23.849 1.00 34.84 702 ILE A C 1
ATOM 5432 O O . ILE A 1 702 ? -33.662 15.646 -22.941 1.00 34.84 702 ILE A O 1
ATOM 5436 N N . ILE A 1 703 ? -34.155 15.483 -25.099 1.00 34.75 703 ILE A N 1
ATOM 5437 C CA . ILE A 1 703 ? -33.304 16.623 -25.502 1.00 34.75 703 ILE A CA 1
ATOM 5438 C C . ILE A 1 703 ? -34.012 17.997 -25.391 1.00 34.75 703 ILE A C 1
ATOM 5440 O O . ILE A 1 703 ? -33.401 19.029 -25.650 1.00 34.75 703 ILE A O 1
ATOM 5444 N N . HIS A 1 704 ? -35.268 18.078 -24.930 1.00 30.55 704 HIS A N 1
ATOM 5445 C CA . HIS A 1 704 ? -35.990 19.365 -24.805 1.00 30.55 704 HIS A CA 1
ATOM 5446 C C . HIS A 1 704 ? -36.524 19.718 -23.399 1.00 30.55 704 HIS A C 1
ATOM 5448 O O . HIS A 1 704 ? -37.201 20.733 -23.253 1.00 30.55 704 HIS A O 1
ATOM 5454 N N . GLY A 1 705 ? -36.175 18.956 -22.354 1.00 31.17 705 GLY A N 1
ATOM 5455 C CA . GLY A 1 705 ? -36.672 19.157 -20.978 1.00 31.17 705 GLY A CA 1
ATOM 5456 C C . GLY A 1 705 ? -35.728 19.853 -19.982 1.00 31.17 705 GLY A C 1
ATOM 5457 O O . GLY A 1 705 ? -36.091 20.003 -18.823 1.00 31.17 705 GLY A O 1
ATOM 5458 N N . LEU A 1 706 ? -34.531 20.291 -20.395 1.00 29.69 706 LEU A N 1
ATOM 5459 C CA . LEU A 1 706 ? -33.535 20.956 -19.523 1.00 29.69 706 LEU A CA 1
ATOM 5460 C C . LEU A 1 706 ? -33.560 22.496 -19.600 1.00 29.69 706 LEU A C 1
ATOM 5462 O O . LEU A 1 706 ? -32.599 23.181 -19.254 1.00 29.69 706 LEU A O 1
ATOM 5466 N N . LYS A 1 707 ? -34.683 23.067 -20.034 1.00 34.50 707 LYS A N 1
ATOM 5467 C CA . LYS A 1 707 ? -35.004 24.487 -19.864 1.00 34.50 707 LYS A CA 1
ATOM 5468 C C . LYS A 1 707 ? -36.379 24.566 -19.221 1.00 34.50 707 LYS A C 1
ATOM 5470 O O . LYS A 1 707 ? -37.302 23.955 -19.738 1.00 34.50 707 LYS A O 1
ATOM 5475 N N . ILE A 1 708 ? -36.490 25.396 -18.183 1.00 30.27 708 ILE A N 1
ATOM 5476 C CA . ILE A 1 708 ? -37.653 25.633 -17.307 1.00 30.27 708 ILE A CA 1
ATOM 5477 C C . ILE A 1 708 ? -37.579 24.795 -16.022 1.00 30.27 708 ILE A C 1
ATOM 5479 O O . ILE A 1 708 ? -38.140 23.715 -15.954 1.00 30.27 708 ILE A O 1
ATOM 5483 N N . LEU A 1 709 ? -36.872 25.322 -15.014 1.00 25.94 709 LEU A N 1
ATOM 5484 C CA . LEU A 1 709 ? -37.250 25.339 -13.588 1.00 25.94 709 LEU A CA 1
ATOM 5485 C C . LEU A 1 709 ? -36.216 26.195 -12.829 1.00 25.94 709 LEU A C 1
ATOM 5487 O O . LEU A 1 709 ? -35.337 25.721 -12.123 1.00 25.94 709 LEU A O 1
ATOM 5491 N N . SER A 1 710 ? -36.297 27.502 -13.046 1.00 28.50 710 SER A N 1
ATOM 5492 C CA . SER A 1 710 ? -35.754 28.526 -12.156 1.00 28.50 710 SER A CA 1
ATOM 5493 C C . SER A 1 710 ? -36.602 29.755 -12.421 1.00 28.50 710 SER A C 1
ATOM 5495 O O . SER A 1 710 ? -36.389 30.430 -13.426 1.00 28.50 710 SER A O 1
ATOM 5497 N N . THR A 1 711 ? -37.680 29.911 -11.644 1.00 26.78 711 THR A N 1
ATOM 5498 C CA . THR A 1 711 ? -38.302 31.184 -11.225 1.00 26.78 711 THR A CA 1
ATOM 5499 C C . THR A 1 711 ? -39.701 30.962 -10.617 1.00 26.78 711 THR A C 1
ATOM 5501 O O . THR A 1 711 ? -40.550 30.319 -11.227 1.00 26.78 711 THR A O 1
ATOM 5504 N N . GLN A 1 712 ? -39.899 31.599 -9.450 1.00 27.22 712 GLN A N 1
ATOM 5505 C CA . GLN A 1 712 ? -41.146 31.967 -8.740 1.00 27.22 712 GLN A CA 1
ATOM 5506 C C . GLN A 1 712 ? -41.876 30.894 -7.916 1.00 27.22 712 GLN A C 1
ATOM 5508 O O . GLN A 1 712 ? -42.055 29.771 -8.363 1.00 27.22 712 GLN A O 1
ATOM 5513 N N . ASP A 1 713 ? -42.424 31.164 -6.728 1.00 28.12 713 ASP A N 1
ATOM 5514 C CA . ASP A 1 713 ? -42.415 32.295 -5.778 1.00 28.12 713 ASP A CA 1
ATOM 5515 C C . ASP A 1 713 ? -43.119 31.767 -4.506 1.00 28.12 713 ASP A C 1
ATOM 5517 O O . ASP A 1 713 ? -44.027 30.945 -4.629 1.00 28.12 713 ASP A O 1
ATOM 5521 N N . ASN A 1 714 ? -42.755 32.238 -3.306 1.00 26.52 714 ASN A N 1
ATOM 5522 C CA . ASN A 1 714 ? -43.731 32.640 -2.275 1.00 26.52 714 ASN A CA 1
ATOM 5523 C C . ASN A 1 714 ? -43.042 33.234 -1.036 1.00 26.52 714 ASN A C 1
ATOM 5525 O O . ASN A 1 714 ? -42.262 32.593 -0.336 1.00 26.52 714 ASN A O 1
ATOM 5529 N N . THR A 1 715 ? -43.383 34.492 -0.789 1.00 25.61 715 THR A N 1
ATOM 5530 C CA . THR A 1 715 ? -43.015 35.349 0.339 1.00 25.61 715 THR A CA 1
ATOM 5531 C C . THR A 1 715 ? -43.679 34.925 1.657 1.00 25.61 715 THR A C 1
ATOM 5533 O O . THR A 1 715 ? -44.738 34.294 1.658 1.00 25.61 715 THR A O 1
ATOM 5536 N N . PRO A 1 716 ? -43.137 35.392 2.796 1.00 26.78 716 PRO A N 1
ATOM 5537 C CA . PRO A 1 716 ? -43.989 35.988 3.819 1.00 26.78 716 PRO A CA 1
ATOM 5538 C C . PRO A 1 716 ? -43.629 37.450 4.113 1.00 26.78 716 PRO A C 1
ATOM 5540 O O . PRO A 1 716 ? -42.501 37.911 3.966 1.00 26.78 716 PRO A O 1
ATOM 5543 N N . SER A 1 717 ? -44.680 38.151 4.512 1.00 25.95 717 SER A N 1
ATOM 5544 C CA . SER A 1 717 ? -44.884 39.584 4.676 1.00 25.95 717 SER A CA 1
ATOM 5545 C C . SER A 1 717 ? -44.109 40.265 5.809 1.00 25.95 717 SER A C 1
ATOM 5547 O O . SER A 1 717 ? -44.068 39.758 6.927 1.00 25.95 717 SER A O 1
ATOM 5549 N N . ASP A 1 718 ? -43.640 41.477 5.495 1.00 25.75 718 ASP A N 1
ATOM 5550 C CA . ASP A 1 718 ? -43.595 42.712 6.293 1.00 25.75 718 ASP A CA 1
ATOM 5551 C C . ASP A 1 718 ? -43.451 42.621 7.824 1.00 25.75 718 ASP A C 1
ATOM 5553 O O . ASP A 1 718 ? -44.390 42.296 8.548 1.00 25.75 718 ASP A O 1
ATOM 5557 N N . SER A 1 719 ? -42.373 43.207 8.358 1.00 25.34 719 SER A N 1
ATOM 5558 C CA . SER A 1 719 ? -42.463 44.613 8.792 1.00 25.34 719 SER A CA 1
ATOM 5559 C C . SER A 1 719 ? -41.143 45.186 9.340 1.00 25.34 719 SER A C 1
ATOM 5561 O O . SER A 1 719 ? -40.522 44.643 10.244 1.00 25.34 719 SER A O 1
ATOM 5563 N N . GLN A 1 720 ? -40.819 46.374 8.814 1.00 24.91 720 GLN A N 1
ATOM 5564 C CA . GLN A 1 720 ? -40.003 47.454 9.394 1.00 24.91 720 GLN A CA 1
ATOM 5565 C C . GLN A 1 720 ? -38.469 47.318 9.374 1.00 24.91 720 GLN A C 1
ATOM 5567 O O . GLN A 1 720 ? -37.850 46.894 10.340 1.00 24.91 720 GLN A O 1
ATOM 5572 N N . LEU A 1 721 ? -37.854 47.852 8.307 1.00 25.16 721 LEU A N 1
ATOM 5573 C CA . LEU A 1 721 ? -37.099 49.124 8.316 1.00 25.16 721 LEU A CA 1
ATOM 5574 C C . LEU A 1 721 ? -36.705 49.512 6.865 1.00 25.16 721 LEU A C 1
ATOM 5576 O O . LEU A 1 721 ? -36.062 48.750 6.155 1.00 25.16 721 LEU A O 1
ATOM 5580 N N . LEU A 1 722 ? -37.109 50.708 6.428 1.00 23.31 722 LEU A N 1
ATOM 5581 C CA . LEU A 1 722 ? -36.614 51.453 5.249 1.00 23.31 722 LEU A CA 1
ATOM 5582 C C . LEU A 1 722 ? -35.656 52.566 5.752 1.00 23.31 722 LEU A C 1
ATOM 5584 O O . LEU A 1 722 ? -35.747 52.874 6.945 1.00 23.31 722 LEU A O 1
ATOM 5588 N N . PRO A 1 723 ? -34.883 53.316 4.922 1.00 33.16 723 P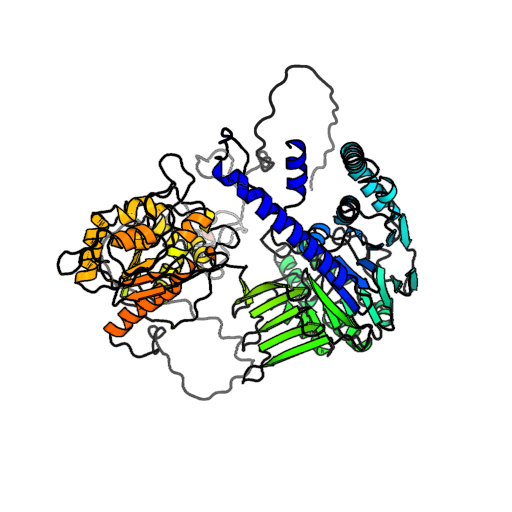RO A N 1
ATOM 5589 C CA . PRO A 1 723 ? -34.509 53.142 3.499 1.00 33.16 723 PRO A CA 1
ATOM 5590 C C . PRO A 1 723 ? -33.015 53.452 3.184 1.00 33.16 723 PRO A C 1
ATOM 5592 O O . PRO A 1 723 ? -32.460 54.367 3.775 1.00 33.16 723 PRO A O 1
ATOM 5595 N N . VAL A 1 724 ? -32.418 52.861 2.137 1.00 24.20 724 VAL A N 1
ATOM 5596 C CA . VAL A 1 724 ? -31.573 53.599 1.157 1.00 24.20 724 VAL A CA 1
ATOM 5597 C C . VAL A 1 724 ? -31.670 52.885 -0.199 1.00 24.20 724 VAL A C 1
ATOM 5599 O O . VAL A 1 724 ? -31.570 51.665 -0.277 1.00 24.20 724 VAL A O 1
ATOM 5602 N N . THR A 1 725 ? -31.922 53.653 -1.256 1.00 30.02 725 THR A N 1
ATOM 5603 C CA . THR A 1 725 ? -32.091 53.218 -2.649 1.00 30.02 725 THR A CA 1
ATOM 5604 C C . THR A 1 725 ? -30.777 52.745 -3.292 1.00 30.02 725 THR A C 1
ATOM 5606 O O . THR A 1 725 ? -29.739 53.365 -3.054 1.00 30.02 725 THR A O 1
ATOM 5609 N N . PRO A 1 726 ? -30.804 51.704 -4.146 1.00 30.06 726 PRO A N 1
ATOM 5610 C CA . PRO A 1 726 ? -29.646 51.256 -4.910 1.00 30.06 726 PRO A CA 1
ATOM 5611 C C . PRO A 1 726 ? -29.534 51.992 -6.255 1.00 30.06 726 PRO A C 1
ATOM 5613 O O . PRO A 1 726 ? -30.026 51.519 -7.273 1.00 30.06 726 PRO A O 1
ATOM 5616 N N . ASP A 1 727 ? -28.864 53.139 -6.246 1.00 29.67 727 ASP A N 1
ATOM 5617 C CA . ASP A 1 727 ? -28.055 53.698 -7.339 1.00 29.67 727 ASP A CA 1
ATOM 5618 C C . ASP A 1 727 ? -27.387 54.989 -6.828 1.00 29.67 727 ASP A C 1
ATOM 5620 O O . ASP A 1 727 ? -27.946 55.749 -6.054 1.00 29.67 727 ASP A O 1
ATOM 5624 N N . GLY A 1 728 ? -26.154 55.336 -7.148 1.00 30.55 728 GLY A N 1
ATOM 5625 C CA . GLY A 1 728 ? -25.271 54.835 -8.172 1.00 30.55 728 GLY A CA 1
ATOM 5626 C C . GLY A 1 728 ? -24.282 55.950 -8.497 1.00 30.55 728 GLY A C 1
ATOM 5627 O O . GLY A 1 728 ? -24.650 57.111 -8.670 1.00 30.55 728 GLY A O 1
ATOM 5628 N N . THR A 1 729 ? -23.016 55.588 -8.621 1.00 31.27 729 THR A N 1
ATOM 5629 C CA . THR A 1 729 ? -22.004 56.349 -9.358 1.00 31.27 729 THR A CA 1
ATOM 5630 C C . THR A 1 729 ? -21.303 55.314 -10.247 1.00 31.27 729 THR A C 1
ATOM 5632 O O . THR A 1 729 ? -20.613 54.462 -9.705 1.00 31.27 729 THR A O 1
ATOM 5635 N N . GLY A 1 730 ? -21.490 55.231 -11.572 1.00 34.03 730 GLY A N 1
ATOM 5636 C CA . GLY A 1 730 ? -22.139 56.150 -12.512 1.00 34.03 730 GLY A CA 1
ATOM 5637 C C . GLY A 1 730 ? -22.819 55.472 -13.726 1.00 34.03 730 GLY A C 1
ATOM 5638 O O . GLY A 1 730 ? -22.766 54.266 -13.921 1.00 34.03 730 GLY A O 1
ATOM 5639 N N . LYS A 1 731 ? -23.523 56.325 -14.481 1.00 34.97 731 LYS A N 1
ATOM 5640 C CA . LYS A 1 731 ? -24.609 56.143 -15.473 1.00 34.97 731 LYS A CA 1
ATOM 5641 C C . LYS A 1 731 ? -24.630 54.884 -16.370 1.00 34.97 731 LYS A C 1
ATOM 5643 O O . LYS A 1 731 ? -23.762 54.686 -17.212 1.00 34.97 731 LYS A O 1
ATOM 5648 N N . GLN A 1 732 ? -25.759 54.166 -16.317 1.00 38.22 732 GLN A N 1
ATOM 5649 C CA . GLN A 1 732 ? -26.248 53.251 -17.362 1.00 38.22 732 GLN A CA 1
ATOM 5650 C C . GLN A 1 732 ? -26.654 54.019 -18.630 1.00 38.22 732 GLN A C 1
ATOM 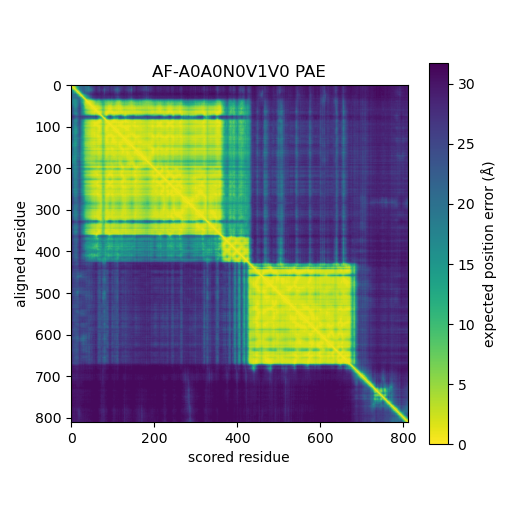5652 O O . GLN A 1 732 ? -27.444 54.962 -18.553 1.00 38.22 732 GLN A O 1
ATOM 5657 N N . CYS A 1 733 ? -26.190 53.572 -19.797 1.00 41.16 733 CYS A N 1
ATOM 5658 C CA . CYS A 1 733 ? -26.728 54.011 -21.087 1.00 41.16 733 CYS A CA 1
ATOM 5659 C C . CYS A 1 733 ? -28.033 53.250 -21.357 1.00 41.16 733 CYS A C 1
ATOM 5661 O O . CYS A 1 733 ? -28.049 52.019 -21.327 1.00 41.16 733 CYS A O 1
ATOM 5663 N N . LYS A 1 734 ? -29.144 53.960 -21.580 1.00 41.56 734 LYS A N 1
ATOM 5664 C CA . LYS A 1 734 ? -30.457 53.337 -21.834 1.00 41.56 734 LYS A CA 1
ATOM 5665 C C . LYS A 1 734 ? -30.766 53.237 -23.325 1.00 41.56 734 LYS A C 1
ATOM 5667 O O . LYS A 1 734 ? -31.594 52.414 -23.715 1.00 41.56 734 LYS A O 1
ATOM 5672 N N . THR A 1 735 ? -30.118 54.055 -24.153 1.00 46.91 735 THR A N 1
ATOM 5673 C CA . THR A 1 735 ? -30.290 54.071 -25.612 1.00 46.91 735 THR A CA 1
ATOM 5674 C C . THR A 1 735 ? -28.968 54.361 -26.328 1.00 46.91 735 THR A C 1
ATOM 5676 O O . THR A 1 735 ? -28.078 54.968 -25.739 1.00 46.91 735 THR A O 1
ATOM 5679 N N . ASP A 1 736 ? -28.856 54.005 -27.616 1.00 44.47 736 ASP A N 1
ATOM 5680 C CA . ASP A 1 736 ? -27.671 54.304 -28.450 1.00 44.47 736 ASP A CA 1
ATOM 5681 C C . ASP A 1 736 ? -27.341 55.815 -28.522 1.00 44.47 736 ASP A C 1
ATOM 5683 O O . ASP A 1 736 ? -26.212 56.195 -28.815 1.00 44.47 736 ASP A O 1
ATOM 5687 N N . ASN A 1 737 ? -28.304 56.695 -28.213 1.00 45.84 737 ASN A N 1
ATOM 5688 C CA . ASN A 1 737 ? -28.114 58.150 -28.195 1.00 45.84 737 ASN A CA 1
ATOM 5689 C C . ASN A 1 737 ? -27.446 58.678 -26.910 1.00 45.84 737 ASN A C 1
ATOM 5691 O O . ASN A 1 737 ? -27.084 59.854 -26.867 1.00 45.84 737 ASN A O 1
ATOM 5695 N N . ASP A 1 738 ? -27.276 57.840 -25.879 1.00 46.28 738 ASP A N 1
ATOM 5696 C CA . ASP A 1 738 ? -26.567 58.199 -24.640 1.00 46.28 738 ASP A CA 1
ATOM 5697 C C . ASP A 1 738 ? -25.033 58.085 -24.791 1.00 46.28 738 ASP A C 1
ATOM 5699 O O . ASP A 1 738 ? -24.284 58.536 -23.923 1.00 46.28 738 ASP A O 1
ATOM 5703 N N . CYS A 1 739 ? -24.547 57.527 -25.908 1.00 50.44 739 CYS A N 1
ATOM 5704 C CA . CYS A 1 739 ? -23.132 57.464 -26.266 1.00 50.44 739 CYS A CA 1
ATOM 5705 C C . CYS A 1 739 ? -22.774 58.626 -27.211 1.00 50.44 739 CYS A C 1
ATOM 5707 O O . CYS A 1 739 ? -23.109 58.620 -28.394 1.00 50.44 739 CYS A O 1
ATOM 5709 N N . SER A 1 740 ? -22.083 59.656 -26.717 1.00 41.31 740 SER A N 1
ATOM 5710 C CA . SER A 1 740 ? -21.694 60.800 -27.554 1.00 41.31 740 SER A CA 1
ATOM 5711 C C . SER A 1 740 ? -20.453 60.489 -28.403 1.00 41.31 740 SER A C 1
ATOM 5713 O O . SER A 1 740 ? -19.341 60.487 -27.880 1.00 41.31 740 SER A O 1
ATOM 5715 N N . GLY A 1 741 ? -20.613 60.283 -29.714 1.00 42.53 741 GLY A N 1
ATOM 5716 C CA . GLY A 1 741 ? -19.492 60.227 -30.665 1.00 42.53 741 GLY A CA 1
ATOM 5717 C C . GLY A 1 741 ? -19.697 59.234 -31.811 1.00 42.53 741 GLY A C 1
ATOM 5718 O O . GLY A 1 741 ? -20.294 58.183 -31.633 1.00 42.53 741 GLY A O 1
ATOM 5719 N N . ASN A 1 742 ? -19.229 59.601 -33.004 1.00 35.72 742 ASN A N 1
ATOM 5720 C CA . ASN A 1 742 ? -19.497 58.952 -34.295 1.00 35.72 742 ASN A CA 1
ATOM 5721 C C . ASN A 1 742 ? -19.465 57.406 -34.322 1.00 35.72 742 ASN A C 1
ATOM 5723 O O . ASN A 1 742 ? -18.441 56.793 -34.048 1.00 35.72 742 ASN A O 1
ATOM 5727 N N . ILE A 1 743 ? -20.579 56.841 -34.811 1.00 33.75 743 ILE A N 1
ATOM 5728 C CA . ILE A 1 743 ? -20.825 55.572 -35.542 1.00 33.75 743 ILE A CA 1
ATOM 5729 C C . ILE A 1 743 ? -20.336 54.232 -34.938 1.00 33.75 743 ILE A C 1
ATOM 5731 O O . ILE A 1 743 ? -20.937 53.208 -35.261 1.00 33.75 743 ILE A O 1
ATOM 5735 N N . ALA A 1 744 ? -19.354 54.183 -34.035 1.00 42.69 744 ALA A N 1
ATOM 5736 C CA . ALA A 1 744 ? -18.774 52.918 -33.559 1.00 42.69 744 ALA A CA 1
ATOM 5737 C C . ALA A 1 744 ? -19.313 52.390 -32.211 1.00 42.69 744 ALA A C 1
ATOM 5739 O O . ALA A 1 744 ? -19.064 51.233 -31.887 1.00 42.69 744 ALA A O 1
ATOM 5740 N N . ASN A 1 745 ? -20.091 53.167 -31.449 1.00 42.59 745 ASN A N 1
ATOM 5741 C CA . ASN A 1 745 ? -20.555 52.760 -30.114 1.00 42.59 745 ASN A CA 1
ATOM 5742 C C . ASN A 1 745 ? -22.055 52.431 -30.120 1.00 42.59 745 ASN A C 1
ATOM 5744 O O . ASN A 1 745 ? -22.886 53.324 -29.977 1.00 42.59 745 ASN A O 1
ATOM 5748 N N . LYS A 1 746 ? -22.406 51.152 -30.298 1.00 43.03 746 LYS A N 1
ATOM 5749 C CA . LYS A 1 746 ? -23.775 50.636 -30.106 1.00 43.03 746 LYS A CA 1
ATOM 5750 C C . LYS A 1 746 ? -23.856 49.812 -28.827 1.00 43.03 746 LYS A C 1
ATOM 5752 O O . LYS A 1 746 ? -22.976 48.990 -28.577 1.00 43.03 746 LYS A O 1
ATOM 5757 N N . CYS A 1 747 ? -24.939 49.956 -28.066 1.00 45.44 747 CYS A N 1
ATOM 5758 C CA . CYS A 1 747 ? -25.227 49.058 -26.950 1.00 45.44 747 CYS A CA 1
ATOM 5759 C C . CYS A 1 747 ? -25.721 47.707 -27.495 1.00 45.44 747 CYS A C 1
ATOM 5761 O O . CYS A 1 747 ? -26.853 47.583 -27.964 1.00 45.44 747 CYS A O 1
ATOM 5763 N N . LEU A 1 748 ? -24.876 46.673 -27.443 1.00 43.56 748 LEU A N 1
ATOM 5764 C CA . LEU A 1 748 ? -25.251 45.319 -27.858 1.00 43.56 748 LEU A CA 1
ATOM 5765 C C . LEU A 1 748 ? -26.189 44.685 -26.819 1.00 43.56 748 LEU A C 1
ATOM 5767 O O . LEU A 1 748 ? -25.862 44.600 -25.638 1.00 43.56 748 LEU A O 1
ATOM 5771 N N . LYS A 1 749 ? -27.372 44.244 -27.265 1.00 39.00 749 LYS A N 1
ATOM 5772 C CA . LYS A 1 749 ? -28.437 43.704 -26.411 1.00 39.00 749 LYS A CA 1
ATOM 5773 C C . LYS A 1 749 ? -28.741 42.257 -26.803 1.00 39.00 749 LYS A C 1
ATOM 5775 O O . LYS A 1 749 ? -29.334 42.032 -27.849 1.00 39.00 749 LYS A O 1
ATOM 5780 N N . ASN A 1 750 ? -28.386 41.297 -25.950 1.00 37.34 750 ASN A N 1
ATOM 5781 C CA . ASN A 1 750 ? -28.932 39.936 -25.973 1.00 37.34 750 ASN A CA 1
ATOM 5782 C C . ASN A 1 750 ? -29.161 39.463 -24.528 1.00 37.34 750 ASN A C 1
ATOM 5784 O O . ASN A 1 750 ? -28.211 39.278 -23.780 1.00 37.34 750 ASN A O 1
ATOM 5788 N N . GLY A 1 751 ? -30.427 39.274 -24.143 1.00 37.41 751 GLY A N 1
ATOM 5789 C CA . GLY A 1 751 ? -30.813 38.419 -23.010 1.00 37.41 751 GLY A CA 1
ATOM 5790 C C . GLY A 1 751 ? -31.089 39.050 -21.638 1.00 37.41 751 GLY A C 1
ATOM 5791 O O . GLY A 1 751 ? -31.936 38.499 -20.953 1.00 37.41 751 G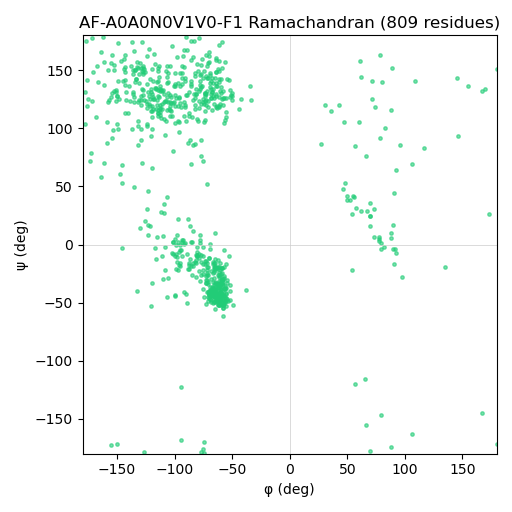LY A O 1
ATOM 5792 N N . GLY A 1 752 ? -30.489 40.195 -21.273 1.00 31.80 752 GLY A N 1
ATOM 5793 C CA . GLY A 1 752 ? -30.652 40.851 -19.950 1.00 31.80 752 GLY A CA 1
ATOM 5794 C C . GLY A 1 752 ? -29.886 40.112 -18.834 1.00 31.80 752 GLY A C 1
ATOM 5795 O O . GLY A 1 752 ? -30.136 38.940 -18.615 1.00 31.80 752 GLY A O 1
ATOM 5796 N N . GLU A 1 753 ? -28.903 40.675 -18.129 1.00 32.28 753 GLU A N 1
ATOM 5797 C CA . GLU A 1 753 ? -28.683 42.063 -17.705 1.00 32.28 753 GLU A CA 1
ATOM 5798 C C . GLU A 1 753 ? -27.226 42.556 -17.935 1.00 32.28 753 GLU A C 1
ATOM 5800 O O . GLU A 1 753 ? -26.279 41.780 -17.889 1.00 32.28 753 GLU A O 1
ATOM 5805 N N . PHE A 1 754 ? -27.108 43.875 -18.179 1.00 35.84 754 PHE A N 1
ATOM 5806 C CA . PHE A 1 754 ? -25.937 44.774 -18.348 1.00 35.84 754 PHE A CA 1
ATOM 5807 C C . PHE A 1 754 ? -24.924 44.513 -19.489 1.00 35.84 754 PHE A C 1
ATOM 5809 O O . PHE A 1 754 ? -24.052 43.657 -19.411 1.00 35.84 754 PHE A O 1
ATOM 5816 N N . GLY A 1 755 ? -24.983 45.351 -20.537 1.00 39.00 755 GLY A N 1
ATOM 5817 C CA . GLY A 1 755 ? -23.940 45.474 -21.567 1.00 39.00 755 GLY A CA 1
ATOM 5818 C C . GLY A 1 755 ? -23.003 46.655 -21.282 1.00 39.00 755 GLY A C 1
ATOM 5819 O O . GLY A 1 755 ? -23.469 47.725 -20.890 1.00 39.00 755 GLY A O 1
ATOM 5820 N N . PHE A 1 756 ? -21.697 46.470 -21.487 1.00 38.22 756 PHE A N 1
ATOM 5821 C CA . PHE A 1 756 ? -20.654 47.477 -21.247 1.00 38.22 756 PHE A CA 1
ATOM 5822 C C . PHE A 1 756 ? -20.093 48.037 -22.565 1.00 38.22 756 PHE A C 1
ATOM 5824 O O . PHE A 1 756 ? -20.028 47.326 -23.568 1.00 38.22 756 PHE A O 1
ATOM 5831 N N . CYS A 1 757 ? -19.663 49.303 -22.560 1.00 37.12 757 CYS A N 1
ATOM 5832 C CA . CYS A 1 757 ? -18.913 49.904 -23.669 1.00 37.12 757 CYS A CA 1
ATOM 5833 C C . CYS A 1 757 ? -17.445 49.459 -23.614 1.00 37.12 757 CYS A C 1
ATOM 5835 O O . CYS A 1 757 ? -16.811 49.535 -22.563 1.00 37.12 757 CYS A O 1
ATOM 5837 N N . THR A 1 758 ? -16.885 49.020 -24.739 1.00 36.88 758 THR A N 1
ATOM 5838 C CA . THR A 1 758 ? -15.502 48.541 -24.810 1.00 36.88 758 THR A CA 1
ATOM 5839 C C . THR A 1 758 ? -14.510 49.683 -25.076 1.00 36.88 758 THR A C 1
ATOM 5841 O O . THR A 1 758 ? -14.463 50.209 -26.184 1.00 36.88 758 THR A O 1
ATOM 5844 N N . HIS A 1 759 ? -13.668 49.944 -24.068 1.00 32.97 759 HIS A N 1
ATOM 5845 C CA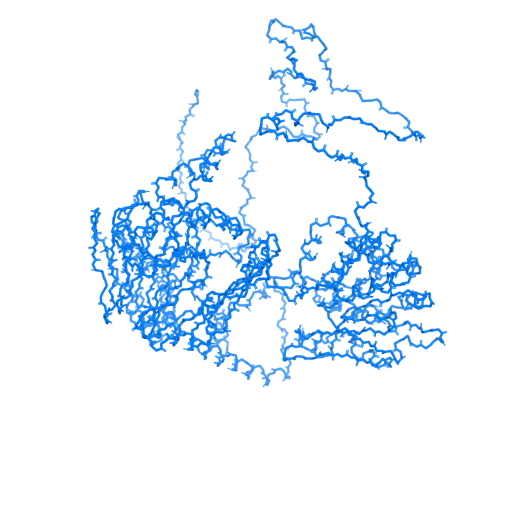 . HIS A 1 759 ? -12.230 50.274 -24.134 1.00 32.97 759 HIS A CA 1
ATOM 5846 C C . HIS A 1 759 ? -11.688 51.696 -23.833 1.00 32.97 759 HIS A C 1
ATOM 5848 O O . HIS A 1 759 ? -12.271 52.714 -24.193 1.00 32.97 759 HIS A O 1
ATOM 5854 N N . GLU A 1 760 ? -10.529 51.640 -23.147 1.00 38.75 760 GLU A N 1
ATOM 5855 C CA . GLU A 1 760 ? -9.391 52.554 -22.904 1.00 38.75 760 GLU A CA 1
ATOM 5856 C C . GLU A 1 760 ? -9.591 54.073 -22.746 1.00 38.75 760 GLU A C 1
ATOM 5858 O O . GLU A 1 760 ? -9.866 54.790 -23.705 1.00 38.75 760 GLU A O 1
ATOM 5863 N N . GLY A 1 761 ? -9.291 54.608 -21.545 1.00 34.28 761 GLY A N 1
ATOM 5864 C CA . GLY A 1 761 ? -9.165 56.064 -21.395 1.00 34.28 761 GLY A CA 1
ATOM 5865 C C . GLY A 1 761 ? -8.987 56.717 -20.015 1.00 34.28 761 GLY A C 1
ATOM 5866 O O . GLY A 1 761 ? -9.340 57.889 -19.916 1.00 34.28 761 GLY A O 1
ATOM 5867 N N . CYS A 1 762 ? -8.438 56.079 -18.970 1.00 29.59 762 CYS A N 1
ATOM 5868 C CA . CYS A 1 762 ? -8.158 56.785 -17.697 1.00 29.59 762 CYS A CA 1
ATOM 5869 C C . CYS A 1 762 ? -6.651 56.922 -17.407 1.00 29.59 762 CYS A C 1
ATOM 5871 O O . CYS A 1 762 ? -5.898 55.960 -17.524 1.00 29.59 762 CYS A O 1
ATOM 5873 N N . LYS A 1 763 ? -6.211 58.142 -17.047 1.00 31.55 763 LYS A N 1
ATOM 5874 C CA . LYS A 1 763 ? -4.808 58.516 -16.764 1.00 31.55 763 LYS A CA 1
ATOM 5875 C C . LYS A 1 763 ? -4.465 58.408 -15.268 1.00 31.55 763 LYS A C 1
ATOM 5877 O O . LYS A 1 763 ? -5.314 58.624 -14.413 1.00 31.55 763 LYS A O 1
ATOM 5882 N N . ALA A 1 764 ? -3.181 58.176 -14.982 1.00 30.77 764 ALA A N 1
ATOM 5883 C CA . ALA A 1 764 ? -2.588 57.710 -13.718 1.00 30.77 764 ALA A CA 1
ATOM 5884 C C . ALA A 1 764 ? -2.674 58.613 -12.456 1.00 30.77 764 ALA A C 1
ATOM 5886 O O . ALA A 1 764 ? -2.025 58.298 -11.464 1.00 30.77 764 ALA A O 1
ATOM 5887 N N . ASN A 1 765 ? -3.442 59.710 -12.437 1.00 34.69 765 ASN A N 1
ATOM 5888 C CA . ASN A 1 765 ? -3.368 60.705 -11.346 1.00 34.69 765 ASN A CA 1
ATOM 5889 C C . ASN A 1 765 ? -4.706 60.979 -10.621 1.00 34.69 765 ASN A C 1
ATOM 5891 O O . ASN A 1 765 ? -4.816 61.985 -9.924 1.00 34.69 765 ASN A O 1
ATOM 5895 N N . GLU A 1 766 ? -5.712 60.110 -10.757 1.00 33.44 766 GLU A N 1
ATOM 5896 C CA . GLU A 1 766 ? -7.049 60.297 -10.154 1.00 33.44 766 GLU A CA 1
ATOM 5897 C C . GLU A 1 766 ? -7.497 59.130 -9.249 1.00 33.44 766 GLU A C 1
ATOM 5899 O O . GLU A 1 766 ? -8.688 58.869 -9.104 1.00 33.44 766 GLU A O 1
ATOM 5904 N N . CYS A 1 767 ? -6.557 58.445 -8.589 1.00 27.16 767 CYS A N 1
ATOM 5905 C CA . CYS A 1 767 ? -6.872 57.418 -7.590 1.00 27.16 767 CYS A CA 1
ATOM 5906 C C . CYS A 1 767 ? -6.449 57.872 -6.180 1.00 27.16 767 CYS A C 1
ATOM 5908 O O . CYS A 1 767 ? -5.263 58.071 -5.920 1.00 27.16 767 CYS A O 1
ATOM 5910 N N . GLN A 1 768 ? -7.413 58.009 -5.260 1.00 31.52 768 GLN A N 1
ATOM 5911 C CA . GLN A 1 768 ? -7.175 57.825 -3.823 1.00 31.52 768 GLN A CA 1
ATOM 5912 C C . GLN A 1 768 ? -7.733 56.451 -3.428 1.00 31.52 768 GLN A C 1
ATOM 5914 O O . GLN A 1 768 ? -8.928 56.196 -3.542 1.00 31.52 768 GLN A O 1
ATOM 5919 N N . GLU A 1 769 ? -6.808 55.583 -3.033 1.00 34.28 769 GLU A N 1
ATOM 5920 C CA . GLU A 1 769 ? -6.960 54.203 -2.548 1.00 34.28 769 GLU A CA 1
ATOM 5921 C C . GLU A 1 769 ? -7.812 54.113 -1.252 1.00 34.28 769 GLU A C 1
ATOM 5923 O O . GLU A 1 769 ? -7.922 55.114 -0.533 1.00 34.28 769 GLU A O 1
ATOM 5928 N N . PRO A 1 770 ? -8.417 52.943 -0.932 1.00 30.22 770 PRO A N 1
ATOM 5929 C CA . PRO A 1 770 ? -7.882 51.613 -1.219 1.00 30.22 770 PRO A CA 1
ATOM 5930 C C . PRO A 1 770 ? -8.698 50.828 -2.246 1.00 30.22 770 PRO A C 1
ATOM 5932 O O . PRO A 1 770 ? -9.811 50.443 -1.924 1.00 30.22 770 PRO A O 1
ATOM 5935 N N . TYR A 1 771 ? -8.130 50.609 -3.438 1.00 26.12 771 TYR A N 1
ATOM 5936 C CA . TYR A 1 771 ? -8.277 49.430 -4.311 1.00 26.12 771 TYR A CA 1
ATOM 5937 C C . TYR A 1 771 ? -7.332 49.582 -5.521 1.00 26.12 771 TYR A C 1
ATOM 5939 O O . TYR A 1 771 ? -7.385 50.563 -6.264 1.00 26.12 771 TYR A O 1
ATOM 5947 N N . VAL A 1 772 ? -6.500 48.555 -5.687 1.00 24.78 772 VAL A N 1
ATOM 5948 C CA . VAL A 1 772 ? -5.364 48.406 -6.603 1.00 24.78 772 VAL A CA 1
ATOM 5949 C C . VAL A 1 772 ? -5.804 48.237 -8.065 1.00 24.78 772 VAL A C 1
ATOM 5951 O O . VAL A 1 772 ? -6.606 47.358 -8.372 1.00 24.78 772 VAL A O 1
ATOM 5954 N N . CYS A 1 773 ? -5.189 48.996 -8.980 1.00 23.75 773 CYS A N 1
ATOM 5955 C CA . CYS A 1 773 ? -5.070 48.646 -10.401 1.00 23.75 773 CYS A CA 1
ATOM 5956 C C . CYS A 1 773 ? -3.598 48.340 -10.711 1.00 23.75 773 CYS A C 1
ATOM 5958 O O . CYS A 1 773 ? -2.733 49.206 -10.586 1.00 23.75 773 CYS A O 1
ATOM 5960 N N . CYS A 1 774 ? -3.322 47.098 -11.103 1.00 27.77 774 CYS A N 1
ATOM 5961 C CA . CYS A 1 774 ? -1.994 46.611 -11.458 1.00 27.77 774 CYS A CA 1
ATOM 5962 C C . CYS A 1 774 ? -1.431 47.311 -12.705 1.00 27.77 774 CYS A C 1
ATOM 5964 O O . CYS A 1 774 ? -2.059 47.276 -13.759 1.00 27.77 774 CYS A O 1
ATOM 5966 N N . HIS A 1 775 ? -0.199 47.819 -12.607 1.00 26.44 775 HIS A N 1
ATOM 5967 C CA . HIS A 1 775 ? 0.795 47.649 -13.670 1.00 26.44 775 HIS A CA 1
ATOM 5968 C C . HIS A 1 775 ? 2.227 47.600 -13.097 1.00 26.44 775 HIS A C 1
ATOM 5970 O O . HIS A 1 775 ? 2.841 48.620 -12.812 1.00 26.44 775 HIS A O 1
ATOM 5976 N N . ASP A 1 776 ? 2.694 46.356 -12.971 1.00 28.72 776 ASP A N 1
ATOM 5977 C CA . ASP A 1 776 ? 4.019 45.816 -13.313 1.00 28.72 776 ASP A CA 1
ATOM 5978 C C . ASP A 1 776 ? 5.309 46.142 -12.513 1.00 28.72 776 ASP A C 1
ATOM 5980 O O . ASP A 1 776 ? 5.608 47.273 -12.147 1.00 28.72 776 ASP A O 1
ATOM 5984 N N . CYS A 1 777 ? 6.128 45.088 -12.359 1.00 29.70 777 CYS A N 1
ATOM 5985 C CA . CYS A 1 777 ? 7.526 45.033 -11.897 1.00 29.70 777 CYS A CA 1
ATOM 5986 C C . CYS A 1 777 ? 7.863 45.416 -10.437 1.00 29.70 777 CYS A C 1
ATOM 5988 O O . CYS A 1 777 ? 8.493 46.438 -10.169 1.00 29.70 777 CYS A O 1
ATOM 5990 N N . SER A 1 778 ? 7.569 44.519 -9.489 1.00 31.09 778 SER A N 1
ATOM 5991 C CA . SER A 1 778 ? 8.497 43.996 -8.452 1.00 31.09 778 SER A CA 1
ATOM 5992 C C . SER A 1 778 ? 7.710 43.197 -7.404 1.00 31.09 778 SER A C 1
ATOM 5994 O O . SER A 1 778 ? 6.688 43.658 -6.915 1.00 31.09 778 SER A O 1
ATOM 5996 N N . ASN A 1 779 ? 8.215 42.008 -7.055 1.00 27.78 779 ASN A N 1
ATOM 5997 C CA . ASN A 1 779 ? 7.668 41.019 -6.105 1.00 27.78 779 ASN A CA 1
ATOM 5998 C C . ASN A 1 779 ? 6.757 39.922 -6.690 1.00 27.78 779 ASN A C 1
ATOM 6000 O O . ASN A 1 779 ? 5.624 39.733 -6.269 1.00 27.78 779 ASN A O 1
ATOM 6004 N N . PHE A 1 780 ? 7.336 39.086 -7.553 1.00 28.06 780 PHE A N 1
ATOM 6005 C CA . PHE A 1 780 ? 7.248 37.631 -7.361 1.00 28.06 780 PHE A CA 1
ATOM 6006 C C . PHE A 1 780 ? 8.673 37.082 -7.203 1.00 28.06 780 PHE A C 1
ATOM 6008 O O . PHE A 1 780 ? 9.220 36.382 -8.043 1.00 28.06 780 PHE A O 1
ATOM 6015 N N . VAL A 1 781 ? 9.306 37.498 -6.105 1.00 30.33 781 VAL A N 1
ATOM 6016 C CA . VAL A 1 781 ? 10.395 36.771 -5.449 1.00 30.33 781 VAL A CA 1
ATOM 6017 C C . VAL A 1 781 ? 10.025 36.743 -3.969 1.00 30.33 781 VAL A C 1
ATOM 6019 O O . VAL A 1 781 ? 10.373 37.649 -3.224 1.00 30.33 781 VAL A O 1
ATOM 6022 N N . SER A 1 782 ? 9.215 35.765 -3.564 1.00 27.70 782 SER A N 1
ATOM 6023 C CA . SER A 1 782 ? 9.291 35.132 -2.236 1.00 27.70 782 SER A CA 1
ATOM 6024 C C . SER A 1 782 ? 8.349 33.925 -2.173 1.00 27.70 782 SER A C 1
ATOM 6026 O O . SER A 1 782 ? 7.258 33.959 -1.623 1.00 27.70 782 SER A O 1
ATOM 6028 N N . SER A 1 783 ? 8.802 32.816 -2.746 1.00 25.98 783 SER A N 1
ATOM 6029 C CA . SER A 1 783 ? 8.518 31.492 -2.188 1.00 25.98 783 SER A CA 1
ATOM 6030 C C . SER A 1 783 ? 9.723 30.588 -2.450 1.00 25.98 783 SER A C 1
ATOM 6032 O O . SER A 1 783 ? 9.620 29.519 -3.039 1.00 25.98 783 SER A O 1
ATOM 6034 N N . MET A 1 784 ? 10.901 31.059 -2.038 1.00 26.91 784 MET A N 1
ATOM 6035 C CA . MET A 1 784 ? 11.900 30.157 -1.482 1.00 26.91 784 MET A CA 1
ATOM 6036 C C . MET A 1 784 ? 11.816 30.314 0.033 1.00 26.91 784 MET A C 1
ATOM 6038 O O . MET A 1 784 ? 11.931 31.430 0.529 1.00 26.91 784 MET A O 1
ATOM 6042 N N . LEU A 1 785 ? 11.564 29.187 0.700 1.00 27.50 785 LEU A N 1
ATOM 6043 C CA . LEU A 1 785 ? 12.141 28.763 1.978 1.00 27.50 785 LEU A CA 1
ATOM 6044 C C . LEU A 1 785 ? 12.276 29.825 3.091 1.00 27.50 785 LEU A C 1
ATOM 6046 O O . LEU A 1 785 ? 13.100 30.732 2.971 1.00 27.50 785 LEU A O 1
ATOM 6050 N N . PRO A 1 786 ? 11.649 29.641 4.267 1.00 29.77 786 PRO A N 1
ATOM 6051 C CA . PRO A 1 786 ? 12.176 30.240 5.480 1.00 29.77 786 PRO A CA 1
ATOM 6052 C C . PRO A 1 786 ? 13.382 29.414 5.961 1.00 29.77 786 PRO A C 1
ATOM 6054 O O . PRO A 1 786 ? 13.248 28.469 6.732 1.00 29.77 786 PRO A O 1
ATOM 6057 N N . PHE A 1 787 ? 14.575 29.785 5.492 1.00 26.38 787 PHE A N 1
ATOM 6058 C CA . PHE A 1 787 ? 15.804 29.638 6.271 1.00 26.38 787 PHE A CA 1
ATOM 6059 C C . PHE A 1 787 ? 16.005 30.946 7.042 1.00 26.38 787 PHE A C 1
ATOM 6061 O O . PHE A 1 787 ? 16.324 31.973 6.443 1.00 26.38 787 PHE A O 1
ATOM 6068 N N . GLU A 1 788 ? 15.860 30.918 8.365 1.00 29.16 788 GLU A N 1
ATOM 6069 C CA . GLU A 1 788 ? 16.467 31.932 9.227 1.00 29.16 788 GLU A CA 1
ATOM 6070 C C . GLU A 1 788 ? 17.729 31.356 9.870 1.00 29.16 788 GLU A C 1
ATOM 6072 O O . GLU A 1 788 ? 17.685 30.364 10.592 1.00 29.16 788 GLU A O 1
ATOM 6077 N N . GLY A 1 789 ? 18.855 32.033 9.629 1.00 25.11 789 GLY A N 1
ATOM 6078 C CA . GLY A 1 789 ? 20.015 31.988 10.513 1.00 25.11 789 GLY A CA 1
ATOM 6079 C C . GLY A 1 789 ? 21.285 31.393 9.913 1.00 25.11 789 GLY A C 1
ATOM 6080 O O . GLY A 1 789 ? 21.659 30.270 10.225 1.00 25.11 789 GLY A O 1
ATOM 6081 N N . SER A 1 790 ? 22.053 32.201 9.181 1.00 26.86 790 SER A N 1
ATOM 6082 C CA . SER A 1 790 ? 23.508 32.019 9.142 1.00 26.86 790 SER A CA 1
ATOM 6083 C C . SER A 1 790 ? 24.198 33.293 9.611 1.00 26.86 790 SER A C 1
ATOM 6085 O O . SER A 1 790 ? 24.015 34.377 9.058 1.00 26.86 790 SER A O 1
ATOM 6087 N N . ALA A 1 791 ? 24.957 33.121 10.689 1.00 25.81 791 ALA A N 1
ATOM 6088 C CA . ALA A 1 791 ? 25.727 34.126 11.390 1.00 25.81 791 ALA A CA 1
ATOM 6089 C C . ALA A 1 791 ? 26.692 34.891 10.471 1.00 25.81 791 ALA A C 1
ATOM 6091 O O . ALA A 1 791 ? 27.361 34.315 9.614 1.00 25.81 791 ALA A O 1
ATOM 6092 N N . CYS A 1 792 ? 26.842 36.190 10.726 1.00 24.20 792 CYS A N 1
ATOM 6093 C CA . CYS A 1 792 ? 27.973 36.953 10.218 1.00 24.20 792 CYS A CA 1
ATOM 6094 C C . CYS A 1 792 ? 29.277 36.420 10.833 1.00 24.20 792 CYS A C 1
ATOM 6096 O O . CYS A 1 792 ? 29.488 36.549 12.039 1.00 24.20 792 CYS A O 1
ATOM 6098 N N . LEU A 1 793 ? 30.192 35.923 9.999 1.00 27.72 793 LEU A N 1
ATOM 6099 C CA . LEU A 1 793 ? 31.625 35.990 10.286 1.00 27.72 793 LEU A CA 1
ATOM 6100 C C . LEU A 1 793 ? 32.236 37.169 9.510 1.00 27.72 793 LEU A C 1
ATOM 6102 O O . LEU A 1 793 ? 31.891 37.381 8.346 1.00 27.72 793 LEU A O 1
ATOM 6106 N N . PRO A 1 794 ? 33.143 37.954 10.115 1.00 28.03 794 PRO A N 1
ATOM 6107 C CA . PRO A 1 794 ? 33.808 39.050 9.427 1.00 28.03 794 PRO A CA 1
ATOM 6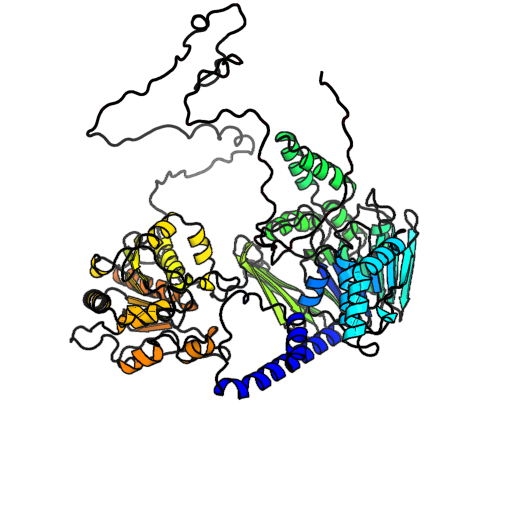108 C C . PRO A 1 794 ? 35.022 38.541 8.632 1.00 28.03 794 PRO A C 1
ATOM 6110 O O . PRO A 1 794 ? 35.945 37.980 9.217 1.00 28.03 794 PRO A O 1
ATOM 6113 N N . GLY A 1 795 ? 35.072 38.821 7.323 1.00 28.20 795 GLY A N 1
ATOM 6114 C CA . GLY A 1 795 ? 36.334 38.813 6.567 1.00 28.20 795 GLY A CA 1
ATOM 6115 C C . GLY A 1 795 ? 36.281 38.367 5.100 1.00 28.20 795 GLY A C 1
ATOM 6116 O O . GLY A 1 795 ? 36.507 37.204 4.814 1.00 28.20 795 GLY A O 1
ATOM 6117 N N . GLY A 1 796 ? 36.134 39.333 4.182 1.00 28.30 796 GLY A N 1
ATOM 6118 C CA . GLY A 1 796 ? 37.007 39.466 2.999 1.00 28.30 796 GLY A CA 1
ATOM 6119 C C . GLY A 1 796 ? 36.764 38.634 1.725 1.00 28.30 796 GLY A C 1
ATOM 6120 O O . GLY A 1 796 ? 37.333 37.563 1.600 1.00 28.30 796 GLY A O 1
ATOM 6121 N N . GLN A 1 797 ? 36.127 39.287 0.731 1.00 30.41 797 GLN A N 1
ATOM 6122 C CA . GLN A 1 797 ? 36.276 39.166 -0.748 1.00 30.41 797 GLN A CA 1
ATOM 6123 C C . GLN A 1 797 ? 35.949 37.797 -1.401 1.00 30.41 797 GLN A C 1
ATOM 6125 O O . GLN A 1 797 ? 36.133 36.752 -0.807 1.00 30.41 797 GLN A O 1
ATOM 6130 N N . VAL A 1 798 ? 35.374 37.724 -2.611 1.00 27.16 798 VAL A N 1
ATOM 6131 C CA . VAL A 1 798 ? 36.047 37.941 -3.912 1.00 27.16 798 VAL A CA 1
ATOM 6132 C C . VAL A 1 798 ? 35.024 38.114 -5.062 1.00 27.16 798 VAL A C 1
ATOM 6134 O O . VAL A 1 798 ? 34.075 37.349 -5.155 1.00 27.16 798 VAL A O 1
ATOM 6137 N N . GLY A 1 799 ? 35.305 39.056 -5.981 1.00 27.73 799 GLY A N 1
ATOM 6138 C CA . GLY A 1 799 ? 35.284 38.821 -7.444 1.00 27.73 799 GLY A CA 1
ATOM 6139 C C . GLY A 1 799 ? 33.989 39.003 -8.251 1.00 27.73 799 GLY A C 1
ATOM 6140 O O . GLY A 1 799 ? 33.053 38.229 -8.131 1.00 27.73 799 GLY A O 1
ATOM 6141 N N . GLN A 1 800 ? 34.008 39.980 -9.168 1.00 32.56 800 GLN A N 1
ATOM 6142 C CA . GLN A 1 800 ? 33.022 40.238 -10.232 1.00 32.56 800 GLN A CA 1
ATOM 6143 C C . GLN A 1 800 ? 33.031 39.179 -11.348 1.00 32.56 800 GLN A C 1
ATOM 6145 O O . GLN A 1 800 ? 34.098 38.674 -11.679 1.00 32.56 800 GLN A O 1
ATOM 6150 N N . LEU A 1 801 ? 31.910 39.053 -12.075 1.00 25.62 801 LEU A N 1
ATOM 6151 C CA . LEU A 1 801 ? 31.909 39.135 -13.545 1.00 25.62 801 LEU A CA 1
ATOM 6152 C C . LEU A 1 801 ? 30.552 39.636 -14.074 1.00 25.62 801 LEU A C 1
ATOM 6154 O O . LEU A 1 801 ? 29.484 39.211 -13.650 1.00 25.62 801 LEU A O 1
ATOM 6158 N N . THR A 1 802 ? 30.645 40.601 -14.982 1.00 35.59 802 THR A N 1
ATOM 6159 C CA . THR A 1 802 ? 29.588 41.371 -15.649 1.00 35.59 802 THR A CA 1
ATOM 6160 C C . THR A 1 802 ? 29.292 40.822 -17.044 1.00 35.59 802 THR A C 1
ATOM 6162 O O . THR A 1 802 ? 30.243 40.496 -17.753 1.00 35.59 802 THR A O 1
ATOM 6165 N N . ALA A 1 803 ? 28.041 40.899 -17.512 1.00 28.58 803 ALA A N 1
ATOM 6166 C CA . ALA A 1 803 ? 27.740 41.093 -18.936 1.00 28.58 803 ALA A CA 1
ATOM 6167 C C . ALA A 1 803 ? 26.362 41.758 -19.141 1.00 28.58 803 ALA A C 1
ATOM 6169 O O . ALA A 1 803 ? 25.366 41.333 -18.562 1.00 28.58 803 ALA A O 1
ATOM 6170 N N . SER A 1 804 ? 26.346 42.814 -19.961 1.00 28.67 804 SER A N 1
ATOM 6171 C CA . SER A 1 804 ? 25.166 43.538 -20.471 1.00 28.67 804 SER A CA 1
ATOM 6172 C C . SER A 1 804 ? 24.742 42.986 -21.867 1.00 28.67 804 SER A C 1
ATOM 6174 O O . SER A 1 804 ? 25.240 41.933 -22.256 1.00 28.67 804 SER A O 1
ATOM 6176 N N . PRO A 1 805 ? 23.848 43.630 -22.654 1.00 44.19 805 PRO A N 1
ATOM 6177 C CA . PRO A 1 805 ? 22.470 43.180 -22.886 1.00 44.19 805 PRO A CA 1
ATOM 6178 C C . PRO A 1 805 ? 22.169 42.840 -24.366 1.00 44.19 805 PRO A C 1
ATOM 6180 O O . PRO A 1 805 ? 22.864 43.298 -25.271 1.00 44.19 805 PRO A O 1
ATOM 6183 N N . VAL A 1 806 ? 21.078 42.117 -24.647 1.00 27.92 806 VAL A N 1
ATOM 6184 C CA . VAL A 1 806 ? 20.494 42.057 -26.002 1.00 27.92 806 VAL A CA 1
ATOM 6185 C C . VAL A 1 806 ? 19.012 42.399 -25.930 1.00 27.92 806 VAL A C 1
ATOM 6187 O O . VAL A 1 806 ? 18.269 41.873 -25.109 1.00 27.92 806 VAL A O 1
ATOM 6190 N N . SER A 1 807 ? 18.628 43.338 -26.784 1.00 33.25 807 SER A N 1
ATOM 6191 C CA . SER A 1 807 ? 17.294 43.887 -26.980 1.00 33.25 807 SER A CA 1
ATOM 6192 C C . SER A 1 807 ? 16.548 43.155 -28.093 1.00 33.25 807 SER A C 1
ATOM 6194 O O . SER A 1 807 ? 17.146 42.913 -29.141 1.00 33.25 807 SER A O 1
ATOM 6196 N N . CYS A 1 808 ? 15.239 42.969 -27.931 1.00 25.98 808 CYS A N 1
ATOM 6197 C CA . CYS A 1 808 ? 14.290 42.761 -29.026 1.00 25.98 808 CYS A CA 1
ATOM 6198 C C . CYS A 1 808 ? 13.044 43.615 -28.756 1.00 25.98 808 CYS A C 1
ATOM 6200 O O . CYS A 1 808 ? 12.500 43.602 -27.655 1.00 25.98 808 CYS A O 1
ATOM 6202 N N . THR A 1 809 ? 12.642 44.391 -29.759 1.00 35.94 809 THR A N 1
ATOM 6203 C CA . THR A 1 809 ? 11.400 45.171 -29.830 1.00 35.94 809 THR A CA 1
ATOM 6204 C C . THR A 1 809 ? 10.297 44.337 -30.478 1.00 35.94 809 THR A C 1
ATOM 6206 O O . THR A 1 809 ? 10.584 43.603 -31.423 1.00 35.94 809 THR A O 1
ATOM 6209 N N . CYS A 1 810 ? 9.063 44.484 -29.997 1.00 29.11 810 CYS A N 1
ATOM 6210 C CA . CYS A 1 810 ? 7.864 43.857 -30.556 1.00 29.11 810 CYS A CA 1
ATOM 6211 C C . CYS A 1 810 ? 7.334 44.605 -31.789 1.00 29.11 810 CYS A C 1
ATOM 6213 O O . CYS A 1 810 ? 7.429 45.833 -31.840 1.00 29.11 810 CYS A O 1
ATOM 6215 N N . ASP A 1 811 ? 6.715 43.850 -32.698 1.00 33.47 811 ASP A N 1
ATOM 6216 C CA . ASP A 1 811 ? 5.549 44.267 -33.488 1.00 33.47 811 ASP A CA 1
ATOM 6217 C C . ASP A 1 811 ? 4.441 43.231 -33.243 1.00 33.47 811 ASP A C 1
ATOM 6219 O O . ASP A 1 811 ? 4.787 42.021 -33.218 1.00 33.47 811 ASP A O 1
#

Nearest PDB structures (foldseek):
  4p5p-assembly1_A  TM=9.480E-01  e=4.717E-21  Francisella tularensis subsp. novicida U112
  8gyg-assembly1_A  TM=8.311E-01  e=8.491E-24  Paraglaciecola sp. T6c
  8gyg-assembly1_B  TM=8.218E-01  e=1.123E-23  Paraglaciecola sp. T6c
  7bzi-assembly2_C  TM=8.587E-01  e=4.717E-21  uncultured bacterium
  1u9c-assembly1_A  TM=9.003E-01  e=3.278E-18  Geobacillus stearothermophilus

Solvent-accessible surface area (backbone atoms only — not comparable to full-atom values): 45655 Å² total; per-residue (Å²): 111,80,76,56,58,66,64,54,64,78,77,48,100,80,82,88,87,88,88,87,89,78,81,88,77,80,83,62,83,81,57,72,78,51,53,64,58,55,50,49,51,50,52,51,49,54,50,50,51,44,52,51,47,34,53,59,52,34,31,60,50,30,33,37,42,30,29,33,8,23,28,40,86,64,79,74,64,98,45,88,91,71,61,66,13,9,32,14,36,37,41,20,44,69,55,35,34,37,35,37,33,20,0,44,51,17,44,64,35,38,57,77,69,49,54,57,49,37,56,56,52,35,39,37,35,30,42,92,51,58,36,26,42,62,22,42,55,54,43,53,49,49,16,32,77,57,54,28,88,54,62,37,38,38,35,22,27,72,56,38,56,58,52,54,52,50,42,51,66,74,42,46,64,58,56,49,53,52,22,72,73,65,31,61,87,66,41,44,67,74,31,68,49,65,46,64,43,61,45,86,75,54,90,72,38,70,47,79,78,44,77,57,96,74,38,34,34,30,39,27,38,40,50,26,74,93,48,75,53,22,29,19,39,35,43,36,45,86,93,42,34,39,30,39,42,42,68,23,34,90,44,72,42,52,39,63,67,34,46,64,13,51,32,39,40,32,45,34,22,33,54,73,60,34,54,50,51,19,54,52,21,54,75,70,68,38,62,70,57,20,50,52,38,56,57,54,64,76,28,40,21,34,29,57,56,49,13,45,41,41,41,75,19,49,34,45,30,41,35,37,26,38,41,40,77,60,69,58,69,62,59,43,45,65,59,39,49,54,52,17,53,76,55,24,89,50,49,76,40,84,47,43,57,61,36,42,50,78,43,65,61,34,90,90,50,47,72,48,74,52,73,44,62,44,96,87,64,37,63,30,33,38,39,25,22,46,74,86,34,39,30,27,52,27,41,30,32,38,84,89,66,32,54,30,34,41,27,44,28,55,83,64,47,58,64,65,45,36,27,44,88,87,36,50,78,43,72,68,46,77,58,68,88,76,86,72,81,88,61,78,38,72,85,39,31,36,36,40,36,37,20,59,36,45,36,62,57,99,87,39,62,75,24,4,20,30,44,44,36,49,32,31,35,49,49,57,43,40,75,18,40,24,50,72,47,51,28,15,66,74,27,37,59,54,30,55,20,67,69,33,64,34,93,46,55,39,42,76,45,38,55,49,46,78,71,31,68,67,57,48,50,38,42,54,54,15,42,33,51,89,82,53,67,56,70,79,29,55,31,41,34,27,22,8,29,72,14,9,30,74,44,37,47,72,30,64,66,51,4,51,42,50,25,51,16,51,71,74,63,32,28,36,37,23,23,13,31,14,41,26,36,44,66,52,12,35,43,96,85,69,48,53,46,43,48,76,32,55,37,29,21,32,44,66,65,38,35,56,76,70,68,50,69,85,49,85,48,51,33,46,63,52,42,40,73,54,41,24,46,68,54,82,56,78,48,98,58,42,86,76,35,68,38,75,28,80,43,89,54,37,30,18,7,20,31,62,66,27,26,52,61,40,42,46,56,48,49,49,55,51,41,64,74,68,72,66,75,82,92,79,66,90,78,74,84,77,79,90,79,88,82,85,82,89,77,95,78,63,92,78,68,72,83,72,66,93,68,87,90,86,83,90,86,86,86,86,82,85,87,89,85,86,87,83,80,97,76,82,88,80,86,83,73,89,50,59,82,69,52,90,64,85,95,77,64,70,80,72,86,81,87,81,84,88,74,80,86,91,80,87,90,86,74,99,83,80,79,85,77,96,76,90,80,92,82,85,91,85,81,95,79,80,87,73,76,95,77,84,85,80,80,89,76,93,80,81,88,84,86,88,89,87,86,88,89,86,88,83,84,88,131

Mean predicted aligned error: 19.88 Å

Secondary structure (DSSP, 8-state):
-HHHHHHHTTS-S------SS---PPPPTTSTTTHHHHHHHHHHHHHHHHHHHHHHHT-TTEEEEEEEE-B-SS---S-TTSPPPBSEEEEEETTEEEEE---TTHHHHHHHTT--GGGEEEEE-S--SHHHHTTHHHHHHHHHHTT--SPPEEEEETTHHHHHHHHHHHHHHHHHHHHHHH-TTTS-GGGT--EEEEE---TT-EEEEEEETTEEEEEEEEEETTEEEEEEEEEEETTEEEEE--S----HHHHHHHTT-SEEEEEEE-HHHHHHHHHHHHHTT-HHHHHHHHHHTTTS-BHHHHHHHHHHHT-SEEEEEEEES---HHHHIIIIIHHHTTT--SEEEE--TT-EEEEESSTTS-EEEEEEE-TTS-EEEEEEEETTEEEEEEEEE-TTS-EEEEEEEETTEEEEEEE-TT--EE---SSPPP-------TT-EEEEEE----BSSTT--B--B-HHHHHHHHHHHHHTT-EEEEEESS-BSPPB-GGGGSTTT--HHHHHHHH-HHHHHHHHTBEEGGG--GGG-SEEEE--STTHHHHGGG-HHHHHHHHHHHHTT--EEEEGGGGGGGTT-B-TTSSBTTTT-EE--S-HHHHHHTT-TTSS--HHHHHHHTT-EE-----SSGGG---EEEETTEEEESSGGGHHHHHHHHHHHHHHHTT--SSS-SS--S------S-----TTSGGG-SS---------------------SS----SGGGS-SSSS-----SSSS----------TT---SSS------S-----S------PPPP-----------------

Foldseek 3Di:
DVVVVVVVVVLDPDDDDDDDDDDDDDDDPPVPPVVVVVVVVVVVVLVVVLVQLLCVLQPQQWKKKFFLFFAAPDFPDPDPVPTGAFGWIWIHHNRAIEIEFDAHCSLVSCVVLSHQLLRHAEYEFQFPDRSGHVCVLVSLVVNLLSPNPDAYEYEYADCQVVVLVVSCVVCVVVLVVCCVVVHCVNRPVVRSHHHYDHDDDDPLDKAFPDDDPQWTKIWDAFFAPPIPRRIKIWIDHLNAIEIERDFFEDDPSLLVNLAQHQEYEFEEELLVVLVVQLVVCVVVVVVVSVVVSVVSSVGGYYLLNVLQSCLSRVYAEYEYGHYPPDDAPVCCCVRRVVNSVVRHPHHYHDDTNLAMDMGGSDPVWDWDWDWDADPVRHTAKIFIDIPNFTAGKIWGADSVRATAWIWHDRRNDTDIFGADNVGDTDAQALADDDPDDQAADQPFEEEEEWEQFQALPPPHDGKTFLQLLRQQLQCSCVVSNHHYAYAYQAFAAGGHGPCCCDRRNPDPSNVVCVVDPVNNVCNRGHHHLLPDQLLVGLEYEFTDILSLLPELLPDLSLQVSVQVCVVSVRFYEYEASSLSNQQSHAHPVRQRPQAAAEEAHADPVLCVLVVNPSRNDGNNVSSVVSHHPYDFDADPRRSSGKDWDDDRRYIYIHHSNCNNVRSVVSSVVSCVVVPDDDDDDPPPDDDDDDDDDDDDDDPVVPVPPPPDDDDDDDDDDDDDDDDDDDDDPDDDDPAQVVDPDDDDWHQDDDDDDDDDTDDDDDDDDPDDDDDDDDDDDDDPPDDDDPDDDDDDDDDDDDDDDDDDDDDDDDD